Protein AF-0000000084396287 (afdb_homodimer)

Nearest PDB structures (foldseek):
  8ora-assembly1_A-2  TM=9.684E-01  e=7.672E-52  Homo sapiens
  6eem-assembly1_B  TM=9.404E-01  e=1.204E-51  Papaver somniferum
  6jrl-assembly1_A-2  TM=9.503E-01  e=6.657E-48  Drosophila melanogaster
  6khp-assembly1_A-2  TM=9.436E-01  e=9.271E-49  Oryza sativa Japonica Group
  6eew-assembly1_A  TM=9.341E-01  e=2.040E-48  Catharanthus roseus

Foldseek 3Di:
DDPVLCVVVVVVLVVVVVVCVVCVQVDFQAQPDDPCQLVVVDDPDDDPDDDDVVVVSVCCVVRVVSHDRHLQHLQEFAFFGQFADPLQVVLVVVLVVVPFQQQDCVRPVCLFVLQLVLLQVLCVLLPADPLQHVVVVFKGWGWDQALLQLLLLLVLLLLVLLQQVVCVVVPQAADPPPSDTDRDPVSCVVAVALEEEEEAPLAPCSRVVSCVVSVYYYHHQFAAVVLVRAAFLVSVLVVQVVSVVVVHAYGEYEFEQQGRAARDGHPLQSNQVNCVVRVSYAYEYEHARPSSLSSPVVCCVVSPVVSCNVRHQKYKYACSRQVNFHGGTIMITGSGQCSQQSRQDDDDPVRDDPCVVVVNGDRCCSRGVDSTDRSRSSRSVSSCVVCPSVNRNVLQVQLQVLQVVVQVVQVPDQFKDFSGPHHRNKTKIFGDNCSNPVPDPDDQVNRQVLRVQLVVVVCPDRNHDWDWDWDDHPVDIHIITMGGTRNPPHDSVSVVVSVVVSVVSSVVSVVVVVVVVVVD/DDPVLCVVVVVVLVVVVVVCVVCVQVDFQAQPDDPCQLVVVDDPDDDPDDDDVVVVSVCCVVRVVSHDRHLLHLQEFAFFGQFADPLQVVLVVVLVVVPFQQQFCVRPVCLFVLQLVLLQVLCVLLPADPLQHVVVVFKGWGWDQALLQLLLLLVLLLLVLLQQVVCVVVPQAADPPPSDTDRDPVSCVVAVALEEEEEAPLADCSRVVSCVVSVYYYHHQFAAVVLLRAAFLVSVLVVQVVSVVVVHAYGEYEFEQQGRAARDGHPLQSNQVNCVVRVSYAYEYEHARNSSLSSPVVCCVVSPVVSCNPRHQKYKYACSGQVNFHGGTIMITGSGQCSQQSRQDPDDPVRDDPCVVVVNGDRCCSRGVDSTDRSRSSRSVSSCVVCPSVNRNVLQVQLQVLQVVVVVVQVPDQFKDFSGPHHRNKTKIFGDNCSNPVDDPDDQVNSQVLRVQLVVVVCPDRNHDWDWDWDDHPVDIHIITMGGTRNPPHDSVSVVVSVVVSVVSSVVSVVVVVVVVVVD

Organism: NCBI:txid1296121

Structure (mmCIF, N/CA/C/O backbone):
data_AF-0000000084396287-model_v1
#
loop_
_entity.id
_entity.type
_entity.pdbx_description
1 polymer 'Aromatic-L-amino-acid decarboxylase'
#
loop_
_atom_site.group_PDB
_atom_site.id
_atom_site.type_symbol
_atom_site.label_atom_id
_atom_site.label_alt_id
_atom_site.label_comp_id
_atom_site.label_asym_id
_atom_site.label_entity_id
_atom_site.label_seq_id
_atom_site.pdbx_PDB_ins_code
_atom_site.Cartn_x
_atom_site.Cartn_y
_atom_site.Cartn_z
_atom_site.occupancy
_atom_site.B_iso_or_equiv
_atom_site.auth_seq_id
_atom_site.auth_comp_id
_atom_site.auth_asym_id
_atom_site.auth_atom_id
_atom_site.pdbx_PDB_model_num
ATOM 1 N N . MET A 1 1 ? 18.953 -3.551 -21.453 1 91.38 1 MET A N 1
ATOM 2 C CA . MET A 1 1 ? 20.203 -2.973 -20.969 1 91.38 1 MET A CA 1
ATOM 3 C C . MET A 1 1 ? 21.094 -4.047 -20.375 1 91.38 1 MET A C 1
ATOM 5 O O . MET A 1 1 ? 20.625 -4.926 -19.656 1 91.38 1 MET A O 1
ATOM 9 N N . ASP A 1 2 ? 22.359 -4.109 -20.781 1 94.75 2 ASP A N 1
ATOM 10 C CA . ASP A 1 2 ? 23.281 -5.043 -20.156 1 94.75 2 ASP A CA 1
ATOM 11 C C . ASP A 1 2 ? 24 -4.406 -18.969 1 94.75 2 ASP A C 1
ATOM 13 O O . ASP A 1 2 ? 23.688 -3.271 -18.594 1 94.75 2 ASP A O 1
ATOM 17 N N . ILE A 1 3 ? 24.891 -5.098 -18.344 1 97.69 3 ILE A N 1
ATOM 18 C CA . ILE A 1 3 ? 25.516 -4.688 -17.094 1 97.69 3 ILE A CA 1
ATOM 19 C C . ILE A 1 3 ? 26.328 -3.412 -17.312 1 97.69 3 ILE A C 1
ATOM 21 O O . ILE A 1 3 ? 26.266 -2.48 -16.5 1 97.69 3 ILE A O 1
ATOM 25 N N . GLU A 1 4 ? 27.094 -3.344 -18.391 1 97.5 4 GLU A N 1
ATOM 26 C CA . GLU A 1 4 ? 27.922 -2.172 -18.656 1 97.5 4 GLU A CA 1
ATOM 27 C C . GLU A 1 4 ? 27.062 -0.962 -19.031 1 97.5 4 GLU A C 1
ATOM 29 O O . GLU A 1 4 ? 27.391 0.169 -18.656 1 97.5 4 GLU A O 1
ATOM 34 N N . GLN A 1 5 ? 26.047 -1.188 -19.812 1 97.38 5 GLN A N 1
ATOM 35 C CA . GLN A 1 5 ? 25.094 -0.12 -20.094 1 97.38 5 GLN A CA 1
ATOM 36 C C . GLN A 1 5 ? 24.469 0.412 -18.812 1 97.38 5 GLN A C 1
ATOM 38 O O . GLN A 1 5 ? 24.281 1.621 -18.656 1 97.38 5 GLN A O 1
ATOM 43 N N . PHE A 1 6 ? 24.203 -0.481 -17.906 1 97.94 6 PHE A N 1
ATOM 44 C CA . PHE A 1 6 ? 23.656 -0.086 -16.625 1 97.94 6 PHE A CA 1
ATOM 45 C C . PHE A 1 6 ? 24.656 0.746 -15.836 1 97.94 6 PHE A C 1
ATOM 47 O O . PHE A 1 6 ? 24.297 1.761 -15.234 1 97.94 6 PHE A O 1
ATOM 54 N N . ARG A 1 7 ? 25.859 0.289 -15.797 1 98.19 7 ARG A N 1
ATOM 55 C CA . ARG A 1 7 ? 26.906 1.024 -15.086 1 98.19 7 ARG A CA 1
ATOM 56 C C . ARG A 1 7 ? 26.969 2.475 -15.555 1 98.19 7 ARG A C 1
ATOM 58 O O . ARG A 1 7 ? 26.953 3.398 -14.734 1 98.19 7 ARG A O 1
ATOM 65 N N . LYS A 1 8 ? 26.969 2.682 -16.812 1 97.94 8 LYS A N 1
ATOM 66 C CA . LYS A 1 8 ? 27.047 4.016 -17.406 1 97.94 8 LYS A CA 1
ATOM 67 C C . LYS A 1 8 ? 25.797 4.832 -17.062 1 97.94 8 LYS A C 1
ATOM 69 O O . LYS A 1 8 ? 25.906 5.988 -16.656 1 97.94 8 LYS A O 1
ATOM 74 N N . ALA A 1 9 ? 24.641 4.262 -17.281 1 98.19 9 ALA A N 1
ATOM 75 C CA . ALA A 1 9 ? 23.375 4.938 -17.016 1 98.19 9 ALA A CA 1
ATOM 76 C C . ALA A 1 9 ? 23.219 5.254 -15.531 1 98.19 9 ALA A C 1
ATOM 78 O O . ALA A 1 9 ? 22.656 6.293 -15.164 1 98.19 9 ALA A O 1
ATOM 79 N N . GLY A 1 10 ? 23.672 4.266 -14.672 1 98.44 10 GLY A N 1
ATOM 80 C CA . GLY A 1 10 ? 23.625 4.477 -13.234 1 98.44 10 GLY A CA 1
ATOM 81 C C . GLY A 1 10 ? 24.453 5.66 -12.773 1 98.44 10 GLY A C 1
ATOM 82 O O . GLY A 1 10 ? 23.984 6.48 -11.977 1 98.44 10 GLY A O 1
ATOM 83 N N . TYR A 1 11 ? 25.688 5.77 -13.305 1 98.5 11 TYR A N 1
ATOM 84 C CA . TYR A 1 11 ? 26.547 6.91 -12.992 1 98.5 11 TYR A CA 1
ATOM 85 C C . TYR A 1 11 ? 25.891 8.219 -13.445 1 98.5 11 TYR A C 1
ATOM 87 O O . TYR A 1 11 ? 25.906 9.203 -12.711 1 98.5 11 TYR A O 1
ATOM 95 N N . ALA A 1 12 ? 25.328 8.195 -14.617 1 98.25 12 ALA A N 1
ATOM 96 C CA . ALA A 1 12 ? 24.672 9.383 -15.156 1 98.25 12 ALA A CA 1
ATOM 97 C C . ALA A 1 12 ? 23.516 9.82 -14.281 1 98.25 12 ALA A C 1
ATOM 99 O O . ALA A 1 12 ? 23.281 11.016 -14.078 1 98.25 12 ALA A O 1
ATOM 100 N N . ALA A 1 13 ? 22.719 8.891 -13.828 1 98.19 13 ALA A N 1
ATOM 101 C CA . ALA A 1 13 ? 21.609 9.195 -12.938 1 98.19 13 ALA A CA 1
ATOM 102 C C . ALA A 1 13 ? 22.094 9.828 -11.641 1 98.19 13 ALA A C 1
ATOM 104 O O . ALA A 1 13 ? 21.5 10.805 -11.156 1 98.19 13 ALA A O 1
ATOM 105 N N . VAL A 1 14 ? 23.156 9.25 -11.039 1 98.56 14 VAL A N 1
ATOM 106 C CA . VAL A 1 14 ? 23.734 9.797 -9.82 1 98.56 14 VAL A CA 1
ATOM 107 C C . VAL A 1 14 ? 24.172 11.242 -10.055 1 98.56 14 VAL A C 1
ATOM 109 O O . VAL A 1 14 ? 23.875 12.125 -9.242 1 98.56 14 VAL A O 1
ATOM 112 N N . ASP A 1 15 ? 24.828 11.523 -11.141 1 98.25 15 ASP A N 1
ATOM 113 C CA . ASP A 1 15 ? 25.281 12.875 -11.477 1 98.25 15 ASP A CA 1
ATOM 114 C C . ASP A 1 15 ? 24.094 13.82 -11.633 1 98.25 15 ASP A C 1
ATOM 116 O O . ASP A 1 15 ? 24.156 14.969 -11.188 1 98.25 15 ASP A O 1
ATOM 120 N N . SER A 1 16 ? 23.078 13.383 -12.289 1 97.69 16 SER A N 1
ATOM 121 C CA . SER A 1 16 ? 21.891 14.203 -12.492 1 97.69 16 SER A CA 1
ATOM 122 C C . SER A 1 16 ? 21.25 14.586 -11.164 1 97.69 16 SER A C 1
ATOM 124 O O . SER A 1 16 ? 20.734 15.695 -11.008 1 97.69 16 SER A O 1
ATOM 126 N N . ILE A 1 17 ? 21.203 13.711 -10.227 1 98.06 17 ILE A N 1
ATOM 127 C CA . ILE A 1 17 ? 20.656 13.977 -8.906 1 98.06 17 ILE A CA 1
ATOM 128 C C . ILE A 1 17 ? 21.516 15.008 -8.188 1 98.06 17 ILE A C 1
ATOM 130 O O . ILE A 1 17 ? 20.984 15.922 -7.547 1 98.06 17 ILE A O 1
ATOM 134 N N . CYS A 1 18 ? 22.859 14.836 -8.266 1 98.44 18 CYS A N 1
ATOM 135 C CA . CYS A 1 18 ? 23.766 15.82 -7.684 1 98.44 18 CYS A CA 1
ATOM 136 C C . CYS A 1 18 ? 23.5 17.219 -8.234 1 98.44 18 CYS A C 1
ATOM 138 O O . CYS A 1 18 ? 23.406 18.172 -7.473 1 98.44 18 CYS A O 1
ATOM 140 N N . ASP A 1 19 ? 23.359 17.312 -9.484 1 97.5 19 ASP A N 1
ATOM 141 C CA . ASP A 1 19 ? 23.062 18.594 -10.133 1 97.5 19 ASP A CA 1
ATOM 142 C C . ASP A 1 19 ? 21.719 19.141 -9.664 1 97.5 19 ASP A C 1
ATOM 144 O O . ASP A 1 19 ? 21.594 20.344 -9.43 1 97.5 19 ASP A O 1
ATOM 148 N N . TYR A 1 20 ? 20.766 18.344 -9.586 1 96.94 20 TYR A N 1
ATOM 149 C CA . TYR A 1 20 ? 19.422 18.734 -9.141 1 96.94 20 TYR A CA 1
ATOM 150 C C . TYR A 1 20 ? 19.469 19.344 -7.746 1 96.94 20 TYR A C 1
ATOM 152 O O . TYR A 1 20 ? 18.938 20.438 -7.523 1 96.94 20 TYR A O 1
ATOM 160 N N . TYR A 1 21 ? 20.125 18.719 -6.789 1 97.25 21 TYR A N 1
ATOM 161 C CA . TYR A 1 21 ? 20.141 19.188 -5.406 1 97.25 21 TYR A CA 1
ATOM 162 C C . TYR A 1 21 ? 21.062 20.391 -5.234 1 97.25 21 TYR A C 1
ATOM 164 O O . TYR A 1 21 ? 20.859 21.203 -4.34 1 97.25 21 TYR A O 1
ATOM 172 N N . ALA A 1 22 ? 22.062 20.469 -6.098 1 97.31 22 ALA A N 1
ATOM 173 C CA . ALA A 1 22 ? 22.922 21.641 -6.078 1 97.31 22 ALA A CA 1
ATOM 174 C C . ALA A 1 22 ? 22.141 22.891 -6.488 1 97.31 22 ALA A C 1
ATOM 176 O O . ALA A 1 22 ? 22.484 24 -6.078 1 97.31 22 ALA A O 1
ATOM 177 N N . ASN A 1 23 ? 21.031 22.719 -7.191 1 96 23 ASN A N 1
ATOM 178 C CA . ASN A 1 23 ? 20.344 23.859 -7.773 1 96 23 ASN A CA 1
ATOM 179 C C . ASN A 1 23 ? 18.906 23.969 -7.234 1 96 23 ASN A C 1
ATOM 181 O O . ASN A 1 23 ? 18.188 24.891 -7.609 1 96 23 ASN A O 1
ATOM 185 N N . ILE A 1 24 ? 18.453 23.172 -6.375 1 95.38 24 ILE A N 1
ATOM 186 C CA . ILE A 1 24 ? 17.047 23.047 -6 1 95.38 24 ILE A CA 1
ATOM 187 C C . ILE A 1 24 ? 16.578 24.344 -5.34 1 95.38 24 ILE A C 1
ATOM 189 O O . ILE A 1 24 ? 15.391 24.688 -5.418 1 95.38 24 ILE A O 1
ATOM 193 N N . GLN A 1 25 ? 17.438 25.109 -4.703 1 93.81 25 GLN A N 1
ATOM 194 C CA . GLN A 1 25 ? 17.078 26.359 -4.043 1 93.81 25 GLN A CA 1
ATOM 195 C C . GLN A 1 25 ? 16.75 27.453 -5.062 1 93.81 25 GLN A C 1
ATOM 197 O O . GLN A 1 25 ? 16.125 28.453 -4.723 1 93.81 25 GLN A O 1
ATOM 202 N N . ASN A 1 26 ? 17.188 27.219 -6.281 1 93.62 26 ASN A N 1
ATOM 203 C CA . ASN A 1 26 ? 17.047 28.234 -7.312 1 93.62 26 ASN A CA 1
ATOM 204 C C . ASN A 1 26 ? 15.812 28 -8.18 1 93.62 26 ASN A C 1
ATOM 206 O O . ASN A 1 26 ? 15.523 28.781 -9.078 1 93.62 26 ASN A O 1
ATOM 210 N N . VAL A 1 27 ? 15.125 26.969 -7.984 1 92.75 27 VAL A N 1
ATOM 211 C CA . VAL A 1 27 ? 13.938 26.688 -8.789 1 92.75 27 VAL A CA 1
ATOM 212 C C . VAL A 1 27 ? 12.68 26.922 -7.957 1 92.75 27 VAL A C 1
ATOM 214 O O . VAL A 1 27 ? 12.695 26.766 -6.734 1 92.75 27 VAL A O 1
ATOM 217 N N . PRO A 1 28 ? 11.594 27.375 -8.672 1 94.69 28 PRO A N 1
ATOM 218 C CA . PRO A 1 28 ? 10.336 27.531 -7.941 1 94.69 28 PRO A CA 1
ATOM 219 C C . PRO A 1 28 ? 9.891 26.25 -7.242 1 94.69 28 PRO A C 1
ATOM 221 O O . PRO A 1 28 ? 10.047 25.156 -7.793 1 94.69 28 PRO A O 1
ATOM 224 N N . VAL A 1 29 ? 9.328 26.453 -6.07 1 96.5 29 VAL A N 1
ATOM 225 C CA . VAL A 1 29 ? 8.914 25.297 -5.281 1 96.5 29 VAL A CA 1
ATOM 226 C C . VAL A 1 29 ? 7.695 24.641 -5.926 1 96.5 29 VAL A C 1
ATOM 228 O O . VAL A 1 29 ? 7.586 23.422 -5.953 1 96.5 29 VAL A O 1
ATOM 231 N N . LYS A 1 30 ? 6.699 25.359 -6.457 1 95 30 LYS A N 1
ATOM 232 C CA . LYS A 1 30 ? 5.516 24.844 -7.133 1 95 30 LYS A CA 1
ATOM 233 C C . LYS A 1 30 ? 5.77 24.641 -8.625 1 95 30 LYS A C 1
ATOM 235 O O . LYS A 1 30 ? 6.434 25.469 -9.258 1 95 30 LYS A O 1
ATOM 240 N N . ALA A 1 31 ? 5.246 23.562 -9.109 1 93.25 31 ALA A N 1
ATOM 241 C CA . ALA A 1 31 ? 5.336 23.344 -10.547 1 93.25 31 ALA A CA 1
ATOM 242 C C . ALA A 1 31 ? 4.609 24.438 -11.328 1 93.25 31 ALA A C 1
ATOM 244 O O . ALA A 1 31 ? 3.531 24.875 -10.922 1 93.25 31 ALA A O 1
ATOM 245 N N . GLN A 1 32 ? 5.25 24.875 -12.344 1 93.06 32 GLN A N 1
ATOM 246 C CA . GLN A 1 32 ? 4.652 25.891 -13.203 1 93.06 32 GLN A CA 1
ATOM 247 C C . GLN A 1 32 ? 4.102 25.281 -14.484 1 93.06 32 GLN A C 1
ATOM 249 O O . GLN A 1 32 ? 4.551 25.609 -15.586 1 93.06 32 GLN A O 1
ATOM 254 N N . VAL A 1 33 ? 3.156 24.391 -14.312 1 94.19 33 VAL A N 1
ATOM 255 C CA . VAL A 1 33 ? 2.539 23.719 -15.445 1 94.19 33 VAL A CA 1
ATOM 256 C C . VAL A 1 33 ? 1.02 23.781 -15.32 1 94.19 33 VAL A C 1
ATOM 258 O O . VAL A 1 33 ? 0.492 24.125 -14.258 1 94.19 33 VAL A O 1
ATOM 261 N N . GLN A 1 34 ? 0.32 23.531 -16.391 1 93.88 34 GLN A N 1
ATOM 262 C CA . GLN A 1 34 ? -1.137 23.453 -16.422 1 93.88 34 GLN A CA 1
ATOM 263 C C . GLN A 1 34 ? -1.599 22 -16.5 1 93.88 34 GLN A C 1
ATOM 265 O O . GLN A 1 34 ? -0.864 21.125 -16.984 1 93.88 34 GLN A O 1
ATOM 270 N N . PRO A 1 35 ? -2.855 21.734 -15.977 1 94.25 35 PRO A N 1
ATOM 271 C CA . PRO A 1 35 ? -3.387 20.375 -16.125 1 94.25 35 PRO A CA 1
ATOM 272 C C . PRO A 1 35 ? -3.346 19.875 -17.562 1 94.25 35 PRO A C 1
ATOM 274 O O . PRO A 1 35 ? -3.746 20.609 -18.484 1 94.25 35 PRO A O 1
ATOM 277 N N . GLY A 1 36 ? -2.805 18.672 -17.703 1 95.19 36 GLY A N 1
ATOM 278 C CA . GLY A 1 36 ? -2.754 18.062 -19.016 1 95.19 36 GLY A CA 1
ATOM 279 C C . GLY A 1 36 ? -1.426 18.266 -19.719 1 95.19 36 GLY A C 1
ATOM 280 O O . GLY A 1 36 ? -1.196 17.719 -20.797 1 95.19 36 GLY A O 1
ATOM 281 N N . TYR A 1 37 ? -0.502 18.953 -19.141 1 95.81 37 TYR A N 1
ATOM 282 C CA . TYR A 1 37 ? 0.743 19.328 -19.797 1 95.81 37 TYR A CA 1
ATOM 283 C C . TYR A 1 37 ? 1.51 18.078 -20.25 1 95.81 37 TYR A C 1
ATOM 285 O O . TYR A 1 37 ? 2.004 18.031 -21.391 1 95.81 37 TYR A O 1
ATOM 293 N N . LEU A 1 38 ? 1.64 17.141 -19.359 1 96.94 38 LEU A N 1
ATOM 294 C CA . LEU A 1 38 ? 2.432 15.953 -19.672 1 96.94 38 LEU A CA 1
ATOM 295 C C . LEU A 1 38 ? 1.669 15.023 -20.609 1 96.94 38 LEU A C 1
ATOM 297 O O . LEU A 1 38 ? 2.266 14.383 -21.484 1 96.94 38 LEU A O 1
ATOM 301 N N . ILE A 1 39 ? 0.353 14.875 -20.422 1 96.31 39 ILE A N 1
ATOM 302 C CA . ILE A 1 39 ? -0.504 14.055 -21.281 1 96.31 39 ILE A CA 1
ATOM 303 C C . ILE A 1 39 ? -0.367 14.5 -22.734 1 96.31 39 ILE A C 1
ATOM 305 O O . ILE A 1 39 ? -0.271 13.672 -23.641 1 96.31 39 ILE A O 1
ATOM 309 N N . ASP A 1 40 ? -0.302 15.797 -22.938 1 95.5 40 ASP A N 1
ATOM 310 C CA . ASP A 1 40 ? -0.22 16.391 -24.266 1 95.5 40 ASP A CA 1
ATOM 311 C C . ASP A 1 40 ? 1.155 16.156 -24.891 1 95.5 40 ASP A C 1
ATOM 313 O O . ASP A 1 40 ? 1.289 16.109 -26.109 1 95.5 40 ASP A O 1
ATOM 317 N N . GLN A 1 41 ? 2.135 16 -24.109 1 96.12 41 GLN A N 1
ATOM 318 C CA . GLN A 1 41 ? 3.51 15.945 -24.594 1 96.12 41 GLN A CA 1
ATOM 319 C C . GLN A 1 41 ? 3.93 14.508 -24.875 1 96.12 41 GLN A C 1
ATOM 321 O O . GLN A 1 41 ? 4.879 14.266 -25.625 1 96.12 41 GLN A O 1
ATOM 326 N N . LEU A 1 42 ? 3.301 13.547 -24.281 1 97.06 42 LEU A N 1
ATOM 327 C CA . LEU A 1 42 ? 3.695 12.148 -24.422 1 97.06 42 LEU A CA 1
ATOM 328 C C . LEU A 1 42 ? 2.826 11.445 -25.469 1 97.06 42 LEU A C 1
ATOM 330 O O . LEU A 1 42 ? 1.674 11.828 -25.672 1 97.06 42 LEU A O 1
ATOM 334 N N . PRO A 1 43 ? 3.387 10.398 -26.094 1 96.88 43 PRO A N 1
ATOM 335 C CA . PRO A 1 43 ? 2.576 9.625 -27.047 1 96.88 43 PRO A CA 1
ATOM 336 C C . PRO A 1 43 ? 1.392 8.93 -26.375 1 96.88 43 PRO A C 1
ATOM 338 O O . PRO A 1 43 ? 1.401 8.719 -25.156 1 96.88 43 PRO A O 1
ATOM 341 N N . THR A 1 44 ? 0.432 8.547 -27.109 1 95.75 44 THR A N 1
ATOM 342 C CA . THR A 1 44 ? -0.797 7.945 -26.609 1 95.75 44 THR A CA 1
ATOM 343 C C . THR A 1 44 ? -0.612 6.445 -26.375 1 95.75 44 THR A C 1
ATOM 345 O O . THR A 1 44 ? -1.467 5.797 -25.766 1 95.75 44 THR A O 1
ATOM 348 N N . SER A 1 45 ? 0.485 5.922 -26.875 1 97.69 45 SER A N 1
ATOM 349 C CA . SER A 1 45 ? 0.784 4.508 -26.672 1 97.69 45 SER A CA 1
ATOM 350 C C . SER A 1 45 ? 2.277 4.281 -26.469 1 97.69 45 SER A C 1
ATOM 352 O O . SER A 1 45 ? 3.096 5.125 -26.828 1 97.69 45 SER A O 1
ATOM 354 N N . ALA A 1 46 ? 2.6 3.158 -25.828 1 98.06 46 ALA A N 1
ATOM 355 C CA . ALA A 1 46 ? 4.004 2.777 -25.672 1 98.06 46 ALA A CA 1
ATOM 356 C C . ALA A 1 46 ? 4.676 2.607 -27.031 1 98.06 46 ALA A C 1
ATOM 358 O O . ALA A 1 46 ? 4.031 2.201 -28 1 98.06 46 ALA A O 1
ATOM 359 N N . PRO A 1 47 ? 5.969 2.908 -27.125 1 98.38 47 PRO A N 1
ATOM 360 C CA . PRO A 1 47 ? 6.656 2.713 -28.406 1 98.38 47 PRO A CA 1
ATOM 361 C C . PRO A 1 47 ? 6.758 1.242 -28.812 1 98.38 47 PRO A C 1
ATOM 363 O O . PRO A 1 47 ? 6.941 0.378 -27.938 1 98.38 47 PRO A O 1
ATOM 366 N N . GLU A 1 48 ? 6.656 0.982 -30.094 1 98.31 48 GLU A N 1
ATOM 367 C CA . GLU A 1 48 ? 6.773 -0.382 -30.594 1 98.31 48 GLU A CA 1
ATOM 368 C C . GLU A 1 48 ? 8.188 -0.925 -30.406 1 98.31 48 GLU A C 1
ATOM 370 O O . GLU A 1 48 ? 8.359 -2.057 -29.938 1 98.31 48 GLU A O 1
ATOM 375 N N . ASP A 1 49 ? 9.148 -0.132 -30.828 1 98.19 49 ASP A N 1
ATOM 376 C CA . ASP A 1 49 ? 10.555 -0.507 -30.703 1 98.19 49 ASP A CA 1
ATOM 377 C C . ASP A 1 49 ? 11.188 0.146 -29.469 1 98.19 49 ASP A C 1
ATOM 379 O O . ASP A 1 49 ? 10.891 1.298 -29.156 1 98.19 49 ASP A O 1
ATOM 383 N N . GLY A 1 50 ? 12.062 -0.607 -28.812 1 97.88 50 GLY A N 1
ATOM 384 C CA . GLY A 1 50 ? 12.781 -0.052 -27.672 1 97.88 50 GLY A CA 1
ATOM 385 C C . GLY A 1 50 ? 13.578 1.188 -28.016 1 97.88 50 GLY A C 1
ATOM 386 O O . GLY A 1 50 ? 14.102 1.303 -29.125 1 97.88 50 GLY A O 1
ATOM 387 N N . GLN A 1 51 ? 13.656 2.086 -27.062 1 97.69 51 GLN A N 1
ATOM 388 C CA . GLN A 1 51 ? 14.414 3.32 -27.219 1 97.69 51 GLN A CA 1
ATOM 389 C C . GLN A 1 51 ? 15.711 3.279 -26.422 1 97.69 51 GLN A C 1
ATOM 391 O O . GLN A 1 51 ? 15.828 2.518 -25.453 1 97.69 51 GLN A O 1
ATOM 396 N N . GLU A 1 52 ? 16.688 4.09 -26.906 1 96.44 52 GLU A N 1
ATOM 397 C CA . GLU A 1 52 ? 17.922 4.207 -26.156 1 96.44 52 GLU A CA 1
ATOM 398 C C . GLU A 1 52 ? 17.672 4.746 -24.75 1 96.44 52 GLU A C 1
ATOM 400 O O . GLU A 1 52 ? 17.016 5.77 -24.578 1 96.44 52 GLU A O 1
ATOM 405 N N . PHE A 1 53 ? 18.312 4.102 -23.766 1 96 53 PHE A N 1
ATOM 406 C CA . PHE A 1 53 ? 17.984 4.43 -22.391 1 96 53 PHE A CA 1
ATOM 407 C C . PHE A 1 53 ? 18.469 5.828 -22.031 1 96 53 PHE A C 1
ATOM 409 O O . PHE A 1 53 ? 17.844 6.52 -21.219 1 96 53 PHE A O 1
ATOM 416 N N . SER A 1 54 ? 19.578 6.215 -22.609 1 94.94 54 SER A N 1
ATOM 417 C CA . SER A 1 54 ? 20.078 7.555 -22.328 1 94.94 54 SER A CA 1
ATOM 418 C C . SER A 1 54 ? 19.062 8.625 -22.703 1 94.94 54 SER A C 1
ATOM 420 O O . SER A 1 54 ? 18.922 9.625 -22 1 94.94 54 SER A O 1
ATOM 422 N N . THR A 1 55 ? 18.344 8.367 -23.734 1 95.94 55 THR A N 1
ATOM 423 C CA . THR A 1 55 ? 17.297 9.281 -24.156 1 95.94 55 THR A CA 1
ATOM 424 C C . THR A 1 55 ? 16.141 9.273 -23.172 1 95.94 55 THR A C 1
ATOM 426 O O . THR A 1 55 ? 15.578 10.328 -22.844 1 95.94 55 THR A O 1
ATOM 429 N N . ILE A 1 56 ? 15.773 8.156 -22.719 1 96.62 56 ILE A N 1
ATOM 430 C CA . ILE A 1 56 ? 14.688 8.008 -21.75 1 96.62 56 ILE A CA 1
ATOM 431 C C . ILE A 1 56 ? 15.039 8.734 -20.453 1 96.62 56 ILE A C 1
ATOM 433 O O . ILE A 1 56 ? 14.203 9.461 -19.906 1 96.62 56 ILE A O 1
ATOM 437 N N . GLN A 1 57 ? 16.219 8.492 -20.016 1 95.06 57 GLN A N 1
ATOM 438 C CA . GLN A 1 57 ? 16.672 9.133 -18.781 1 95.06 57 GLN A CA 1
ATOM 439 C C . GLN A 1 57 ? 16.688 10.648 -18.922 1 95.06 57 GLN A C 1
ATOM 441 O O . GLN A 1 57 ? 16.328 11.367 -17.984 1 95.06 57 GLN A O 1
ATOM 446 N N . GLN A 1 58 ? 17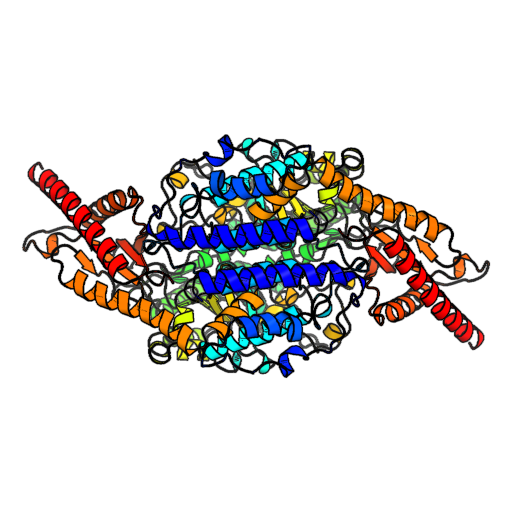.078 11.148 -20.078 1 95.25 58 GLN A N 1
ATOM 447 C CA . GLN A 1 58 ? 17.094 12.586 -20.328 1 95.25 58 GLN A CA 1
ATOM 448 C C . GLN A 1 58 ? 15.672 13.164 -20.297 1 95.25 58 GLN A C 1
ATOM 450 O O . GLN A 1 58 ? 15.469 14.305 -19.875 1 95.25 58 GLN A O 1
ATOM 455 N N . ASP A 1 59 ? 14.758 12.391 -20.719 1 97 59 ASP A N 1
ATOM 456 C CA . ASP A 1 59 ? 13.367 12.836 -20.734 1 97 59 ASP A CA 1
ATOM 457 C C . ASP A 1 59 ? 12.828 13.023 -19.328 1 97 59 ASP A C 1
ATOM 459 O O . ASP A 1 59 ? 11.867 13.773 -19.125 1 97 59 ASP A O 1
ATOM 463 N N . PHE A 1 60 ? 13.422 12.391 -18.328 1 96.81 60 PHE A N 1
ATOM 464 C CA . PHE A 1 60 ? 13.047 12.672 -16.953 1 96.81 60 PHE A CA 1
ATOM 465 C C . PHE A 1 60 ? 13.258 14.141 -16.625 1 96.81 60 PHE A C 1
ATOM 467 O O . PHE A 1 60 ? 12.391 14.773 -16.016 1 96.81 60 PHE A O 1
ATOM 474 N N . GLY A 1 61 ? 14.398 14.625 -16.953 1 95.5 61 GLY A N 1
ATOM 475 C CA . GLY A 1 61 ? 14.695 16.031 -16.688 1 95.5 61 GLY A CA 1
ATOM 476 C C . GLY A 1 61 ? 13.867 16.984 -17.531 1 95.5 61 GLY A C 1
ATOM 477 O O . GLY A 1 61 ? 13.352 17.984 -17.031 1 95.5 61 GLY A O 1
ATOM 478 N N . LYS A 1 62 ? 13.633 16.625 -18.766 1 96.06 62 LYS A N 1
ATOM 479 C CA . LYS A 1 62 ? 13.008 17.5 -19.734 1 96.06 62 LYS A CA 1
ATOM 480 C C . LYS A 1 62 ? 11.492 17.531 -19.547 1 96.06 62 LYS A C 1
ATOM 482 O O . LYS A 1 62 ? 10.867 18.594 -19.703 1 96.06 62 LYS A O 1
ATOM 487 N N . LEU A 1 63 ? 10.953 16.375 -19.266 1 97.12 63 LEU A N 1
ATOM 488 C CA . LEU A 1 63 ? 9.5 16.266 -19.328 1 97.12 63 LEU A CA 1
ATOM 489 C C . LEU A 1 63 ? 8.906 16.156 -17.938 1 97.12 63 LEU A C 1
ATOM 491 O O . LEU A 1 63 ? 7.801 16.641 -17.688 1 97.12 63 LEU A O 1
ATOM 495 N N . ILE A 1 64 ? 9.586 15.469 -16.969 1 97.06 64 ILE A N 1
ATOM 496 C CA . ILE A 1 64 ? 9.008 15.148 -15.672 1 97.06 64 ILE A CA 1
ATOM 497 C C . ILE A 1 64 ? 9.312 16.266 -14.68 1 97.06 64 ILE A C 1
ATOM 499 O O . ILE A 1 64 ? 8.414 16.781 -14.016 1 97.06 64 ILE A O 1
ATOM 503 N N . LEU A 1 65 ? 10.547 16.75 -14.578 1 96.06 65 LEU A N 1
ATOM 504 C CA . LEU A 1 65 ? 10.992 17.672 -13.547 1 96.06 65 LEU A CA 1
ATOM 505 C C . LEU A 1 65 ? 10.203 18.984 -13.602 1 96.06 65 LEU A C 1
ATOM 507 O O . LEU A 1 65 ? 9.875 19.547 -12.562 1 96.06 65 LEU A O 1
ATOM 511 N N . PRO A 1 66 ? 9.789 19.453 -14.82 1 95.06 66 PRO A N 1
ATOM 512 C CA . PRO A 1 66 ? 9.023 20.703 -14.867 1 95.06 66 PRO A CA 1
ATOM 513 C C . PRO A 1 66 ? 7.676 20.578 -14.148 1 95.06 66 PRO A C 1
ATOM 515 O O . PRO A 1 66 ? 7.109 21.594 -13.727 1 95.06 66 PRO A O 1
ATOM 518 N N . GLY A 1 67 ? 7.164 19.406 -14.062 1 95.94 67 GLY A N 1
ATOM 519 C CA . GLY A 1 67 ? 5.863 19.203 -13.438 1 95.94 67 GLY A CA 1
ATOM 520 C C . GLY A 1 67 ? 5.961 18.719 -12.008 1 95.94 67 GLY A C 1
ATOM 521 O O . GLY A 1 67 ? 4.965 18.281 -11.422 1 95.94 67 GLY A O 1
ATOM 522 N N . ILE A 1 68 ? 7.125 18.812 -11.406 1 96.44 68 ILE A N 1
ATOM 523 C CA . ILE A 1 68 ? 7.332 18.359 -10.039 1 96.44 68 ILE A CA 1
ATOM 524 C C . ILE A 1 68 ? 7.148 19.547 -9.078 1 96.44 68 ILE A C 1
ATOM 526 O O . ILE A 1 68 ? 7.715 20.625 -9.297 1 96.44 68 ILE A O 1
ATOM 530 N N . THR A 1 69 ? 6.23 19.406 -8.078 1 96.25 69 THR A N 1
ATOM 531 C CA . THR A 1 69 ? 6.316 20.219 -6.867 1 96.25 69 THR A CA 1
ATOM 532 C C . THR A 1 69 ? 7.48 19.766 -5.992 1 96.25 69 THR A C 1
ATOM 534 O O . THR A 1 69 ? 7.527 18.609 -5.57 1 96.25 69 THR A O 1
ATOM 537 N N . HIS A 1 70 ? 8.414 20.641 -5.781 1 96.56 70 HIS A N 1
ATOM 538 C CA . HIS A 1 70 ? 9.68 20.234 -5.164 1 96.56 70 HIS A CA 1
ATOM 539 C C . HIS A 1 70 ? 9.57 20.234 -3.645 1 96.56 70 HIS A C 1
ATOM 541 O O . HIS A 1 70 ? 9.961 21.203 -2.988 1 96.56 70 HIS A O 1
ATOM 547 N N . TRP A 1 71 ? 9.203 19.156 -3.092 1 96.56 71 TRP A N 1
ATOM 548 C CA . TRP A 1 71 ? 9 18.984 -1.656 1 96.56 71 TRP A CA 1
ATOM 549 C C . TRP A 1 71 ? 10.312 19.141 -0.898 1 96.56 71 TRP A C 1
ATOM 551 O O . TRP A 1 71 ? 10.312 19.438 0.299 1 96.56 71 TRP A O 1
ATOM 561 N N . GLN A 1 72 ? 11.445 18.906 -1.568 1 96.5 72 GLN A N 1
ATOM 562 C CA . GLN A 1 72 ? 12.742 19 -0.911 1 96.5 72 GLN A CA 1
ATOM 563 C C . GLN A 1 72 ? 13.312 20.406 -1.008 1 96.5 72 GLN A C 1
ATOM 565 O O . GLN A 1 72 ? 14.414 20.672 -0.524 1 96.5 72 GLN A O 1
ATOM 570 N N . SER A 1 73 ? 12.609 21.281 -1.667 1 96.69 73 SER A N 1
ATOM 571 C CA . SER A 1 73 ? 13.023 22.688 -1.705 1 96.69 73 SER A CA 1
ATOM 572 C C . SER A 1 73 ? 13.039 23.297 -0.307 1 96.69 73 SER A C 1
ATOM 574 O O . SER A 1 73 ? 12.156 23.016 0.507 1 96.69 73 SER A O 1
ATOM 576 N N . PRO A 1 74 ? 14.023 24.188 -0.035 1 96.75 74 PRO A N 1
ATOM 577 C CA . PRO A 1 74 ? 14.023 24.875 1.26 1 96.75 74 PRO A CA 1
ATOM 578 C C . PRO A 1 74 ? 12.828 25.797 1.439 1 96.75 74 PRO A C 1
ATOM 580 O O . PRO A 1 74 ? 12.562 26.266 2.551 1 96.75 74 PRO A O 1
ATOM 583 N N . SER A 1 75 ? 12.062 26.094 0.359 1 96.81 75 SER A N 1
ATOM 584 C CA . SER A 1 75 ? 10.938 27.016 0.409 1 96.81 75 SER A CA 1
ATOM 585 C C . SER A 1 75 ? 9.609 26.266 0.467 1 96.81 75 SER A C 1
ATOM 587 O O . SER A 1 75 ? 8.547 26.844 0.256 1 96.81 75 SER A O 1
ATOM 589 N N . PHE A 1 76 ? 9.695 24.984 0.614 1 97.38 76 PHE A N 1
ATOM 590 C CA . PHE A 1 76 ? 8.484 24.188 0.794 1 97.38 76 PHE A CA 1
ATOM 591 C C . PHE A 1 76 ? 8.023 24.234 2.244 1 97.38 76 PHE A C 1
ATOM 593 O O . PHE A 1 76 ? 8.688 23.703 3.133 1 97.38 76 PHE A O 1
ATOM 600 N N . PHE A 1 77 ? 6.785 24.844 2.494 1 97.94 77 PHE A N 1
ATOM 601 C CA . PHE A 1 77 ? 6.246 24.969 3.844 1 97.94 77 PHE A CA 1
ATOM 602 C C . PHE A 1 77 ? 4.789 24.531 3.889 1 97.94 77 PHE A C 1
ATOM 604 O O . PHE A 1 77 ? 4.051 24.906 4.801 1 97.94 77 PHE A O 1
ATOM 611 N N . ALA A 1 78 ? 4.406 23.766 2.752 1 94.94 78 ALA A N 1
ATOM 612 C CA . ALA A 1 78 ? 3.039 23.266 2.646 1 94.94 78 ALA A CA 1
ATOM 613 C C . ALA A 1 78 ? 2.928 21.859 3.209 1 94.94 78 ALA A C 1
ATOM 615 O O . ALA A 1 78 ? 3.871 21.062 3.109 1 94.94 78 ALA A O 1
ATOM 616 N N . TYR A 1 79 ? 1.896 21.469 3.773 1 93 79 TYR A N 1
ATOM 617 C CA . TYR A 1 79 ? 1.699 20.125 4.332 1 93 79 TYR A CA 1
ATOM 618 C C . TYR A 1 79 ? 2.844 19.75 5.266 1 93 79 TYR A C 1
ATOM 620 O O . TYR A 1 79 ? 3.734 20.562 5.523 1 93 79 TYR A O 1
ATOM 628 N N . PHE A 1 80 ? 2.832 18.578 5.852 1 95.44 80 PHE A N 1
ATOM 629 C CA . PHE A 1 80 ? 3.977 18.078 6.609 1 95.44 80 PHE A CA 1
ATOM 630 C C . PHE A 1 80 ? 5.055 17.547 5.672 1 95.44 80 PHE A C 1
ATOM 632 O O . PHE A 1 80 ? 4.746 17 4.617 1 95.44 80 PHE A O 1
ATOM 639 N N . PRO A 1 81 ? 6.312 17.719 6.105 1 93.06 81 PRO A N 1
ATOM 640 C CA . PRO A 1 81 ? 7.414 17.391 5.199 1 93.06 81 PRO A CA 1
ATOM 641 C C . PRO A 1 81 ? 7.336 15.953 4.68 1 93.06 81 PRO A C 1
ATOM 643 O O . PRO A 1 81 ? 6.797 15.078 5.359 1 93.06 81 PRO A O 1
ATOM 646 N N . SER A 1 82 ? 7.77 15.602 3.619 1 94.31 82 SER A N 1
ATOM 647 C CA . SER A 1 82 ? 8.086 14.312 3.012 1 94.31 82 SER A CA 1
ATOM 648 C C . SER A 1 82 ? 9.57 14.203 2.684 1 94.31 82 SER A C 1
ATOM 650 O O . SER A 1 82 ? 9.945 14.125 1.514 1 94.31 82 SER A O 1
ATOM 652 N N . ASN A 1 83 ? 10.336 14.156 3.729 1 96.38 83 ASN A N 1
ATOM 653 C CA . ASN A 1 83 ? 11.789 14.227 3.592 1 96.38 83 ASN A CA 1
ATOM 654 C C . ASN A 1 83 ? 12.328 13.031 2.816 1 96.38 83 ASN A C 1
ATOM 656 O O . ASN A 1 83 ? 11.844 11.906 2.973 1 96.38 83 ASN A O 1
ATOM 660 N N . SER A 1 84 ? 13.227 13.281 1.984 1 96.5 84 SER A N 1
ATOM 661 C CA . SER A 1 84 ? 14.039 12.273 1.316 1 96.5 84 SER A CA 1
ATOM 662 C C . SER A 1 84 ? 15.531 12.562 1.484 1 96.5 84 SER A C 1
ATOM 664 O O . SER A 1 84 ? 15.969 13.703 1.324 1 96.5 84 SER A O 1
ATOM 666 N N . THR A 1 85 ? 16.297 11.547 1.839 1 97.88 85 THR A N 1
ATOM 667 C CA . THR A 1 85 ? 17.734 11.719 2.051 1 97.88 85 THR A CA 1
ATOM 668 C C . THR A 1 85 ? 18.531 10.945 1.005 1 97.88 85 THR A C 1
ATOM 670 O O . THR A 1 85 ? 18 10.039 0.357 1 97.88 85 THR A O 1
ATOM 673 N N . PHE A 1 86 ? 19.812 11.383 0.82 1 98.19 86 PHE A N 1
ATOM 674 C CA . PHE A 1 86 ? 20.703 10.695 -0.101 1 98.19 86 PHE A CA 1
ATOM 675 C C . PHE A 1 86 ? 20.875 9.234 0.291 1 98.19 86 PHE A C 1
ATOM 677 O O . PHE A 1 86 ? 20.953 8.359 -0.574 1 98.19 86 PHE A O 1
ATOM 684 N N . GLU A 1 87 ? 20.875 8.953 1.631 1 98.19 87 GLU A N 1
ATOM 685 C CA . GLU A 1 87 ? 20.938 7.59 2.15 1 98.19 87 GLU A CA 1
ATOM 686 C C . GLU A 1 87 ? 19.781 6.746 1.608 1 98.19 87 GLU A C 1
ATOM 688 O O . GLU A 1 87 ? 19.984 5.605 1.184 1 98.19 87 GLU A O 1
ATOM 693 N N . CYS A 1 88 ? 18.625 7.305 1.574 1 98 88 CYS A N 1
ATOM 694 C CA . CYS A 1 88 ? 17.422 6.582 1.174 1 98 88 CYS A CA 1
ATOM 695 C C . CYS A 1 88 ? 17.406 6.324 -0.328 1 98 88 CYS A C 1
ATOM 697 O O . CYS A 1 88 ? 16.906 5.297 -0.784 1 98 88 CYS A O 1
ATOM 699 N N . MET A 1 89 ? 17.938 7.262 -1.131 1 98.25 89 MET A N 1
ATOM 700 C CA . MET A 1 89 ? 18 7.082 -2.578 1 98.25 89 MET A CA 1
ATOM 701 C C . MET A 1 89 ? 18.844 5.859 -2.934 1 98.25 89 MET A C 1
ATOM 703 O O . MET A 1 89 ? 18.453 5.051 -3.775 1 98.25 89 MET A O 1
ATOM 707 N N . ILE A 1 90 ? 19.969 5.715 -2.254 1 98.38 90 ILE A N 1
ATOM 708 C CA . ILE A 1 90 ? 20.844 4.559 -2.453 1 98.38 90 ILE A CA 1
ATOM 709 C C . ILE A 1 90 ? 20.125 3.297 -1.96 1 98.38 90 ILE A C 1
ATOM 711 O O . ILE A 1 90 ? 20.156 2.264 -2.631 1 98.38 90 ILE A O 1
ATOM 715 N N . ALA A 1 91 ? 19.469 3.377 -0.786 1 97.81 91 ALA A N 1
ATOM 716 C CA . ALA A 1 91 ? 18.75 2.242 -0.215 1 97.81 91 ALA A CA 1
ATOM 717 C C . ALA A 1 91 ? 17.688 1.73 -1.178 1 97.81 91 ALA A C 1
ATOM 719 O O . ALA A 1 91 ? 17.531 0.52 -1.351 1 97.81 91 ALA A O 1
ATOM 720 N N . ASP A 1 92 ? 16.953 2.633 -1.786 1 97.06 92 ASP A N 1
ATOM 721 C CA . ASP A 1 92 ? 15.883 2.238 -2.705 1 97.06 92 ASP A CA 1
ATOM 722 C C . ASP A 1 92 ? 16.453 1.536 -3.936 1 97.06 92 ASP A C 1
ATOM 724 O O . ASP A 1 92 ? 15.867 0.577 -4.438 1 97.06 92 ASP A O 1
ATOM 728 N N . MET A 1 93 ? 17.531 2.045 -4.465 1 97.88 93 MET A N 1
ATOM 729 C CA . MET A 1 93 ? 18.188 1.392 -5.602 1 97.88 93 MET A CA 1
ATOM 730 C C . MET A 1 93 ? 18.625 -0.02 -5.234 1 97.88 93 MET A C 1
ATOM 732 O O . MET A 1 93 ? 18.406 -0.963 -5.996 1 97.88 93 MET A O 1
ATOM 736 N N . LEU A 1 94 ? 19.234 -0.198 -4.059 1 97.62 94 LEU A N 1
ATOM 737 C CA . LEU A 1 94 ? 19.703 -1.5 -3.605 1 97.62 94 LEU A CA 1
ATOM 738 C C . LEU A 1 94 ? 18.547 -2.443 -3.338 1 97.62 94 LEU A C 1
ATOM 740 O O . LEU A 1 94 ? 18.609 -3.629 -3.672 1 97.62 94 LEU A O 1
ATOM 744 N N . ALA A 1 95 ? 17.5 -1.929 -2.719 1 96.56 95 ALA A N 1
ATOM 745 C CA . ALA A 1 95 ? 16.297 -2.732 -2.49 1 96.56 95 ALA A CA 1
ATOM 746 C C . ALA A 1 95 ? 15.75 -3.279 -3.803 1 96.56 95 ALA A C 1
ATOM 748 O O . ALA A 1 95 ? 15.328 -4.438 -3.873 1 96.56 95 ALA A O 1
ATOM 749 N N . SER A 1 96 ? 15.703 -2.465 -4.844 1 96.62 96 SER A N 1
ATOM 750 C CA . SER A 1 96 ? 15.195 -2.859 -6.152 1 96.62 96 SER A CA 1
ATOM 751 C C . SER A 1 96 ? 16.094 -3.9 -6.809 1 96.62 96 SER A C 1
ATOM 753 O O . SER A 1 96 ? 15.625 -4.734 -7.586 1 96.62 96 SER A O 1
ATOM 755 N N . SER A 1 97 ? 17.359 -3.852 -6.492 1 96.75 97 SER A N 1
ATOM 756 C CA . SER A 1 97 ? 18.328 -4.762 -7.117 1 96.75 97 SER A CA 1
ATOM 757 C C . SER A 1 97 ? 18.109 -6.195 -6.645 1 96.75 97 SER A C 1
ATOM 759 O O . SER A 1 97 ? 18.359 -7.145 -7.391 1 96.75 97 SER A O 1
ATOM 761 N N . VAL A 1 98 ? 17.578 -6.418 -5.395 1 94.25 98 VAL A N 1
ATOM 762 C CA . VAL A 1 98 ? 17.344 -7.762 -4.867 1 94.25 98 VAL A CA 1
ATOM 763 C C . VAL A 1 98 ? 15.852 -8.062 -4.844 1 94.25 98 VAL A C 1
ATOM 765 O O . VAL A 1 98 ? 15.43 -9.07 -4.273 1 94.25 98 VAL A O 1
ATOM 768 N N . SER A 1 99 ? 15.047 -7.328 -5.484 1 80.5 99 SER A N 1
ATOM 769 C CA . SER A 1 99 ? 13.586 -7.301 -5.453 1 80.5 99 SER A CA 1
ATOM 770 C C . SER A 1 99 ? 13.023 -8.625 -4.949 1 80.5 99 SER A C 1
ATOM 772 O O . SER A 1 99 ? 13.289 -9.68 -5.523 1 80.5 99 SER A O 1
ATOM 774 N N . ASN A 1 100 ? 12.281 -8.586 -3.861 1 85.5 100 ASN A N 1
ATOM 775 C CA . ASN A 1 100 ? 11.547 -9.695 -3.264 1 85.5 100 ASN A CA 1
ATOM 776 C C . ASN A 1 100 ? 10.227 -9.227 -2.656 1 85.5 100 ASN A C 1
ATOM 778 O O . ASN A 1 100 ? 10.172 -8.172 -2.025 1 85.5 100 ASN A O 1
ATOM 782 N N . PRO A 1 101 ? 9.117 -9.922 -2.92 1 86.25 101 PRO A N 1
ATOM 783 C CA . PRO A 1 101 ? 7.828 -9.492 -2.385 1 86.25 101 PRO A CA 1
ATOM 784 C C . PRO A 1 101 ? 7.703 -9.727 -0.88 1 86.25 101 PRO A C 1
ATOM 786 O O . PRO A 1 101 ? 6.82 -9.148 -0.235 1 86.25 101 PRO A O 1
ATOM 789 N N . GLY A 1 102 ? 8.5 -10.461 -0.262 1 84.75 102 GLY A N 1
ATOM 790 C CA . GLY A 1 102 ? 8.648 -10.562 1.18 1 84.75 102 GLY A CA 1
ATOM 791 C C . GLY A 1 102 ? 7.375 -10.977 1.888 1 84.75 102 GLY A C 1
ATOM 792 O O . GLY A 1 102 ? 7.062 -10.469 2.967 1 84.75 102 GLY A O 1
ATOM 793 N N . PHE A 1 103 ? 6.535 -11.797 1.279 1 83.5 103 PHE A N 1
ATOM 794 C CA . PHE A 1 103 ? 5.246 -12.125 1.881 1 83.5 103 PHE A CA 1
ATOM 795 C C . PHE A 1 103 ? 5.414 -13.188 2.965 1 83.5 103 PHE A C 1
ATOM 797 O O . PHE A 1 103 ? 4.535 -13.359 3.812 1 83.5 103 PHE A O 1
ATOM 804 N N . ASN A 1 104 ? 6.488 -13.922 3.012 1 86.81 104 ASN A N 1
ATOM 805 C CA . ASN A 1 104 ? 6.848 -14.812 4.109 1 86.81 104 ASN A CA 1
ATOM 806 C C . ASN A 1 104 ? 8.359 -14.891 4.297 1 86.81 104 ASN A C 1
ATOM 808 O O . ASN A 1 104 ? 9.117 -14.297 3.523 1 86.81 104 ASN A O 1
ATOM 812 N N . TRP A 1 105 ? 8.75 -15.531 5.395 1 89.75 105 TRP A N 1
ATOM 813 C CA . TRP A 1 105 ? 10.156 -15.508 5.789 1 89.75 105 TRP A CA 1
ATOM 814 C C . TRP A 1 105 ? 11.031 -16.156 4.719 1 89.75 105 TRP A C 1
ATOM 816 O O . TRP A 1 105 ? 12.062 -15.602 4.336 1 89.75 105 TRP A O 1
ATOM 826 N N . ILE A 1 106 ? 10.609 -17.25 4.109 1 88.56 106 ILE A N 1
ATOM 827 C CA . ILE A 1 106 ? 11.445 -18.016 3.191 1 88.56 106 ILE A CA 1
ATOM 828 C C . ILE A 1 106 ? 11.633 -17.234 1.89 1 88.56 106 ILE A C 1
ATOM 830 O O . ILE A 1 106 ? 12.625 -17.438 1.182 1 88.56 106 ILE A O 1
ATOM 834 N N . CYS A 1 107 ? 10.742 -16.375 1.553 1 90 107 CYS A N 1
ATOM 835 C CA . CYS A 1 107 ? 10.828 -15.586 0.329 1 90 107 CYS A CA 1
ATOM 836 C C . CYS A 1 107 ? 11.969 -14.57 0.412 1 90 107 CYS A C 1
ATOM 838 O O . CYS A 1 107 ? 12.469 -14.109 -0.615 1 90 107 CYS A O 1
ATOM 840 N N . SER A 1 108 ? 12.336 -14.18 1.604 1 91.5 108 SER A N 1
ATOM 841 C CA . SER A 1 108 ? 13.5 -13.328 1.841 1 91.5 108 SER A CA 1
ATOM 842 C C . SER A 1 108 ? 13.758 -13.156 3.332 1 91.5 108 SER A C 1
ATOM 844 O O . SER A 1 108 ? 13.422 -12.125 3.912 1 91.5 108 SER A O 1
ATOM 846 N N . PRO A 1 109 ? 14.469 -14.016 3.9 1 94.56 109 PRO A N 1
ATOM 847 C CA . PRO A 1 109 ? 14.742 -13.977 5.34 1 94.56 109 PRO A CA 1
ATOM 848 C C . PRO A 1 109 ? 15.289 -12.625 5.797 1 94.56 109 PRO A C 1
ATOM 850 O O . PRO A 1 109 ? 14.844 -12.086 6.809 1 94.56 109 PRO A O 1
ATOM 853 N N . ALA A 1 110 ? 16.219 -12.086 5.027 1 96.25 110 ALA A N 1
ATOM 854 C CA . ALA A 1 110 ? 16.859 -10.82 5.398 1 96.25 110 ALA A CA 1
ATOM 855 C C . ALA A 1 110 ? 15.836 -9.688 5.441 1 96.25 110 ALA A C 1
ATOM 857 O O . ALA A 1 110 ? 15.898 -8.82 6.312 1 96.25 110 ALA A O 1
ATOM 858 N N . CYS A 1 111 ? 14.906 -9.664 4.488 1 95.38 111 CYS A N 1
ATOM 859 C CA . CYS A 1 111 ? 13.883 -8.617 4.453 1 95.38 111 CYS A CA 1
ATOM 860 C C . CYS A 1 111 ? 13.008 -8.68 5.695 1 95.38 111 CYS A C 1
ATOM 862 O O . CYS A 1 111 ? 12.695 -7.641 6.289 1 95.38 111 CYS A O 1
ATOM 864 N N . THR A 1 112 ? 12.586 -9.836 6.102 1 95.19 112 THR A N 1
ATOM 865 C CA . THR A 1 112 ? 11.734 -10.031 7.27 1 95.19 112 THR A CA 1
ATOM 866 C C . THR A 1 112 ? 12.469 -9.648 8.547 1 95.19 112 THR A C 1
ATOM 868 O O . THR A 1 112 ? 11.961 -8.875 9.359 1 95.19 112 THR A O 1
ATOM 871 N N . GLU A 1 113 ? 13.641 -10.148 8.695 1 96.75 113 GLU A N 1
ATOM 872 C CA . GLU A 1 113 ? 14.328 -9.984 9.969 1 96.75 113 GLU A CA 1
ATOM 873 C C . GLU A 1 113 ? 14.883 -8.57 10.125 1 96.75 113 GLU A C 1
ATOM 875 O O . GLU A 1 113 ? 14.938 -8.031 11.234 1 96.75 113 GLU A O 1
ATOM 880 N N . LEU A 1 114 ? 15.344 -7.969 9.023 1 97.62 114 LEU A N 1
ATOM 881 C CA . LEU A 1 114 ? 15.75 -6.574 9.133 1 97.62 114 LEU A CA 1
ATOM 882 C C . LEU A 1 114 ? 14.586 -5.703 9.594 1 97.62 114 LEU A C 1
ATOM 884 O O . LEU A 1 114 ? 14.773 -4.77 10.383 1 97.62 114 LEU A O 1
ATOM 888 N N . GLU A 1 115 ? 13.445 -5.957 9.031 1 96.88 115 GLU A N 1
ATOM 889 C CA . GLU A 1 115 ? 12.273 -5.188 9.438 1 96.88 115 GLU A CA 1
ATOM 890 C C . GLU A 1 115 ? 11.977 -5.367 10.922 1 96.88 115 GLU A C 1
ATOM 892 O O . GLU A 1 115 ? 11.641 -4.402 11.609 1 96.88 115 GLU A O 1
ATOM 897 N N . GLN A 1 116 ? 12.078 -6.555 11.406 1 96.62 116 GLN A N 1
ATOM 898 C CA . GLN A 1 116 ? 11.891 -6.797 12.836 1 96.62 116 GLN A CA 1
ATOM 899 C C . GLN A 1 116 ? 12.844 -5.945 13.664 1 96.62 116 GLN A C 1
ATOM 901 O O . GLN A 1 116 ? 12.43 -5.301 14.633 1 96.62 116 GLN A O 1
ATOM 906 N N . VAL A 1 117 ? 14.07 -5.918 13.234 1 97.88 117 VAL A N 1
ATOM 907 C CA . VAL A 1 117 ? 15.117 -5.219 13.984 1 97.88 117 VAL A CA 1
ATOM 908 C C . VAL A 1 117 ? 14.875 -3.711 13.906 1 97.88 117 VAL A C 1
ATOM 910 O O . VAL A 1 117 ? 14.867 -3.027 14.938 1 97.88 117 VAL A O 1
ATOM 913 N N . VAL A 1 118 ? 14.656 -3.264 12.773 1 98.31 118 VAL A N 1
ATOM 914 C CA . VAL A 1 118 ? 14.609 -1.825 12.531 1 98.31 118 VAL A CA 1
ATOM 915 C C . VAL A 1 118 ? 13.336 -1.24 13.148 1 98.31 118 VAL A C 1
ATOM 917 O O . VAL A 1 118 ? 13.344 -0.115 13.648 1 98.31 118 VAL A O 1
ATOM 920 N N . VAL A 1 119 ? 12.25 -1.914 13.07 1 98.19 119 VAL A N 1
ATOM 921 C CA . VAL A 1 119 ? 11.016 -1.449 13.688 1 98.19 119 VAL A CA 1
ATOM 922 C C . VAL A 1 119 ? 11.195 -1.367 15.203 1 98.19 119 VAL A C 1
ATOM 924 O O . VAL A 1 119 ? 10.703 -0.435 15.844 1 98.19 119 VAL A O 1
ATOM 927 N N . GLU A 1 120 ? 11.836 -2.326 15.75 1 98.06 120 GLU A N 1
ATOM 928 C CA . GLU A 1 120 ? 12.094 -2.264 17.188 1 98.06 120 GLU A CA 1
ATOM 929 C C . GLU A 1 120 ? 13.062 -1.131 17.516 1 98.06 120 GLU A C 1
ATOM 931 O O . GLU A 1 120 ? 12.922 -0.473 18.547 1 98.06 120 GLU A O 1
ATOM 936 N N . TRP A 1 121 ? 14.18 -0.913 16.656 1 98.75 121 TRP A N 1
ATOM 937 C CA . TRP A 1 121 ? 15.016 0.27 16.812 1 98.75 121 TRP A CA 1
ATOM 938 C C . TRP A 1 121 ? 14.172 1.534 16.891 1 98.75 121 TRP A C 1
ATOM 940 O O . TRP A 1 121 ? 14.398 2.383 17.766 1 98.75 121 TRP A O 1
ATOM 950 N N . ALA A 1 122 ? 13.234 1.612 16.016 1 98.75 122 ALA A N 1
ATOM 951 C CA . ALA A 1 122 ? 12.367 2.789 15.953 1 98.75 122 ALA A CA 1
ATO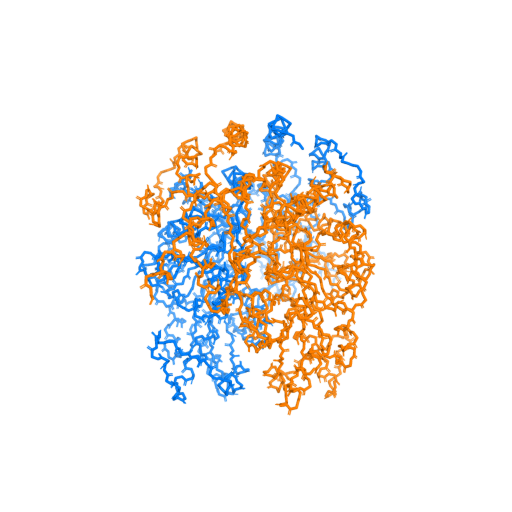M 952 C C . ALA A 1 122 ? 11.516 2.91 17.219 1 98.75 122 ALA A C 1
ATOM 954 O O . ALA A 1 122 ? 11.375 4 17.781 1 98.75 122 ALA A O 1
ATOM 955 N N . ALA A 1 123 ? 10.914 1.793 17.625 1 98.69 123 ALA A N 1
ATOM 956 C CA . ALA A 1 123 ? 10.094 1.8 18.828 1 98.69 123 ALA A CA 1
ATOM 957 C C . ALA A 1 123 ? 10.898 2.281 20.031 1 98.69 123 ALA A C 1
ATOM 959 O O . ALA A 1 123 ? 10.43 3.117 20.812 1 98.69 123 ALA A O 1
ATOM 960 N N . LYS A 1 124 ? 12.07 1.792 20.156 1 98.56 124 LYS A N 1
ATOM 961 C CA . LYS A 1 124 ? 12.945 2.182 21.266 1 98.56 124 LYS A CA 1
ATOM 962 C C . LYS A 1 124 ? 13.344 3.65 21.156 1 98.56 124 LYS A C 1
ATOM 964 O O . LYS A 1 124 ? 13.344 4.375 22.156 1 98.56 124 LYS A O 1
ATOM 969 N N . LEU A 1 125 ? 13.703 4.035 19.969 1 98.81 125 LEU A N 1
ATOM 970 C CA . LEU A 1 125 ? 14.047 5.43 19.719 1 98.81 125 LEU A CA 1
ATOM 971 C C . LEU A 1 125 ? 12.93 6.359 20.172 1 98.81 125 LEU A C 1
ATOM 973 O O . LEU A 1 125 ? 13.188 7.43 20.719 1 98.81 125 LEU A O 1
ATOM 977 N N . LEU A 1 126 ? 11.672 5.953 20 1 98.88 126 LEU A N 1
ATOM 978 C CA . LEU A 1 126 ? 10.508 6.785 20.281 1 98.88 126 LEU A CA 1
ATOM 979 C C . LEU A 1 126 ? 10.078 6.648 21.734 1 98.88 126 LEU A C 1
ATOM 981 O O . LEU A 1 126 ? 9.195 7.375 22.203 1 98.88 126 LEU A O 1
ATOM 985 N N . GLY A 1 127 ? 10.625 5.773 22.438 1 98.69 127 GLY A N 1
ATOM 986 C CA . GLY A 1 127 ? 10.305 5.617 23.844 1 98.69 127 GLY A CA 1
ATOM 987 C C . GLY A 1 127 ? 9.078 4.758 24.094 1 98.69 127 GLY A C 1
ATOM 988 O O . GLY A 1 127 ? 8.492 4.789 25.172 1 98.69 127 GLY A O 1
ATOM 989 N N . LEU A 1 128 ? 8.656 3.992 23.078 1 98.69 128 LEU A N 1
ATOM 990 C CA . LEU A 1 128 ? 7.582 3.031 23.297 1 98.69 128 LEU A CA 1
ATOM 991 C C . LEU A 1 128 ? 8.031 1.915 24.234 1 98.69 128 LEU A C 1
ATOM 993 O O . LEU A 1 128 ? 9.172 1.452 24.156 1 98.69 128 LEU A O 1
ATOM 997 N N . GLU A 1 129 ? 7.195 1.522 25.031 1 97.88 129 GLU A N 1
ATOM 998 C CA . GLU A 1 129 ? 7.551 0.545 26.062 1 97.88 129 GLU A CA 1
ATOM 999 C C . GLU A 1 129 ? 7.641 -0.861 25.469 1 97.88 129 GLU A C 1
ATOM 1001 O O . GLU A 1 129 ? 7.254 -1.087 24.328 1 97.88 129 GLU A O 1
ATOM 1006 N N . LYS A 1 130 ? 8.117 -1.776 26.297 1 97.5 130 LYS A N 1
ATOM 1007 C CA . LYS A 1 130 ? 8.453 -3.139 25.891 1 97.5 130 LYS A CA 1
ATOM 1008 C C . LYS A 1 130 ? 7.238 -3.867 25.328 1 97.5 130 LYS A C 1
ATOM 1010 O O . LYS A 1 130 ? 7.371 -4.734 24.469 1 97.5 130 LYS A O 1
ATOM 1015 N N . THR A 1 131 ? 6.121 -3.514 25.734 1 97 131 THR A N 1
ATOM 1016 C CA . THR A 1 131 ? 4.895 -4.172 25.312 1 97 131 THR A CA 1
ATOM 1017 C C . THR A 1 131 ? 4.68 -3.979 23.812 1 97 131 THR A C 1
ATOM 1019 O O . THR A 1 131 ? 3.949 -4.746 23.172 1 97 131 THR A O 1
ATOM 1022 N N . PHE A 1 132 ? 5.32 -2.979 23.234 1 98 132 PHE A N 1
ATOM 1023 C CA . PHE A 1 132 ? 5.195 -2.727 21.812 1 98 132 PHE A CA 1
ATOM 1024 C C . PHE A 1 132 ? 6.336 -3.387 21.047 1 98 132 PHE A C 1
ATOM 1026 O O . PHE A 1 132 ? 6.375 -3.334 19.812 1 98 132 PHE A O 1
ATOM 1033 N N . TRP A 1 133 ? 7.316 -3.992 21.734 1 97.5 133 TRP A N 1
ATOM 1034 C CA . TRP A 1 133 ? 8.508 -4.535 21.094 1 97.5 133 TRP A CA 1
ATOM 1035 C C . TRP A 1 133 ? 8.242 -5.93 20.531 1 97.5 133 TRP A C 1
ATOM 1037 O O . TRP A 1 133 ? 7.527 -6.723 21.156 1 97.5 133 TRP A O 1
ATOM 1047 N N . GLY A 1 134 ? 8.867 -6.215 19.391 1 94 134 GLY A N 1
ATOM 1048 C CA . GLY A 1 134 ? 8.797 -7.562 18.859 1 94 134 GLY A CA 1
ATOM 1049 C C . GLY A 1 134 ? 9.43 -8.602 19.766 1 94 134 GLY A C 1
ATOM 1050 O O . GLY A 1 134 ? 8.93 -9.727 19.875 1 94 134 GLY A O 1
ATOM 1051 N N . SER A 1 135 ? 10.438 -8.258 20.406 1 93.44 135 SER A N 1
ATOM 1052 C CA . SER A 1 135 ? 11.203 -9.164 21.266 1 93.44 135 SER A CA 1
ATOM 1053 C C . SER A 1 135 ? 10.414 -9.57 22.5 1 93.44 135 SER A C 1
ATOM 1055 O O . SER A 1 135 ? 10.797 -10.508 23.203 1 93.44 135 SER A O 1
ATOM 1057 N N . SER A 1 136 ? 9.297 -8.867 22.75 1 92.94 136 SER A N 1
ATOM 1058 C CA . SER A 1 136 ? 8.453 -9.25 23.875 1 92.94 136 SER A CA 1
ATOM 1059 C C . SER A 1 136 ? 7.746 -10.578 23.609 1 92.94 136 SER A C 1
ATOM 1061 O O . SER A 1 136 ? 7.266 -11.234 24.531 1 92.94 136 SER A O 1
ATOM 1063 N N . GLY A 1 137 ? 7.586 -10.859 22.344 1 91.69 137 GLY A N 1
ATOM 1064 C CA . GLY A 1 137 ? 6.855 -12.055 21.953 1 91.69 137 GLY A CA 1
ATOM 1065 C C . GLY A 1 137 ? 5.355 -11.836 21.875 1 91.69 137 GLY A C 1
ATOM 1066 O O . GLY A 1 137 ? 4.629 -12.688 21.359 1 91.69 137 GLY A O 1
ATOM 1067 N N . VAL A 1 138 ? 4.902 -10.727 22.375 1 94.38 138 VAL A N 1
ATOM 1068 C CA . VAL A 1 138 ? 3.471 -10.453 22.406 1 94.38 138 VAL A CA 1
ATOM 1069 C C . VAL A 1 138 ? 3.139 -9.336 21.422 1 94.38 138 VAL A C 1
ATOM 1071 O O . VAL A 1 138 ? 2.246 -9.477 20.578 1 94.38 138 VAL A O 1
ATOM 1074 N N . GLY A 1 139 ? 3.805 -8.242 21.578 1 96.31 139 GLY A N 1
ATOM 1075 C CA . GLY A 1 139 ? 3.59 -7.117 20.688 1 96.31 139 GLY A CA 1
ATOM 1076 C C . GLY A 1 139 ? 4.438 -7.18 19.438 1 96.31 139 GLY A C 1
ATOM 1077 O O . GLY A 1 139 ? 4.684 -8.266 18.891 1 96.31 139 GLY A O 1
ATOM 1078 N N . GLY A 1 140 ? 4.742 -6.078 18.859 1 96.38 140 GLY A N 1
ATOM 1079 C CA . GLY A 1 140 ? 5.578 -5.98 17.688 1 96.38 140 GLY A CA 1
ATOM 1080 C C . GLY A 1 140 ? 5.086 -4.941 16.688 1 96.38 140 GLY A C 1
ATOM 1081 O O . GLY A 1 140 ? 4.234 -4.113 17.016 1 96.38 140 GLY A O 1
ATOM 1082 N N . GLY A 1 141 ? 5.734 -4.945 15.562 1 96.69 141 GLY A N 1
ATOM 1083 C CA . GLY A 1 141 ? 5.344 -3.955 14.57 1 96.69 141 GLY A CA 1
ATOM 1084 C C . GLY A 1 141 ? 5.723 -4.348 13.148 1 96.69 141 GLY A C 1
ATOM 1085 O O . GLY A 1 141 ? 6.379 -5.371 12.938 1 96.69 141 GLY A O 1
ATOM 1086 N N . VAL A 1 142 ? 5.246 -3.592 12.219 1 96.88 142 VAL A N 1
ATOM 1087 C CA . VAL A 1 142 ? 5.48 -3.771 10.789 1 96.88 142 VAL A CA 1
ATOM 1088 C C . VAL A 1 142 ? 5.539 -2.408 10.102 1 96.88 142 VAL A C 1
ATOM 1090 O O . VAL A 1 142 ? 4.984 -1.429 10.602 1 96.88 142 VAL A O 1
ATOM 1093 N N . ILE A 1 143 ? 6.285 -2.281 9 1 97.06 143 ILE A N 1
ATOM 1094 C CA . ILE A 1 143 ? 6.324 -1.054 8.219 1 97.06 143 ILE A CA 1
ATOM 1095 C C . ILE A 1 143 ? 5.25 -1.097 7.133 1 97.06 143 ILE A C 1
ATOM 1097 O O . ILE A 1 143 ? 5.219 -2.021 6.316 1 97.06 143 ILE A O 1
ATOM 1101 N N . MET A 1 144 ? 4.391 -0.115 7.156 1 95.38 144 MET A N 1
ATOM 1102 C CA . MET A 1 144 ? 3.322 -0.008 6.168 1 95.38 144 MET A CA 1
ATOM 1103 C C . MET A 1 144 ? 3.566 1.169 5.23 1 95.38 144 MET A C 1
ATOM 1105 O O . MET A 1 144 ? 4.527 1.921 5.406 1 95.38 144 MET A O 1
ATOM 1109 N N . GLY A 1 145 ? 2.705 1.268 4.238 1 93 145 GLY A N 1
ATOM 1110 C CA . GLY A 1 145 ? 2.863 2.295 3.219 1 93 145 GLY A CA 1
ATOM 1111 C C . GLY A 1 145 ? 2.436 3.672 3.689 1 93 145 GLY A C 1
ATOM 1112 O O . GLY A 1 145 ? 3.043 4.68 3.316 1 93 145 GLY A O 1
ATOM 1113 N N . SER A 1 146 ? 1.391 3.771 4.488 1 94 146 SER A N 1
ATOM 1114 C CA . SER A 1 146 ? 0.852 5.059 4.91 1 94 146 SER A CA 1
ATOM 1115 C C . SER A 1 146 ? 0.14 4.949 6.254 1 94 146 SER A C 1
ATOM 1117 O O . SER A 1 146 ? -0.161 3.846 6.715 1 94 146 SER A O 1
ATOM 1119 N N . ALA A 1 147 ? -0.09 6.133 6.809 1 96.31 147 ALA A N 1
ATOM 1120 C CA . ALA A 1 147 ? -0.87 6.168 8.039 1 96.31 147 ALA A CA 1
ATOM 1121 C C . ALA A 1 147 ? -2.289 5.66 7.809 1 96.31 147 ALA A C 1
ATOM 1123 O O . ALA A 1 147 ? -2.891 5.047 8.695 1 96.31 147 ALA A O 1
ATOM 1124 N N . SER A 1 148 ? -2.828 5.895 6.621 1 94.81 148 SER A N 1
ATOM 1125 C CA . SER A 1 148 ? -4.156 5.387 6.281 1 94.81 148 SER A CA 1
ATOM 1126 C C . SER A 1 148 ? -4.195 3.865 6.324 1 94.81 148 SER A C 1
ATOM 1128 O O . SER A 1 148 ? -5.164 3.275 6.809 1 94.81 148 SER A O 1
ATOM 1130 N N . ASP A 1 149 ? -3.145 3.219 5.801 1 94.88 149 ASP A N 1
ATOM 1131 C CA . ASP A 1 149 ? -3.055 1.765 5.871 1 94.88 149 ASP A CA 1
ATOM 1132 C C . ASP A 1 149 ? -3.043 1.282 7.32 1 94.88 149 ASP A C 1
ATOM 1134 O O . ASP A 1 149 ? -3.674 0.276 7.648 1 94.88 149 ASP A O 1
ATOM 1138 N N . CYS A 1 150 ? -2.307 1.961 8.125 1 97.31 150 CYS A N 1
ATOM 1139 C CA . CYS A 1 150 ? -2.219 1.603 9.539 1 97.31 150 CYS A CA 1
ATOM 1140 C C . CYS A 1 150 ? -3.576 1.732 10.219 1 97.31 150 CYS A C 1
ATOM 1142 O O . CYS A 1 150 ? -4 0.832 10.945 1 97.31 150 CYS A O 1
ATOM 1144 N N . ALA A 1 151 ? -4.215 2.867 9.961 1 97.5 151 ALA A N 1
ATOM 1145 C CA . ALA A 1 151 ? -5.512 3.131 10.57 1 97.5 151 ALA A CA 1
ATOM 1146 C C . ALA A 1 151 ? -6.539 2.084 10.148 1 97.5 151 ALA A C 1
ATOM 1148 O O . ALA A 1 151 ? -7.309 1.593 10.977 1 97.5 151 ALA A O 1
ATOM 1149 N N . PHE A 1 152 ? -6.543 1.775 8.922 1 96.75 152 PHE A N 1
ATOM 1150 C CA . PHE A 1 152 ? -7.48 0.785 8.406 1 96.75 152 PHE A CA 1
ATOM 1151 C C . PHE A 1 152 ? -7.199 -0.59 9 1 96.75 152 PHE A C 1
ATOM 1153 O O . PHE A 1 152 ? -8.125 -1.307 9.383 1 96.75 152 PHE A O 1
ATOM 1160 N N . THR A 1 153 ? -5.938 -0.978 9.023 1 97.38 153 THR A N 1
ATOM 1161 C CA . THR A 1 153 ? -5.551 -2.256 9.609 1 97.38 153 THR A CA 1
ATOM 1162 C C . THR A 1 153 ? -5.973 -2.33 11.07 1 97.38 153 THR A C 1
ATOM 1164 O O . THR A 1 153 ? -6.484 -3.355 11.531 1 97.38 153 THR A O 1
ATOM 1167 N N . ALA A 1 154 ? -5.746 -1.249 11.797 1 98.31 154 ALA A N 1
ATOM 1168 C CA . ALA A 1 154 ? -6.227 -1.166 13.172 1 98.31 154 ALA A CA 1
ATOM 1169 C C . ALA A 1 154 ? -7.742 -1.338 13.242 1 98.31 154 ALA A C 1
ATOM 1171 O O . ALA A 1 154 ? -8.258 -1.973 14.164 1 98.31 154 ALA A O 1
ATOM 1172 N N . GLY A 1 155 ? -8.43 -0.741 12.289 1 98.19 155 GLY A N 1
ATOM 1173 C CA . GLY A 1 155 ? -9.875 -0.861 12.234 1 98.19 155 GLY A CA 1
ATOM 1174 C C . GLY A 1 155 ? -10.352 -2.293 12.078 1 98.19 155 GLY A C 1
ATOM 1175 O O . GLY A 1 155 ? -11.289 -2.721 12.75 1 98.19 155 GLY A O 1
ATOM 1176 N N . ILE A 1 156 ? -9.742 -3.053 11.195 1 97.62 156 ILE A N 1
ATOM 1177 C CA . ILE A 1 156 ? -10.094 -4.453 11 1 97.62 156 ILE A CA 1
ATOM 1178 C C . ILE A 1 156 ? -9.852 -5.238 12.281 1 97.62 156 ILE A C 1
ATOM 1180 O O . ILE A 1 156 ? -10.703 -6.02 12.719 1 97.62 156 ILE A O 1
ATOM 1184 N N . ALA A 1 157 ? -8.656 -5.031 12.836 1 97.31 157 ALA A N 1
ATOM 1185 C CA . ALA A 1 157 ? -8.289 -5.719 14.078 1 97.31 157 ALA A CA 1
ATOM 1186 C C . ALA A 1 157 ? -9.297 -5.414 15.188 1 97.31 157 ALA A C 1
ATOM 1188 O O . ALA A 1 157 ? -9.727 -6.316 15.906 1 97.31 157 ALA A O 1
ATOM 1189 N N . ALA A 1 158 ? -9.617 -4.148 15.305 1 98.5 158 ALA A N 1
ATOM 1190 C CA . ALA A 1 158 ? -10.547 -3.697 16.328 1 98.5 158 ALA A CA 1
ATOM 1191 C C . ALA A 1 158 ? -11.922 -4.34 16.156 1 98.5 158 ALA A C 1
ATOM 1193 O O . ALA A 1 158 ? -12.539 -4.793 17.109 1 98.5 158 ALA A O 1
ATOM 1194 N N . ARG A 1 159 ? -12.43 -4.324 14.922 1 97.88 159 ARG A N 1
ATOM 1195 C CA . ARG A 1 159 ? -13.734 -4.91 14.633 1 97.88 159 ARG A CA 1
ATOM 1196 C C . ARG A 1 159 ? -13.773 -6.379 15.031 1 97.88 159 ARG A C 1
ATOM 1198 O O . ARG A 1 159 ? -14.695 -6.82 15.719 1 97.88 159 ARG A O 1
ATOM 1205 N N . GLU A 1 160 ? -12.781 -7.172 14.562 1 96.5 160 GLU A N 1
ATOM 1206 C CA . GLU A 1 160 ? -12.75 -8.602 14.844 1 96.5 160 GLU A CA 1
ATOM 1207 C C . GLU A 1 160 ? -12.609 -8.867 16.344 1 96.5 160 GLU A C 1
ATOM 1209 O O . GLU A 1 160 ? -13.234 -9.789 16.875 1 96.5 160 GLU A O 1
ATOM 1214 N N . ARG A 1 161 ? -11.789 -8.094 17.016 1 96.5 161 ARG A N 1
ATOM 1215 C CA . ARG A 1 161 ? -11.648 -8.234 18.453 1 96.5 161 ARG A CA 1
ATOM 1216 C C . ARG A 1 161 ? -12.969 -7.961 19.172 1 96.5 161 ARG A C 1
ATOM 1218 O O . ARG A 1 161 ? -13.367 -8.711 20.062 1 96.5 161 ARG A O 1
ATOM 1225 N N . ALA A 1 162 ? -13.625 -6.844 18.828 1 97.81 162 ALA A N 1
ATOM 1226 C CA . ALA A 1 162 ? -14.906 -6.484 19.438 1 97.81 162 ALA A CA 1
ATOM 1227 C C . ALA A 1 162 ? -15.93 -7.598 19.234 1 97.81 162 ALA A C 1
ATOM 1229 O O . ALA A 1 162 ? -16.656 -7.945 20.172 1 97.81 162 ALA A O 1
ATOM 1230 N N . LEU A 1 163 ? -16.016 -8.148 18.062 1 96.75 163 LEU A N 1
ATOM 1231 C CA . LEU A 1 163 ? -16.984 -9.203 17.766 1 96.75 163 LEU A CA 1
ATOM 1232 C C . LEU A 1 163 ? -16.656 -10.469 18.547 1 96.75 163 LEU A C 1
ATOM 1234 O O . LEU A 1 163 ? -17.562 -11.195 18.969 1 96.75 163 LEU A O 1
ATOM 1238 N N . ARG A 1 164 ? -15.383 -10.82 18.656 1 94.81 164 ARG A N 1
ATOM 1239 C CA . ARG A 1 164 ? -15 -11.953 19.5 1 94.81 164 ARG A CA 1
ATOM 1240 C C . ARG A 1 164 ? -15.438 -11.734 20.953 1 94.81 164 ARG A C 1
ATOM 1242 O O . ARG A 1 164 ? -15.938 -12.656 21.594 1 94.81 164 ARG A O 1
ATOM 1249 N N . ASP A 1 165 ? -15.227 -10.516 21.453 1 95 165 ASP A N 1
ATOM 1250 C CA . ASP A 1 165 ? -15.648 -10.18 22.812 1 95 165 ASP A CA 1
ATOM 1251 C C . ASP A 1 165 ? -17.156 -10.336 22.953 1 95 165 ASP A C 1
ATOM 1253 O O . ASP A 1 165 ? -17.641 -10.875 23.969 1 95 165 ASP A O 1
ATOM 1257 N N . LEU A 1 166 ? -17.859 -9.836 22.016 1 96.31 166 LEU A N 1
ATOM 1258 C CA . LEU A 1 166 ? -19.312 -9.938 22.047 1 96.31 166 LEU A CA 1
ATOM 1259 C C . LEU A 1 166 ? -19.766 -11.398 21.969 1 96.31 166 LEU A C 1
ATOM 1261 O O . LEU A 1 166 ? -20.734 -11.797 22.609 1 96.31 166 LEU A O 1
ATOM 1265 N N . ALA A 1 167 ? -19.047 -12.156 21.109 1 95.25 167 ALA A N 1
ATOM 1266 C CA . ALA A 1 167 ? -19.328 -13.586 21.031 1 95.25 167 ALA A CA 1
ATOM 1267 C C . ALA A 1 167 ? -19.156 -14.258 22.391 1 95.25 167 ALA A C 1
ATOM 1269 O O . ALA A 1 167 ? -20 -15.055 22.812 1 95.25 167 ALA A O 1
ATOM 1270 N N . LEU A 1 168 ? -18.094 -13.922 23.062 1 93.94 168 LEU A N 1
ATOM 1271 C CA . LEU A 1 168 ? -17.828 -14.461 24.391 1 93.94 168 LEU A CA 1
ATOM 1272 C C . LEU A 1 168 ? -18.938 -14.062 25.375 1 93.94 168 LEU A C 1
ATOM 1274 O O . LEU A 1 168 ? -19.391 -14.891 26.172 1 93.94 168 LEU A O 1
ATOM 1278 N N . GLN A 1 169 ? -19.344 -12.883 25.344 1 93.69 169 GLN A N 1
ATOM 1279 C CA . GLN A 1 169 ? -20.391 -12.375 26.219 1 93.69 169 GLN A CA 1
ATOM 1280 C C . GLN A 1 169 ? -21.719 -13.07 25.969 1 93.69 169 GLN A C 1
ATOM 1282 O O . GLN A 1 169 ? -22.562 -13.156 26.859 1 93.69 169 GLN A O 1
ATOM 1287 N N . ASN A 1 170 ? -21.844 -13.555 24.766 1 94.25 170 ASN A N 1
ATOM 1288 C CA . ASN A 1 170 ? -23.078 -14.242 24.391 1 94.25 170 ASN A CA 1
ATOM 1289 C C . ASN A 1 170 ? -22.938 -15.758 24.516 1 94.25 170 ASN A C 1
ATOM 1291 O O . ASN A 1 170 ? -23.672 -16.5 23.875 1 94.25 170 ASN A O 1
ATOM 1295 N N . GLY A 1 171 ? -21.875 -16.25 25.125 1 92.19 171 GLY A N 1
ATOM 1296 C CA . GLY A 1 171 ? -21.781 -17.641 25.516 1 92.19 171 GLY A CA 1
ATOM 1297 C C . GLY A 1 171 ? -21 -18.484 24.531 1 92.19 171 GLY A C 1
ATOM 1298 O O . GLY A 1 171 ? -20.938 -19.719 24.688 1 92.19 171 GLY A O 1
ATOM 1299 N N . VAL A 1 172 ? -20.438 -17.828 23.5 1 91.5 172 VAL A N 1
ATOM 1300 C CA . VAL A 1 172 ? -19.609 -18.594 22.578 1 91.5 172 VAL A CA 1
ATOM 1301 C C . VAL A 1 172 ? -18.312 -19.016 23.281 1 91.5 172 VAL A C 1
ATOM 1303 O O . VAL A 1 172 ? -17.656 -18.203 23.922 1 91.5 172 VAL A O 1
ATOM 1306 N N . LYS A 1 173 ? -17.906 -20.344 23.172 1 88.31 173 LYS A N 1
ATOM 1307 C CA . LYS A 1 173 ? -16.719 -20.875 23.828 1 88.31 173 LYS A CA 1
ATOM 1308 C C . LYS A 1 173 ? -15.555 -20.984 22.844 1 88.31 173 LYS A C 1
ATOM 1310 O O . LYS A 1 173 ? -15.758 -21.281 21.656 1 88.31 173 LYS A O 1
ATOM 1315 N N . PRO A 1 174 ? -14.32 -20.594 23.375 1 83.12 174 PRO A N 1
ATOM 1316 C CA . PRO A 1 174 ? -13.156 -20.766 22.5 1 83.12 174 PRO A CA 1
ATOM 1317 C C . PRO A 1 174 ? -12.953 -22.203 22.062 1 83.12 174 PRO A C 1
ATOM 1319 O O . PRO A 1 174 ? -13.328 -23.141 22.781 1 83.12 174 PRO A O 1
ATOM 1322 N N . SER A 1 175 ? -12.469 -22.219 20.781 1 73.56 175 SER A N 1
ATOM 1323 C CA . SER A 1 175 ? -12.117 -23.562 20.328 1 73.56 175 SER A CA 1
ATOM 1324 C C . SER A 1 175 ? -10.938 -24.125 21.109 1 73.56 175 SER A C 1
ATOM 1326 O O . SER A 1 175 ? -10.102 -23.359 21.594 1 73.56 175 SER A O 1
ATOM 1328 N N . ASP A 1 176 ? -10.805 -25.438 21.375 1 58.88 176 ASP A N 1
ATOM 1329 C CA . ASP A 1 176 ? -9.797 -26.141 22.172 1 58.88 176 ASP A CA 1
ATOM 1330 C C . ASP A 1 176 ? -8.414 -26.031 21.531 1 58.88 176 ASP A C 1
ATOM 1332 O O . ASP A 1 176 ? -7.402 -26.031 22.234 1 58.88 176 ASP A O 1
ATOM 1336 N N . LYS A 1 177 ? -8.234 -26.109 20.297 1 55.88 177 LYS A N 1
ATOM 1337 C CA . LYS A 1 177 ? -6.93 -26.312 19.672 1 55.88 177 LYS A CA 1
ATOM 1338 C C . LYS A 1 177 ? -6.043 -25.078 19.828 1 55.88 177 LYS A C 1
ATOM 1340 O O . LYS A 1 177 ? -4.883 -25.188 20.234 1 55.88 177 LYS A O 1
ATOM 1345 N N . ASN A 1 178 ? -6.57 -23.922 19.609 1 60.78 178 ASN A N 1
ATOM 1346 C CA . ASN A 1 178 ? -5.652 -22.797 19.656 1 60.78 178 ASN A CA 1
ATOM 1347 C C . ASN A 1 178 ? -6.246 -21.625 20.438 1 60.78 178 ASN A C 1
ATOM 1349 O O . ASN A 1 178 ? -5.73 -20.5 20.375 1 60.78 178 ASN A O 1
ATOM 1353 N N . GLY A 1 179 ? -7.379 -21.922 21.234 1 65.75 179 GLY A N 1
ATOM 1354 C CA . GLY A 1 179 ? -7.992 -20.859 22.016 1 65.75 179 GLY A CA 1
ATOM 1355 C C . GLY A 1 179 ? -8.625 -19.766 21.172 1 65.75 179 GLY A C 1
ATOM 1356 O O . GLY A 1 179 ? -8.977 -18.703 21.672 1 65.75 179 GLY A O 1
ATOM 1357 N N . GLN A 1 180 ? -8.688 -20.078 19.906 1 74.25 180 GLN A N 1
ATOM 1358 C CA . GLN A 1 180 ? -9.25 -19.078 19.016 1 74.25 180 GLN A CA 1
ATOM 1359 C C . GLN A 1 180 ? -10.781 -19.125 19.031 1 74.25 180 GLN A C 1
ATOM 1361 O O . GLN A 1 180 ? -11.367 -20.203 19.156 1 74.25 180 GLN A O 1
ATOM 1366 N N . ILE A 1 181 ? -11.383 -18 19.156 1 80.56 181 ILE A N 1
ATOM 1367 C CA . ILE A 1 181 ? -12.836 -17.875 19.094 1 80.56 181 ILE A CA 1
ATOM 1368 C C . ILE A 1 181 ? -13.258 -17.578 17.641 1 80.56 181 ILE A C 1
ATOM 1370 O O . ILE A 1 181 ? -12.828 -16.594 17.062 1 80.56 181 ILE A O 1
ATOM 1374 N N . GLU A 1 182 ? -13.93 -18.516 17.109 1 84.38 182 GLU A N 1
ATOM 1375 C CA . GLU A 1 182 ? -14.57 -18.25 15.82 1 84.38 182 GLU A CA 1
ATOM 1376 C C . GLU A 1 182 ? -15.836 -17.422 16 1 84.38 182 GLU A C 1
ATOM 1378 O O . GLU A 1 182 ? -16.703 -17.766 16.812 1 84.38 182 GLU A O 1
ATOM 1383 N N . ILE A 1 183 ? -15.969 -16.328 15.344 1 91.5 183 ILE A N 1
ATOM 1384 C CA . ILE A 1 183 ? -17.125 -15.461 15.445 1 91.5 183 ILE A CA 1
ATOM 1385 C C . ILE A 1 183 ? -18.297 -16.062 14.664 1 91.5 183 ILE A C 1
ATOM 1387 O O . ILE A 1 183 ? -18.25 -16.141 13.438 1 91.5 183 ILE A O 1
ATOM 1391 N N . PRO A 1 184 ? -19.344 -16.5 15.352 1 91.94 184 PRO A N 1
ATOM 1392 C CA . PRO A 1 184 ? -20.484 -17.047 14.633 1 91.94 184 PRO A CA 1
ATOM 1393 C C . PRO A 1 184 ? -21.188 -16.031 13.734 1 91.94 184 PRO A C 1
ATOM 1395 O O . PRO A 1 184 ? -21.203 -14.836 14.055 1 91.94 184 PRO A O 1
ATOM 1398 N N . ASP A 1 185 ? -21.875 -16.484 12.688 1 89.88 185 ASP A N 1
ATOM 1399 C CA . ASP A 1 185 ? -22.625 -15.617 11.773 1 89.88 185 ASP A CA 1
ATOM 1400 C C . ASP A 1 185 ? -23.719 -14.859 12.508 1 89.88 185 ASP A C 1
ATOM 1402 O O . ASP A 1 185 ? -24.047 -13.719 12.164 1 89.88 185 ASP A O 1
ATOM 1406 N N . THR A 1 186 ? -24.328 -15.523 13.508 1 92.5 186 THR A N 1
ATOM 1407 C CA . THR A 1 186 ? -25.406 -14.898 14.266 1 92.5 186 THR A CA 1
ATOM 1408 C C . THR A 1 186 ? -24.906 -13.648 14.984 1 92.5 186 THR A C 1
ATOM 1410 O O . THR A 1 186 ? -25.625 -12.648 15.07 1 92.5 186 THR A O 1
ATOM 1413 N N . ILE A 1 187 ? -23.656 -13.758 15.461 1 94.5 187 ILE A N 1
ATOM 1414 C CA . ILE A 1 187 ? -23.047 -12.633 16.156 1 94.5 187 ILE A CA 1
ATOM 1415 C C . ILE A 1 187 ? -22.734 -11.523 15.156 1 94.5 187 ILE A C 1
ATOM 1417 O O . ILE A 1 187 ? -23.016 -10.352 15.398 1 94.5 187 ILE A O 1
ATOM 1421 N N . ARG A 1 188 ? -22.141 -11.844 14.031 1 94.06 188 ARG A N 1
ATOM 1422 C CA . ARG A 1 188 ? -21.828 -10.859 12.992 1 94.06 188 ARG A CA 1
ATOM 1423 C C . ARG A 1 188 ? -23.094 -10.156 12.516 1 94.06 188 ARG A C 1
ATOM 1425 O O . ARG A 1 188 ? -23.109 -8.93 12.383 1 94.06 188 ARG A O 1
ATOM 1432 N N . ASN A 1 189 ? -24.094 -10.914 12.32 1 92.5 189 ASN A N 1
ATOM 1433 C CA . ASN A 1 189 ? -25.359 -10.375 11.812 1 92.5 189 ASN A CA 1
ATOM 1434 C C . ASN A 1 189 ? -26 -9.422 12.812 1 92.5 189 ASN A C 1
ATOM 1436 O O . ASN A 1 189 ? -26.609 -8.422 12.422 1 92.5 189 ASN A O 1
ATOM 1440 N N . GLU A 1 190 ? -25.844 -9.742 14.008 1 94.38 190 GLU A N 1
ATOM 1441 C CA . GLU A 1 190 ? -26.516 -8.969 15.039 1 94.38 190 GLU A CA 1
ATOM 1442 C C . GLU A 1 190 ? -25.766 -7.68 15.352 1 94.38 190 GLU A C 1
ATOM 1444 O O . GLU A 1 190 ? -26.375 -6.633 15.562 1 94.38 190 GLU A O 1
ATOM 1449 N N . TYR A 1 191 ? -24.438 -7.766 15.344 1 96.25 191 TYR A N 1
ATOM 1450 C CA . TYR A 1 191 ? -23.719 -6.695 16.031 1 96.25 191 TYR A CA 1
ATOM 1451 C C . TYR A 1 191 ? -22.875 -5.887 15.047 1 96.25 191 TYR A C 1
ATOM 1453 O O . TYR A 1 191 ? -22.5 -4.75 15.344 1 96.25 191 TYR A O 1
ATOM 1461 N N . SER A 1 192 ? -22.547 -6.375 13.883 1 95.62 192 SER A N 1
ATOM 1462 C CA . SER A 1 192 ? -21.562 -5.754 13 1 95.62 192 SER A CA 1
ATOM 1463 C C . SER A 1 192 ? -21.969 -4.336 12.625 1 95.62 192 SER A C 1
ATOM 1465 O O . SER A 1 192 ? -21.141 -3.426 12.609 1 95.62 192 SER A O 1
ATOM 1467 N N . GLN A 1 193 ? -23.234 -4.078 12.375 1 95.06 193 GLN A N 1
ATOM 1468 C CA . GLN A 1 193 ? -23.688 -2.779 11.883 1 95.06 193 GLN A CA 1
ATOM 1469 C C . GLN A 1 193 ? -24.016 -1.836 13.039 1 95.06 193 GLN A C 1
ATOM 1471 O O . GLN A 1 193 ? -24.453 -0.708 12.82 1 95.06 193 GLN A O 1
ATOM 1476 N N . LYS A 1 194 ? -23.812 -2.301 14.289 1 96.75 194 LYS A N 1
ATOM 1477 C CA . LYS A 1 194 ? -24.031 -1.46 15.461 1 96.75 194 LYS A CA 1
ATOM 1478 C C . LYS A 1 194 ? -22.719 -0.838 15.938 1 96.75 194 LYS A C 1
ATOM 1480 O O . LYS A 1 194 ? -22.719 0.005 16.828 1 96.75 194 LYS A O 1
ATOM 1485 N N . LEU A 1 195 ? -21.609 -1.277 15.344 1 98.06 195 LEU A N 1
ATOM 1486 C CA . LEU A 1 195 ? -20.281 -0.82 15.742 1 98.06 195 LEU A CA 1
ATOM 1487 C C . LEU A 1 195 ? -20.047 0.614 15.281 1 98.06 195 LEU A C 1
ATOM 1489 O O . LEU A 1 195 ? -20.453 0.994 14.18 1 98.06 195 LEU A O 1
ATOM 1493 N N . VAL A 1 196 ? -19.359 1.447 16.141 1 98.19 196 VAL A N 1
ATOM 1494 C CA . VAL A 1 196 ? -19.125 2.85 15.82 1 98.19 196 VAL A CA 1
ATOM 1495 C C . VAL A 1 196 ? -17.656 3.188 16.062 1 98.19 196 VAL A C 1
ATOM 1497 O O . VAL A 1 196 ? -17.062 2.76 17.062 1 98.19 196 VAL A O 1
ATOM 1500 N N . ILE A 1 197 ? -17.047 3.898 15.125 1 98.69 197 ILE A N 1
ATOM 1501 C CA . ILE A 1 197 ? -15.695 4.434 15.234 1 98.69 197 ILE A CA 1
ATOM 1502 C C . ILE A 1 197 ? -15.758 5.883 15.727 1 98.69 197 ILE A C 1
ATOM 1504 O O . ILE A 1 197 ? -16.609 6.656 15.289 1 98.69 197 ILE A O 1
ATOM 1508 N N . TYR A 1 198 ? -14.828 6.246 16.641 1 98.75 198 TYR A N 1
ATOM 1509 C CA . TYR A 1 198 ? -14.797 7.605 17.172 1 98.75 198 TYR A CA 1
ATOM 1510 C C . TYR A 1 198 ? -13.477 8.289 16.828 1 98.75 198 TYR A C 1
ATOM 1512 O O . TYR A 1 198 ? -12.43 7.645 16.781 1 98.75 198 TYR A O 1
ATOM 1520 N N . GLY A 1 199 ? -13.43 9.523 16.609 1 98.12 199 GLY A N 1
ATOM 1521 C CA . GLY A 1 199 ? -12.352 10.508 16.531 1 98.12 199 GLY A CA 1
ATOM 1522 C C . GLY A 1 199 ? -12.82 11.922 16.828 1 98.12 199 GLY A C 1
ATOM 1523 O O . GLY A 1 199 ? -13.891 12.125 17.406 1 98.12 199 GLY A O 1
ATOM 1524 N N . SER A 1 200 ? -12.062 12.898 16.594 1 97.31 200 SER A N 1
ATOM 1525 C CA . SER A 1 200 ? -12.477 14.289 16.766 1 97.31 200 SER A CA 1
ATOM 1526 C C . SER A 1 200 ? -12.742 14.969 15.43 1 97.31 200 SER A C 1
ATOM 1528 O O . SER A 1 200 ? -12.477 14.383 14.375 1 97.31 200 SER A O 1
ATOM 1530 N N . THR A 1 201 ? -13.281 16.172 15.469 1 94.75 201 THR A N 1
ATOM 1531 C CA . THR A 1 201 ? -13.461 16.984 14.266 1 94.75 201 THR A CA 1
ATOM 1532 C C . THR A 1 201 ? -12.109 17.375 13.672 1 94.75 201 THR A C 1
ATOM 1534 O O . THR A 1 201 ? -12.039 17.844 12.539 1 94.75 201 THR A O 1
ATOM 1537 N N . GLN A 1 202 ? -11.016 17.078 14.406 1 95 202 GLN A N 1
ATOM 1538 C CA . GLN A 1 202 ? -9.672 17.406 13.93 1 95 202 GLN A CA 1
ATOM 1539 C C . GLN A 1 202 ? -8.922 16.141 13.523 1 95 202 GLN A C 1
ATOM 1541 O O . GLN A 1 202 ? -7.789 16.219 13.047 1 95 202 GLN A O 1
ATOM 1546 N N . THR A 1 203 ? -9.578 14.977 13.75 1 95.75 203 THR A N 1
ATOM 1547 C CA . THR A 1 203 ? -8.969 13.734 13.297 1 95.75 203 THR A CA 1
ATOM 1548 C C . THR A 1 203 ? -8.766 13.75 11.781 1 95.75 203 THR A C 1
ATOM 1550 O O . THR A 1 203 ? -9.656 14.18 11.039 1 95.75 203 THR A O 1
ATOM 1553 N N . HIS A 1 204 ? -7.562 13.414 11.398 1 94.69 204 HIS A N 1
ATOM 1554 C CA . HIS A 1 204 ? -7.273 13.336 9.969 1 94.69 204 HIS A CA 1
ATOM 1555 C C . HIS A 1 204 ? -8.336 12.539 9.234 1 94.69 204 HIS A C 1
ATOM 1557 O O . HIS A 1 204 ? -8.984 11.664 9.82 1 94.69 204 HIS A O 1
ATOM 1563 N N . SER A 1 205 ? -8.492 12.766 7.941 1 92.56 205 SER A N 1
ATOM 1564 C CA . SER A 1 205 ? -9.531 12.148 7.125 1 92.56 205 SER A CA 1
ATOM 1565 C C . SER A 1 205 ? -9.383 10.633 7.086 1 92.56 205 SER A C 1
ATOM 1567 O O . SER A 1 205 ? -10.32 9.922 6.707 1 92.56 205 SER A O 1
ATOM 1569 N N . LEU A 1 206 ? -8.258 10.094 7.449 1 94.19 206 LEU A N 1
ATOM 1570 C CA . LEU A 1 206 ? -8.047 8.648 7.477 1 94.19 206 LEU A CA 1
ATOM 1571 C C . LEU A 1 206 ? -9.055 7.969 8.391 1 94.19 206 LEU A C 1
ATOM 1573 O O . LEU A 1 206 ? -9.422 6.812 8.164 1 94.19 206 LEU A O 1
ATOM 1577 N N . GLY A 1 207 ? -9.484 8.656 9.484 1 95.06 207 GLY A N 1
ATOM 1578 C CA . GLY A 1 207 ? -10.508 8.094 10.352 1 95.06 207 GLY A CA 1
ATOM 1579 C C . GLY A 1 207 ? -11.828 7.855 9.641 1 95.06 207 GLY A C 1
ATOM 1580 O O . GLY A 1 207 ? -12.32 6.727 9.594 1 95.06 207 GLY A O 1
ATOM 1581 N N . ALA A 1 208 ? -12.32 8.945 9.039 1 94.06 208 ALA A N 1
ATOM 1582 C CA . ALA A 1 208 ? -13.562 8.836 8.281 1 94.06 208 ALA A CA 1
ATOM 1583 C C . ALA A 1 208 ? -13.43 7.852 7.129 1 94.06 208 ALA A C 1
ATOM 1585 O O . ALA A 1 208 ? -14.359 7.113 6.82 1 94.06 208 ALA A O 1
ATOM 1586 N N . LYS A 1 209 ? -12.336 7.863 6.527 1 94.31 209 LYS A N 1
ATOM 1587 C CA . LYS A 1 209 ? -12.117 6.957 5.406 1 94.31 209 LYS A CA 1
ATOM 1588 C C . LYS A 1 209 ? -12.141 5.5 5.859 1 94.31 209 LYS A C 1
ATOM 1590 O O . LYS A 1 209 ? -12.664 4.633 5.164 1 94.31 209 LYS A O 1
ATOM 1595 N N . THR A 1 210 ? -11.484 5.207 6.957 1 96.38 210 THR A N 1
ATOM 1596 C CA . THR A 1 210 ? -11.531 3.859 7.52 1 96.38 210 THR A CA 1
ATOM 1597 C C . THR A 1 210 ? -12.977 3.418 7.742 1 96.38 210 THR A C 1
ATOM 1599 O O . THR A 1 210 ? -13.336 2.277 7.445 1 96.38 210 THR A O 1
ATOM 1602 N N . ALA A 1 211 ? -13.797 4.332 8.25 1 95.69 211 ALA A N 1
ATOM 1603 C CA . ALA A 1 211 ? -15.203 4.031 8.492 1 95.69 211 ALA A CA 1
ATOM 1604 C C . ALA A 1 211 ? -15.922 3.682 7.195 1 95.69 211 ALA A C 1
ATOM 1606 O O . ALA A 1 211 ? -16.672 2.703 7.137 1 95.69 211 ALA A O 1
ATOM 1607 N N . VAL A 1 212 ? -15.641 4.438 6.191 1 92.56 212 VAL A N 1
ATOM 1608 C CA . VAL A 1 212 ? -16.234 4.195 4.879 1 92.56 212 VAL A CA 1
ATOM 1609 C C . VAL A 1 212 ? -15.797 2.83 4.355 1 92.56 212 VAL A C 1
ATOM 1611 O O . VAL A 1 212 ? -16.609 2.061 3.85 1 92.56 212 VAL A O 1
ATOM 1614 N N . MET A 1 213 ? -14.57 2.516 4.457 1 95.56 213 MET A N 1
ATOM 1615 C CA . MET A 1 213 ? -14.023 1.263 3.947 1 95.56 213 MET A CA 1
ATOM 1616 C C . MET A 1 213 ? -14.625 0.067 4.68 1 95.56 213 MET A C 1
ATOM 1618 O O . MET A 1 213 ? -14.828 -0.991 4.082 1 95.56 213 MET A O 1
ATOM 1622 N N . LEU A 1 214 ? -14.906 0.253 5.938 1 96.12 214 LEU A N 1
ATOM 1623 C CA . LEU A 1 214 ? -15.477 -0.83 6.734 1 96.12 214 LEU A CA 1
ATOM 1624 C C . LEU A 1 214 ? -17 -0.843 6.633 1 96.12 214 LEU A C 1
ATOM 1626 O O . LEU A 1 214 ? -17.641 -1.782 7.098 1 96.12 214 LEU A O 1
ATOM 1630 N N . GLY A 1 215 ? -17.594 0.205 6.055 1 94 215 GLY A N 1
ATOM 1631 C CA . GLY A 1 215 ? -19.047 0.322 5.98 1 94 215 GLY A CA 1
ATOM 1632 C C . GLY A 1 215 ? -19.688 0.658 7.312 1 94 215 GLY A C 1
ATOM 1633 O O . GLY A 1 215 ? -20.766 0.142 7.637 1 94 215 GLY A O 1
ATOM 1634 N N . LEU A 1 216 ? -19 1.419 8.125 1 96.12 216 LEU A N 1
ATOM 1635 C CA . LEU A 1 216 ? -19.453 1.73 9.477 1 96.12 216 LEU A CA 1
ATOM 1636 C C . LEU A 1 216 ? -19.5 3.238 9.703 1 96.12 216 LEU A C 1
ATOM 1638 O O . LEU A 1 216 ? -18.922 4.004 8.914 1 96.12 216 LEU A O 1
ATOM 1642 N N . PRO A 1 217 ? -20.219 3.693 10.672 1 95.06 217 PRO A N 1
ATOM 1643 C CA . PRO A 1 217 ? -20.266 5.133 10.938 1 95.06 217 PRO A CA 1
ATOM 1644 C C . PRO A 1 217 ? -19.031 5.648 11.664 1 95.06 217 PRO A C 1
ATOM 1646 O O . PRO A 1 217 ? -18.391 4.906 12.422 1 95.06 217 PRO A O 1
ATOM 1649 N N . PHE A 1 218 ? -18.719 6.867 11.422 1 96.62 218 PHE A N 1
ATOM 1650 C CA . PHE A 1 218 ? -17.672 7.613 12.102 1 96.62 218 PHE A CA 1
ATOM 1651 C C . PHE A 1 218 ? -18.25 8.781 12.891 1 96.62 218 PHE A C 1
ATOM 1653 O O . PHE A 1 218 ? -18.953 9.625 12.328 1 96.62 218 PHE A O 1
ATOM 1660 N N . ARG A 1 219 ? -18.047 8.758 14.18 1 97.62 219 ARG A N 1
ATOM 1661 C CA . ARG A 1 219 ? -18.484 9.859 15.031 1 97.62 219 ARG A CA 1
ATOM 1662 C C . ARG A 1 219 ? -17.344 10.852 15.266 1 97.62 219 ARG A C 1
ATOM 1664 O O . ARG A 1 219 ? -16.406 10.562 16.016 1 97.62 219 ARG A O 1
ATOM 1671 N N . ALA A 1 220 ? -17.453 12.008 14.648 1 96.69 220 ALA A N 1
ATOM 1672 C CA . ALA A 1 220 ? -16.5 13.094 14.891 1 96.69 220 ALA A CA 1
ATOM 1673 C C . ALA A 1 220 ? -16.906 13.906 16.109 1 96.69 220 ALA A C 1
ATOM 1675 O O . ALA A 1 220 ? -17.781 14.766 16.047 1 96.69 220 ALA A O 1
ATOM 1676 N N . VAL A 1 221 ? -16.203 13.711 17.188 1 98.12 221 VAL A N 1
ATOM 1677 C CA . VAL A 1 221 ? -16.5 14.406 18.438 1 98.12 221 VAL A CA 1
ATOM 1678 C C . VAL A 1 221 ? -15.992 15.844 18.359 1 98.12 221 VAL A C 1
ATOM 1680 O O . VAL A 1 221 ? -14.828 16.078 18.047 1 98.12 221 VAL A O 1
ATOM 1683 N N . PRO A 1 222 ? -16.828 16.812 18.609 1 96.44 222 PRO A N 1
ATOM 1684 C CA . PRO A 1 222 ? -16.391 18.203 18.547 1 96.44 222 PRO A CA 1
ATOM 1685 C C . PRO A 1 222 ? -15.32 18.531 19.578 1 96.44 222 PRO A C 1
ATOM 1687 O O . PRO A 1 222 ? -15.383 18.047 20.719 1 96.44 222 PRO A O 1
ATOM 1690 N N . VAL A 1 223 ? -14.406 19.359 19.219 1 97.31 223 VAL A N 1
ATOM 1691 C CA . VAL A 1 223 ? -13.375 19.859 20.109 1 97.31 223 VAL A CA 1
ATOM 1692 C C . VAL A 1 223 ? -13.602 21.344 20.391 1 97.31 223 VAL A C 1
ATOM 1694 O O . VAL A 1 223 ? -14.461 21.969 19.781 1 97.31 223 VAL A O 1
ATOM 1697 N N . SER A 1 224 ? -12.859 21.938 21.406 1 96.44 224 SER A N 1
ATOM 1698 C CA . SER A 1 224 ? -13.047 23.344 21.797 1 96.44 224 SER A CA 1
ATOM 1699 C C . SER A 1 224 ? -11.742 24.109 21.719 1 96.44 224 SER A C 1
ATOM 1701 O O . SER A 1 224 ? -10.656 23.531 21.75 1 96.44 224 SER A O 1
ATOM 1703 N N . ILE A 1 225 ? -11.836 25.422 21.594 1 95.5 225 ILE A N 1
ATOM 1704 C CA . ILE A 1 225 ? -10.688 26.312 21.594 1 95.5 225 ILE A CA 1
ATOM 1705 C C . ILE A 1 225 ? -9.969 26.234 22.938 1 95.5 225 ILE A C 1
ATOM 1707 O O . ILE A 1 225 ? -8.734 26.234 23 1 95.5 225 ILE A O 1
ATOM 1711 N N . GLU A 1 226 ? -10.781 26.109 24.016 1 95.25 226 GLU A N 1
ATOM 1712 C CA . GLU A 1 226 ? -10.234 26.062 25.375 1 95.25 226 GLU A CA 1
ATOM 1713 C C . GLU A 1 226 ? -9.312 24.859 25.562 1 95.25 226 GLU A C 1
ATOM 1715 O O . GLU A 1 226 ? -8.359 24.922 26.344 1 95.25 226 GLU A O 1
ATOM 1720 N N . ASP A 1 227 ? -9.594 23.797 24.828 1 95.81 227 ASP A N 1
ATOM 1721 C CA . ASP A 1 227 ? -8.781 22.578 24.938 1 95.81 227 ASP A CA 1
ATOM 1722 C C . ASP A 1 227 ? -7.746 22.531 23.812 1 95.81 227 ASP A C 1
ATOM 1724 O O . ASP A 1 227 ? -7.195 21.453 23.531 1 95.81 227 ASP A O 1
ATOM 1728 N N . ASN A 1 228 ? -7.547 23.688 23.156 1 95.69 228 ASN A N 1
ATOM 1729 C CA . ASN A 1 228 ? -6.605 23.812 22.047 1 95.69 228 ASN A CA 1
ATOM 1730 C C . ASN A 1 228 ? -6.914 22.812 20.938 1 95.69 228 ASN A C 1
ATOM 1732 O O . ASN A 1 228 ? -6 22.219 20.359 1 95.69 228 ASN A O 1
ATOM 1736 N N . TYR A 1 229 ? -8.211 22.531 20.766 1 97.25 229 TYR A N 1
ATOM 1737 C CA . TYR A 1 229 ? -8.719 21.688 19.672 1 97.25 229 TYR A CA 1
ATOM 1738 C C . TYR A 1 229 ? -8.359 20.234 19.891 1 97.25 229 TYR A C 1
ATOM 1740 O O . TYR A 1 229 ? -8.312 19.453 18.938 1 97.25 229 TYR A O 1
ATOM 1748 N N . ALA A 1 230 ? -8.023 19.828 21.094 1 98.12 230 ALA A N 1
ATOM 1749 C CA . ALA A 1 230 ? -7.723 18.438 21.438 1 98.12 230 ALA A CA 1
ATOM 1750 C C . ALA A 1 230 ? -8.984 17.688 21.859 1 98.12 230 ALA A C 1
ATOM 1752 O O . ALA A 1 230 ? -9.883 18.266 22.484 1 98.12 230 ALA A O 1
ATOM 1753 N N . LEU A 1 231 ? -9.039 16.406 21.484 1 98.5 231 LEU A N 1
ATOM 1754 C CA . LEU A 1 231 ? -10.078 15.539 22.016 1 98.5 231 LEU A CA 1
ATOM 1755 C C . LEU A 1 231 ? -9.844 15.25 23.5 1 98.5 231 LEU A C 1
ATOM 1757 O O . LEU A 1 231 ? -8.727 14.945 23.906 1 98.5 231 LEU A O 1
ATOM 1761 N N . THR A 1 232 ? -10.93 15.398 24.344 1 98.62 232 THR A N 1
ATOM 1762 C CA . THR A 1 232 ? -10.82 15.156 25.781 1 98.62 232 THR A CA 1
ATOM 1763 C C . THR A 1 232 ? -11.578 13.891 26.172 1 98.62 232 THR A C 1
ATOM 1765 O O . THR A 1 232 ? -12.461 13.438 25.438 1 98.62 232 THR A O 1
ATOM 1768 N N . GLY A 1 233 ? -11.148 13.328 27.328 1 98.62 233 GLY A N 1
ATOM 1769 C CA . GLY A 1 233 ? -11.891 12.188 27.844 1 98.62 233 GLY A CA 1
ATOM 1770 C C . GLY A 1 233 ? -13.359 12.492 28.078 1 98.62 233 GLY A C 1
ATOM 1771 O O . GLY A 1 233 ? -14.227 11.672 27.781 1 98.62 233 GLY A O 1
ATOM 1772 N N . ALA A 1 234 ? -13.633 13.664 28.625 1 98.25 234 ALA A N 1
ATOM 1773 C CA . ALA A 1 234 ? -15 14.047 28.953 1 98.25 234 ALA A CA 1
ATOM 1774 C C . ALA A 1 234 ? -15.875 14.117 27.703 1 98.25 234 ALA A C 1
ATOM 1776 O O . ALA A 1 234 ? -16.984 13.586 27.703 1 98.25 234 ALA A O 1
ATOM 1777 N N . SER A 1 235 ? -15.383 14.789 26.688 1 98.06 235 SER A N 1
ATOM 1778 C CA . SER A 1 235 ? -16.156 14.914 25.453 1 98.06 235 SER A CA 1
ATOM 1779 C C . SER A 1 235 ? -16.375 13.547 24.797 1 98.06 235 SER A C 1
ATOM 1781 O O . SER A 1 235 ? -17.438 13.281 24.25 1 98.06 235 SER A O 1
ATOM 1783 N N . LEU A 1 236 ? -15.352 12.703 24.812 1 98.69 236 LEU A N 1
ATOM 1784 C CA . LEU A 1 236 ? -15.461 11.359 24.25 1 98.69 236 LEU A CA 1
ATOM 1785 C C . LEU A 1 236 ? -16.484 10.539 25.031 1 98.69 236 LEU A C 1
ATOM 1787 O O . LEU A 1 236 ? -17.312 9.836 24.422 1 98.69 236 LEU A O 1
ATOM 1791 N N . LYS A 1 237 ? -16.406 10.609 26.344 1 98.75 237 LYS A N 1
ATOM 1792 C CA . LYS A 1 237 ? -17.344 9.875 27.188 1 98.75 237 LYS A CA 1
ATOM 1793 C C . LYS A 1 237 ? -18.797 10.258 26.859 1 98.75 237 LYS A C 1
ATOM 1795 O O . LYS A 1 237 ? -19.656 9.391 26.75 1 98.75 237 LYS A O 1
ATOM 1800 N N . GLU A 1 238 ? -19.047 11.531 26.75 1 98.5 238 GLU A N 1
ATOM 1801 C CA . GLU A 1 238 ? -20.375 12.016 26.406 1 98.5 238 GLU A CA 1
ATOM 1802 C C . GLU A 1 238 ? -20.859 11.43 25.094 1 98.5 238 GLU A C 1
ATOM 1804 O O . GLU A 1 238 ? 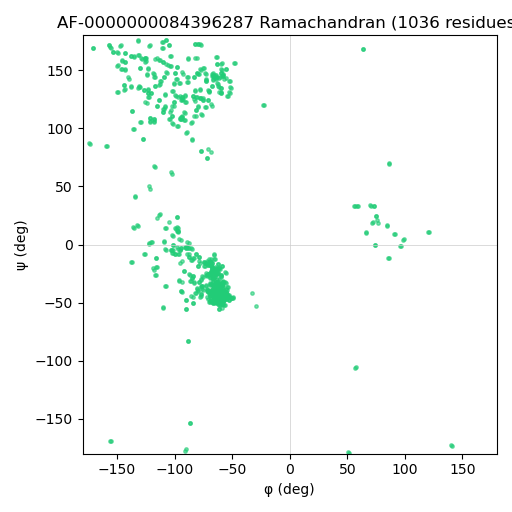-22.016 10.984 24.984 1 98.5 238 GLU A O 1
ATOM 1809 N N . ALA A 1 239 ? -20.031 11.453 24.078 1 98.44 239 ALA A N 1
ATOM 1810 C CA . ALA A 1 239 ? -20.375 10.914 22.766 1 98.44 239 ALA A CA 1
ATOM 1811 C C . ALA A 1 239 ? -20.656 9.422 22.844 1 98.44 239 ALA A C 1
ATOM 1813 O O . ALA A 1 239 ? -21.625 8.938 22.25 1 98.44 239 ALA A O 1
ATOM 1814 N N . ILE A 1 240 ? -19.812 8.664 23.531 1 98.62 240 ILE A N 1
ATOM 1815 C CA . ILE A 1 240 ? -19.938 7.215 23.656 1 98.62 240 ILE A CA 1
ATOM 1816 C C . ILE A 1 240 ? -21.25 6.871 24.344 1 98.62 240 ILE A C 1
ATOM 1818 O O . ILE A 1 240 ? -22.016 6.023 23.859 1 98.62 240 ILE A O 1
ATOM 1822 N N . GLU A 1 241 ? -21.547 7.527 25.453 1 98.56 241 GLU A N 1
ATOM 1823 C CA . GLU A 1 241 ? -22.766 7.25 26.219 1 98.56 241 GLU A CA 1
ATOM 1824 C C . GLU A 1 241 ? -24.016 7.566 25.391 1 98.56 241 GLU A C 1
ATOM 1826 O O . GLU A 1 241 ? -25 6.84 25.469 1 98.56 241 GLU A O 1
ATOM 1831 N N . ALA A 1 242 ? -24 8.648 24.656 1 98.38 242 ALA A N 1
ATOM 1832 C CA . ALA A 1 242 ? -25.109 8.992 23.781 1 98.38 242 ALA A CA 1
ATOM 1833 C C . ALA A 1 242 ? -25.359 7.895 22.766 1 98.38 242 ALA A C 1
ATOM 1835 O O . ALA A 1 242 ? -26.516 7.559 22.469 1 98.38 242 ALA A O 1
ATOM 1836 N N . ASP A 1 243 ? -24.328 7.367 22.172 1 98.06 243 ASP A N 1
ATOM 1837 C CA . ASP A 1 243 ? -24.469 6.336 21.141 1 98.06 243 ASP A CA 1
ATOM 1838 C C . ASP A 1 243 ? -24.922 5.012 21.766 1 98.06 243 ASP A C 1
ATOM 1840 O O . ASP A 1 243 ? -25.703 4.281 21.172 1 98.06 243 ASP A O 1
ATOM 1844 N N . ILE A 1 244 ? -24.359 4.68 22.922 1 98.12 244 ILE A N 1
ATOM 1845 C CA . ILE A 1 244 ? -24.781 3.473 23.609 1 98.12 244 ILE A CA 1
ATOM 1846 C C . ILE A 1 244 ? -26.281 3.545 23.891 1 98.12 244 ILE A C 1
ATOM 1848 O O . ILE A 1 244 ? -27 2.555 23.734 1 98.12 244 ILE A O 1
ATOM 1852 N N . ALA A 1 245 ? -26.781 4.684 24.266 1 98.12 245 ALA A N 1
ATOM 1853 C CA . ALA A 1 245 ? -28.203 4.887 24.547 1 98.12 245 ALA A CA 1
ATOM 1854 C C . ALA A 1 245 ? -29.047 4.629 23.297 1 98.12 245 ALA A C 1
ATOM 1856 O O . ALA A 1 245 ? -30.234 4.305 23.391 1 98.12 245 ALA A O 1
ATOM 1857 N N . GLN A 1 246 ? -28.484 4.754 22.172 1 96.81 246 GLN A N 1
ATOM 1858 C CA . GLN A 1 246 ? -29.172 4.531 20.906 1 96.81 246 GLN A CA 1
ATOM 1859 C C . GLN A 1 246 ? -28.953 3.107 20.406 1 96.81 246 GLN A C 1
ATOM 1861 O O . GLN A 1 246 ? -29.328 2.777 19.266 1 96.81 246 GLN A O 1
ATOM 1866 N N . GLY A 1 247 ? -28.281 2.289 21.188 1 96.12 247 GLY A N 1
ATOM 1867 C CA . GLY A 1 247 ? -28.109 0.883 20.859 1 96.12 247 GLY A CA 1
ATOM 1868 C C . GLY A 1 247 ? -26.844 0.608 20.047 1 96.12 247 GLY A C 1
ATOM 1869 O O . GLY A 1 247 ? -26.656 -0.5 19.547 1 96.12 247 GLY A O 1
ATOM 1870 N N . LEU A 1 248 ? -26.016 1.612 19.922 1 97.62 248 LEU A N 1
ATOM 1871 C CA . LEU A 1 248 ? -24.781 1.436 19.188 1 97.62 248 LEU A CA 1
ATOM 1872 C C . LEU A 1 248 ? -23.672 0.933 20.094 1 97.62 248 LEU A C 1
ATOM 1874 O O . LEU A 1 248 ? -23.797 0.983 21.328 1 97.62 248 LEU A O 1
ATOM 1878 N N . ILE A 1 249 ? -22.609 0.343 19.516 1 98.31 249 ILE A N 1
ATOM 1879 C CA . ILE A 1 249 ? -21.516 -0.279 20.281 1 98.31 249 ILE A CA 1
ATOM 1880 C C . ILE A 1 249 ? -20.188 0.385 19.922 1 98.31 249 ILE A C 1
ATOM 1882 O O . ILE A 1 249 ? -19.672 0.197 18.828 1 98.31 249 ILE A O 1
ATOM 1886 N N . PRO A 1 250 ? -19.609 1.178 20.828 1 98.56 250 PRO A N 1
ATOM 1887 C CA . PRO A 1 250 ? -18.25 1.701 20.594 1 98.56 250 PRO A CA 1
ATOM 1888 C C . PRO A 1 250 ? -17.203 0.598 20.438 1 98.56 250 PRO A C 1
ATOM 1890 O O . PRO A 1 250 ? -17.156 -0.324 21.266 1 98.56 250 PRO A O 1
ATOM 1893 N N . PHE A 1 251 ? -16.328 0.671 19.344 1 98.69 251 PHE A N 1
ATOM 1894 C CA . PHE A 1 251 ? -15.367 -0.422 19.219 1 98.69 251 PHE A CA 1
ATOM 1895 C C . PHE A 1 251 ? -13.984 0.108 18.844 1 98.69 251 PHE A C 1
ATOM 1897 O O . PHE A 1 251 ? -12.984 -0.606 18.953 1 98.69 251 PHE A O 1
ATOM 1904 N N . LEU A 1 252 ? -13.828 1.313 18.391 1 98.88 252 LEU A N 1
ATOM 1905 C CA . LEU A 1 252 ? -12.555 1.876 17.953 1 98.88 252 LEU A CA 1
ATOM 1906 C C . LEU A 1 252 ? -12.508 3.381 18.203 1 98.88 252 LEU A C 1
ATOM 1908 O O . LEU A 1 252 ? -13.469 4.094 17.875 1 98.88 252 LEU A O 1
ATOM 1912 N N . VAL A 1 253 ? -11.477 3.877 18.781 1 98.94 253 VAL A N 1
ATOM 1913 C CA . VAL A 1 253 ? -11.211 5.301 18.969 1 98.94 253 VAL A CA 1
ATOM 1914 C C . VAL A 1 253 ? -9.875 5.672 18.328 1 98.94 253 VAL A C 1
ATOM 1916 O O . VAL A 1 253 ? -8.859 5.023 18.594 1 98.94 253 VAL A O 1
ATOM 1919 N N . TYR A 1 254 ? -9.867 6.641 17.5 1 98.81 254 TYR A N 1
ATOM 1920 C CA . TYR A 1 254 ? -8.648 7.258 16.984 1 98.81 254 TYR A CA 1
ATOM 1921 C C . TYR A 1 254 ? -8.266 8.469 17.828 1 98.81 254 TYR A C 1
ATOM 1923 O O . TYR A 1 254 ? -8.969 9.484 17.828 1 98.81 254 TYR A O 1
ATOM 1931 N N . ALA A 1 255 ? -7.242 8.352 18.547 1 98.88 255 ALA A N 1
ATOM 1932 C CA . ALA A 1 255 ? -6.621 9.508 19.203 1 98.88 255 ALA A CA 1
ATOM 1933 C C . ALA A 1 255 ? -5.414 9.992 18.406 1 98.88 255 ALA A C 1
ATOM 1935 O O . ALA A 1 255 ? -4.68 9.195 17.812 1 98.88 255 ALA A O 1
ATOM 1936 N N . THR A 1 256 ? -5.195 11.312 18.453 1 98.75 256 THR A N 1
ATOM 1937 C CA . THR A 1 256 ? -4.18 11.875 17.562 1 98.75 256 THR A CA 1
ATOM 1938 C C . THR A 1 256 ? -3.092 12.578 18.375 1 98.75 256 THR A C 1
ATOM 1940 O O . THR A 1 256 ? -3.391 13.297 19.328 1 98.75 256 THR A O 1
ATOM 1943 N N . VAL A 1 257 ? -1.881 12.266 18.078 1 98.81 257 VAL A N 1
ATOM 1944 C CA . VAL A 1 257 ? -0.735 13.062 18.516 1 98.81 257 VAL A CA 1
ATOM 1945 C C . VAL A 1 257 ? -0.241 13.914 17.344 1 98.81 257 VAL A C 1
ATOM 1947 O O . VAL A 1 257 ? 0.478 13.43 16.469 1 98.81 257 VAL A O 1
ATOM 1950 N N . GLY A 1 258 ? -0.573 15.195 17.422 1 98.31 258 GLY A N 1
ATOM 1951 C CA . GLY A 1 258 ? -0.218 16.078 16.328 1 98.31 258 GLY A CA 1
ATOM 1952 C C . GLY A 1 258 ? -1.241 16.094 15.211 1 98.31 258 GLY A C 1
ATOM 1953 O O . GLY A 1 258 ? -0.958 15.641 14.102 1 98.31 258 GLY A O 1
ATOM 1954 N N . THR A 1 259 ? -2.451 16.672 15.484 1 97.56 259 THR A N 1
ATOM 1955 C CA . THR A 1 259 ? -3.469 16.781 14.445 1 97.56 259 THR A CA 1
ATOM 1956 C C . THR A 1 259 ? -2.947 17.594 13.258 1 97.56 259 THR A C 1
ATOM 1958 O O . THR A 1 259 ? -2.039 18.406 13.406 1 97.56 259 THR A O 1
ATOM 1961 N N . THR A 1 260 ? -3.516 17.344 12.125 1 95.56 260 THR A N 1
ATOM 1962 C CA . THR A 1 260 ? -3.039 17.938 10.875 1 95.56 260 THR A CA 1
ATOM 1963 C C . THR A 1 260 ? -3.16 19.453 10.914 1 95.56 260 THR A C 1
ATOM 1965 O O . THR A 1 260 ? -2.232 20.156 10.516 1 95.56 260 THR A O 1
ATOM 1968 N N . SER A 1 261 ? -4.215 19.953 11.414 1 96.19 261 SER A N 1
ATOM 1969 C CA . SER A 1 261 ? -4.543 21.375 11.273 1 96.19 261 SER A CA 1
ATOM 1970 C C . SER A 1 261 ? -3.721 22.234 12.227 1 96.19 261 SER A C 1
ATOM 1972 O O . SER A 1 261 ? -3.191 23.281 11.836 1 96.19 261 SER A O 1
ATOM 1974 N N . THR A 1 262 ? -3.611 21.781 13.508 1 97.19 262 THR A N 1
ATOM 1975 C CA . THR A 1 262 ? -3.047 22.672 14.508 1 97.19 262 THR A CA 1
ATOM 1976 C C . THR A 1 262 ? -1.888 22 15.242 1 97.19 262 THR A C 1
ATOM 1978 O O . THR A 1 262 ? -1.189 22.656 16.031 1 97.19 262 THR A O 1
ATOM 1981 N N . GLY A 1 263 ? -1.686 20.719 15.008 1 97.88 263 GLY A N 1
ATOM 1982 C CA . GLY A 1 263 ? -0.701 20 15.797 1 97.88 263 GLY A CA 1
ATOM 1983 C C . GLY A 1 263 ? -1.184 19.656 17.188 1 97.88 263 GLY A C 1
ATOM 1984 O O . GLY A 1 263 ? -0.38 19.359 18.078 1 97.88 263 GLY A O 1
ATOM 1985 N N . ALA A 1 264 ? -2.438 19.672 17.406 1 98.06 264 ALA A N 1
ATOM 1986 C CA . ALA A 1 264 ? -3.021 19.391 18.703 1 98.06 264 ALA A CA 1
ATOM 1987 C C . ALA A 1 264 ? -2.727 17.953 19.125 1 98.06 264 ALA A C 1
ATOM 1989 O O . ALA A 1 264 ? -2.643 17.047 18.297 1 98.06 264 ALA A O 1
ATOM 1990 N N . VAL A 1 265 ? -2.549 17.734 20.391 1 98.62 265 VAL A N 1
ATOM 1991 C CA . VAL A 1 265 ? -2.371 16.422 21 1 98.62 265 VAL A CA 1
ATOM 1992 C C . VAL A 1 265 ? -3.6 16.062 21.844 1 98.62 265 VAL A C 1
ATOM 1994 O O . VAL A 1 265 ? -3.896 16.734 22.828 1 98.62 265 VAL A O 1
ATOM 1997 N N . ASP A 1 266 ? -4.328 15.047 21.422 1 98.81 266 ASP A N 1
ATOM 1998 C CA . ASP A 1 266 ? -5.477 14.602 22.203 1 98.81 266 ASP A CA 1
ATOM 1999 C C . ASP A 1 266 ? -5.059 14.18 23.609 1 98.81 266 ASP A C 1
ATOM 2001 O O . ASP A 1 266 ? -3.916 13.773 23.828 1 98.81 266 ASP A O 1
ATOM 2005 N N . LYS A 1 267 ? -5.992 14.344 24.594 1 98.69 267 LYS A N 1
ATOM 2006 C CA . LYS A 1 267 ? -5.688 14.008 25.984 1 98.69 267 LYS A CA 1
ATOM 2007 C C . LYS A 1 267 ? -5.73 12.5 26.203 1 98.69 267 LYS A C 1
ATOM 2009 O O . LYS A 1 267 ? -6.676 11.984 26.797 1 98.69 267 LYS A O 1
ATOM 2014 N N . ILE A 1 268 ? -4.605 11.812 25.812 1 98.81 268 ILE A N 1
ATOM 2015 C CA . ILE A 1 268 ? -4.559 10.359 25.703 1 98.81 268 ILE A CA 1
ATOM 2016 C C . ILE A 1 268 ? -4.785 9.727 27.062 1 98.81 268 ILE A C 1
ATOM 2018 O O . ILE A 1 268 ? -5.48 8.711 27.172 1 98.81 268 ILE A O 1
ATOM 2022 N N . ASP A 1 269 ? -4.199 10.305 28.078 1 98.38 269 ASP A N 1
ATOM 2023 C CA . ASP A 1 269 ? -4.383 9.758 29.422 1 98.38 269 ASP A CA 1
ATOM 2024 C C . ASP A 1 269 ? -5.852 9.805 29.844 1 98.38 269 ASP A C 1
ATOM 2026 O O . ASP A 1 269 ? -6.379 8.828 30.375 1 98.38 269 ASP A O 1
ATOM 2030 N N . GLU A 1 270 ? -6.543 10.969 29.625 1 98.69 270 GLU A N 1
ATOM 2031 C CA . GLU A 1 270 ? -7.969 11.094 29.922 1 98.69 270 GLU A CA 1
ATOM 2032 C C . GLU A 1 270 ? -8.797 10.109 29.094 1 98.69 270 GLU A C 1
ATOM 2034 O O . GLU A 1 270 ? -9.695 9.453 29.625 1 98.69 270 GLU A O 1
ATOM 2039 N N . ILE A 1 271 ? -8.469 10.039 27.812 1 98.81 271 ILE A N 1
ATOM 2040 C CA . ILE A 1 271 ? -9.188 9.18 26.891 1 98.81 271 ILE A CA 1
ATOM 2041 C C . ILE A 1 271 ? -9.047 7.719 27.312 1 98.81 271 ILE A C 1
ATOM 2043 O O . ILE A 1 271 ? -10.047 6.996 27.422 1 98.81 271 ILE A O 1
ATOM 2047 N N . GLY A 1 272 ? -7.773 7.348 27.562 1 98.62 272 GLY A N 1
ATOM 2048 C CA . GLY A 1 272 ? -7.531 5.992 28.016 1 98.62 272 GLY A CA 1
ATOM 2049 C C . GLY A 1 272 ? -8.281 5.66 29.297 1 98.62 272 GLY A C 1
ATOM 2050 O O . GLY A 1 272 ? -8.836 4.57 29.438 1 98.62 272 GLY A O 1
ATOM 2051 N N . GLY A 1 273 ? -8.242 6.586 30.25 1 98.38 273 GLY A N 1
ATOM 2052 C CA . GLY A 1 273 ? -8.984 6.395 31.484 1 98.38 273 GLY A CA 1
ATOM 2053 C C . GLY A 1 273 ? -10.461 6.141 31.266 1 98.38 273 GLY A C 1
ATOM 2054 O O . GLY A 1 273 ? -11.047 5.258 31.906 1 98.38 273 GLY A O 1
ATOM 2055 N N . VAL A 1 274 ? -11.055 6.871 30.391 1 98.44 274 VAL A N 1
ATOM 2056 C CA . VAL A 1 274 ? -12.469 6.715 30.062 1 98.44 274 VAL A CA 1
ATOM 2057 C C . VAL A 1 274 ? -12.703 5.344 29.438 1 98.44 274 VAL A C 1
ATOM 2059 O O . VAL A 1 274 ? -13.672 4.656 29.766 1 98.44 274 VAL A O 1
ATOM 2062 N N . LEU A 1 275 ? -11.82 4.906 28.578 1 98.5 275 LEU A N 1
ATOM 2063 C CA . LEU A 1 275 ? -12.031 3.727 27.734 1 98.5 275 LEU A CA 1
ATOM 2064 C C . LEU A 1 275 ? -11.898 2.449 28.562 1 98.5 275 LEU A C 1
ATOM 2066 O O . LEU A 1 275 ? -12.352 1.384 28.141 1 98.5 275 LEU A O 1
ATOM 2070 N N . THR A 1 276 ? -11.336 2.549 29.75 1 97.5 276 THR A N 1
ATOM 2071 C CA . THR A 1 276 ? -11.227 1.384 30.609 1 97.5 276 THR A CA 1
ATOM 2072 C C . THR A 1 276 ? -12.602 0.84 30.969 1 97.5 276 THR A C 1
ATOM 2074 O O . THR A 1 276 ? -12.742 -0.329 31.328 1 97.5 276 THR A O 1
ATOM 2077 N N . ASN A 1 277 ? -13.617 1.646 30.844 1 96.94 277 ASN A N 1
ATOM 2078 C CA . ASN A 1 277 ? -14.977 1.256 31.172 1 96.94 277 ASN A CA 1
ATOM 2079 C C . ASN A 1 277 ? -15.688 0.597 30 1 96.94 277 ASN A C 1
ATOM 2081 O O . ASN A 1 277 ? -16.812 0.131 30.125 1 96.94 277 ASN A O 1
ATOM 2085 N N . TYR A 1 278 ? -15.078 0.518 28.906 1 96.94 278 TYR A N 1
ATOM 2086 C CA . TYR A 1 278 ? -15.664 -0.03 27.688 1 96.94 278 TYR A CA 1
ATOM 2087 C C . TYR A 1 278 ? -14.773 -1.106 27.078 1 96.94 278 TYR A C 1
ATOM 2089 O O . TYR A 1 278 ? -14.031 -0.846 26.125 1 96.94 278 TYR A O 1
ATOM 2097 N N . PRO A 1 279 ? -14.93 -2.283 27.406 1 92.38 279 PRO A N 1
ATOM 2098 C CA . PRO A 1 279 ? -13.984 -3.352 27.078 1 92.38 279 PRO A CA 1
ATOM 2099 C C . PRO A 1 279 ? -13.93 -3.654 25.594 1 92.38 279 PRO A C 1
ATOM 2101 O O . PRO A 1 279 ? -12.945 -4.219 25.109 1 92.38 279 PRO A O 1
ATOM 2104 N N . THR A 1 280 ? -14.898 -3.307 24.812 1 95.88 280 THR A N 1
ATOM 2105 C CA . THR A 1 280 ? -14.922 -3.611 23.391 1 95.88 280 THR A CA 1
ATOM 2106 C C . THR A 1 280 ? -14.086 -2.602 22.609 1 95.88 280 THR A C 1
ATOM 2108 O O . THR A 1 280 ? -13.812 -2.795 21.422 1 95.88 280 THR A O 1
ATOM 2111 N N . VAL A 1 281 ? -13.633 -1.581 23.266 1 98.31 281 VAL A N 1
ATOM 2112 C CA . VAL A 1 281 ? -13.07 -0.463 22.516 1 98.31 281 VAL A CA 1
ATOM 2113 C C . VAL A 1 281 ? -11.562 -0.663 22.328 1 98.31 281 VAL A C 1
ATOM 2115 O O . VAL A 1 281 ? -10.859 -0.984 23.297 1 98.31 281 VAL A O 1
ATOM 2118 N N . PHE A 1 282 ? -11.117 -0.582 21.141 1 98.62 282 PHE A N 1
ATOM 2119 C CA . PHE A 1 282 ? -9.727 -0.555 20.703 1 98.62 282 PHE A CA 1
ATOM 2120 C C . PHE A 1 282 ? -9.234 0.879 20.547 1 98.62 282 PHE A C 1
ATOM 2122 O O . PHE A 1 282 ? -9.898 1.711 19.938 1 98.62 282 PHE A O 1
ATOM 2129 N N . LEU A 1 283 ? -8.094 1.281 21.172 1 98.88 283 LEU A N 1
ATOM 2130 C CA . LEU A 1 283 ? -7.539 2.625 21.047 1 98.88 283 LEU A CA 1
ATOM 2131 C C . LEU A 1 283 ? -6.355 2.637 20.094 1 98.88 283 LEU A C 1
ATOM 2133 O O . LEU A 1 283 ? -5.301 2.068 20.391 1 98.88 283 LEU A O 1
ATOM 2137 N N . HIS A 1 284 ? -6.48 3.211 18.969 1 98.94 284 HIS A N 1
ATOM 2138 C CA . HIS A 1 284 ? -5.391 3.463 18.031 1 98.94 284 HIS A CA 1
ATOM 2139 C C . HIS A 1 284 ? -4.883 4.898 18.141 1 98.94 284 HIS A C 1
ATOM 2141 O O . HIS A 1 284 ? -5.664 5.848 18.047 1 98.94 284 HIS A O 1
ATOM 2147 N N . VAL A 1 285 ? -3.635 5.086 18.297 1 98.94 285 VAL A N 1
ATOM 2148 C CA . VAL A 1 285 ? -3.045 6.418 18.359 1 98.94 285 VAL A CA 1
ATOM 2149 C C . VAL A 1 285 ? -2.357 6.73 17.031 1 98.94 285 VAL A C 1
ATOM 2151 O O . VAL A 1 285 ? -1.373 6.082 16.656 1 98.94 285 VAL A O 1
ATOM 2154 N N . ASP A 1 286 ? -2.881 7.684 16.359 1 98.75 286 ASP A N 1
ATOM 2155 C CA . ASP A 1 286 ? -2.309 8.203 15.125 1 98.75 286 ASP A CA 1
ATOM 2156 C C . ASP A 1 286 ? -1.347 9.352 15.406 1 98.75 286 ASP A C 1
ATOM 2158 O O . ASP A 1 286 ? -1.777 10.477 15.672 1 98.75 286 ASP A O 1
ATOM 2162 N N . ALA A 1 287 ? -0.095 9.109 15.258 1 98.81 287 ALA A N 1
ATOM 2163 C CA . ALA A 1 287 ? 0.961 10.102 15.422 1 98.81 287 ALA A CA 1
ATOM 2164 C C . ALA A 1 287 ? 1.789 10.242 14.148 1 98.81 287 ALA A C 1
ATOM 2166 O O . ALA A 1 287 ? 3.021 10.242 14.203 1 98.81 287 ALA A O 1
ATOM 2167 N N . ALA A 1 288 ? 1.132 10.359 13.047 1 97.81 288 ALA A N 1
ATOM 2168 C CA . ALA A 1 288 ? 1.753 10.25 11.727 1 97.81 288 ALA A CA 1
ATOM 2169 C C . ALA A 1 288 ? 2.895 11.25 11.57 1 97.81 288 ALA A C 1
ATOM 2171 O O . ALA A 1 288 ? 4.02 10.867 11.242 1 97.81 288 ALA A O 1
ATOM 2172 N N . TRP A 1 289 ? 2.613 12.492 11.852 1 97.25 289 TRP A N 1
ATOM 2173 C CA . TRP A 1 289 ? 3.648 13.492 11.625 1 97.25 289 TRP A CA 1
ATOM 2174 C C . TRP A 1 289 ? 4.453 13.742 12.898 1 97.25 289 TRP A C 1
ATOM 2176 O O . TRP A 1 289 ? 5.684 13.758 12.867 1 97.25 289 TRP A O 1
ATOM 2186 N N . ALA A 1 290 ? 3.824 13.805 14.039 1 98.62 290 ALA A N 1
ATOM 2187 C CA . ALA A 1 290 ? 4.449 14.32 15.25 1 98.62 290 ALA A CA 1
ATOM 2188 C C . ALA A 1 290 ? 5.066 13.188 16.078 1 98.62 290 ALA A C 1
ATOM 2190 O O . ALA A 1 290 ? 5.867 13.43 16.969 1 98.62 290 ALA A O 1
ATOM 2191 N N . GLY A 1 291 ? 4.719 11.93 15.773 1 98.75 291 GLY A N 1
ATOM 2192 C CA . GLY A 1 291 ? 5.188 10.805 16.562 1 98.75 291 GLY A CA 1
ATOM 2193 C C . GLY A 1 291 ? 6.703 10.703 16.625 1 98.75 291 GLY A C 1
ATOM 2194 O O . GLY A 1 291 ? 7.262 10.25 17.625 1 98.75 291 GLY A O 1
ATOM 2195 N N . VAL A 1 292 ? 7.371 11.109 15.594 1 98.81 292 VAL A N 1
ATOM 2196 C CA . VAL A 1 292 ? 8.82 10.992 15.539 1 98.81 292 VAL A CA 1
ATOM 2197 C C . VAL A 1 292 ? 9.453 11.945 16.562 1 98.81 292 VAL A C 1
ATOM 2199 O O . VAL A 1 292 ? 10.609 11.773 16.938 1 98.81 292 VAL A O 1
ATOM 2202 N N . ALA A 1 293 ? 8.742 12.93 17.031 1 98.88 293 ALA A N 1
ATOM 2203 C CA . ALA A 1 293 ? 9.25 13.867 18.031 1 98.88 293 ALA A CA 1
ATOM 2204 C C . ALA A 1 293 ? 9.453 13.18 19.375 1 98.88 293 ALA A C 1
ATOM 2206 O O . ALA A 1 293 ? 10.141 13.711 20.25 1 98.88 293 ALA A O 1
ATOM 2207 N N . TYR A 1 294 ? 8.82 12 19.562 1 98.88 294 TYR A N 1
ATOM 2208 C CA . TYR A 1 294 ? 9.078 11.219 20.766 1 98.88 294 TYR A CA 1
ATOM 2209 C C . TYR A 1 294 ? 10.555 10.867 20.875 1 98.88 294 TYR A C 1
ATOM 2211 O O . TYR A 1 294 ? 11.023 10.484 21.953 1 98.88 294 TYR A O 1
ATOM 2219 N N . ALA A 1 295 ? 11.305 10.945 19.766 1 98.88 295 ALA A N 1
ATOM 2220 C CA . ALA A 1 295 ? 12.742 10.719 19.812 1 98.88 295 ALA A CA 1
ATOM 2221 C C . ALA A 1 295 ? 13.43 11.734 20.719 1 98.88 295 ALA A C 1
ATOM 2223 O O . ALA A 1 295 ? 14.578 11.539 21.125 1 98.88 295 ALA A O 1
ATOM 2224 N N . LEU A 1 296 ? 12.805 12.852 20.969 1 98.81 296 LEU A N 1
ATOM 2225 C CA . LEU A 1 296 ? 13.281 13.883 21.891 1 98.81 296 LEU A CA 1
ATOM 2226 C C . LEU A 1 296 ? 12.688 13.688 23.281 1 98.81 296 LEU A C 1
ATOM 2228 O O . LEU A 1 296 ? 11.531 14.031 23.516 1 98.81 296 LEU A O 1
ATOM 2232 N N . PRO A 1 297 ? 13.461 13.289 24.219 1 98.12 297 PRO A N 1
ATOM 2233 C CA . PRO A 1 297 ? 12.938 12.945 25.547 1 98.12 297 PRO A CA 1
ATOM 2234 C C . PRO A 1 297 ? 12.133 14.086 26.172 1 98.12 297 PRO A C 1
ATOM 2236 O O . PRO A 1 297 ? 11.125 13.828 26.828 1 98.12 297 PRO A O 1
ATOM 2239 N N . GLU A 1 298 ? 12.531 15.305 26 1 98 298 GLU A N 1
ATOM 2240 C CA . GLU A 1 298 ? 11.883 16.438 26.625 1 98 298 GLU A CA 1
ATOM 2241 C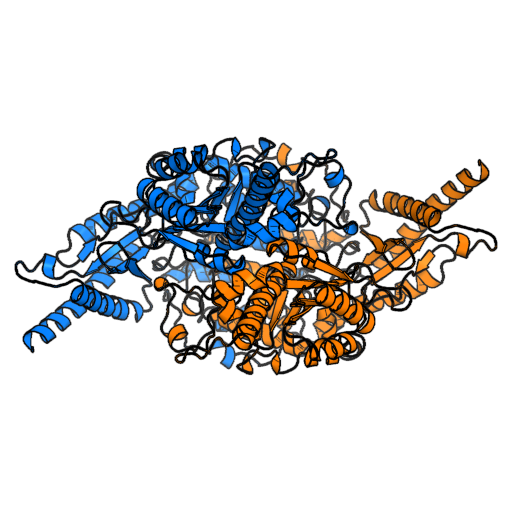 C . GLU A 1 298 ? 10.477 16.656 26.078 1 98 298 GLU A C 1
ATOM 2243 O O . GLU A 1 298 ? 9.672 17.375 26.672 1 98 298 GLU A O 1
ATOM 2248 N N . TYR A 1 299 ? 10.125 16.094 24.984 1 98.44 299 TYR A N 1
ATOM 2249 C CA . TYR A 1 299 ? 8.82 16.297 24.375 1 98.44 299 TYR A CA 1
ATOM 2250 C C . TYR A 1 299 ? 7.895 15.117 24.641 1 98.44 299 TYR A C 1
ATOM 2252 O O . TYR A 1 299 ? 6.699 15.172 24.328 1 98.44 299 TYR A O 1
ATOM 2260 N N . ARG A 1 300 ? 8.383 14.016 25.234 1 98.69 300 ARG A N 1
ATOM 2261 C CA . ARG A 1 300 ? 7.605 12.797 25.438 1 98.69 300 ARG A CA 1
ATOM 2262 C C . ARG A 1 300 ? 6.418 13.055 26.359 1 98.69 300 ARG A C 1
ATOM 2264 O O . ARG A 1 300 ? 5.293 12.648 26.062 1 98.69 300 ARG A O 1
ATOM 2271 N N . ALA A 1 301 ? 6.625 13.773 27.422 1 98.19 301 ALA A N 1
ATOM 2272 C CA . ALA A 1 301 ? 5.547 14.047 28.359 1 98.19 301 ALA A CA 1
ATOM 2273 C C . ALA A 1 301 ? 4.504 14.977 27.766 1 98.19 301 ALA A C 1
ATOM 2275 O O . ALA A 1 301 ? 3.309 14.672 27.766 1 98.19 301 ALA A O 1
ATOM 2276 N N . PRO A 1 302 ? 4.961 16.125 27.172 1 97.62 302 PRO A N 1
ATOM 2277 C CA . PRO A 1 302 ? 3.977 17.031 26.562 1 97.62 302 PRO A CA 1
ATOM 2278 C C . PRO A 1 302 ? 3.164 16.375 25.453 1 97.62 302 PRO A C 1
ATOM 2280 O O . PRO A 1 302 ? 2.01 16.734 25.219 1 97.62 302 PRO A O 1
ATOM 2283 N N . LEU A 1 303 ? 3.729 15.391 24.844 1 98.62 303 LEU A N 1
ATOM 2284 C CA . LEU A 1 303 ? 3.045 14.719 23.75 1 98.62 303 LEU A CA 1
ATOM 2285 C C . LEU A 1 303 ? 2.352 13.453 24.234 1 98.62 303 LEU A C 1
ATOM 2287 O O . LEU A 1 303 ? 1.934 12.617 23.422 1 98.62 303 LEU A O 1
ATOM 2291 N N . GLU A 1 304 ? 2.27 13.289 25.5 1 98.56 304 GLU A N 1
ATOM 2292 C CA . GLU A 1 304 ? 1.409 12.297 26.141 1 98.56 304 GLU A CA 1
ATOM 2293 C C . GLU A 1 304 ? 1.925 10.875 25.906 1 98.56 304 GLU A C 1
ATOM 2295 O O . GLU A 1 304 ? 1.137 9.945 25.734 1 98.56 304 GLU A O 1
ATOM 2300 N N . LEU A 1 305 ? 3.254 10.656 25.812 1 98.81 305 LEU A N 1
ATOM 2301 C CA . LEU A 1 305 ? 3.803 9.328 25.562 1 98.81 305 LEU A CA 1
ATOM 2302 C C . LEU A 1 305 ? 3.379 8.359 26.656 1 98.81 305 LEU A C 1
ATOM 2304 O O . LEU A 1 305 ? 3.141 7.176 26.391 1 98.81 305 LEU A O 1
ATOM 2308 N N . ASN A 1 306 ? 3.365 8.797 27.922 1 98.56 306 ASN A N 1
ATOM 2309 C CA . ASN A 1 306 ? 2.957 7.914 29 1 98.56 306 ASN A CA 1
ATOM 2310 C C . ASN A 1 306 ? 1.565 7.336 28.766 1 98.56 306 ASN A C 1
ATOM 2312 O O . ASN A 1 306 ? 1.329 6.152 29.016 1 98.56 306 ASN A O 1
ATOM 2316 N N . GLY A 1 307 ? 0.629 8.203 28.375 1 98.75 307 GLY A N 1
ATOM 2317 C CA . GLY A 1 307 ? -0.703 7.727 28.031 1 98.75 307 GLY A CA 1
ATOM 2318 C C . GLY A 1 307 ? -0.708 6.742 26.875 1 98.75 307 GLY A C 1
ATOM 2319 O O . GLY A 1 307 ? -1.435 5.746 26.906 1 98.75 307 GLY A O 1
ATOM 2320 N N . VAL A 1 308 ? 0.128 7.012 25.891 1 98.88 308 VAL A N 1
ATOM 2321 C CA . VAL A 1 308 ? 0.254 6.113 24.734 1 98.88 308 VAL A CA 1
ATOM 2322 C C . VAL A 1 308 ? 0.725 4.738 25.219 1 98.88 308 VAL A C 1
ATOM 2324 O O . VAL A 1 308 ? 0.101 3.721 24.906 1 98.88 308 VAL A O 1
ATOM 2327 N N . ASN A 1 309 ? 1.806 4.75 25.969 1 98.81 309 ASN A N 1
ATOM 2328 C CA . ASN A 1 309 ? 2.389 3.502 26.453 1 98.81 309 ASN A CA 1
ATOM 2329 C C . ASN A 1 309 ? 1.408 2.73 27.328 1 98.81 309 ASN A C 1
ATOM 2331 O O . ASN A 1 309 ? 1.372 1.5 27.297 1 98.81 309 ASN A O 1
ATOM 2335 N N . LYS A 1 310 ? 0.637 3.424 28.047 1 98.56 310 LYS A N 1
ATOM 2336 C CA . LYS A 1 310 ? -0.254 2.785 29 1 98.56 310 LYS A CA 1
ATOM 2337 C C . LYS A 1 310 ? -1.514 2.256 28.328 1 98.56 310 LYS A C 1
ATOM 2339 O O . LYS A 1 310 ? -1.951 1.137 28.594 1 98.56 310 LYS A O 1
ATOM 2344 N N . TYR A 1 311 ? -2.094 3.031 27.391 1 98.62 311 TYR A N 1
ATOM 2345 C CA . TYR A 1 311 ? -3.484 2.75 27.047 1 98.62 311 TYR A CA 1
ATOM 2346 C C . TYR A 1 311 ? -3.609 2.324 25.594 1 98.62 311 TYR A C 1
ATOM 2348 O O . TYR A 1 311 ? -4.582 1.671 25.219 1 98.62 311 TYR A O 1
ATOM 2356 N N . ALA A 1 312 ? -2.727 2.711 24.688 1 98.81 312 ALA A N 1
ATOM 2357 C CA . ALA A 1 312 ? -2.9 2.475 23.266 1 98.81 312 ALA A CA 1
ATOM 2358 C C . ALA A 1 312 ? -2.812 0.987 22.938 1 98.81 312 ALA A C 1
ATOM 2360 O O . ALA A 1 312 ? -1.964 0.275 23.469 1 98.81 312 ALA A O 1
ATOM 2361 N N . ASP A 1 313 ? -3.711 0.484 22.078 1 98.75 313 ASP A N 1
ATOM 2362 C CA . ASP A 1 313 ? -3.605 -0.863 21.531 1 98.75 313 ASP A CA 1
ATOM 2363 C C . ASP A 1 313 ? -2.668 -0.891 20.328 1 98.75 313 ASP A C 1
ATOM 2365 O O . ASP A 1 313 ? -2.01 -1.901 20.062 1 98.75 313 ASP A O 1
ATOM 2369 N N . SER A 1 314 ? -2.646 0.122 19.609 1 98.81 314 SER A N 1
ATOM 2370 C CA . SER A 1 314 ? -1.752 0.26 18.453 1 98.81 314 SER A CA 1
ATOM 2371 C C . SER A 1 314 ? -1.293 1.705 18.281 1 98.81 314 SER A C 1
ATOM 2373 O O . SER A 1 314 ? -1.91 2.625 18.828 1 98.81 314 SER A O 1
ATOM 2375 N N . PHE A 1 315 ? -0.183 1.896 17.594 1 98.81 315 PHE A N 1
ATOM 2376 C CA . PHE A 1 315 ? 0.502 3.172 17.406 1 98.81 315 PHE A CA 1
ATOM 2377 C C . PHE A 1 315 ? 1.105 3.27 16.016 1 98.81 315 PHE A C 1
ATOM 2379 O O . PHE A 1 315 ? 1.649 2.293 15.5 1 98.81 315 PHE A O 1
ATOM 2386 N N . CYS A 1 316 ? 0.956 4.473 15.383 1 98.69 316 CYS A N 1
ATOM 2387 C CA . CYS A 1 316 ? 1.524 4.688 14.062 1 98.69 316 CYS A CA 1
ATOM 2388 C C . CYS A 1 316 ? 2.326 5.98 14.016 1 98.69 316 CYS A C 1
ATOM 2390 O O . CYS A 1 316 ? 1.876 7.016 14.508 1 98.69 316 CYS A O 1
ATOM 2392 N N . ALA A 1 317 ? 3.492 5.98 13.43 1 98.75 317 ALA A N 1
ATOM 2393 C CA . ALA A 1 317 ? 4.297 7.16 13.117 1 98.75 317 ALA A CA 1
ATOM 2394 C C . ALA A 1 317 ? 4.91 7.055 11.727 1 98.75 317 ALA A C 1
ATOM 2396 O O . ALA A 1 317 ? 5.406 5.996 11.336 1 98.75 317 ALA A O 1
ATOM 2397 N N . ASN A 1 318 ? 4.852 8.133 10.992 1 98 318 ASN A N 1
ATOM 2398 C CA . ASN A 1 318 ? 5.422 8.172 9.648 1 98 318 ASN A CA 1
ATOM 2399 C C . ASN A 1 318 ? 6.844 8.719 9.656 1 98 318 ASN A C 1
ATOM 2401 O O . ASN A 1 318 ? 7.043 9.938 9.68 1 98 318 ASN A O 1
ATOM 2405 N N . PHE A 1 319 ? 7.77 7.84 9.43 1 98.5 319 PHE A N 1
ATOM 2406 C CA . PHE A 1 319 ? 9.148 8.312 9.305 1 98.5 319 PHE A CA 1
ATOM 2407 C C . PHE A 1 319 ? 9.352 9.016 7.973 1 98.5 319 PHE A C 1
ATOM 2409 O O . PHE A 1 319 ? 10.328 9.75 7.797 1 98.5 319 PHE A O 1
ATOM 2416 N N . HIS A 1 320 ? 8.414 8.82 7.012 1 97.44 320 HIS A N 1
ATOM 2417 C CA . HIS A 1 320 ? 8.57 9.438 5.699 1 97.44 320 HIS A CA 1
ATOM 2418 C C . HIS A 1 320 ? 8.016 10.859 5.688 1 97.44 320 HIS A C 1
ATOM 2420 O O . HIS A 1 320 ? 8.047 11.531 4.652 1 97.44 320 HIS A O 1
ATOM 2426 N N . LYS A 1 321 ? 7.441 11.344 6.75 1 97.06 321 LYS A N 1
ATOM 2427 C CA . LYS A 1 321 ? 7.105 12.766 6.879 1 97.06 321 LYS A CA 1
ATOM 2428 C C . LYS A 1 321 ? 8.273 13.555 7.465 1 97.06 321 LYS A C 1
ATOM 2430 O O . LYS A 1 321 ? 9.172 13.969 6.734 1 97.06 321 LYS A O 1
ATOM 2435 N N . TRP A 1 322 ? 8.422 13.562 8.734 1 98.25 322 TRP A N 1
ATOM 2436 C CA . TRP A 1 322 ? 9.398 14.398 9.43 1 98.25 322 TRP A CA 1
ATOM 2437 C C . TRP A 1 322 ? 10.617 13.586 9.844 1 98.25 322 TRP A C 1
ATOM 2439 O O . TRP A 1 322 ? 11.609 14.148 10.32 1 98.25 322 TRP A O 1
ATOM 2449 N N . GLY A 1 323 ? 10.633 12.195 9.617 1 98.12 323 GLY A N 1
ATOM 2450 C CA . GLY A 1 323 ? 11.625 11.297 10.18 1 98.12 323 GLY A CA 1
ATOM 2451 C C . GLY A 1 323 ? 12.742 10.969 9.211 1 98.12 323 GLY A C 1
ATOM 2452 O O . GLY A 1 323 ? 13.32 9.875 9.273 1 98.12 323 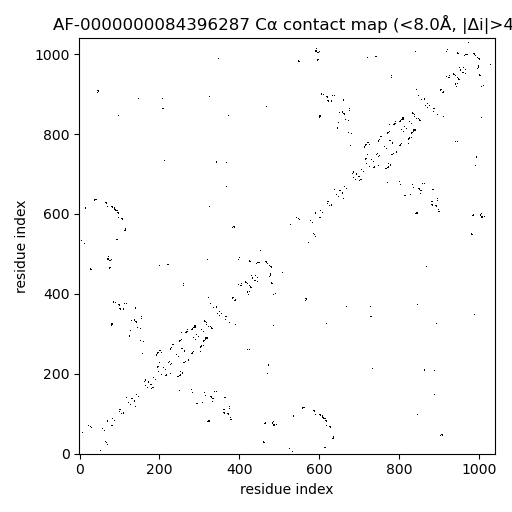GLY A O 1
ATOM 2453 N N . LEU A 1 324 ? 13.023 11.773 8.234 1 98.19 324 LEU A N 1
ATOM 2454 C CA . LEU A 1 324 ? 14.211 11.75 7.379 1 98.19 324 LEU A CA 1
ATOM 2455 C C . LEU A 1 324 ? 14.148 10.594 6.387 1 98.19 324 LEU A C 1
ATOM 2457 O O . LEU A 1 324 ? 15.062 10.414 5.578 1 98.19 324 LEU A O 1
ATOM 2461 N N . THR A 1 325 ? 13.117 9.781 6.398 1 98.12 325 THR A N 1
ATOM 2462 C CA . THR A 1 325 ? 13.023 8.594 5.559 1 98.12 325 THR A CA 1
ATOM 2463 C C . THR A 1 325 ? 12.117 8.844 4.359 1 98.12 325 THR A C 1
ATOM 2465 O O . THR A 1 325 ? 11.016 9.391 4.508 1 98.12 325 THR A O 1
ATOM 2468 N N . THR A 1 326 ? 12.609 8.469 3.197 1 97.12 326 THR A N 1
ATOM 2469 C CA . THR A 1 326 ? 11.859 8.695 1.966 1 97.12 326 THR A CA 1
ATOM 2470 C C . THR A 1 326 ? 10.562 7.891 1.965 1 97.12 326 THR A C 1
ATOM 2472 O O . THR A 1 326 ? 10.539 6.742 2.41 1 97.12 326 THR A O 1
ATOM 2475 N N . PHE A 1 327 ? 9.484 8.445 1.436 1 95.06 327 PHE A N 1
ATOM 2476 C CA . PHE A 1 327 ? 8.211 7.773 1.221 1 95.06 327 PHE A CA 1
ATOM 2477 C C . PHE A 1 327 ? 8.406 6.496 0.413 1 95.06 327 PHE A C 1
ATOM 2479 O O . PHE A 1 327 ? 9.094 6.5 -0.612 1 95.06 327 PHE A O 1
ATOM 2486 N N . ASP A 1 328 ? 7.844 5.383 0.992 1 94.75 328 ASP A N 1
ATOM 2487 C CA . ASP A 1 328 ? 6.875 5.211 2.07 1 94.75 328 ASP A CA 1
ATOM 2488 C C . ASP A 1 328 ? 7.492 4.465 3.25 1 94.75 328 ASP A C 1
ATOM 2490 O O . ASP A 1 328 ? 8.258 3.516 3.061 1 94.75 328 ASP A O 1
ATOM 2494 N N . CYS A 1 329 ? 7.242 4.898 4.402 1 97.19 329 CYS A N 1
ATOM 2495 C CA . CYS A 1 329 ? 7.758 4.305 5.629 1 97.19 329 CYS A CA 1
ATOM 2496 C C . CYS A 1 329 ? 6.906 4.703 6.828 1 97.19 329 CYS A C 1
ATOM 2498 O O . CYS A 1 329 ? 7.246 5.641 7.555 1 97.19 329 CYS A O 1
ATOM 2500 N N . SER A 1 330 ? 5.832 3.992 7.094 1 97.25 330 SER A N 1
ATOM 2501 C CA . SER A 1 330 ? 4.988 4.168 8.273 1 97.25 330 SER A CA 1
ATOM 2502 C C . SER A 1 330 ? 5.152 3.01 9.25 1 97.25 330 SER A C 1
ATOM 2504 O O . SER A 1 330 ? 4.867 1.858 8.914 1 97.25 330 SER A O 1
ATOM 2506 N N . ILE A 1 331 ? 5.605 3.281 10.453 1 98.38 331 ILE A N 1
ATOM 2507 C CA . ILE A 1 331 ? 5.723 2.217 11.438 1 98.38 331 ILE A CA 1
ATOM 2508 C C . ILE A 1 331 ? 4.379 2.008 12.133 1 98.38 331 ILE A C 1
ATOM 2510 O O . ILE A 1 331 ? 3.719 2.973 12.523 1 98.38 331 ILE A O 1
ATOM 2514 N N . PHE A 1 332 ? 3.941 0.826 12.156 1 98.56 332 PHE A N 1
ATOM 2515 C CA . PHE A 1 332 ? 2.715 0.399 12.812 1 98.56 332 PHE A CA 1
ATOM 2516 C C . PHE A 1 332 ? 3.016 -0.609 13.914 1 98.56 332 PHE A C 1
ATOM 2518 O O . PHE A 1 332 ? 3.359 -1.759 13.641 1 98.56 332 PHE A O 1
ATOM 2525 N N . CYS A 1 333 ? 2.885 -0.201 15.156 1 98.69 333 CYS A N 1
ATOM 2526 C CA . CYS A 1 333 ? 3.162 -1.052 16.312 1 98.69 333 CYS A CA 1
ATOM 2527 C C . CYS A 1 333 ? 1.874 -1.436 17.031 1 98.69 333 CYS A C 1
ATOM 2529 O O . CYS A 1 333 ? 0.941 -0.635 17.109 1 98.69 333 CYS A O 1
ATOM 2531 N N . VAL A 1 334 ? 1.833 -2.645 17.547 1 98.44 334 VAL A N 1
ATOM 2532 C CA . VAL A 1 334 ? 0.695 -3.135 18.312 1 98.44 334 VAL A CA 1
ATOM 2533 C C . VAL A 1 334 ? 1.184 -3.734 19.625 1 98.44 334 VAL A C 1
ATOM 2535 O O . VAL A 1 334 ? 2.305 -4.238 19.719 1 98.44 334 VAL A O 1
ATOM 2538 N N . LYS A 1 335 ? 0.388 -3.707 20.641 1 97.94 335 LYS A N 1
ATOM 2539 C CA . LYS A 1 335 ? 0.705 -4.32 21.922 1 97.94 335 LYS A CA 1
ATOM 2540 C C . LYS A 1 335 ? 0.483 -5.832 21.875 1 97.94 335 LYS A C 1
ATOM 2542 O O . LYS A 1 335 ? 1.111 -6.578 22.641 1 97.94 335 LYS A O 1
ATOM 2547 N N . ASN A 1 336 ? -0.477 -6.254 21.094 1 96.94 336 ASN A N 1
ATOM 2548 C CA . ASN A 1 336 ? -0.799 -7.664 20.922 1 96.94 336 ASN A CA 1
ATOM 2549 C C . ASN A 1 336 ? -0.869 -8.047 19.438 1 96.94 336 ASN A C 1
ATOM 2551 O O . ASN A 1 336 ? -1.876 -7.801 18.781 1 96.94 336 ASN A O 1
ATOM 2555 N N . ARG A 1 337 ? 0.15 -8.75 18.984 1 95.25 337 ARG A N 1
ATOM 2556 C CA . ARG A 1 337 ? 0.234 -9.07 17.562 1 95.25 337 ARG A CA 1
ATOM 2557 C C . ARG A 1 337 ? -0.88 -10.023 17.141 1 95.25 337 ARG A C 1
ATOM 2559 O O . ARG A 1 337 ? -1.267 -10.07 15.977 1 95.25 337 ARG A O 1
ATOM 2566 N N . LYS A 1 338 ? -1.52 -10.758 18.047 1 92.81 338 LYS A N 1
ATOM 2567 C CA . LYS A 1 338 ? -2.615 -11.672 17.734 1 92.81 338 LYS A CA 1
ATOM 2568 C C . LYS A 1 338 ? -3.844 -10.914 17.25 1 92.81 338 LYS A C 1
ATOM 2570 O O . LYS A 1 338 ? -4.684 -11.469 16.531 1 92.81 338 LYS A O 1
ATOM 2575 N N . ASP A 1 339 ? -4 -9.648 17.688 1 94.38 339 ASP A N 1
ATOM 2576 C CA . ASP A 1 339 ? -5.09 -8.836 17.172 1 94.38 339 ASP A CA 1
ATOM 2577 C C . ASP A 1 339 ? -5.027 -8.742 15.641 1 94.38 339 ASP A C 1
ATOM 2579 O O . ASP A 1 339 ? -6.059 -8.656 14.977 1 94.38 339 ASP A O 1
ATOM 2583 N N . LEU A 1 340 ? -3.758 -8.766 15.109 1 94.75 340 LEU A N 1
ATOM 2584 C CA . LEU A 1 340 ? -3.58 -8.695 13.664 1 94.75 340 LEU A CA 1
ATOM 2585 C C . LEU A 1 340 ? -3.709 -10.078 13.031 1 94.75 340 LEU A C 1
ATOM 2587 O O . LEU A 1 340 ? -4.48 -10.266 12.094 1 94.75 340 LEU A O 1
ATOM 2591 N N . THR A 1 341 ? -3.012 -11.094 13.523 1 91.81 341 THR A N 1
ATOM 2592 C CA . THR A 1 341 ? -2.908 -12.398 12.883 1 91.81 341 THR A CA 1
ATOM 2593 C C . THR A 1 341 ? -4.242 -13.141 12.945 1 91.81 341 THR A C 1
ATOM 2595 O O . THR A 1 341 ? -4.605 -13.859 12.008 1 91.81 341 THR A O 1
ATOM 2598 N N . GLN A 1 342 ? -4.984 -12.961 14.016 1 89.06 342 GLN A N 1
ATOM 2599 C CA . GLN A 1 342 ? -6.285 -13.617 14.125 1 89.06 342 GLN A CA 1
ATOM 2600 C C . GLN A 1 342 ? -7.305 -12.969 13.188 1 89.06 342 GLN A C 1
ATOM 2602 O O . GLN A 1 342 ? -8.266 -13.609 12.766 1 89.06 342 GLN A O 1
ATOM 2607 N N . ALA A 1 343 ? -7.055 -11.758 12.922 1 90.31 343 ALA A N 1
ATOM 2608 C CA . ALA A 1 343 ? -8 -11.023 12.094 1 90.31 343 ALA A CA 1
ATOM 2609 C C . ALA A 1 343 ? -7.707 -11.227 10.609 1 90.31 343 ALA A C 1
ATOM 2611 O O . ALA A 1 343 ? -8.625 -11.25 9.789 1 90.31 343 ALA A O 1
ATOM 2612 N N . LEU A 1 344 ? -6.391 -11.43 10.266 1 89.44 344 LEU A N 1
ATOM 2613 C CA . LEU A 1 344 ? -6.039 -11.227 8.859 1 89.44 344 LEU A CA 1
ATOM 2614 C C . LEU A 1 344 ? -5.414 -12.492 8.273 1 89.44 344 LEU A C 1
ATOM 2616 O O . LEU A 1 344 ? -5.086 -12.531 7.086 1 89.44 344 LEU A O 1
ATOM 2620 N N . ASP A 1 345 ? -5.266 -13.531 8.914 1 85.5 345 ASP A N 1
ATOM 2621 C CA . ASP A 1 345 ? -4.602 -14.734 8.43 1 85.5 345 ASP A CA 1
ATOM 2622 C C . ASP A 1 345 ? -5.531 -15.555 7.531 1 85.5 345 ASP A C 1
ATOM 2624 O O . ASP A 1 345 ? -6.605 -15.969 7.961 1 85.5 345 ASP A O 1
ATOM 2628 N N . VAL A 1 346 ? -5.156 -15.742 6.293 1 81.38 346 VAL A N 1
ATOM 2629 C CA . VAL A 1 346 ? -5.832 -16.594 5.324 1 81.38 346 VAL A CA 1
ATOM 2630 C C . VAL A 1 346 ? -4.809 -17.453 4.586 1 81.38 346 VAL A C 1
ATOM 2632 O O . VAL A 1 346 ? -4.977 -17.75 3.4 1 81.38 346 VAL A O 1
ATOM 2635 N N . THR A 1 347 ? -3.869 -17.984 5.195 1 77.44 347 THR A N 1
ATOM 2636 C CA . THR A 1 347 ? -2.703 -18.609 4.582 1 77.44 347 THR A CA 1
ATOM 2637 C C . THR A 1 347 ? -3.098 -19.891 3.861 1 77.44 347 THR A C 1
ATOM 2639 O O . THR A 1 347 ? -3.525 -20.859 4.496 1 77.44 347 THR A O 1
ATOM 2642 N N . PRO A 1 348 ? -2.844 -19.938 2.58 1 72.44 348 PRO A N 1
ATOM 2643 C CA . PRO A 1 348 ? -3.09 -21.156 1.822 1 72.44 348 PRO A CA 1
ATOM 2644 C C . PRO A 1 348 ? -1.945 -22.172 1.941 1 72.44 348 PRO A C 1
ATOM 2646 O O . PRO A 1 348 ? -0.88 -21.828 2.467 1 72.44 348 PRO A O 1
ATOM 2649 N N . THR A 1 349 ? -2.152 -23.281 1.441 1 64.12 349 THR A N 1
ATOM 2650 C CA . THR A 1 349 ? -1.198 -24.375 1.559 1 64.12 349 THR A CA 1
ATOM 2651 C C . THR A 1 349 ? 0.111 -24.031 0.854 1 64.12 349 THR A C 1
ATOM 2653 O O . THR A 1 349 ? 1.193 -24.328 1.368 1 64.12 349 THR A O 1
ATOM 2656 N N . TYR A 1 350 ? 0.11 -23.422 -0.297 1 70.06 350 TYR A N 1
ATOM 2657 C CA . TYR A 1 350 ? 1.309 -23.156 -1.086 1 70.06 350 TYR A CA 1
ATOM 2658 C C . TYR A 1 350 ? 2.197 -22.125 -0.404 1 70.06 350 TYR A C 1
ATOM 2660 O O . TYR A 1 350 ? 3.357 -21.953 -0.779 1 70.06 350 TYR A O 1
ATOM 2668 N N . LEU A 1 351 ? 1.671 -21.438 0.539 1 75.38 351 LEU A N 1
ATOM 2669 C CA . LEU A 1 351 ? 2.432 -20.422 1.267 1 75.38 351 LEU A CA 1
ATOM 2670 C C . LEU A 1 351 ? 2.893 -20.953 2.617 1 75.38 351 LEU A C 1
ATOM 2672 O O . LEU A 1 351 ? 3.533 -20.234 3.389 1 75.38 351 LEU A O 1
ATOM 2676 N N . ARG A 1 352 ? 2.541 -22.172 2.881 1 69.62 352 ARG A N 1
ATOM 2677 C CA . ARG A 1 352 ? 2.951 -22.75 4.152 1 69.62 352 ARG A CA 1
ATOM 2678 C C . ARG A 1 352 ? 4.41 -23.188 4.109 1 69.62 352 ARG A C 1
ATOM 2680 O O . ARG A 1 352 ? 4.871 -23.719 3.098 1 69.62 352 ARG A O 1
ATOM 2687 N N . SER A 1 353 ? 5.195 -22.906 5.035 1 71.81 353 SER A N 1
ATOM 2688 C CA . SER A 1 353 ? 6.59 -23.297 5.18 1 71.81 353 SER A CA 1
ATOM 2689 C C . SER A 1 353 ? 6.832 -24 6.516 1 71.81 353 SER A C 1
ATOM 2691 O O . SER A 1 353 ? 6.043 -23.844 7.453 1 71.81 353 SER A O 1
ATOM 2693 N N . LYS A 1 354 ? 7.867 -24.688 6.566 1 74.06 354 LYS A N 1
ATOM 2694 C CA . LYS A 1 354 ? 8.234 -25.391 7.793 1 74.06 354 LYS A CA 1
ATOM 2695 C C . LYS A 1 354 ? 8.477 -24.406 8.938 1 74.06 354 LYS A C 1
ATOM 2697 O O . LYS A 1 354 ? 8.109 -24.672 10.078 1 74.06 354 LYS A O 1
ATOM 2702 N N . GLU A 1 355 ? 9.133 -23.312 8.578 1 79.31 355 GLU A N 1
ATOM 2703 C CA . GLU A 1 355 ? 9.469 -22.312 9.586 1 79.31 355 GLU A CA 1
ATOM 2704 C C . GLU A 1 355 ? 8.211 -21.672 10.164 1 79.31 355 GLU A C 1
ATOM 2706 O O . GLU A 1 355 ? 8.117 -21.453 11.367 1 79.31 355 GLU A O 1
ATOM 2711 N N . ALA A 1 356 ? 7.316 -21.359 9.367 1 79 356 ALA A N 1
ATOM 2712 C CA . ALA A 1 356 ? 6.047 -20.766 9.781 1 79 356 ALA A CA 1
ATOM 2713 C C . ALA A 1 356 ? 5.223 -21.766 10.602 1 79 356 ALA A C 1
ATOM 2715 O O . ALA A 1 356 ? 4.652 -21.406 11.633 1 79 356 ALA A O 1
ATOM 2716 N N . ASP A 1 357 ? 5.141 -22.953 10.18 1 71.81 357 ASP A N 1
ATOM 2717 C CA . ASP A 1 357 ? 4.371 -23.984 10.859 1 71.81 357 ASP A CA 1
ATOM 2718 C C . ASP A 1 357 ? 4.938 -24.281 12.242 1 71.81 357 ASP A C 1
ATOM 2720 O O . ASP A 1 357 ? 4.191 -24.594 13.172 1 71.81 357 ASP A O 1
ATOM 2724 N N . ALA A 1 358 ? 6.258 -24.125 12.312 1 74.25 358 ALA A N 1
ATOM 2725 C CA . ALA A 1 358 ? 6.93 -24.375 13.586 1 74.25 358 ALA A CA 1
ATOM 2726 C C . ALA A 1 358 ? 6.762 -23.188 14.531 1 74.25 358 ALA A C 1
ATOM 2728 O O . ALA A 1 358 ? 7.105 -23.266 15.711 1 74.25 358 ALA A O 1
ATOM 2729 N N . GLY A 1 359 ? 6.238 -22.016 14.016 1 76 359 GLY A N 1
ATOM 2730 C CA . GLY A 1 359 ? 6.051 -20.828 14.828 1 76 359 GLY A CA 1
ATOM 2731 C C . GLY A 1 359 ? 7.348 -20.109 15.133 1 76 359 GLY A C 1
ATOM 2732 O O . GLY A 1 359 ? 7.422 -19.312 16.078 1 76 359 GLY A O 1
ATOM 2733 N N . THR A 1 360 ? 8.375 -20.266 14.297 1 79.12 360 THR A N 1
ATOM 2734 C CA . THR A 1 360 ? 9.688 -19.703 14.594 1 79.12 360 THR A CA 1
ATOM 2735 C C . THR A 1 360 ? 9.906 -18.391 13.844 1 79.12 360 THR A C 1
ATOM 2737 O O . THR A 1 360 ? 10.867 -17.672 14.109 1 79.12 360 THR A O 1
ATOM 2740 N N . VAL A 1 361 ? 8.938 -18.125 12.945 1 84.5 361 VAL A N 1
ATOM 2741 C CA . VAL A 1 361 ? 9.18 -16.938 12.141 1 84.5 361 VAL A CA 1
ATOM 2742 C C . VAL A 1 361 ? 7.902 -16.109 12.039 1 84.5 361 VAL A C 1
ATOM 2744 O O . VAL A 1 361 ? 6.812 -16.594 12.344 1 84.5 361 VAL A O 1
ATOM 2747 N N . ILE A 1 362 ? 8.102 -14.859 11.672 1 83.75 362 ILE A N 1
ATOM 2748 C CA . ILE A 1 362 ? 7.004 -13.938 11.406 1 83.75 362 ILE A CA 1
ATOM 2749 C C . ILE A 1 362 ? 6.699 -13.914 9.914 1 83.75 362 ILE A C 1
ATOM 2751 O O . ILE A 1 362 ? 7.609 -13.766 9.086 1 83.75 362 ILE A O 1
ATOM 2755 N N . ASP A 1 363 ? 5.441 -14.125 9.531 1 85.44 363 ASP A N 1
ATOM 2756 C CA . ASP A 1 363 ? 4.945 -13.867 8.18 1 85.44 363 ASP A CA 1
ATOM 2757 C C . ASP A 1 363 ? 4.113 -12.594 8.141 1 85.44 363 ASP A C 1
ATOM 2759 O O . ASP A 1 363 ? 2.93 -12.602 8.477 1 85.44 363 ASP A O 1
ATOM 2763 N N . TYR A 1 364 ? 4.652 -11.594 7.559 1 84.81 364 TYR A N 1
ATOM 2764 C CA . TYR A 1 364 ? 4.062 -10.266 7.629 1 84.81 364 TYR A CA 1
ATOM 2765 C C . TYR A 1 364 ? 2.818 -10.172 6.754 1 84.81 364 TYR A C 1
ATOM 2767 O O . TYR A 1 364 ? 2.023 -9.234 6.887 1 84.81 364 TYR A O 1
ATOM 2775 N N . ARG A 1 365 ? 2.639 -11.062 5.812 1 82.12 365 ARG A N 1
ATOM 2776 C CA . ARG A 1 365 ? 1.408 -11.102 5.031 1 82.12 365 ARG A CA 1
ATOM 2777 C C . ARG A 1 365 ? 0.187 -11.227 5.938 1 82.12 365 ARG A C 1
ATOM 2779 O O . ARG A 1 365 ? -0.922 -10.859 5.547 1 82.12 365 ARG A O 1
ATOM 2786 N N . ASN A 1 366 ? 0.338 -11.766 7.16 1 85.81 366 ASN A N 1
ATOM 2787 C CA . ASN A 1 366 ? -0.752 -11.984 8.109 1 85.81 366 ASN A CA 1
ATOM 2788 C C . ASN A 1 366 ? -0.956 -10.773 9.016 1 85.81 366 ASN A C 1
ATOM 2790 O O . ASN A 1 366 ? -1.861 -10.766 9.852 1 85.81 366 ASN A O 1
ATOM 2794 N N . TRP A 1 367 ? -0.084 -9.75 8.859 1 88.12 367 TRP A N 1
ATOM 2795 C CA . TRP A 1 367 ? -0.142 -8.594 9.742 1 88.12 367 TRP A CA 1
ATOM 2796 C C . TRP A 1 367 ? -0.802 -7.406 9.047 1 88.12 367 TRP A C 1
ATOM 2798 O O . TRP A 1 367 ? -0.99 -6.348 9.656 1 88.12 367 TRP A O 1
ATOM 2808 N N . GLN A 1 368 ? -1.125 -7.543 7.781 1 88.25 368 GLN A N 1
ATOM 2809 C CA . GLN A 1 368 ? -1.585 -6.414 6.98 1 88.25 368 GLN A CA 1
ATOM 2810 C C . GLN A 1 368 ? -2.432 -6.887 5.801 1 88.25 368 GLN A C 1
ATOM 2812 O O . GLN A 1 368 ? -2.453 -8.078 5.484 1 88.25 368 GLN A O 1
ATOM 2817 N N . PRO A 1 369 ? -3.092 -5.945 5.109 1 85.19 369 PRO A N 1
ATOM 2818 C CA . PRO A 1 369 ? -3.941 -6.305 3.973 1 85.19 369 PRO A CA 1
ATOM 2819 C C . PRO A 1 369 ? -3.145 -6.836 2.783 1 85.19 369 PRO A C 1
ATOM 2821 O O . PRO A 1 369 ? -3.541 -7.824 2.16 1 85.19 369 PRO A O 1
ATOM 2824 N N . ALA A 1 370 ? -2.053 -6.234 2.494 1 81.69 370 ALA A N 1
ATOM 2825 C CA . ALA A 1 370 ? -1.24 -6.66 1.356 1 81.69 370 ALA A CA 1
ATOM 2826 C C . ALA A 1 370 ? -0.533 -7.98 1.649 1 81.69 370 ALA A C 1
ATOM 2828 O O . ALA A 1 370 ? -0.138 -8.242 2.789 1 81.69 370 ALA A O 1
ATOM 2829 N N . LEU A 1 371 ? -0.337 -8.82 0.625 1 83.75 371 LEU A N 1
ATOM 2830 C CA . LEU A 1 371 ? 0.451 -10.039 0.789 1 83.75 371 LEU A CA 1
ATOM 2831 C C . LEU A 1 371 ? 1.923 -9.781 0.489 1 83.75 371 LEU A C 1
ATOM 2833 O O . LEU A 1 371 ? 2.779 -9.969 1.354 1 83.75 371 LEU A O 1
ATOM 2837 N N . GLY A 1 372 ? 2.162 -9.266 -0.679 1 87.38 372 GLY A N 1
ATOM 2838 C CA . GLY A 1 372 ? 3.518 -8.852 -1.005 1 87.38 372 GLY A CA 1
ATOM 2839 C C . GLY A 1 372 ? 3.883 -7.492 -0.435 1 87.38 372 GLY A C 1
ATOM 2840 O O . GLY A 1 372 ? 3.033 -6.605 -0.339 1 87.38 372 GLY A O 1
ATOM 2841 N N . ARG A 1 373 ? 5.168 -7.344 -0.086 1 88.81 373 ARG A N 1
ATOM 2842 C CA . ARG A 1 373 ? 5.652 -6.094 0.496 1 88.81 373 ARG A CA 1
ATOM 2843 C C . ARG A 1 373 ? 7.02 -5.723 -0.064 1 88.81 373 ARG A C 1
ATOM 2845 O O . ARG A 1 373 ? 7.871 -6.594 -0.263 1 88.81 373 ARG A O 1
ATOM 2852 N N . ARG A 1 374 ? 7.137 -4.484 -0.237 1 91.94 374 ARG A N 1
ATOM 2853 C CA . ARG A 1 374 ? 8.438 -3.975 -0.66 1 91.94 374 ARG A CA 1
ATOM 2854 C C . ARG A 1 374 ? 9.43 -3.982 0.496 1 91.94 374 ARG A C 1
ATOM 2856 O O . ARG A 1 374 ? 9.031 -3.941 1.663 1 91.94 374 ARG A O 1
ATOM 2863 N N . PHE A 1 375 ? 10.734 -4.102 0.206 1 95 375 PHE A N 1
ATOM 2864 C CA . PHE A 1 375 ? 11.82 -4.07 1.182 1 95 375 PHE A CA 1
ATOM 2865 C C . PHE A 1 375 ? 12.016 -2.662 1.728 1 95 375 PHE A C 1
ATOM 2867 O O . PHE A 1 375 ? 13.055 -2.041 1.499 1 95 375 PHE A O 1
ATOM 2874 N N . ARG A 1 376 ? 11.148 -2.221 2.562 1 95.38 376 ARG A N 1
ATOM 2875 C CA . ARG A 1 376 ? 11.102 -0.833 3.012 1 95.38 376 ARG A CA 1
ATOM 2876 C C . ARG A 1 376 ? 12.07 -0.593 4.164 1 95.38 376 ARG A C 1
ATOM 2878 O O . ARG A 1 376 ? 12.586 0.515 4.324 1 95.38 376 ARG A O 1
ATOM 2885 N N . SER A 1 377 ? 12.398 -1.579 4.945 1 97.31 377 SER A N 1
ATOM 2886 C CA . SER A 1 377 ? 13.133 -1.416 6.191 1 97.31 377 SER A CA 1
ATOM 2887 C C . SER A 1 377 ? 14.562 -0.957 5.938 1 97.31 377 SER A C 1
ATOM 2889 O O . SER A 1 377 ? 15.18 -0.331 6.797 1 97.31 377 SER A O 1
ATOM 2891 N N . ILE A 1 378 ? 15.062 -1.199 4.754 1 97.56 378 ILE A N 1
ATOM 2892 C CA . ILE A 1 378 ? 16.453 -0.884 4.445 1 97.56 378 ILE A CA 1
ATOM 2893 C C . ILE A 1 378 ? 16.656 0.629 4.469 1 97.56 378 ILE A C 1
ATOM 2895 O O . ILE A 1 378 ? 17.719 1.113 4.852 1 97.56 378 ILE A O 1
ATOM 2899 N N . LYS A 1 379 ? 15.695 1.419 4.043 1 97.5 379 LYS A N 1
ATOM 2900 C CA . LYS A 1 379 ? 15.805 2.875 4.066 1 97.5 379 LYS A CA 1
ATOM 2901 C C . LYS A 1 379 ? 15.961 3.393 5.492 1 97.5 379 LYS A C 1
ATOM 2903 O O . LYS A 1 379 ? 16.844 4.211 5.773 1 97.5 379 LYS A O 1
ATOM 2908 N N . LEU A 1 380 ? 15.07 2.904 6.293 1 98.56 380 LEU A N 1
ATOM 2909 C CA . LEU A 1 380 ? 15.102 3.344 7.684 1 98.56 380 LEU A CA 1
ATOM 2910 C C . LEU A 1 380 ? 16.391 2.891 8.367 1 98.56 380 LEU A C 1
ATOM 2912 O O . LEU A 1 380 ? 16.953 3.619 9.188 1 98.56 380 LEU A O 1
ATOM 2916 N N . TRP A 1 381 ? 16.859 1.653 8.039 1 98.75 381 TRP A N 1
ATOM 2917 C CA . TRP A 1 381 ? 18.125 1.132 8.555 1 98.75 381 TRP A CA 1
ATOM 2918 C C . TRP A 1 381 ? 19.281 2.055 8.195 1 98.75 381 TRP A C 1
ATOM 2920 O O . TRP A 1 381 ? 20.094 2.41 9.062 1 98.75 381 TRP A O 1
ATOM 2930 N N . PHE A 1 382 ? 19.375 2.5 6.961 1 98.62 382 PHE A N 1
ATOM 2931 C CA . PHE A 1 382 ? 20.422 3.385 6.492 1 98.62 382 PHE A CA 1
ATOM 2932 C C . PHE A 1 382 ? 20.344 4.738 7.191 1 98.62 382 PHE A C 1
ATOM 2934 O O . PHE A 1 382 ? 21.375 5.27 7.641 1 98.62 382 PHE A O 1
ATOM 2941 N N . VAL A 1 383 ? 19.188 5.27 7.371 1 98.5 383 VAL A N 1
ATOM 2942 C CA . VAL A 1 383 ? 18.984 6.59 7.961 1 98.5 383 VAL A CA 1
ATOM 2943 C C . VAL A 1 383 ? 19.406 6.57 9.43 1 98.5 383 VAL A C 1
ATOM 2945 O O . VAL A 1 383 ? 20.203 7.41 9.867 1 98.5 383 VAL A O 1
ATOM 2948 N N . LEU A 1 384 ? 18.891 5.59 10.148 1 98.75 384 LEU A N 1
ATOM 2949 C CA . LEU A 1 384 ? 19.141 5.551 11.586 1 98.75 384 LEU A CA 1
ATOM 2950 C C . LEU A 1 384 ? 20.625 5.289 11.867 1 98.75 384 LEU A C 1
ATOM 2952 O O . LEU A 1 384 ? 21.156 5.77 12.859 1 98.75 384 LEU A O 1
ATOM 2956 N N . ARG A 1 385 ? 21.281 4.531 10.992 1 98.69 385 ARG A N 1
ATOM 2957 C CA . ARG A 1 385 ? 22.719 4.285 11.172 1 98.69 385 ARG A CA 1
ATOM 2958 C C . ARG A 1 385 ? 23.531 5.5 10.75 1 98.69 385 ARG A C 1
ATOM 2960 O O . ARG A 1 385 ? 24.5 5.871 11.43 1 98.69 385 ARG A O 1
ATOM 2967 N N . SER A 1 386 ? 23.219 6.137 9.656 1 98.56 386 SER A N 1
ATOM 2968 C CA . SER A 1 386 ? 23.984 7.25 9.109 1 98.56 386 SER A CA 1
ATOM 2969 C C . SER A 1 386 ? 23.859 8.484 10 1 98.56 386 SER A C 1
ATOM 2971 O O . SER A 1 386 ? 24.859 9.18 10.25 1 98.56 386 SER A O 1
ATOM 2973 N N . TYR A 1 387 ? 22.672 8.805 10.477 1 98.31 387 TYR A N 1
ATOM 2974 C CA . TYR A 1 387 ? 22.438 9.984 11.305 1 98.31 387 TYR A CA 1
ATOM 2975 C C . TYR A 1 387 ? 22.734 9.695 12.766 1 98.31 387 TYR A C 1
ATOM 2977 O O . TYR A 1 387 ? 23.188 10.578 13.5 1 98.31 387 TYR A O 1
ATOM 2985 N N . GLY A 1 388 ? 22.547 8.414 13.141 1 98.44 388 GLY A N 1
ATOM 2986 C CA . GLY A 1 388 ? 22.516 8.117 14.57 1 98.44 388 GLY A CA 1
ATOM 2987 C C . GLY A 1 388 ? 21.359 8.789 15.297 1 98.44 388 GLY A C 1
ATOM 2988 O O . GLY A 1 388 ? 20.672 9.641 14.727 1 98.44 388 GLY A O 1
ATOM 2989 N N . VAL A 1 389 ? 21.156 8.352 16.516 1 98.69 389 VAL A N 1
ATOM 2990 C CA . VAL A 1 389 ? 20.109 8.93 17.344 1 98.69 389 VAL A CA 1
ATOM 2991 C C . VAL A 1 389 ? 20.328 10.438 17.484 1 98.69 389 VAL A C 1
ATOM 2993 O O . VAL A 1 389 ? 19.391 11.227 17.328 1 98.69 389 VAL A O 1
ATOM 2996 N N . LYS A 1 390 ? 21.531 10.852 17.688 1 98.69 390 LYS A N 1
ATOM 2997 C CA . LYS A 1 390 ? 21.859 12.258 17.906 1 98.69 390 LYS A CA 1
ATOM 2998 C C . LYS A 1 390 ? 21.547 13.086 16.656 1 98.69 390 LYS A C 1
ATOM 3000 O O . LYS A 1 390 ? 20.984 14.172 16.75 1 98.69 390 LYS A O 1
ATOM 3005 N N . GLY A 1 391 ? 22.031 12.586 15.508 1 98.56 391 GLY A N 1
ATOM 3006 C CA . GLY A 1 391 ? 21.734 13.289 14.266 1 98.56 391 GLY A CA 1
ATOM 3007 C C . GLY A 1 391 ? 20.25 13.375 13.977 1 98.56 391 GLY A C 1
ATOM 3008 O O . GLY A 1 391 ? 19.766 14.398 13.477 1 98.56 391 GLY A O 1
ATOM 3009 N N . PHE A 1 392 ? 19.562 12.336 14.266 1 98.81 392 PHE A N 1
ATOM 3010 C CA . PHE A 1 392 ? 18.109 12.312 14.102 1 98.81 392 PHE A CA 1
ATOM 3011 C C . PHE A 1 392 ? 17.453 13.359 14.984 1 98.81 392 PHE A C 1
ATOM 3013 O O . PHE A 1 392 ? 16.609 14.125 14.523 1 98.81 392 PHE A O 1
ATOM 3020 N N . GLN A 1 393 ? 17.828 13.422 16.234 1 98.88 393 GLN A N 1
ATOM 3021 C CA . GLN A 1 393 ? 17.312 14.391 17.188 1 98.88 393 GLN A CA 1
ATOM 3022 C C . GLN A 1 393 ? 17.641 15.812 16.766 1 98.88 393 GLN A C 1
ATOM 3024 O O . GLN A 1 393 ? 16.797 16.703 16.875 1 98.88 393 GLN A O 1
ATOM 3029 N N . GLN A 1 394 ? 18.812 16.031 16.281 1 98.62 394 GLN A N 1
ATOM 3030 C CA . GLN A 1 394 ? 19.219 17.375 15.844 1 98.62 394 GLN A CA 1
ATOM 3031 C C . GLN A 1 394 ? 18.344 17.859 14.695 1 98.62 394 GLN A C 1
ATOM 3033 O O . GLN A 1 394 ? 18.016 19.047 14.633 1 98.62 394 GLN A O 1
ATOM 3038 N N . HIS A 1 395 ? 18.062 16.969 13.828 1 98.5 395 HIS A N 1
ATOM 3039 C CA . HIS A 1 395 ? 17.172 17.328 12.727 1 98.5 395 HIS A CA 1
ATOM 3040 C C . HIS A 1 395 ? 15.82 17.812 13.242 1 98.5 395 HIS A C 1
ATOM 3042 O O . HIS A 1 395 ? 15.32 18.859 12.805 1 98.5 395 HIS A O 1
ATOM 3048 N N . LEU A 1 396 ? 15.242 17.094 14.133 1 98.81 396 LEU A N 1
ATOM 3049 C CA . LEU A 1 396 ? 13.938 17.469 14.688 1 98.81 396 LEU A CA 1
ATOM 3050 C C . LEU A 1 396 ? 14.031 18.781 15.445 1 98.81 396 LEU A C 1
ATOM 3052 O O . LEU A 1 396 ? 13.172 19.656 15.281 1 98.81 396 LEU A O 1
ATOM 3056 N N . LEU A 1 397 ? 15.07 18.922 16.219 1 98.69 397 LEU A N 1
ATOM 3057 C CA . LEU A 1 397 ? 15.25 20.125 17.016 1 98.69 397 LEU A CA 1
ATOM 3058 C C . LEU A 1 397 ? 15.383 21.359 16.125 1 98.69 397 LEU A C 1
ATOM 3060 O O . LEU A 1 397 ? 14.883 22.438 16.469 1 98.69 397 LEU A O 1
ATOM 3064 N N . ARG A 1 398 ? 16.062 21.234 15.062 1 98.44 398 ARG A N 1
ATOM 3065 C CA . ARG A 1 398 ? 16.219 22.344 14.141 1 98.44 398 ARG A CA 1
ATOM 3066 C C . ARG A 1 398 ? 14.867 22.859 13.656 1 98.44 398 ARG A C 1
ATOM 3068 O O . ARG A 1 398 ? 14.641 24.062 13.586 1 98.44 398 ARG A O 1
ATOM 3075 N N . GLY A 1 399 ? 13.992 21.938 13.258 1 98.44 399 GLY A N 1
ATOM 3076 C CA . GLY A 1 399 ? 12.656 22.344 12.859 1 98.44 399 GLY A CA 1
ATOM 3077 C C . GLY A 1 399 ? 11.898 23.078 13.953 1 98.44 399 GLY A C 1
ATOM 3078 O O . GLY A 1 399 ? 11.234 24.078 13.695 1 98.44 399 GLY A O 1
ATOM 3079 N N . ILE A 1 400 ? 12.023 22.578 15.148 1 98.69 400 ILE A N 1
ATOM 3080 C CA . ILE A 1 400 ? 11.352 23.172 16.297 1 98.69 400 ILE A CA 1
ATOM 3081 C C . ILE A 1 400 ? 11.93 24.562 16.562 1 98.69 400 ILE A C 1
ATOM 3083 O O . ILE A 1 400 ? 11.188 25.516 16.844 1 98.69 400 ILE A O 1
ATOM 3087 N N . GLU A 1 401 ? 13.195 24.672 16.5 1 98.62 401 GLU A N 1
ATOM 3088 C CA . GLU A 1 401 ? 13.875 25.953 16.719 1 98.62 401 GLU A CA 1
ATOM 3089 C C . GLU A 1 401 ? 13.445 26.984 15.672 1 98.62 401 GLU A C 1
ATOM 3091 O O . GLU A 1 401 ? 13.234 28.156 16 1 98.62 401 GLU A O 1
ATOM 3096 N N . HIS A 1 402 ? 13.414 26.578 14.414 1 98.75 402 HIS A N 1
ATOM 3097 C CA . HIS A 1 402 ? 12.914 27.469 13.375 1 98.75 402 HIS A CA 1
ATOM 3098 C C . HIS A 1 402 ? 11.531 28.016 13.727 1 98.75 402 HIS A C 1
ATOM 3100 O O . HIS A 1 402 ? 11.258 29.203 13.562 1 98.75 402 HIS A O 1
ATOM 3106 N N . CYS A 1 403 ? 10.68 27.141 14.188 1 98.69 403 CYS A N 1
ATOM 3107 C CA . CYS A 1 403 ? 9.312 27.516 14.531 1 98.69 403 CYS A CA 1
ATOM 3108 C C . CYS A 1 403 ? 9.297 28.5 15.695 1 98.69 403 CYS A C 1
ATOM 3110 O O . CYS A 1 403 ? 8.547 29.469 15.672 1 98.69 403 CYS A O 1
ATOM 3112 N N . GLN A 1 404 ? 10.094 28.266 16.719 1 98.44 404 GLN A N 1
ATOM 3113 C CA . GLN A 1 404 ? 10.188 29.141 17.875 1 98.44 404 GLN A CA 1
ATOM 3114 C C . GLN A 1 404 ? 10.672 30.531 17.484 1 98.44 404 GLN A C 1
ATOM 3116 O O . GLN A 1 404 ? 10.156 31.547 17.969 1 98.44 404 GLN A O 1
ATOM 3121 N N . GLN A 1 405 ? 11.641 30.547 16.641 1 98.62 405 GLN A N 1
ATOM 3122 C CA . GLN A 1 405 ? 12.156 31.828 16.156 1 98.62 405 GLN A CA 1
ATOM 3123 C C . GLN A 1 405 ? 11.102 32.562 15.352 1 98.62 405 GLN A C 1
ATOM 3125 O O . GLN A 1 405 ? 10.938 33.781 15.5 1 98.62 405 GLN A O 1
ATOM 3130 N N . LEU A 1 406 ? 10.406 31.859 14.5 1 98.75 406 LEU A N 1
ATOM 3131 C CA . LEU A 1 406 ? 9.352 32.5 13.711 1 98.75 406 LEU A CA 1
ATOM 3132 C C . LEU A 1 406 ? 8.227 33 14.617 1 98.75 406 LEU A C 1
ATOM 3134 O O . LEU A 1 406 ? 7.648 34.062 14.359 1 98.75 406 LEU A O 1
ATOM 3138 N N . GLU A 1 407 ? 7.871 32.188 15.609 1 98.62 407 GLU A N 1
ATOM 3139 C CA . GLU A 1 407 ? 6.852 32.594 16.578 1 98.62 407 GLU A CA 1
ATOM 3140 C C . GLU A 1 407 ? 7.164 33.969 17.156 1 98.62 407 GLU A C 1
ATOM 3142 O O . GLU A 1 407 ? 6.277 34.812 17.266 1 98.62 407 GLU A O 1
ATOM 3147 N N . LYS A 1 408 ? 8.375 34.188 17.531 1 98.12 408 LYS A N 1
ATOM 3148 C CA . LYS A 1 408 ? 8.789 35.469 18.094 1 98.12 408 LYS A CA 1
ATOM 3149 C C . LYS A 1 408 ? 8.57 36.594 17.094 1 98.12 408 LYS A C 1
ATOM 3151 O O . LYS A 1 408 ? 8.117 37.688 17.469 1 98.12 408 LYS A O 1
ATOM 3156 N N . ILE A 1 409 ? 8.875 36.344 15.914 1 97.81 409 ILE A N 1
ATOM 3157 C CA . ILE A 1 409 ? 8.727 37.344 14.867 1 97.81 409 ILE A CA 1
ATOM 3158 C C . ILE A 1 409 ? 7.242 37.656 14.656 1 97.81 409 ILE A C 1
ATOM 3160 O O . ILE A 1 409 ? 6.852 38.812 14.594 1 97.81 409 ILE A O 1
ATOM 3164 N N . VAL A 1 410 ? 6.402 36.656 14.562 1 97.5 410 VAL A N 1
ATOM 3165 C CA . VAL A 1 410 ? 4.977 36.844 14.289 1 97.5 410 VAL A CA 1
ATOM 3166 C C . VAL A 1 410 ? 4.312 37.562 15.445 1 97.5 410 VAL A C 1
ATOM 3168 O O . VAL A 1 410 ? 3.426 38.406 15.234 1 97.5 410 VAL A O 1
ATOM 3171 N N . LYS A 1 411 ? 4.703 37.281 16.656 1 95.75 411 LYS A N 1
ATOM 3172 C CA . LYS A 1 411 ? 4.121 37.906 17.828 1 95.75 411 LYS A CA 1
ATOM 3173 C C . LYS A 1 411 ? 4.391 39.406 17.844 1 95.75 411 LYS A C 1
ATOM 3175 O O . LYS A 1 411 ? 3.635 40.156 18.453 1 95.75 411 LYS A O 1
ATOM 3180 N N . GLN A 1 412 ? 5.375 39.812 17.172 1 94.19 412 GLN A N 1
ATOM 3181 C CA . GLN A 1 412 ? 5.727 41.219 17.109 1 94.19 412 GLN A CA 1
ATOM 3182 C C . GLN A 1 412 ? 4.934 41.938 16.031 1 94.19 412 GLN A C 1
ATOM 3184 O O . GLN A 1 412 ? 4.887 43.156 16 1 94.19 412 GLN A O 1
ATOM 3189 N N . SER A 1 413 ? 4.332 41.188 15.219 1 93.06 413 SER A N 1
ATOM 3190 C CA . SER A 1 413 ? 3.557 41.781 14.141 1 93.06 413 SER A CA 1
ATOM 3191 C C . SER A 1 413 ? 2.268 42.406 14.672 1 93.06 413 SER A C 1
ATOM 3193 O O . SER A 1 413 ? 1.609 41.844 15.547 1 93.06 413 SER A O 1
ATOM 3195 N N . SER A 1 414 ? 1.862 43.562 14.141 1 91.94 414 SER A N 1
ATOM 3196 C CA . SER A 1 414 ? 0.605 44.219 14.508 1 91.94 414 SER A CA 1
ATOM 3197 C C . SER A 1 414 ? -0.536 43.75 13.609 1 91.94 414 SER A C 1
ATOM 3199 O O . SER A 1 414 ? -1.696 44.094 13.836 1 91.94 414 SER A O 1
ATOM 3201 N N . LYS A 1 415 ? -0.247 42.938 12.688 1 93.56 415 LYS A N 1
ATOM 3202 C CA . LYS A 1 415 ? -1.241 42.594 11.672 1 93.56 415 LYS A CA 1
ATOM 3203 C C . LYS A 1 415 ? -1.576 41.094 11.719 1 93.56 415 LYS A C 1
ATOM 3205 O O . LYS A 1 415 ? -2.605 40.656 11.188 1 93.56 415 LYS A O 1
ATOM 3210 N N . PHE A 1 416 ? -0.684 40.344 12.266 1 96.56 416 PHE A N 1
ATOM 3211 C CA . PHE A 1 416 ? -0.876 38.875 12.266 1 96.56 416 PHE A CA 1
ATOM 3212 C C . PHE A 1 416 ? -1.004 38.344 13.688 1 96.56 416 PHE A C 1
ATOM 3214 O O . PHE A 1 416 ? -0.386 38.875 14.609 1 96.56 416 PHE A O 1
ATOM 3221 N N . GLU A 1 417 ? -1.816 37.375 13.844 1 95.75 417 GLU A N 1
ATOM 3222 C CA . GLU A 1 417 ? -1.921 36.688 15.125 1 95.75 417 GLU A CA 1
ATOM 3223 C C . GLU A 1 417 ? -1.68 35.188 14.961 1 95.75 417 GLU A C 1
ATOM 3225 O O . GLU A 1 417 ? -1.971 34.625 13.906 1 95.75 417 GLU A O 1
ATOM 3230 N N . ILE A 1 418 ? -1.108 34.594 15.93 1 97.25 418 ILE A N 1
ATOM 3231 C CA . ILE A 1 418 ? -1.016 33.156 16.062 1 97.25 418 ILE A CA 1
ATOM 3232 C C . ILE A 1 418 ? -2.299 32.625 16.688 1 97.25 418 ILE A C 1
ATOM 3234 O O . ILE A 1 418 ? -2.713 33.062 17.75 1 97.25 418 ILE A O 1
ATOM 3238 N N . VAL A 1 419 ? -2.928 31.688 16.016 1 96 419 VAL A N 1
ATOM 3239 C CA . VAL A 1 419 ? -4.289 31.281 16.359 1 96 419 VAL A CA 1
ATOM 3240 C C . VAL A 1 419 ? -4.25 30.203 17.453 1 96 419 VAL A C 1
ATOM 3242 O O . VAL A 1 419 ? -5.109 30.188 18.328 1 96 419 VAL A O 1
ATOM 3245 N N . THR A 1 420 ? -3.379 29.234 17.344 1 96.5 420 THR A N 1
ATOM 3246 C CA . THR A 1 420 ? -3.107 28.234 18.359 1 96.5 420 THR A CA 1
ATOM 3247 C C . THR A 1 420 ? -1.631 28.234 18.75 1 96.5 420 THR A C 1
ATOM 3249 O O . THR A 1 420 ? -0.778 28.625 17.953 1 96.5 420 THR A O 1
ATOM 3252 N N . PRO A 1 421 ? -1.383 27.844 20 1 95.94 421 PRO A N 1
ATOM 3253 C CA . PRO A 1 421 ? 0.044 27.734 20.312 1 95.94 421 PRO A CA 1
ATOM 3254 C C . PRO A 1 421 ? 0.813 26.891 19.297 1 95.94 421 PRO A C 1
ATOM 3256 O O . PRO A 1 421 ? 0.323 25.859 18.859 1 95.94 421 PRO A O 1
ATOM 3259 N N . PRO A 1 422 ? 1.99 27.469 18.922 1 97.31 422 PRO A N 1
ATOM 3260 C CA . PRO A 1 422 ? 2.783 26.641 18 1 97.31 422 PRO A CA 1
ATOM 3261 C C . PRO A 1 422 ? 3.006 25.219 18.516 1 97.31 422 PRO A C 1
ATOM 3263 O O . PRO A 1 422 ? 3.205 25.016 19.719 1 97.31 422 PRO A O 1
ATOM 3266 N N . SER A 1 423 ? 2.939 24.25 17.641 1 98 423 SER A N 1
ATOM 3267 C CA . SER A 1 423 ? 3.148 22.844 17.953 1 98 423 SER A CA 1
ATOM 3268 C C . SER A 1 423 ? 4.344 22.281 17.188 1 98 423 SER A C 1
ATOM 3270 O O . SER A 1 423 ? 4.262 22.031 15.984 1 98 423 SER A O 1
ATOM 3272 N N . LEU A 1 424 ? 5.477 22.062 17.953 1 98.44 424 LEU A N 1
ATOM 3273 C CA . LEU A 1 424 ? 6.703 21.531 17.359 1 98.44 424 LEU A CA 1
ATOM 3274 C C . LEU A 1 424 ? 7.172 22.422 16.203 1 98.44 424 LEU A C 1
ATOM 3276 O O . LEU A 1 424 ? 7.574 23.562 16.406 1 98.44 424 LEU A O 1
ATOM 3280 N N . ALA A 1 425 ? 7.02 22 14.945 1 98.56 425 ALA A N 1
ATOM 3281 C CA . ALA A 1 425 ? 7.523 22.734 13.797 1 98.56 425 ALA A CA 1
ATOM 3282 C C . ALA A 1 425 ? 6.379 23.281 12.945 1 98.56 425 ALA A C 1
ATOM 3284 O O . ALA A 1 425 ? 6.523 23.469 11.734 1 98.56 425 ALA A O 1
ATOM 3285 N N . LEU A 1 426 ? 5.227 23.5 13.562 1 98.69 426 LEU A N 1
ATOM 3286 C CA . LEU A 1 426 ? 4.035 24 12.875 1 98.69 426 LEU A CA 1
ATOM 3287 C C . LEU A 1 426 ? 3.531 25.281 13.523 1 98.69 426 LEU A C 1
ATOM 3289 O O . LEU A 1 426 ? 3.404 25.359 14.742 1 98.69 426 LEU A O 1
ATOM 3293 N N . ILE A 1 427 ? 3.273 26.312 12.742 1 98.31 427 ILE A N 1
ATOM 3294 C CA . ILE A 1 427 ? 2.637 27.531 13.219 1 98.31 427 ILE A CA 1
ATOM 3295 C C . ILE A 1 427 ? 1.374 27.812 12.406 1 98.31 427 ILE A C 1
ATOM 3297 O O . ILE A 1 427 ? 1.348 27.594 11.195 1 98.31 427 ILE A O 1
ATOM 3301 N N . VAL A 1 428 ? 0.299 28.125 13.062 1 98.25 428 VAL A N 1
ATOM 3302 C CA . VAL A 1 428 ? -0.996 28.453 12.477 1 98.25 428 VAL A CA 1
ATOM 3303 C C . VAL A 1 428 ? -1.333 29.922 12.75 1 98.25 428 VAL A C 1
ATOM 3305 O O . VAL A 1 428 ? -1.364 30.344 13.906 1 98.25 428 VAL A O 1
ATOM 3308 N N . PHE A 1 429 ? -1.598 30.688 11.672 1 98.19 429 PHE A N 1
ATOM 3309 C CA . PHE A 1 429 ? -1.729 32.125 11.844 1 98.19 429 PHE A CA 1
ATOM 3310 C C . PHE A 1 429 ? -2.814 32.688 10.938 1 98.19 429 PHE A C 1
ATOM 3312 O O . PHE A 1 429 ? -3.312 31.984 10.055 1 98.19 429 PHE A O 1
ATOM 3319 N N . ARG A 1 430 ? -3.236 33.875 11.203 1 97.38 430 ARG A N 1
ATOM 3320 C CA . ARG A 1 430 ? -4.148 34.594 10.32 1 97.38 430 ARG A CA 1
ATOM 3321 C C . ARG A 1 430 ? -3.922 36.094 10.406 1 97.38 430 ARG A C 1
ATOM 3323 O O . ARG A 1 430 ? -3.289 36.594 11.344 1 97.38 430 ARG A O 1
ATOM 3330 N N . LEU A 1 431 ? -4.262 36.75 9.344 1 96.06 431 LEU A N 1
ATOM 3331 C CA . LEU A 1 431 ? -4.293 38.188 9.281 1 96.06 431 LEU A CA 1
ATOM 3332 C C . LEU A 1 431 ? -5.445 38.75 10.102 1 96.06 431 LEU A C 1
ATOM 3334 O O . LEU A 1 431 ? -6.582 38.281 9.984 1 96.06 431 LEU A O 1
ATOM 3338 N N . ASN A 1 432 ? -5.117 39.625 11.016 1 93.25 432 ASN A N 1
ATOM 3339 C CA . ASN A 1 432 ? -6.121 40.281 11.852 1 93.25 432 ASN A CA 1
ATOM 3340 C C . ASN A 1 432 ? -5.875 41.781 11.977 1 93.25 432 ASN A C 1
ATOM 3342 O O . ASN A 1 432 ? -5.133 42.219 12.852 1 93.25 432 ASN A O 1
ATOM 3346 N N . PRO A 1 433 ? -6.59 42.562 11.195 1 84.88 433 PRO A N 1
ATOM 3347 C CA . PRO A 1 433 ? -6.391 44.031 11.234 1 84.88 433 PRO A CA 1
ATOM 3348 C C . PRO A 1 433 ? -6.754 44.625 12.586 1 84.88 433 PRO A C 1
ATOM 3350 O O . PRO A 1 433 ? -6.352 45.75 12.883 1 84.88 433 PRO A O 1
ATOM 3353 N N . ALA A 1 434 ? -7.566 44 13.328 1 74.25 434 ALA A N 1
ATOM 3354 C CA . ALA A 1 434 ? -8.023 44.531 14.609 1 74.25 434 ALA A CA 1
ATOM 3355 C C . ALA A 1 434 ? -6.895 44.531 15.641 1 74.25 434 ALA A C 1
ATOM 3357 O O . ALA A 1 434 ? -6.996 45.156 16.688 1 74.25 434 ALA A O 1
ATOM 3358 N N . LYS A 1 435 ? -5.941 43.781 15.289 1 72.44 435 LYS A N 1
ATOM 3359 C CA . LYS A 1 435 ? -4.816 43.781 16.219 1 72.44 435 LYS A CA 1
ATOM 3360 C C . LYS A 1 435 ? -4.195 45.156 16.375 1 72.44 435 LYS A C 1
ATOM 3362 O O . LYS A 1 435 ? -3.766 45.531 17.469 1 72.44 435 LYS A O 1
ATOM 3367 N N . SER A 1 436 ? -4.086 45.906 15.336 1 60.75 436 SER A N 1
ATOM 3368 C CA . SER A 1 436 ? -3.492 47.25 15.359 1 60.75 436 SER A CA 1
ATOM 3369 C C . SER A 1 436 ? -4.555 48.312 15.555 1 60.75 436 SER A C 1
ATOM 3371 O O . SER A 1 436 ? -4.254 49.406 16.031 1 60.75 436 SER A O 1
ATOM 3373 N N . GLN A 1 437 ? -5.785 48 14.992 1 58.59 437 GLN A N 1
ATOM 3374 C CA . GLN A 1 437 ? -6.762 49.094 14.992 1 58.59 437 GLN A CA 1
ATOM 3375 C C . GLN A 1 437 ? -7.711 48.969 16.172 1 58.59 437 GLN A C 1
ATOM 3377 O O . GLN A 1 437 ? -8.359 47.938 16.359 1 58.59 437 GLN A O 1
ATOM 3382 N N . GLU A 1 438 ? -7.52 49.719 17.203 1 51.41 438 GLU A N 1
ATOM 3383 C CA . GLU A 1 438 ? -8.312 49.812 18.438 1 51.41 438 GLU A CA 1
ATOM 3384 C C . GLU A 1 438 ? -9.781 49.469 18.172 1 51.41 438 GLU A C 1
ATOM 3386 O O . GLU A 1 438 ? -10.438 48.812 18.969 1 51.41 438 GLU A O 1
ATOM 3391 N N . ASN A 1 439 ? -10.484 50.156 17.141 1 49.19 439 ASN A N 1
ATOM 3392 C CA . ASN A 1 439 ? -11.945 50.156 17.062 1 49.19 439 ASN A CA 1
ATOM 3393 C C . ASN A 1 439 ? -12.453 49.25 15.961 1 49.19 439 ASN A C 1
ATOM 3395 O O . ASN A 1 439 ? -13.562 49.438 15.453 1 49.19 439 ASN A O 1
ATOM 3399 N N . ALA A 1 440 ? -11.648 48.312 15.492 1 58.69 440 ALA A N 1
ATOM 3400 C CA . ALA A 1 440 ? -12.195 47.594 14.352 1 58.69 440 ALA A CA 1
ATOM 3401 C C . ALA A 1 440 ? -13.008 46.375 14.797 1 58.69 440 ALA A C 1
ATOM 3403 O O . ALA A 1 440 ? -12.5 45.531 15.531 1 58.69 440 ALA A O 1
ATOM 3404 N N . ASN A 1 441 ? -14.312 46.5 14.891 1 68.38 441 ASN A N 1
ATOM 3405 C CA . ASN A 1 441 ? -15.258 45.406 15.102 1 68.38 441 ASN A CA 1
ATOM 3406 C C . ASN A 1 441 ? -15.328 44.5 13.883 1 68.38 441 ASN A C 1
ATOM 3408 O O . ASN A 1 441 ? -16.094 44.75 12.953 1 68.38 441 ASN A O 1
ATOM 3412 N N . ILE A 1 442 ? -14.375 43.625 13.75 1 83.75 442 ILE A N 1
ATOM 3413 C CA . ILE A 1 442 ? -14.406 42.656 12.641 1 83.75 442 ILE A CA 1
ATOM 3414 C C . ILE A 1 442 ? -14.914 41.312 13.133 1 83.75 442 ILE A C 1
ATOM 3416 O O . ILE A 1 442 ? -14.414 40.781 14.133 1 83.75 442 ILE A O 1
ATOM 3420 N N . ASP A 1 443 ? -15.984 40.906 12.57 1 86.88 443 ASP A N 1
ATOM 3421 C CA . ASP A 1 443 ? -16.531 39.594 12.992 1 86.88 443 ASP A CA 1
ATOM 3422 C C . ASP A 1 443 ? -15.773 38.438 12.328 1 86.88 443 ASP A C 1
ATOM 3424 O O . ASP A 1 443 ? -14.898 38.656 11.492 1 86.88 443 ASP A O 1
ATOM 3428 N N . ASP A 1 444 ? -16.062 37.25 12.734 1 88.12 444 ASP A N 1
ATOM 3429 C CA . ASP A 1 444 ? -15.344 36.062 12.312 1 88.12 444 ASP A CA 1
ATOM 3430 C C . ASP A 1 444 ? -15.492 35.844 10.812 1 88.12 444 ASP A C 1
ATOM 3432 O O . ASP A 1 444 ? -14.547 35.375 10.156 1 88.12 444 ASP A O 1
ATOM 3436 N N . ASP A 1 445 ? -16.609 36.094 10.312 1 92.5 445 ASP A N 1
ATOM 3437 C CA . ASP A 1 445 ? -16.859 35.875 8.891 1 92.5 445 ASP A CA 1
ATOM 3438 C C . ASP A 1 445 ? -15.992 36.812 8.039 1 92.5 445 ASP A C 1
ATOM 3440 O O . ASP A 1 445 ? -15.438 36.375 7.02 1 92.5 445 ASP A O 1
ATOM 3444 N N . GLU A 1 446 ? -16.016 38.031 8.445 1 92.31 446 GLU A N 1
ATOM 3445 C CA . GLU A 1 446 ? -15.188 39 7.738 1 92.31 446 GLU A CA 1
ATOM 3446 C C . GLU A 1 446 ? -13.711 38.625 7.836 1 92.31 446 GLU A C 1
ATOM 3448 O O . GLU A 1 446 ? -12.977 38.75 6.855 1 92.31 446 GLU A O 1
ATOM 3453 N N . LEU A 1 447 ? -13.273 38.281 8.984 1 94.31 447 LEU A N 1
ATOM 3454 C CA . LEU A 1 447 ? -11.891 37.844 9.172 1 94.31 447 LEU A CA 1
ATOM 3455 C C . LEU A 1 447 ? -11.57 36.625 8.297 1 94.31 447 LEU A C 1
ATOM 3457 O O . LEU A 1 447 ? -10.469 36.531 7.75 1 94.31 447 LEU A O 1
ATOM 3461 N N . ASN A 1 448 ? -12.484 35.719 8.227 1 96.56 448 ASN A N 1
ATOM 3462 C CA . ASN A 1 448 ? -12.312 34.562 7.363 1 96.56 448 ASN A CA 1
ATOM 3463 C C . ASN A 1 448 ? -12.141 34.969 5.902 1 96.56 448 ASN A C 1
ATOM 3465 O O . ASN A 1 448 ? -11.297 34.406 5.191 1 96.56 448 ASN A O 1
ATOM 3469 N N . LEU A 1 449 ? -12.961 35.906 5.477 1 95.81 449 LEU A N 1
ATOM 3470 C CA . LEU A 1 449 ? -12.891 36.344 4.094 1 95.81 449 LEU A CA 1
ATOM 3471 C C . LEU A 1 449 ? -11.539 37 3.811 1 95.81 449 LEU A C 1
ATOM 3473 O O . LEU A 1 449 ? -10.953 36.812 2.746 1 95.81 449 LEU A O 1
ATOM 3477 N N . ILE A 1 450 ? -11.062 37.875 4.734 1 96 450 ILE A N 1
ATOM 3478 C CA . ILE A 1 450 ? -9.781 38.531 4.59 1 96 450 ILE A CA 1
ATOM 3479 C C . ILE A 1 450 ? -8.664 37.5 4.461 1 96 450 ILE A C 1
ATOM 3481 O O . ILE A 1 450 ? -7.762 37.656 3.633 1 96 450 ILE A O 1
ATOM 3485 N N . ASN A 1 451 ? -8.719 36.5 5.227 1 97.75 451 ASN A N 1
ATOM 3486 C CA . ASN A 1 451 ? -7.668 35.5 5.219 1 97.75 451 ASN A CA 1
ATOM 3487 C C . ASN A 1 451 ? -7.793 34.562 4.012 1 97.75 451 ASN A C 1
ATOM 3489 O O . ASN A 1 451 ? -6.789 34.031 3.518 1 97.75 451 ASN A O 1
ATOM 3493 N N . GLN A 1 452 ? -9 34.344 3.527 1 97.56 452 GLN A N 1
ATOM 3494 C CA . GLN A 1 452 ? -9.156 33.656 2.254 1 97.56 452 GLN A CA 1
ATOM 3495 C C . GLN A 1 452 ? -8.477 34.406 1.124 1 97.56 452 GLN A C 1
ATOM 3497 O O . GLN A 1 452 ? -7.832 33.812 0.262 1 97.56 452 GLN A O 1
ATOM 3502 N N . LYS A 1 453 ? -8.656 35.719 1.116 1 97.62 453 LYS A N 1
ATOM 3503 C CA . LYS A 1 453 ? -8 36.562 0.117 1 97.62 453 LYS A CA 1
ATOM 3504 C C . LYS A 1 453 ? -6.484 36.469 0.244 1 97.62 453 LYS A C 1
ATOM 3506 O O . LYS A 1 453 ? -5.773 36.406 -0.762 1 97.62 453 LYS A O 1
ATOM 3511 N N . LEU A 1 454 ? -6.008 36.562 1.478 1 98.31 454 LEU A N 1
ATOM 3512 C CA . LEU A 1 454 ? -4.57 36.438 1.702 1 98.31 454 LEU A CA 1
ATOM 3513 C C . LEU A 1 454 ? -4.051 35.125 1.168 1 98.31 454 LEU A C 1
ATOM 3515 O O . LEU A 1 454 ? -3.033 35.094 0.47 1 98.31 454 LEU A O 1
ATOM 3519 N N . PHE A 1 455 ? -4.723 34.062 1.497 1 97.88 455 PHE A N 1
ATOM 3520 C CA . PHE A 1 455 ? -4.27 32.75 1.04 1 97.88 455 PHE A CA 1
ATOM 3521 C C . PHE A 1 455 ? -4.289 32.656 -0.482 1 97.88 455 PHE A C 1
ATOM 3523 O O . PHE A 1 455 ? -3.381 32.094 -1.09 1 97.88 455 PHE A O 1
ATOM 3530 N N . THR A 1 456 ? -5.355 33.125 -1.065 1 97.19 456 THR A N 1
ATOM 3531 C CA . THR A 1 456 ? -5.441 33.125 -2.521 1 97.19 456 THR A CA 1
ATOM 3532 C C . THR A 1 456 ? -4.227 33.812 -3.135 1 97.19 456 THR A C 1
ATOM 3534 O O . THR A 1 456 ? -3.656 33.344 -4.109 1 97.19 456 THR A O 1
ATOM 3537 N N . ALA A 1 457 ? -3.859 34.969 -2.58 1 97.81 457 ALA A N 1
ATOM 3538 C CA . ALA A 1 457 ? -2.689 35.688 -3.064 1 97.81 457 ALA A CA 1
ATOM 3539 C C . ALA A 1 457 ? -1.422 34.875 -2.92 1 97.81 457 ALA A C 1
ATOM 3541 O O . ALA A 1 457 ? -0.585 34.844 -3.826 1 97.81 457 ALA A O 1
ATOM 3542 N N . LEU A 1 458 ? -1.23 34.25 -1.785 1 97.88 458 LEU A N 1
ATOM 3543 C CA . LEU A 1 458 ? -0.06 33.406 -1.53 1 97.88 458 LEU A CA 1
ATOM 3544 C C . LEU A 1 458 ? -0.049 32.188 -2.449 1 97.88 458 LEU A C 1
ATOM 3546 O O . LEU A 1 458 ? 1.009 31.781 -2.934 1 97.88 458 LEU A O 1
ATOM 3550 N N . ASP A 1 459 ? -1.251 31.625 -2.662 1 95.06 459 ASP A N 1
ATOM 3551 C CA . ASP A 1 459 ? -1.39 30.406 -3.445 1 95.06 459 ASP A CA 1
ATOM 3552 C C . ASP A 1 459 ? -1.052 30.656 -4.914 1 95.06 459 ASP A C 1
ATOM 3554 O O . ASP A 1 459 ? -0.709 29.719 -5.645 1 95.06 459 ASP A O 1
ATOM 3558 N N . LEU A 1 460 ? -1.132 31.828 -5.375 1 94.88 460 LEU A N 1
ATOM 3559 C CA . LEU A 1 460 ? -0.842 32.188 -6.758 1 94.88 460 LEU A CA 1
ATOM 3560 C C . LEU A 1 460 ? 0.663 32.281 -6.992 1 94.88 460 LEU A C 1
ATOM 3562 O O . LEU A 1 460 ? 1.114 32.281 -8.141 1 94.88 460 LEU A O 1
ATOM 3566 N N . ARG A 1 461 ? 1.381 32.312 -5.934 1 95.69 461 ARG A N 1
ATOM 3567 C CA . ARG A 1 461 ? 2.832 32.406 -6.062 1 95.69 461 ARG A CA 1
ATOM 3568 C C . ARG A 1 461 ? 3.443 31.031 -6.316 1 95.69 461 ARG A C 1
ATOM 3570 O O . ARG A 1 461 ? 2.83 30.016 -6.008 1 95.69 461 ARG A O 1
ATOM 3577 N N . TYR A 1 462 ? 4.703 31.062 -6.863 1 95.56 462 TYR A N 1
ATOM 3578 C CA . TYR A 1 462 ? 5.398 29.812 -7.145 1 95.56 462 TYR A CA 1
ATOM 3579 C C . TYR A 1 462 ? 6.664 29.688 -6.301 1 95.56 462 TYR A C 1
ATOM 3581 O O . TYR A 1 462 ? 7.262 28.609 -6.223 1 95.56 462 TYR A O 1
ATOM 3589 N N . ASP A 1 463 ? 7.09 30.719 -5.656 1 96.19 463 ASP A N 1
ATOM 3590 C CA . ASP A 1 463 ? 8.352 30.719 -4.926 1 96.19 463 ASP A CA 1
ATOM 3591 C C . ASP A 1 463 ? 8.141 30.375 -3.455 1 96.19 463 ASP A C 1
ATOM 3593 O O . ASP A 1 463 ? 9.094 30.344 -2.676 1 96.19 463 ASP A O 1
ATOM 3597 N N . ILE A 1 464 ? 6.875 30.188 -3.051 1 97 464 ILE A N 1
ATOM 3598 C CA . ILE A 1 464 ? 6.516 29.719 -1.719 1 97 464 ILE A CA 1
ATOM 3599 C C . ILE A 1 464 ? 5.309 28.781 -1.811 1 97 464 ILE A C 1
ATOM 3601 O O . ILE A 1 464 ? 4.52 28.875 -2.754 1 97 464 ILE A O 1
ATOM 3605 N N . PHE A 1 465 ? 5.207 27.859 -0.927 1 96.62 465 PHE A N 1
ATOM 3606 C CA . PHE A 1 465 ? 4.051 26.984 -0.883 1 96.62 465 PHE A CA 1
ATOM 3607 C C . PHE A 1 465 ? 3.572 26.781 0.551 1 96.62 465 PHE A C 1
ATOM 3609 O O . PHE A 1 465 ? 4.312 26.266 1.395 1 96.62 465 PHE A O 1
ATOM 3616 N N . LEU A 1 466 ? 2.391 27.234 0.883 1 97.25 466 LEU A N 1
ATOM 3617 C CA . LEU A 1 466 ? 1.716 27.078 2.166 1 97.25 466 LEU A CA 1
ATOM 3618 C C . LEU A 1 466 ? 0.372 26.375 1.989 1 97.25 466 LEU A C 1
ATOM 3620 O O . LEU A 1 466 ? -0.056 26.125 0.862 1 97.25 466 LEU A O 1
ATOM 3624 N N . THR A 1 467 ? -0.244 26.031 3.115 1 96.12 467 THR A N 1
ATOM 3625 C CA . THR A 1 467 ? -1.589 25.469 3.061 1 96.12 467 THR A CA 1
ATOM 3626 C C . THR A 1 467 ? -2.52 26.203 4.023 1 96.12 467 THR A C 1
ATOM 3628 O O . THR A 1 467 ? -2.064 26.969 4.871 1 96.12 467 THR A O 1
ATOM 3631 N N . GLN A 1 468 ? -3.814 26.031 3.725 1 96.38 468 GLN A N 1
ATOM 3632 C CA . GLN A 1 468 ? -4.863 26.594 4.574 1 96.38 468 GLN A CA 1
ATOM 3633 C C . GLN A 1 468 ? -5.715 25.484 5.188 1 96.38 468 GLN A C 1
ATOM 3635 O O . GLN A 1 468 ? -5.633 24.328 4.77 1 96.38 468 GLN A O 1
ATOM 3640 N N . THR A 1 469 ? -6.379 25.797 6.23 1 95.38 469 THR A N 1
ATOM 3641 C CA . THR A 1 469 ? -7.414 24.938 6.781 1 95.38 469 THR A CA 1
ATOM 3642 C C . THR A 1 469 ? -8.508 25.75 7.465 1 95.38 469 THR A C 1
ATOM 3644 O O . THR A 1 469 ? -8.406 26.984 7.547 1 95.38 469 THR A O 1
ATOM 3647 N N . VAL A 1 470 ? -9.625 25.125 7.727 1 94.56 470 VAL A N 1
ATOM 3648 C CA . VAL A 1 470 ? -10.68 25.703 8.555 1 94.56 470 VAL A CA 1
ATOM 3649 C C . VAL A 1 470 ? -10.758 24.969 9.883 1 94.56 470 VAL A C 1
ATOM 3651 O O . VAL A 1 470 ? -10.977 23.75 9.922 1 94.56 470 VAL A O 1
ATOM 3654 N N . LEU A 1 471 ? -10.484 25.688 10.93 1 94.81 471 LEU A N 1
ATOM 3655 C CA . LEU A 1 471 ? -10.57 25.125 12.266 1 94.81 471 LEU A CA 1
ATOM 3656 C C . LEU A 1 471 ? -12.016 25.125 12.773 1 94.81 471 LEU A C 1
ATOM 3658 O O . LEU A 1 471 ? -12.555 26.188 13.094 1 94.81 471 LEU A O 1
ATOM 3662 N N . HIS A 1 472 ? -12.5 23.953 12.852 1 91.31 472 HIS A N 1
ATOM 3663 C CA . HIS A 1 472 ? -13.859 23.812 13.375 1 91.31 472 HIS A CA 1
ATOM 3664 C C . HIS A 1 472 ? -13.844 23.547 14.883 1 91.31 472 HIS A C 1
ATOM 3666 O O . HIS A 1 472 ? -13.133 22.656 15.352 1 91.31 472 HIS A O 1
ATOM 3672 N N . SER A 1 473 ? -14.539 24.359 15.609 1 92.25 473 SER A N 1
ATOM 3673 C CA . SER A 1 473 ? -14.75 24.172 17.047 1 92.25 473 SER A CA 1
ATOM 3674 C C . SER A 1 473 ? -16.219 24.328 17.406 1 92.25 473 SER A C 1
ATOM 3676 O O . SER A 1 473 ? -17.062 24.594 16.547 1 92.25 473 SER A O 1
ATOM 3678 N N . LYS A 1 474 ? -16.5 24.062 18.703 1 89.88 474 LYS A N 1
ATOM 3679 C CA . LYS A 1 474 ? -17.859 24.25 19.203 1 89.88 474 LYS A CA 1
ATOM 3680 C C . LYS A 1 474 ? -18.281 25.719 19.141 1 89.88 474 LYS A C 1
ATOM 3682 O O . LYS A 1 474 ? -19.453 26.016 18.969 1 89.88 474 LYS A O 1
ATOM 3687 N N . GLU A 1 475 ? -17.328 26.531 19.141 1 88.81 475 GLU A N 1
ATOM 3688 C CA . GLU A 1 475 ? -17.578 27.953 19.297 1 88.81 475 GLU A CA 1
ATOM 3689 C C . GLU A 1 475 ? -17.688 28.641 17.938 1 88.81 475 GLU A C 1
ATOM 3691 O O . GLU A 1 475 ? -18.547 29.516 17.75 1 88.81 475 GLU A O 1
ATOM 3696 N N . ARG A 1 476 ? -16.828 28.234 17.031 1 91.5 476 ARG A N 1
ATOM 3697 C CA . ARG A 1 476 ? -16.797 28.938 15.758 1 91.5 476 ARG A CA 1
ATOM 3698 C C . ARG A 1 476 ? -15.914 28.203 14.758 1 91.5 476 ARG A C 1
ATOM 3700 O O . ARG A 1 476 ? -15.219 27.25 15.109 1 91.5 476 ARG A O 1
ATOM 3707 N N . ASN A 1 477 ? -15.992 28.641 13.484 1 93.06 477 ASN A N 1
ATOM 3708 C CA . ASN A 1 477 ? -15.125 28.203 12.398 1 93.06 477 ASN A CA 1
ATOM 3709 C C . ASN A 1 477 ? -14.141 29.297 11.984 1 93.06 477 ASN A C 1
ATOM 3711 O O . ASN A 1 477 ? -14.539 30.422 11.727 1 93.06 477 ASN A O 1
ATOM 3715 N N . MET A 1 478 ? -12.898 28.969 11.922 1 95.12 478 MET A N 1
ATOM 3716 C CA . MET A 1 478 ? -11.875 29.969 11.602 1 95.12 478 MET A CA 1
ATOM 3717 C C . MET A 1 478 ? -11.055 29.531 10.391 1 95.12 478 MET A C 1
ATOM 3719 O O . MET A 1 478 ? -10.461 28.453 10.398 1 95.12 478 MET A O 1
ATOM 3723 N N . PHE A 1 479 ? -11.047 30.328 9.359 1 96.69 479 PHE A N 1
ATOM 3724 C CA . PHE A 1 479 ? -10.125 30.125 8.25 1 96.69 479 PHE A CA 1
ATOM 3725 C C . PHE A 1 479 ? -8.719 30.562 8.633 1 96.69 479 PHE A C 1
ATOM 3727 O O . PHE A 1 479 ? -8.5 31.703 9.031 1 96.69 479 PHE A O 1
ATOM 3734 N N . VAL A 1 480 ? -7.762 29.672 8.508 1 97.56 480 VAL A N 1
ATOM 3735 C CA . VAL A 1 480 ? -6.406 29.969 8.961 1 97.56 480 VAL A CA 1
ATOM 3736 C C . VAL A 1 480 ? -5.395 29.453 7.934 1 97.56 480 VAL A C 1
ATOM 3738 O O . VAL A 1 480 ? -5.742 28.672 7.043 1 97.56 480 VAL A O 1
ATOM 3741 N N . ILE A 1 481 ? -4.184 29.953 8.008 1 98.31 481 ILE A N 1
ATOM 3742 C CA . ILE A 1 481 ? -3.074 29.547 7.152 1 98.31 481 ILE A CA 1
ATOM 3743 C C . ILE A 1 481 ? -2.025 28.812 7.988 1 98.31 481 ILE A C 1
ATOM 3745 O O . ILE A 1 481 ? -1.761 29.188 9.133 1 98.31 481 ILE A O 1
ATOM 3749 N N . ARG A 1 482 ? -1.485 27.797 7.426 1 98.12 482 ARG A N 1
ATOM 3750 C CA . ARG A 1 482 ? -0.512 26.953 8.117 1 98.12 482 ARG A CA 1
ATOM 3751 C C . ARG A 1 482 ? 0.869 27.094 7.48 1 98.12 482 ARG A C 1
ATOM 3753 O O . ARG A 1 482 ? 0.993 27.125 6.258 1 98.12 482 ARG A O 1
ATOM 3760 N N . LEU A 1 483 ? 1.86 27.172 8.258 1 98.56 483 LEU A N 1
ATOM 3761 C CA . LEU A 1 483 ? 3.26 27.094 7.852 1 98.56 483 LEU A CA 1
ATOM 3762 C C . LEU A 1 483 ? 3.963 25.953 8.562 1 98.56 483 LEU A C 1
ATOM 3764 O O . LEU A 1 483 ? 4.223 26.016 9.766 1 98.56 483 LEU A O 1
ATOM 3768 N N . ALA A 1 484 ? 4.234 24.859 7.836 1 98.19 484 ALA A N 1
ATOM 3769 C CA . ALA A 1 484 ? 4.852 23.641 8.375 1 98.19 484 ALA A CA 1
ATOM 3770 C C . ALA A 1 484 ? 6.34 23.594 8.031 1 98.19 484 ALA A C 1
ATOM 3772 O O . ALA A 1 484 ? 6.719 23.656 6.863 1 98.19 484 ALA A O 1
ATOM 3773 N N . MET A 1 485 ? 7.137 23.5 9.023 1 98.31 485 MET A N 1
ATOM 3774 C CA . MET A 1 485 ? 8.586 23.469 8.867 1 98.31 485 MET A CA 1
ATOM 3775 C C . MET A 1 485 ? 9.133 22.062 9.133 1 98.31 485 MET A C 1
ATOM 3777 O O . MET A 1 485 ? 8.367 21.141 9.414 1 98.31 485 MET A O 1
ATOM 3781 N N . GLY A 1 486 ? 10.422 21.875 8.938 1 97.5 486 GLY A N 1
ATOM 3782 C CA . GLY A 1 486 ? 11.031 20.594 9.227 1 97.5 486 GLY A CA 1
ATOM 3783 C C . GLY A 1 486 ? 11.695 19.969 8.016 1 97.5 486 GLY A C 1
ATOM 3784 O O . GLY A 1 486 ? 12.102 18.797 8.055 1 97.5 486 GLY A O 1
ATOM 3785 N N . GLY A 1 487 ? 11.875 20.688 6.898 1 96.88 487 GLY A N 1
ATOM 3786 C CA . GLY A 1 487 ? 12.602 20.188 5.742 1 96.88 487 GLY A CA 1
ATOM 3787 C C . GLY A 1 487 ? 14.086 20 6.004 1 96.88 487 GLY A C 1
ATOM 3788 O O . GLY A 1 487 ? 14.703 20.781 6.73 1 96.88 487 GLY A O 1
ATOM 3789 N N . VAL A 1 488 ? 14.672 19.016 5.391 1 95.88 488 VAL A N 1
ATOM 3790 C CA . VAL A 1 488 ? 16.062 18.641 5.629 1 95.88 488 VAL A CA 1
ATOM 3791 C C . VAL A 1 488 ? 16.984 19.734 5.133 1 95.88 488 VAL A C 1
ATOM 3793 O O . VAL A 1 488 ? 18.047 19.969 5.707 1 95.88 488 VAL A O 1
ATOM 3796 N N . HIS A 1 489 ? 16.547 20.516 4.188 1 95.25 489 HIS A N 1
ATOM 3797 C CA . HIS A 1 489 ? 17.422 21.5 3.557 1 95.25 489 HIS A CA 1
ATOM 3798 C C . HIS A 1 489 ? 17.047 22.922 3.959 1 95.25 489 HIS A C 1
ATOM 3800 O O . HIS A 1 489 ? 17.656 23.891 3.494 1 95.25 489 HIS A O 1
ATOM 3806 N N . THR A 1 490 ? 16.094 23.109 4.793 1 97.44 490 THR A N 1
ATOM 3807 C CA . THR A 1 490 ? 15.578 24.422 5.156 1 97.44 490 THR A CA 1
ATOM 3808 C C . THR A 1 490 ? 16.469 25.078 6.215 1 97.44 490 THR A C 1
ATOM 3810 O O . THR A 1 490 ? 16.797 24.453 7.223 1 97.44 490 THR A O 1
ATOM 3813 N N . LYS A 1 491 ? 16.906 26.266 5.961 1 97.69 491 LYS A N 1
ATOM 3814 C CA . LYS A 1 491 ? 17.562 27.141 6.934 1 97.69 491 LYS A CA 1
ATOM 3815 C C . LYS A 1 491 ? 16.609 28.219 7.43 1 97.69 491 LYS A C 1
ATOM 3817 O O . LYS A 1 491 ? 15.562 28.469 6.816 1 97.69 491 LYS A O 1
ATOM 3822 N N . PHE A 1 492 ? 17.016 28.781 8.555 1 98.44 492 PHE A N 1
ATOM 3823 C CA . PHE A 1 492 ? 16.125 29.781 9.117 1 98.44 492 PHE A CA 1
ATOM 3824 C C . PHE A 1 492 ? 15.953 30.953 8.148 1 98.44 492 PHE A C 1
ATOM 3826 O O . PHE A 1 492 ? 14.891 31.578 8.086 1 98.44 492 PHE A O 1
ATOM 3833 N N . SER A 1 493 ? 17.016 31.281 7.371 1 98.31 493 SER A N 1
ATOM 3834 C CA . SER A 1 493 ? 16.906 32.375 6.395 1 98.31 493 SER A CA 1
ATOM 3835 C C . SER A 1 493 ? 15.781 32.094 5.398 1 98.31 493 SER A C 1
ATOM 3837 O O . SER A 1 493 ? 15.125 33.031 4.922 1 98.31 493 SER A O 1
ATOM 3839 N N . ASP A 1 494 ? 15.539 30.828 5.02 1 98.06 494 ASP A N 1
ATOM 3840 C CA . ASP A 1 494 ? 14.43 30.453 4.145 1 98.06 494 ASP A CA 1
ATOM 3841 C C . ASP A 1 494 ? 13.086 30.703 4.824 1 98.06 494 ASP A C 1
ATOM 3843 O O . ASP A 1 494 ? 12.133 31.141 4.176 1 98.06 494 ASP A O 1
ATOM 3847 N N . VAL A 1 495 ? 12.961 30.438 6.121 1 98.56 495 VAL A N 1
ATOM 3848 C CA . VAL A 1 495 ? 11.758 30.672 6.91 1 98.56 495 VAL A CA 1
ATOM 3849 C C . VAL A 1 495 ? 11.469 32.156 6.988 1 98.56 495 VAL A C 1
ATOM 3851 O O . VAL A 1 495 ? 10.328 32.594 6.812 1 98.56 495 VAL A O 1
ATOM 3854 N N . GLU A 1 496 ? 12.5 32.906 7.242 1 98.12 496 GLU A N 1
ATOM 3855 C CA . GLU A 1 496 ? 12.359 34.375 7.297 1 98.12 496 GLU A CA 1
ATOM 3856 C C . GLU A 1 496 ? 11.867 34.938 5.965 1 98.12 496 GLU A C 1
ATOM 3858 O O . GLU A 1 496 ? 11.016 35.812 5.941 1 98.12 496 GLU A O 1
ATOM 3863 N N . ASN A 1 497 ? 12.477 34.438 4.945 1 97.75 497 ASN A N 1
ATOM 3864 C CA . ASN A 1 497 ? 12.055 34.875 3.619 1 97.75 497 ASN A CA 1
ATOM 3865 C C . ASN A 1 497 ? 10.586 34.562 3.361 1 97.75 497 ASN A C 1
ATOM 3867 O O . ASN A 1 497 ? 9.852 35.375 2.805 1 97.75 497 ASN A O 1
ATOM 3871 N N . ALA A 1 498 ? 10.156 33.375 3.727 1 98.25 498 ALA A N 1
ATOM 3872 C CA . ALA A 1 498 ? 8.75 32.969 3.588 1 98.25 498 ALA A CA 1
ATOM 3873 C C . ALA A 1 498 ? 7.84 33.938 4.352 1 98.25 498 ALA A C 1
ATOM 3875 O O . ALA A 1 498 ? 6.801 34.344 3.838 1 98.25 498 ALA A O 1
ATOM 3876 N N . TRP A 1 499 ? 8.234 34.281 5.535 1 98.38 499 TRP A N 1
ATOM 3877 C CA . TRP A 1 499 ? 7.414 35.156 6.359 1 98.38 499 TRP A CA 1
ATOM 3878 C C . TRP A 1 499 ? 7.355 36.562 5.762 1 98.38 499 TRP A C 1
ATOM 3880 O O . TRP A 1 499 ? 6.312 37.219 5.805 1 98.38 499 TRP A O 1
ATOM 3890 N N . ARG A 1 500 ? 8.461 37.031 5.246 1 98 500 ARG A N 1
ATOM 3891 C CA . ARG A 1 500 ? 8.484 38.344 4.586 1 98 500 ARG A CA 1
ATOM 3892 C C . ARG A 1 500 ? 7.465 38.406 3.449 1 98 500 ARG A C 1
ATOM 3894 O O . ARG A 1 500 ? 6.762 39.375 3.281 1 98 500 ARG A O 1
ATOM 3901 N N . ILE A 1 501 ? 7.402 37.312 2.699 1 98.19 501 ILE A N 1
ATOM 3902 C CA . ILE A 1 501 ? 6.441 37.219 1.606 1 98.19 501 ILE A CA 1
ATOM 3903 C C . ILE A 1 501 ? 5.02 37.281 2.164 1 98.19 501 ILE A C 1
ATOM 3905 O O . ILE A 1 501 ? 4.156 37.969 1.609 1 98.19 501 ILE A O 1
ATOM 3909 N N . VAL A 1 502 ? 4.746 36.594 3.248 1 98.62 502 VAL A N 1
ATOM 3910 C CA . VAL A 1 502 ? 3.438 36.562 3.895 1 98.62 502 VAL A CA 1
ATOM 3911 C C . VAL A 1 502 ? 3.062 37.969 4.332 1 98.62 502 VAL A C 1
ATOM 3913 O O . VAL A 1 502 ? 1.933 38.438 4.109 1 98.62 502 VAL A O 1
ATOM 3916 N N . GLU A 1 503 ? 3.98 38.688 4.914 1 97.44 503 GLU A N 1
ATOM 3917 C CA . GLU A 1 503 ? 3.738 40.062 5.371 1 97.44 503 GLU A CA 1
ATOM 3918 C C . GLU A 1 503 ? 3.445 40.969 4.195 1 97.44 503 GLU A C 1
ATOM 3920 O O . GLU A 1 503 ? 2.551 41.812 4.273 1 97.44 503 GLU A O 1
ATOM 3925 N N . GLU A 1 504 ? 4.234 40.812 3.172 1 97.56 504 GLU A N 1
ATOM 3926 C CA . GLU A 1 504 ? 4.043 41.625 1.985 1 97.56 504 GLU A CA 1
ATOM 3927 C C . GLU A 1 504 ? 2.648 41.438 1.396 1 97.56 504 GLU A C 1
ATOM 3929 O O . GLU A 1 504 ? 1.955 42.406 1.099 1 97.56 504 GLU A O 1
ATOM 3934 N N . GLU A 1 505 ? 2.258 40.219 1.19 1 98.19 505 GLU A N 1
ATOM 3935 C CA . GLU A 1 505 ? 0.929 39.938 0.657 1 98.19 505 GLU A CA 1
ATOM 3936 C C . GLU A 1 505 ? -0.162 40.375 1.634 1 98.19 505 GLU A C 1
ATOM 3938 O O . GLU A 1 505 ? -1.24 40.812 1.219 1 98.19 505 GLU A O 1
ATOM 3943 N N . GLY A 1 506 ? 0.064 40.188 2.939 1 97.44 506 GLY A N 1
ATOM 3944 C CA . GLY A 1 506 ? -0.873 40.656 3.953 1 97.44 506 GLY A CA 1
ATOM 3945 C C . GLY A 1 506 ? -1.129 42.156 3.893 1 97.44 506 GLY A C 1
ATOM 3946 O O . GLY A 1 506 ? -2.27 42.594 4.043 1 97.44 506 GLY A O 1
ATOM 3947 N N . GLU A 1 507 ? -0.11 42.906 3.652 1 96.12 507 GLU A N 1
ATOM 3948 C CA . GLU A 1 507 ? -0.231 44.375 3.547 1 96.12 507 GLU A CA 1
ATOM 3949 C C . GLU A 1 507 ? -1.097 44.75 2.354 1 96.12 507 GLU A C 1
ATOM 3951 O O . GLU A 1 507 ? -1.889 45.719 2.439 1 96.12 507 GLU A O 1
ATOM 3956 N N . LYS A 1 508 ? -0.867 44.094 1.308 1 96.88 508 LYS A N 1
ATOM 3957 C CA . LYS A 1 508 ? -1.662 44.375 0.116 1 96.88 508 LYS A CA 1
ATOM 3958 C C . LYS A 1 508 ? -3.141 44.094 0.36 1 96.88 508 LYS A C 1
ATOM 3960 O O . LYS A 1 508 ? -4.004 44.906 0.005 1 96.88 508 LYS A O 1
ATOM 3965 N N . VAL A 1 509 ? -3.418 42.938 0.921 1 96.56 509 VAL A N 1
ATOM 3966 C CA . VAL A 1 509 ? -4.789 42.5 1.171 1 96.56 509 VAL A CA 1
ATOM 3967 C C . VAL A 1 509 ? -5.465 43.469 2.141 1 96.56 509 VAL A C 1
ATOM 3969 O O . VAL A 1 509 ? -6.633 43.844 1.961 1 96.56 509 VAL A O 1
ATOM 3972 N N . LEU A 1 510 ? -4.789 43.938 3.172 1 93.5 510 LEU A N 1
ATOM 3973 C CA . LEU A 1 510 ? -5.34 44.875 4.156 1 93.5 510 LEU A CA 1
ATOM 3974 C C . LEU A 1 510 ? -5.629 46.219 3.521 1 93.5 510 LEU A C 1
ATOM 3976 O O . LEU A 1 510 ? -6.621 46.875 3.857 1 93.5 510 LEU A O 1
ATOM 3980 N N . SER A 1 511 ? -4.715 46.656 2.686 1 93.69 511 SER A N 1
ATOM 3981 C CA . SER A 1 511 ? -4.918 47.938 1.989 1 93.69 511 SER A CA 1
ATOM 3982 C C . SER A 1 511 ? -6.172 47.875 1.119 1 93.69 511 SER A C 1
ATOM 3984 O O . SER A 1 511 ? -6.953 48.844 1.101 1 93.69 511 SER A O 1
ATOM 3986 N N . GLU A 1 512 ? -6.297 46.812 0.448 1 93.62 512 GLU A N 1
ATOM 3987 C CA . GLU A 1 512 ? -7.484 46.625 -0.387 1 93.62 512 GLU A CA 1
ATOM 3988 C C . GLU A 1 512 ? -8.75 46.562 0.458 1 93.62 512 GLU A C 1
ATOM 3990 O O . GLU A 1 512 ? -9.789 47.125 0.073 1 93.62 512 GLU A O 1
ATOM 3995 N N . TRP A 1 513 ? -8.711 45.844 1.516 1 90.5 513 TRP A N 1
ATOM 3996 C CA . TRP A 1 513 ? -9.844 45.719 2.428 1 90.5 513 TRP A CA 1
ATOM 3997 C C . TRP A 1 513 ? -10.258 47.062 2.98 1 90.5 513 TRP A C 1
ATOM 3999 O O . TRP A 1 513 ? -11.445 47.406 3.037 1 90.5 513 TRP A O 1
ATOM 4009 N N . LYS A 1 514 ? -9.312 47.906 3.363 1 88.69 514 LYS A N 1
ATOM 4010 C CA . LYS A 1 514 ? -9.578 49.219 3.893 1 88.69 514 LYS A CA 1
ATOM 4011 C C . LYS A 1 514 ? -10.211 50.125 2.832 1 88.69 514 LYS A C 1
ATOM 4013 O O . LYS A 1 514 ? -11.102 50.906 3.135 1 88.69 514 LYS A O 1
ATOM 4018 N N . ALA A 1 515 ? -9.695 49.969 1.682 1 91.38 515 ALA A N 1
ATOM 4019 C CA . ALA A 1 515 ? -10.242 50.75 0.58 1 91.38 515 ALA A CA 1
ATOM 4020 C C . ALA A 1 515 ? -11.695 50.406 0.309 1 91.38 515 ALA A C 1
ATOM 4022 O O . ALA A 1 515 ? -12.523 51.281 0.034 1 91.38 515 ALA A O 1
ATOM 4023 N N . GLN A 1 516 ? -11.969 49.156 0.343 1 88.56 516 GLN A N 1
ATOM 4024 C CA . GLN A 1 516 ? -13.336 48.688 0.123 1 88.56 516 GLN A CA 1
ATOM 4025 C C . GLN A 1 516 ? -14.266 49.156 1.243 1 88.56 516 GLN A C 1
ATOM 4027 O O . GLN A 1 516 ? -15.422 49.5 0.996 1 88.56 516 GLN A O 1
ATOM 4032 N N . LYS A 1 517 ? -13.797 49.125 2.447 1 85.5 517 LYS A N 1
ATOM 4033 C CA . LYS A 1 517 ? -14.586 49.562 3.598 1 85.5 517 LYS A CA 1
ATOM 4034 C C . LYS A 1 517 ? -14.859 51.062 3.537 1 85.5 517 LYS A C 1
ATOM 4036 O O . LYS A 1 517 ? -15.906 51.5 3.996 1 85.5 517 LYS A O 1
ATOM 4041 N N . ALA A 1 518 ? -13.922 51.75 3.037 1 85.56 518 ALA A N 1
ATOM 4042 C CA . ALA A 1 518 ? -14.07 53.219 2.912 1 85.56 518 ALA A CA 1
ATOM 4043 C C . ALA A 1 518 ? -15.117 53.562 1.859 1 85.56 518 ALA A C 1
ATOM 4045 O O . ALA A 1 518 ? -15.758 54.625 1.938 1 85.56 518 ALA A O 1
ATOM 4046 N N . MET A 1 519 ? -15.312 52.719 0.98 1 86.94 519 MET A N 1
ATOM 4047 C CA . MET A 1 519 ? -16.281 52.938 -0.088 1 86.94 519 MET A CA 1
ATOM 4048 C C . MET A 1 519 ? -17.672 52.5 0.35 1 86.94 519 MET A C 1
ATOM 4050 O O . MET A 1 519 ? -18.672 52.969 -0.223 1 86.94 519 MET A O 1
ATOM 4054 N N . GLU A 1 520 ? -17.844 51.656 1.197 1 76.06 520 GLU A N 1
ATOM 4055 C CA . GLU A 1 520 ? -19.141 51.25 1.729 1 76.06 520 GLU A CA 1
ATOM 4056 C C . GLU A 1 520 ? -19.672 52.25 2.74 1 76.06 520 GLU A C 1
ATOM 4058 O O . GLU A 1 520 ? -20.875 52.469 2.816 1 76.06 520 GLU A O 1
ATOM 4063 N N . MET B 1 1 ? 25.062 13.117 4.918 1 91.38 1 MET B N 1
ATOM 4064 C CA . MET B 1 1 ? 25.844 13 3.689 1 91.38 1 MET B CA 1
ATOM 4065 C C . MET B 1 1 ? 25.672 14.234 2.816 1 91.38 1 MET B C 1
ATOM 4067 O O . MET B 1 1 ? 24.562 14.758 2.682 1 91.38 1 MET B O 1
ATOM 4071 N N . ASP B 1 2 ? 26.75 14.828 2.348 1 94.69 2 ASP B N 1
ATOM 4072 C CA . ASP B 1 2 ? 26.625 15.953 1.419 1 94.69 2 ASP B CA 1
ATOM 4073 C C . ASP B 1 2 ? 26.609 15.461 -0.028 1 94.69 2 ASP B C 1
ATOM 4075 O O . ASP B 1 2 ? 26.578 14.258 -0.281 1 94.69 2 ASP B O 1
ATOM 4079 N N . ILE B 1 3 ? 26.578 16.344 -0.979 1 97.69 3 ILE B N 1
ATOM 4080 C CA . ILE B 1 3 ? 26.359 16.031 -2.385 1 97.69 3 ILE B CA 1
ATOM 4081 C C . ILE B 1 3 ? 27.531 15.203 -2.908 1 97.69 3 ILE B C 1
ATOM 4083 O O . ILE B 1 3 ? 27.328 14.211 -3.611 1 97.69 3 ILE B O 1
ATOM 4087 N N . GLU B 1 4 ? 28.75 15.594 -2.564 1 97.5 4 GLU B N 1
ATOM 4088 C CA . GLU B 1 4 ? 29.922 14.867 -3.061 1 97.5 4 GLU B CA 1
ATOM 4089 C C . GLU B 1 4 ? 30.047 13.492 -2.41 1 97.5 4 GLU B C 1
ATOM 4091 O O . GLU B 1 4 ? 30.453 12.531 -3.057 1 97.5 4 GLU B O 1
ATOM 4096 N N . GLN B 1 5 ? 29.766 13.414 -1.145 1 97.38 5 GLN B N 1
ATOM 4097 C CA . GLN B 1 5 ? 29.703 12.117 -0.479 1 97.38 5 GLN B CA 1
ATOM 4098 C C . GLN B 1 5 ? 28.672 11.211 -1.137 1 97.38 5 GLN B C 1
ATOM 4100 O O . GLN B 1 5 ? 28.906 10.016 -1.309 1 97.38 5 GLN B O 1
ATOM 4105 N N . PHE B 1 6 ? 27.594 11.789 -1.527 1 97.94 6 PHE B N 1
ATOM 4106 C CA . PHE B 1 6 ? 26.562 11.039 -2.225 1 97.94 6 PHE B CA 1
ATOM 4107 C C . PHE B 1 6 ? 27.062 10.547 -3.576 1 97.94 6 PHE B C 1
ATOM 4109 O O . PHE B 1 6 ? 26.828 9.398 -3.953 1 97.94 6 PHE B O 1
ATOM 4116 N N . ARG B 1 7 ? 27.672 11.422 -4.297 1 98.19 7 ARG B N 1
ATOM 4117 C CA . ARG B 1 7 ? 28.203 11.039 -5.602 1 98.19 7 ARG B CA 1
ATOM 4118 C C . ARG B 1 7 ? 29.094 9.805 -5.492 1 98.19 7 ARG B C 1
ATOM 4120 O O . ARG B 1 7 ? 28.906 8.836 -6.234 1 98.19 7 ARG B O 1
ATOM 4127 N N . LYS B 1 8 ? 29.969 9.805 -4.566 1 97.94 8 LYS B N 1
ATOM 4128 C CA . LYS B 1 8 ? 30.891 8.688 -4.352 1 97.94 8 LYS B CA 1
ATOM 4129 C C . LYS B 1 8 ? 30.141 7.426 -3.943 1 97.94 8 LYS B C 1
ATOM 4131 O O . LYS B 1 8 ? 30.391 6.348 -4.484 1 97.94 8 LYS B O 1
ATOM 4136 N N . ALA B 1 9 ? 29.266 7.539 -2.973 1 98.19 9 ALA B N 1
ATOM 4137 C CA . ALA B 1 9 ? 28.5 6.402 -2.469 1 98.19 9 ALA B CA 1
ATOM 4138 C C . ALA B 1 9 ? 27.578 5.84 -3.547 1 98.19 9 ALA B C 1
ATOM 4140 O O . ALA B 1 9 ? 27.375 4.629 -3.625 1 98.19 9 ALA B O 1
ATOM 4141 N N . GLY B 1 10 ? 26.969 6.785 -4.348 1 98.44 10 GLY B N 1
ATOM 4142 C CA . GLY B 1 10 ? 26.109 6.367 -5.445 1 98.44 10 GLY B CA 1
ATOM 4143 C C . GLY B 1 10 ? 26.844 5.539 -6.488 1 98.44 10 GLY B C 1
ATOM 4144 O O . GLY B 1 10 ? 26.344 4.5 -6.922 1 98.44 10 GLY B O 1
ATOM 4145 N N . TYR B 1 11 ? 28.062 5.988 -6.875 1 98.5 11 TYR B N 1
ATOM 4146 C CA . TYR B 1 11 ? 28.875 5.227 -7.812 1 98.5 11 TYR B CA 1
ATOM 4147 C C . TYR B 1 11 ? 29.219 3.854 -7.246 1 98.5 11 TYR B C 1
ATOM 4149 O O . TYR B 1 11 ? 29.141 2.848 -7.953 1 98.5 11 TYR B O 1
ATOM 4157 N N . ALA B 1 12 ? 29.562 3.824 -5.996 1 98.19 12 ALA B N 1
ATOM 4158 C CA . ALA B 1 12 ? 29.906 2.566 -5.344 1 98.19 12 ALA B CA 1
ATOM 4159 C C . ALA B 1 12 ? 28.734 1.601 -5.34 1 98.19 12 ALA B C 1
ATOM 4161 O O . ALA B 1 12 ? 28.906 0.394 -5.52 1 98.19 12 ALA B O 1
ATOM 4162 N N . ALA B 1 13 ? 27.562 2.086 -5.062 1 98.19 13 ALA B N 1
ATOM 4163 C CA . ALA B 1 13 ? 26.359 1.253 -5.074 1 98.19 13 ALA B CA 1
ATOM 4164 C C . ALA B 1 13 ? 26.109 0.671 -6.465 1 98.19 13 ALA B C 1
ATOM 4166 O O . ALA B 1 13 ? 25.781 -0.509 -6.602 1 98.19 13 ALA B O 1
ATOM 4167 N N . VAL B 1 14 ? 26.234 1.515 -7.504 1 98.56 14 VAL B N 1
ATOM 4168 C CA . VAL B 1 14 ? 26.062 1.063 -8.883 1 98.56 14 VAL B CA 1
ATOM 4169 C C . VAL B 1 14 ? 27.062 -0.058 -9.18 1 98.56 14 VAL B C 1
ATOM 4171 O O . VAL B 1 14 ? 26.688 -1.089 -9.75 1 98.56 14 VAL B O 1
ATOM 4174 N N . ASP B 1 15 ? 28.312 0.099 -8.812 1 98.25 15 ASP B N 1
ATOM 4175 C CA . ASP B 1 15 ? 29.328 -0.914 -9.031 1 98.25 15 ASP B CA 1
ATOM 4176 C C . ASP B 1 15 ? 28.984 -2.211 -8.305 1 98.25 15 ASP B C 1
ATOM 4178 O O . ASP B 1 15 ? 29.188 -3.303 -8.844 1 98.25 15 ASP B O 1
ATOM 4182 N N . SER B 1 16 ? 28.547 -2.1 -7.082 1 97.62 16 SER B N 1
ATOM 4183 C CA . SER B 1 16 ? 28.188 -3.275 -6.297 1 97.62 16 SER B CA 1
ATOM 4184 C C . SER B 1 16 ? 27.062 -4.059 -6.961 1 97.62 16 SER B C 1
ATOM 4186 O O . SER B 1 16 ? 27.047 -5.289 -6.922 1 97.62 16 SER B O 1
ATOM 4188 N N . ILE B 1 17 ? 26.109 -3.408 -7.523 1 98.06 17 ILE B N 1
ATOM 4189 C CA . ILE B 1 17 ? 25 -4.055 -8.219 1 98.06 17 ILE B CA 1
ATOM 4190 C C . ILE B 1 17 ? 25.516 -4.773 -9.461 1 98.06 17 ILE B C 1
ATOM 4192 O O . ILE B 1 17 ? 25.109 -5.902 -9.75 1 98.06 17 ILE B O 1
ATOM 4196 N N . CYS B 1 18 ? 26.406 -4.09 -10.227 1 98.44 18 CYS B N 1
ATOM 4197 C CA . CYS B 1 18 ? 27.031 -4.727 -11.383 1 98.44 18 CYS B CA 1
ATOM 4198 C C . CYS B 1 18 ? 27.719 -6.023 -10.992 1 98.44 18 CYS B C 1
ATOM 4200 O O . CYS B 1 18 ? 27.547 -7.051 -11.656 1 98.44 18 CYS B O 1
ATOM 4202 N N . ASP B 1 19 ? 28.453 -5.988 -9.969 1 97.5 19 ASP B N 1
ATOM 4203 C CA . ASP B 1 19 ? 29.156 -7.176 -9.484 1 97.5 19 ASP B CA 1
ATOM 4204 C C . ASP B 1 19 ? 28.172 -8.266 -9.062 1 97.5 19 ASP B C 1
ATOM 4206 O O . ASP B 1 19 ? 28.391 -9.445 -9.344 1 97.5 19 ASP B O 1
ATOM 4210 N N . TYR B 1 20 ? 27.172 -7.918 -8.406 1 96.94 20 TYR B N 1
ATOM 4211 C CA . TYR B 1 20 ? 26.141 -8.844 -7.949 1 96.94 20 TYR B CA 1
ATOM 4212 C C . TYR B 1 20 ? 25.516 -9.586 -9.125 1 96.94 20 TYR B C 1
ATOM 4214 O O . TYR B 1 20 ? 25.422 -10.812 -9.117 1 96.94 20 TYR B O 1
ATOM 4222 N N . TYR B 1 21 ? 25.109 -8.898 -10.18 1 97.25 21 TYR B N 1
ATOM 4223 C CA . TYR B 1 21 ? 24.422 -9.508 -11.305 1 97.25 21 TYR B CA 1
ATOM 4224 C C . TYR B 1 21 ? 25.391 -10.281 -12.188 1 97.25 21 TYR B C 1
ATOM 4226 O O . TYR B 1 21 ? 25 -11.242 -12.859 1 97.25 21 TYR B O 1
ATOM 4234 N N . ALA B 1 22 ? 26.641 -9.844 -12.188 1 97.31 22 ALA B N 1
ATOM 4235 C CA . ALA B 1 22 ? 27.656 -10.602 -12.914 1 97.31 22 ALA B CA 1
ATOM 4236 C C . ALA B 1 22 ? 27.859 -11.977 -12.289 1 97.31 22 ALA B C 1
ATOM 4238 O O . ALA B 1 22 ? 28.25 -12.93 -12.969 1 97.31 22 ALA B O 1
ATOM 4239 N N . ASN B 1 23 ? 27.484 -12.133 -11.031 1 95.94 23 ASN B N 1
ATOM 4240 C CA . ASN B 1 23 ? 27.812 -13.359 -10.312 1 95.94 23 ASN B CA 1
ATOM 4241 C C . ASN B 1 23 ? 26.547 -14.086 -9.844 1 95.94 23 ASN B C 1
ATOM 4243 O O . ASN B 1 23 ? 26.641 -15.141 -9.211 1 95.94 23 ASN B O 1
ATOM 4247 N N . ILE B 1 24 ? 25.391 -13.664 -10.102 1 95.31 24 ILE B N 1
ATOM 4248 C CA . ILE B 1 24 ? 24.156 -14.125 -9.484 1 95.31 24 ILE B CA 1
ATOM 4249 C C . ILE B 1 24 ? 23.906 -15.586 -9.867 1 95.31 24 ILE B C 1
ATOM 4251 O O . ILE B 1 24 ? 23.281 -16.328 -9.117 1 95.31 24 ILE B O 1
ATOM 4255 N N . GLN B 1 25 ? 24.375 -16.047 -11.008 1 93.75 25 GLN B N 1
ATOM 4256 C CA . GLN B 1 25 ? 24.188 -17.422 -11.461 1 93.75 25 GLN B CA 1
ATOM 4257 C C . GLN B 1 25 ? 25.016 -18.406 -10.633 1 93.75 25 GLN B C 1
ATOM 4259 O O . GLN B 1 25 ? 24.75 -19.609 -10.633 1 93.75 25 GLN B O 1
ATOM 4264 N N . ASN B 1 26 ? 26 -17.844 -9.945 1 93.56 26 ASN B N 1
ATOM 4265 C CA . ASN B 1 26 ? 26.938 -18.688 -9.211 1 93.56 26 ASN B CA 1
ATOM 4266 C C . ASN B 1 26 ? 26.562 -18.797 -7.738 1 93.56 26 ASN B C 1
ATOM 4268 O O . ASN B 1 26 ? 27.234 -19.5 -6.977 1 93.56 26 ASN B O 1
ATOM 4272 N N . VAL B 1 27 ? 25.578 -18.156 -7.309 1 92.56 27 VAL B N 1
ATOM 4273 C CA . VAL B 1 27 ? 25.188 -18.219 -5.91 1 92.56 27 VAL B CA 1
ATOM 4274 C C . VAL B 1 27 ? 23.906 -19.047 -5.777 1 92.56 27 VAL B C 1
ATOM 4276 O O . VAL B 1 27 ? 23.078 -19.078 -6.695 1 92.56 27 VAL B O 1
ATOM 4279 N N . PRO B 1 28 ? 23.797 -19.75 -4.594 1 94.62 28 PRO B N 1
ATOM 4280 C CA . PRO B 1 28 ? 22.547 -20.484 -4.375 1 94.62 28 PRO B CA 1
ATOM 4281 C C . PRO B 1 28 ? 21.312 -19.578 -4.441 1 94.62 28 PRO B C 1
ATOM 4283 O O . PRO B 1 28 ? 21.344 -18.438 -3.967 1 94.62 28 PRO B O 1
ATOM 4286 N N . VAL B 1 29 ? 20.281 -20.156 -5.016 1 96.44 29 VAL B N 1
ATOM 4287 C CA . VAL B 1 29 ? 19.062 -19.375 -5.188 1 96.44 29 VAL B CA 1
ATOM 4288 C C . VAL B 1 29 ? 18.391 -19.156 -3.832 1 96.44 29 VAL B C 1
ATOM 4290 O O . VAL B 1 29 ? 17.875 -18.062 -3.557 1 96.44 29 VAL B O 1
ATOM 4293 N N . LYS B 1 30 ? 18.328 -20.109 -2.896 1 94.88 30 LYS B N 1
ATOM 4294 C CA . LYS B 1 30 ? 17.75 -19.984 -1.56 1 94.88 30 LYS B CA 1
ATOM 4295 C C . LYS B 1 30 ? 18.781 -19.5 -0.553 1 94.88 30 LYS B C 1
ATOM 4297 O O . LYS B 1 30 ? 19.938 -19.906 -0.604 1 94.88 30 LYS B O 1
ATOM 4302 N N . ALA B 1 31 ? 18.328 -18.641 0.291 1 93.12 31 ALA B N 1
ATOM 4303 C CA . ALA B 1 31 ? 19.203 -18.188 1.37 1 93.12 31 ALA B CA 1
ATOM 4304 C C . ALA B 1 31 ? 19.609 -19.359 2.266 1 93.12 31 ALA B C 1
ATOM 4306 O O . ALA B 1 31 ? 18.797 -20.234 2.572 1 93.12 31 ALA B O 1
ATOM 4307 N N . GLN B 1 32 ? 20.859 -19.375 2.58 1 92.81 32 GLN B N 1
ATOM 4308 C CA . GLN B 1 32 ? 21.375 -20.406 3.469 1 92.81 32 GLN B CA 1
ATOM 4309 C C . GLN B 1 32 ? 21.594 -19.859 4.879 1 92.81 32 GLN B C 1
ATOM 4311 O O . GLN B 1 32 ? 22.719 -19.828 5.379 1 92.81 32 GLN B O 1
ATOM 4316 N N . VAL B 1 33 ? 20.5 -19.438 5.477 1 94.06 33 VAL B N 1
ATOM 4317 C CA . VAL B 1 33 ? 20.562 -18.891 6.828 1 94.06 33 VAL B CA 1
ATOM 4318 C C . VAL B 1 33 ? 19.469 -19.531 7.688 1 94.06 33 VAL B C 1
ATOM 4320 O O . VAL B 1 33 ? 18.562 -20.203 7.168 1 94.06 33 VAL B O 1
ATOM 4323 N N . GLN B 1 34 ? 19.594 -19.422 8.977 1 93.81 34 GLN B N 1
ATOM 4324 C CA . GLN B 1 34 ? 18.594 -19.891 9.93 1 93.81 34 GLN B CA 1
ATOM 4325 C C . GLN B 1 34 ? 17.781 -18.734 10.484 1 93.81 34 GLN B C 1
ATOM 4327 O O . GLN B 1 34 ? 18.25 -17.594 10.516 1 93.81 34 GLN B O 1
ATOM 4332 N N . PRO B 1 35 ? 16.5 -19.047 10.922 1 94.19 35 PRO B N 1
ATOM 4333 C CA . PRO B 1 35 ? 15.719 -17.984 11.562 1 94.19 35 PRO B CA 1
ATOM 4334 C C . PRO B 1 35 ? 16.469 -17.312 12.711 1 94.19 35 PRO B C 1
ATOM 4336 O O . PRO B 1 35 ? 17.047 -18 13.555 1 94.19 35 PRO B O 1
ATOM 4339 N N . GLY B 1 36 ? 16.453 -15.984 12.641 1 95.12 36 GLY B N 1
ATOM 4340 C CA . GLY B 1 36 ? 17.094 -15.227 13.703 1 95.12 36 GLY B CA 1
ATOM 4341 C C . GLY B 1 36 ? 18.516 -14.812 13.367 1 95.12 36 GLY B C 1
ATOM 4342 O O . GLY B 1 36 ? 19.156 -14.07 14.117 1 95.12 36 GLY B O 1
ATOM 4343 N N . TYR B 1 37 ? 19.031 -15.164 12.234 1 95.88 37 TYR B N 1
ATOM 4344 C CA . TYR B 1 37 ? 20.438 -14.938 11.898 1 95.88 37 TYR B CA 1
ATOM 4345 C C . TYR B 1 37 ? 20.781 -13.453 11.93 1 95.88 37 TYR B C 1
ATOM 4347 O O . TYR B 1 37 ? 21.812 -13.062 12.484 1 95.88 37 TYR B O 1
ATOM 4355 N N . LEU B 1 38 ? 19.938 -12.664 11.312 1 96.94 38 LEU B N 1
ATOM 4356 C CA . LEU B 1 38 ? 20.234 -11.242 11.219 1 96.94 38 LEU B CA 1
ATOM 4357 C C . LEU B 1 38 ? 19.953 -10.539 12.547 1 96.94 38 LEU B C 1
ATOM 4359 O O . LEU B 1 38 ? 20.672 -9.617 12.93 1 96.94 38 LEU B O 1
ATOM 4363 N N . ILE B 1 39 ? 18.891 -10.922 13.258 1 96.25 39 ILE B N 1
ATOM 4364 C CA . ILE B 1 39 ? 18.531 -10.375 14.562 1 96.25 39 ILE B CA 1
ATOM 4365 C C . ILE B 1 39 ? 19.703 -10.523 15.523 1 96.25 39 ILE B C 1
ATOM 4367 O O . ILE B 1 39 ? 20.016 -9.594 16.266 1 96.25 39 ILE B O 1
ATOM 4371 N N . ASP B 1 40 ? 20.359 -11.648 15.461 1 95.44 40 ASP B N 1
ATOM 4372 C CA . ASP B 1 40 ? 21.484 -11.961 16.344 1 95.44 40 ASP B CA 1
ATOM 4373 C C . ASP B 1 40 ? 22.719 -11.148 15.984 1 95.44 40 ASP B C 1
ATOM 4375 O O . ASP B 1 40 ? 23.562 -10.883 16.844 1 95.44 40 ASP B O 1
ATOM 4379 N N . GLN B 1 41 ? 22.828 -10.75 14.789 1 96.19 41 GLN B N 1
ATOM 4380 C CA . GLN B 1 41 ? 24.047 -10.102 14.305 1 96.19 41 GLN B CA 1
ATOM 4381 C C . GLN B 1 41 ? 23.969 -8.586 14.461 1 96.19 41 GLN B C 1
ATOM 4383 O O . GLN B 1 41 ? 24.984 -7.906 14.477 1 96.19 41 GLN B O 1
ATOM 4388 N N . LEU B 1 42 ? 22.797 -8.039 14.531 1 97 42 LEU B N 1
ATOM 4389 C CA . LEU B 1 42 ? 22.625 -6.594 14.594 1 97 42 LEU B CA 1
ATOM 4390 C C . LEU B 1 42 ? 22.422 -6.133 16.031 1 97 42 LEU B C 1
ATOM 4392 O O . LEU B 1 42 ? 21.922 -6.887 16.859 1 97 42 LEU B O 1
ATOM 4396 N N . PRO B 1 43 ? 22.812 -4.863 16.312 1 96.81 43 PRO B N 1
ATOM 4397 C CA . PRO B 1 43 ? 22.562 -4.34 17.656 1 96.81 43 PRO B CA 1
ATOM 4398 C C . PRO B 1 43 ? 21.078 -4.25 18 1 96.81 43 PRO B C 1
ATOM 4400 O O . PRO B 1 43 ? 20.234 -4.223 17.094 1 96.81 43 PRO B O 1
ATOM 4403 N N . THR B 1 44 ? 20.75 -4.164 19.203 1 95.69 44 THR B N 1
ATOM 4404 C CA . THR B 1 44 ? 19.375 -4.152 19.688 1 95.69 44 THR B CA 1
ATOM 4405 C C . THR B 1 44 ? 18.781 -2.748 19.609 1 95.69 44 THR B C 1
ATOM 4407 O O . THR B 1 44 ? 17.578 -2.564 19.766 1 95.69 44 THR B O 1
ATOM 4410 N N . SER B 1 45 ? 19.625 -1.774 19.359 1 97.62 45 SER B N 1
ATOM 4411 C CA . SER B 1 45 ? 19.172 -0.396 19.234 1 97.62 45 SER B CA 1
ATOM 4412 C C . SER B 1 45 ? 19.953 0.345 18.156 1 97.62 45 SER B C 1
ATOM 4414 O O . SER B 1 45 ? 21.062 -0.065 17.797 1 97.62 45 SER B O 1
ATOM 4416 N N . ALA B 1 46 ? 19.359 1.401 17.625 1 98.06 46 ALA B N 1
ATOM 4417 C CA . ALA B 1 46 ? 20.062 2.258 16.672 1 98.06 46 ALA B CA 1
ATOM 4418 C C . ALA B 1 46 ? 21.312 2.863 17.312 1 98.06 46 ALA B C 1
ATOM 4420 O O . ALA B 1 46 ? 21.328 3.129 18.516 1 98.06 46 ALA B O 1
ATOM 4421 N N . PRO B 1 47 ? 22.359 3.086 16.531 1 98.38 47 PRO B N 1
ATOM 4422 C CA . PRO B 1 47 ? 23.547 3.709 17.109 1 98.38 47 PRO B CA 1
ATOM 4423 C C . PRO B 1 47 ? 23.312 5.148 17.547 1 98.38 47 PRO B C 1
ATOM 4425 O O . PRO B 1 47 ? 22.562 5.883 16.906 1 98.38 47 PRO B O 1
ATOM 4428 N N . GLU B 1 48 ? 23.953 5.527 18.625 1 98.31 48 GLU B N 1
ATOM 4429 C CA . GLU B 1 48 ? 23.828 6.891 19.141 1 98.31 48 GLU B CA 1
ATOM 4430 C C . GLU B 1 48 ? 24.453 7.898 18.172 1 98.31 48 GLU B C 1
ATOM 4432 O O . GLU B 1 48 ? 23.859 8.938 17.875 1 98.31 48 GLU B O 1
ATOM 4437 N N . ASP B 1 49 ? 25.672 7.605 17.766 1 98.25 49 ASP B N 1
ATOM 4438 C CA . ASP B 1 49 ? 26.391 8.461 16.828 1 98.25 49 ASP B CA 1
ATOM 4439 C C . ASP B 1 49 ? 26.297 7.93 15.406 1 98.25 49 ASP B C 1
ATOM 4441 O O . ASP B 1 49 ? 26.328 6.715 15.188 1 98.25 49 ASP B O 1
ATOM 4445 N N . GLY B 1 50 ? 26.188 8.852 14.453 1 97.88 50 GLY B N 1
ATOM 4446 C CA . GLY B 1 50 ? 26.172 8.453 13.055 1 97.88 50 GLY B CA 1
ATOM 4447 C C . GLY B 1 50 ? 27.406 7.676 12.641 1 97.88 50 GLY B C 1
ATOM 4448 O O . GLY B 1 50 ? 28.5 7.926 13.148 1 97.88 50 GLY B O 1
ATOM 4449 N N . GLN B 1 51 ? 27.203 6.762 11.727 1 97.69 51 GLN B N 1
ATOM 4450 C CA . GLN B 1 51 ? 28.297 5.945 11.203 1 97.69 51 GLN B CA 1
ATOM 4451 C C . GLN B 1 51 ? 28.641 6.359 9.773 1 97.69 51 GLN B C 1
ATOM 4453 O O . GLN B 1 51 ? 27.828 6.961 9.078 1 97.69 51 GLN B O 1
ATOM 4458 N N . GLU B 1 52 ? 29.922 6.051 9.406 1 96.44 52 GLU B N 1
ATOM 4459 C CA . GLU B 1 52 ? 30.328 6.309 8.031 1 96.44 52 GLU B CA 1
ATOM 4460 C C . GLU B 1 52 ? 29.469 5.52 7.047 1 96.44 52 GLU B C 1
ATOM 4462 O O . GLU B 1 52 ? 29.297 4.305 7.195 1 96.44 52 GLU B O 1
ATOM 4467 N N . PHE B 1 53 ? 29.031 6.203 5.996 1 96.06 53 PHE B N 1
ATOM 4468 C CA . PHE B 1 53 ? 28.062 5.578 5.105 1 96.06 53 PHE B CA 1
ATOM 4469 C C . PHE B 1 53 ? 28.688 4.43 4.332 1 96.06 53 PHE B C 1
ATOM 4471 O O . PHE B 1 53 ? 28.016 3.447 4.012 1 96.06 53 PHE B O 1
ATOM 4478 N N . SER B 1 54 ? 29.953 4.582 4.02 1 94.88 54 SER B N 1
ATOM 4479 C CA . SER B 1 54 ? 30.625 3.51 3.291 1 94.88 54 SER B CA 1
ATOM 4480 C C . SER B 1 54 ? 30.578 2.199 4.066 1 94.88 54 SER B C 1
ATOM 4482 O O . SER B 1 54 ? 30.422 1.127 3.479 1 94.88 54 SER B O 1
ATOM 4484 N N . THR B 1 55 ? 30.656 2.314 5.344 1 95.94 55 THR B N 1
ATOM 4485 C CA . THR B 1 55 ? 30.562 1.139 6.203 1 95.94 55 THR B CA 1
ATOM 4486 C C . THR B 1 55 ? 29.156 0.558 6.172 1 95.94 55 THR B C 1
ATOM 4488 O O . THR B 1 55 ? 28.984 -0.662 6.133 1 95.94 55 THR B O 1
ATOM 4491 N N . ILE B 1 56 ? 28.203 1.371 6.215 1 96.62 56 ILE B N 1
ATOM 4492 C CA . ILE B 1 56 ? 26.797 0.954 6.188 1 96.62 56 ILE B CA 1
ATOM 4493 C C . ILE B 1 56 ? 26.5 0.232 4.875 1 96.62 56 ILE B C 1
ATOM 4495 O O . ILE B 1 56 ? 25.875 -0.828 4.875 1 96.62 56 ILE B O 1
ATOM 4499 N N . GLN B 1 57 ? 26.938 0.837 3.83 1 95.12 57 GLN B N 1
ATOM 4500 C CA . GLN B 1 57 ? 26.719 0.249 2.512 1 95.12 57 GLN B CA 1
ATOM 4501 C C . GLN B 1 57 ? 27.391 -1.116 2.4 1 95.12 57 GLN B C 1
ATOM 4503 O O . GLN B 1 57 ? 26.844 -2.039 1.8 1 95.12 57 GLN B O 1
ATOM 4508 N N . GLN B 1 58 ? 28.578 -1.245 2.961 1 95.31 58 GLN B N 1
ATOM 4509 C CA . GLN B 1 58 ? 29.281 -2.518 2.947 1 95.31 58 GLN B CA 1
ATOM 4510 C C . GLN B 1 58 ? 28.531 -3.584 3.73 1 95.31 58 GLN B C 1
ATOM 4512 O O . GLN B 1 58 ? 28.562 -4.762 3.375 1 95.31 58 GLN B O 1
ATOM 4517 N N . ASP B 1 59 ? 27.891 -3.166 4.746 1 97 59 ASP B N 1
ATOM 4518 C CA . ASP B 1 59 ? 27.125 -4.098 5.582 1 97 59 ASP B CA 1
ATOM 4519 C C . ASP B 1 59 ? 25.938 -4.68 4.816 1 97 59 ASP B C 1
ATOM 4521 O O . ASP B 1 59 ? 25.438 -5.75 5.168 1 97 59 ASP B O 1
ATOM 4525 N N . PHE B 1 60 ? 25.453 -4.012 3.779 1 96.81 60 PHE B N 1
ATOM 4526 C CA . PHE B 1 60 ? 24.438 -4.602 2.924 1 96.81 60 PHE B CA 1
ATOM 4527 C C . PHE B 1 60 ? 24.922 -5.914 2.324 1 96.81 60 PHE B C 1
ATOM 4529 O O . PHE B 1 60 ? 24.203 -6.91 2.324 1 96.81 60 PHE B O 1
ATOM 4536 N N . GLY B 1 61 ? 26.094 -5.883 1.783 1 95.56 61 GLY B N 1
ATOM 4537 C CA . GLY B 1 61 ? 26.672 -7.086 1.202 1 95.56 61 GLY B CA 1
ATOM 4538 C C . GLY B 1 61 ? 27 -8.156 2.232 1 95.56 61 GLY B C 1
ATOM 4539 O O . GLY B 1 61 ? 26.703 -9.336 2.025 1 95.56 61 GLY B O 1
ATOM 4540 N N . LYS B 1 62 ? 27.484 -7.742 3.367 1 96.06 62 LYS B N 1
ATOM 4541 C CA . LYS B 1 62 ? 28 -8.656 4.383 1 96.06 62 LYS B CA 1
ATOM 4542 C C . LYS B 1 62 ? 26.875 -9.281 5.191 1 96.06 62 LYS B C 1
ATOM 4544 O O . LYS B 1 62 ? 26.938 -10.461 5.547 1 96.06 62 LYS B O 1
ATOM 4549 N N . LEU B 1 63 ? 25.891 -8.453 5.48 1 97.12 63 LEU B N 1
ATOM 4550 C CA . LEU B 1 63 ? 24.906 -8.891 6.461 1 97.12 63 LEU B CA 1
ATOM 4551 C C . LEU B 1 63 ? 23.578 -9.219 5.785 1 97.12 63 LEU B C 1
ATOM 4553 O O . LEU B 1 63 ? 22.859 -10.125 6.219 1 97.12 63 LEU B O 1
ATOM 4557 N N . ILE B 1 64 ? 23.172 -8.469 4.715 1 97 64 ILE B N 1
ATOM 4558 C CA . ILE B 1 64 ? 21.844 -8.578 4.129 1 97 64 ILE B CA 1
ATOM 4559 C C . ILE B 1 64 ? 21.844 -9.633 3.023 1 97 64 ILE B C 1
ATOM 4561 O O . ILE B 1 64 ? 21 -10.531 3.008 1 97 64 ILE B O 1
ATOM 4565 N N . LEU B 1 65 ? 22.797 -9.617 2.105 1 96 65 LEU B N 1
ATOM 4566 C CA . LEU B 1 65 ? 22.797 -10.445 0.902 1 96 65 LEU B CA 1
ATOM 4567 C C . LEU B 1 65 ? 22.797 -11.93 1.259 1 96 65 LEU B C 1
ATOM 4569 O O . LEU B 1 65 ? 22.125 -12.727 0.592 1 96 65 LEU B O 1
ATOM 4573 N N . PRO B 1 66 ? 23.469 -12.344 2.387 1 95.06 66 PRO B N 1
ATOM 4574 C CA . PRO B 1 66 ? 23.438 -13.773 2.73 1 95.06 66 PRO B CA 1
ATOM 4575 C C . PRO B 1 66 ? 22.016 -14.266 3.045 1 95.06 66 PRO B C 1
ATOM 4577 O O . PRO B 1 66 ? 21.75 -15.469 2.936 1 95.06 66 PRO B O 1
ATOM 4580 N N . GLY B 1 67 ? 21.172 -13.406 3.469 1 95.94 67 GLY B N 1
ATOM 4581 C CA . GLY B 1 67 ? 19.828 -13.789 3.836 1 95.94 67 GLY B CA 1
ATOM 4582 C C . GLY B 1 67 ? 18.812 -13.516 2.742 1 95.94 67 GLY B C 1
ATOM 4583 O O . GLY B 1 67 ? 17.609 -13.586 2.98 1 95.94 67 GLY B O 1
ATOM 4584 N N . ILE B 1 68 ? 19.25 -13.242 1.546 1 96.38 68 ILE B N 1
ATOM 4585 C CA . ILE B 1 68 ? 18.359 -12.961 0.425 1 96.38 68 ILE B CA 1
ATOM 4586 C C . ILE B 1 68 ? 18.094 -14.242 -0.354 1 96.38 68 ILE B C 1
ATOM 4588 O O . ILE B 1 68 ? 19.016 -14.984 -0.696 1 96.38 68 ILE B O 1
ATOM 4592 N N . THR B 1 69 ? 16.781 -14.602 -0.515 1 96.25 69 THR B N 1
ATOM 4593 C CA . THR B 1 69 ? 16.391 -15.484 -1.604 1 96.25 69 THR B CA 1
ATOM 4594 C C . THR B 1 69 ? 16.438 -14.75 -2.941 1 96.25 69 THR B C 1
ATOM 4596 O O . THR B 1 69 ? 15.766 -13.734 -3.127 1 96.25 69 THR B O 1
ATOM 4599 N N . HIS B 1 70 ? 17.266 -15.227 -3.822 1 96.56 70 HIS B N 1
ATOM 4600 C CA . HIS B 1 70 ? 17.578 -14.477 -5.031 1 96.56 70 HIS B CA 1
ATOM 4601 C C . HIS B 1 70 ? 16.547 -14.734 -6.121 1 96.56 70 HIS B C 1
ATOM 4603 O O . HIS B 1 70 ? 16.766 -15.562 -7.012 1 96.56 70 HIS B O 1
ATOM 4609 N N . TRP B 1 71 ? 15.539 -13.969 -6.156 1 96.5 71 TRP B N 1
ATOM 4610 C CA . TRP B 1 71 ? 14.43 -14.102 -7.102 1 96.5 71 TRP B CA 1
ATOM 4611 C C . TRP B 1 71 ? 14.898 -13.859 -8.531 1 96.5 71 TRP B C 1
ATOM 4613 O O . TRP B 1 71 ? 14.266 -14.305 -9.484 1 96.5 71 TRP B O 1
ATOM 4623 N N . GLN B 1 72 ? 15.992 -13.102 -8.695 1 96.5 72 GLN B N 1
ATOM 4624 C CA . GLN B 1 72 ? 16.484 -12.781 -10.031 1 96.5 72 GLN B CA 1
ATOM 4625 C C . GLN B 1 72 ? 17.469 -13.844 -10.523 1 96.5 72 GLN B C 1
ATOM 4627 O O . GLN B 1 72 ? 18.016 -13.742 -11.625 1 96.5 72 GLN B O 1
ATOM 4632 N N . SER B 1 73 ? 17.75 -14.812 -9.695 1 96.69 73 SER B N 1
ATOM 4633 C CA . SER B 1 73 ? 18.578 -15.93 -10.125 1 96.69 73 SER B CA 1
ATOM 4634 C C . SER B 1 73 ? 17.938 -16.672 -11.289 1 96.69 73 SER B C 1
ATOM 4636 O O . SER B 1 73 ? 16.719 -16.875 -11.312 1 96.69 73 SER B O 1
ATOM 4638 N N . PRO B 1 74 ? 18.766 -17.172 -12.25 1 96.75 74 PRO B N 1
ATOM 4639 C CA . PRO B 1 74 ? 18.219 -17.984 -13.336 1 96.75 74 PRO B CA 1
ATOM 4640 C C . PRO B 1 74 ? 17.641 -19.312 -12.852 1 96.75 74 PRO B C 1
ATOM 4642 O O . PRO B 1 74 ? 16.938 -19.984 -13.594 1 96.75 74 PRO B O 1
ATOM 4645 N N . SER B 1 75 ? 17.922 -19.703 -11.594 1 96.81 75 SER B N 1
ATOM 4646 C CA . SER B 1 75 ? 17.469 -20.984 -11.055 1 96.81 75 SER B CA 1
ATOM 4647 C C . SER B 1 75 ? 16.266 -20.797 -10.148 1 96.81 75 SER B C 1
ATOM 4649 O O . SER B 1 75 ? 15.898 -21.719 -9.398 1 96.81 75 SER B O 1
ATOM 4651 N N . PHE B 1 76 ? 15.742 -19.625 -10.125 1 97.31 76 PHE B N 1
ATOM 4652 C CA . PHE B 1 76 ? 14.508 -19.391 -9.383 1 97.31 76 PHE B CA 1
ATOM 4653 C C . PHE B 1 76 ? 13.289 -19.812 -10.203 1 97.31 76 PHE B C 1
ATOM 4655 O O . PHE B 1 76 ? 12.984 -19.188 -11.227 1 97.31 76 PHE B O 1
ATOM 4662 N N . PHE B 1 77 ? 12.531 -20.859 -9.703 1 97.94 77 PHE B N 1
ATOM 4663 C CA . PHE B 1 77 ? 11.359 -21.375 -10.406 1 97.94 77 PHE B CA 1
ATOM 4664 C C . PHE B 1 77 ? 10.18 -21.516 -9.461 1 97.94 77 PHE B C 1
ATOM 4666 O O . PHE B 1 77 ? 9.242 -22.281 -9.742 1 97.94 77 PHE B O 1
ATOM 4673 N N . ALA B 1 78 ? 10.336 -20.812 -8.25 1 94.88 78 ALA B N 1
ATOM 4674 C CA . ALA B 1 78 ? 9.289 -20.859 -7.238 1 94.88 78 ALA B CA 1
ATOM 4675 C C . ALA B 1 78 ? 8.328 -19.688 -7.395 1 94.88 78 ALA B C 1
ATOM 4677 O O . ALA B 1 78 ? 8.734 -18.594 -7.812 1 94.88 78 ALA B O 1
ATOM 4678 N N . TYR B 1 79 ? 7.137 -19.797 -7.09 1 92.94 79 TYR B N 1
ATOM 4679 C CA . TYR B 1 79 ? 6.152 -18.734 -7.199 1 92.94 79 TYR B CA 1
ATOM 4680 C C . TYR B 1 79 ? 6.191 -18.094 -8.586 1 92.94 79 TYR B C 1
ATOM 4682 O O . TYR B 1 79 ? 6.91 -18.562 -9.469 1 92.94 79 TYR B O 1
ATOM 4690 N N . PHE B 1 80 ? 5.391 -17.094 -8.867 1 95.31 80 PHE B N 1
ATOM 4691 C CA . PHE B 1 80 ? 5.504 -16.312 -10.094 1 95.31 80 PHE B CA 1
ATOM 4692 C C . PHE B 1 80 ? 6.621 -15.281 -9.984 1 95.31 80 PHE B C 1
ATOM 4694 O O . PHE B 1 80 ? 6.871 -14.742 -8.906 1 95.31 80 PHE B O 1
ATOM 4701 N N . PRO B 1 81 ? 7.262 -15.031 -11.133 1 93.06 81 PRO B N 1
ATOM 4702 C CA . PRO B 1 81 ? 8.453 -14.18 -11.086 1 93.06 81 PRO B CA 1
ATOM 4703 C C . PRO B 1 81 ? 8.188 -12.82 -10.438 1 93.06 81 PRO B C 1
ATOM 4705 O O . PRO B 1 81 ? 7.062 -12.312 -10.508 1 93.06 81 PRO B O 1
ATOM 4708 N N . SER B 1 82 ? 9 -12.18 -9.852 1 94.44 82 SER B N 1
ATOM 4709 C CA . SER B 1 82 ? 9.109 -10.797 -9.406 1 94.44 82 SER B CA 1
ATOM 4710 C C . SER B 1 82 ? 10.281 -10.086 -10.086 1 94.44 82 SER B C 1
ATOM 4712 O O . SER B 1 82 ? 11.242 -9.688 -9.43 1 94.44 82 SER B O 1
ATOM 4714 N N . ASN B 1 83 ? 10.125 -9.922 -11.359 1 96.38 83 ASN B N 1
ATOM 4715 C CA . ASN B 1 83 ? 11.211 -9.414 -12.188 1 96.38 83 ASN B CA 1
ATOM 4716 C C . ASN B 1 83 ? 11.617 -8.008 -11.773 1 96.38 83 ASN B C 1
ATOM 4718 O O . ASN B 1 83 ? 10.766 -7.188 -11.43 1 96.38 83 ASN B O 1
ATOM 4722 N N . SER B 1 84 ? 12.852 -7.781 -11.742 1 96.5 84 SER B N 1
ATOM 4723 C CA . SER B 1 84 ? 13.445 -6.453 -11.602 1 96.5 84 SER B CA 1
ATOM 4724 C C . SER B 1 84 ? 14.453 -6.18 -12.719 1 96.5 84 SER B C 1
ATOM 4726 O O . SER B 1 84 ? 15.281 -7.035 -13.031 1 96.5 84 SER B O 1
ATOM 4728 N N . THR B 1 85 ? 14.344 -5.012 -13.328 1 97.88 85 THR B N 1
ATOM 4729 C CA . THR B 1 85 ? 15.242 -4.652 -14.414 1 97.88 85 THR B CA 1
ATOM 4730 C C . THR B 1 85 ? 16.156 -3.496 -14.008 1 97.88 85 THR B C 1
ATOM 4732 O O . THR B 1 85 ? 15.859 -2.775 -13.055 1 97.88 85 THR B O 1
ATOM 4735 N N . PHE B 1 86 ? 17.312 -3.389 -14.742 1 98.19 86 PHE B N 1
ATOM 4736 C CA . PHE B 1 86 ? 18.234 -2.287 -14.508 1 98.19 86 PHE B CA 1
ATOM 4737 C C . PHE B 1 86 ? 17.547 -0.944 -14.695 1 98.19 86 PHE B C 1
ATOM 4739 O O . PHE B 1 86 ? 17.812 0.009 -13.961 1 98.19 86 PHE B O 1
ATOM 4746 N N . GLU B 1 87 ? 16.594 -0.875 -15.68 1 98.25 87 GLU B N 1
ATOM 4747 C CA . GLU B 1 87 ? 15.781 0.317 -15.914 1 98.25 87 GLU B CA 1
ATOM 4748 C C . GLU B 1 87 ? 15.023 0.726 -14.648 1 98.25 87 GLU B C 1
ATOM 4750 O O . GLU B 1 87 ? 15 1.904 -14.289 1 98.25 87 GLU B O 1
ATOM 4755 N N . CYS B 1 88 ? 14.477 -0.225 -13.977 1 98 88 CYS B N 1
ATOM 4756 C CA . CYS B 1 88 ? 13.641 0.033 -12.805 1 98 88 CYS B CA 1
ATOM 4757 C C . CYS B 1 88 ? 14.484 0.481 -11.625 1 98 88 CYS B C 1
ATOM 4759 O O . CYS B 1 88 ? 14.039 1.293 -10.805 1 98 88 CYS B O 1
ATOM 4761 N N . MET B 1 89 ? 15.703 -0.067 -11.469 1 98.31 89 MET B N 1
ATOM 4762 C CA . MET B 1 89 ? 16.594 0.332 -10.383 1 98.31 89 MET B CA 1
ATOM 4763 C C . MET B 1 89 ? 16.922 1.818 -10.469 1 98.31 89 MET B C 1
ATOM 4765 O O . MET B 1 89 ? 16.891 2.525 -9.461 1 98.31 89 MET B O 1
ATOM 4769 N N . ILE B 1 90 ? 17.203 2.287 -11.672 1 98.44 90 ILE B N 1
ATOM 4770 C CA . ILE B 1 90 ? 17.469 3.701 -11.906 1 98.44 90 ILE B CA 1
ATOM 4771 C C . ILE B 1 90 ? 16.203 4.516 -11.656 1 98.44 90 ILE B C 1
ATOM 4773 O O . ILE B 1 90 ? 16.25 5.566 -11.008 1 98.44 90 ILE B O 1
ATOM 4777 N N . ALA B 1 91 ? 15.047 4.023 -12.148 1 97.88 91 ALA B N 1
ATOM 4778 C CA . ALA B 1 91 ? 13.773 4.707 -11.969 1 97.88 91 ALA B CA 1
ATOM 4779 C C . ALA B 1 91 ? 13.461 4.906 -10.492 1 97.88 91 ALA B C 1
ATOM 4781 O O . ALA B 1 91 ? 13 5.977 -10.086 1 97.88 91 ALA B O 1
ATOM 4782 N N . ASP B 1 92 ? 13.688 3.885 -9.688 1 97.12 92 ASP B N 1
ATOM 4783 C CA . ASP B 1 92 ? 13.398 3.975 -8.266 1 97.12 92 ASP B CA 1
ATOM 4784 C C . ASP B 1 92 ? 14.297 5.004 -7.582 1 97.12 92 ASP B C 1
ATOM 4786 O O . ASP B 1 92 ? 13.852 5.73 -6.691 1 97.12 92 ASP B O 1
ATOM 4790 N N . MET B 1 93 ? 15.547 5.023 -7.926 1 97.94 93 MET B N 1
ATOM 4791 C CA . MET B 1 93 ? 16.453 6.027 -7.371 1 97.94 93 MET B CA 1
ATOM 4792 C C . MET B 1 93 ? 15.992 7.434 -7.734 1 97.94 93 MET B C 1
ATOM 4794 O O . MET B 1 93 ? 15.969 8.32 -6.879 1 97.94 93 MET B O 1
ATOM 4798 N N . LEU B 1 94 ? 15.594 7.672 -8.992 1 97.62 94 LEU B N 1
ATOM 4799 C CA . LEU B 1 94 ? 15.133 8.977 -9.445 1 97.62 94 LEU B CA 1
ATOM 4800 C C . LEU B 1 94 ? 13.82 9.359 -8.781 1 97.62 94 LEU B C 1
ATOM 4802 O O . LEU B 1 94 ? 13.625 10.516 -8.406 1 97.62 94 LEU B O 1
ATOM 4806 N N . ALA B 1 95 ? 12.914 8.406 -8.672 1 96.62 95 ALA B N 1
ATOM 4807 C CA . ALA B 1 95 ? 11.656 8.648 -7.977 1 96.62 95 ALA B CA 1
ATOM 4808 C C . ALA B 1 95 ? 11.906 9.133 -6.551 1 96.62 95 ALA B C 1
ATOM 4810 O O . ALA B 1 95 ? 11.227 10.039 -6.066 1 96.62 95 ALA B O 1
ATOM 4811 N N . SER B 1 96 ? 12.844 8.516 -5.848 1 96.62 96 SER B N 1
ATOM 4812 C CA . SER B 1 96 ? 13.172 8.875 -4.473 1 96.62 96 SER B CA 1
ATOM 4813 C C . SER B 1 96 ? 13.805 10.258 -4.391 1 96.62 96 SER B C 1
ATOM 4815 O O . SER B 1 96 ? 13.656 10.953 -3.385 1 96.62 96 SER B O 1
ATOM 4817 N N . SER B 1 97 ? 14.484 10.656 -5.438 1 96.75 97 SER B N 1
ATOM 4818 C CA . SER B 1 97 ? 15.18 11.938 -5.434 1 96.75 97 SER B CA 1
ATOM 4819 C C . SER B 1 97 ? 14.188 13.102 -5.453 1 96.75 97 SER B C 1
ATOM 4821 O O . SER B 1 97 ? 14.477 14.172 -4.914 1 96.75 97 SER B O 1
ATOM 4823 N N . VAL B 1 98 ? 12.953 12.914 -6.035 1 94.38 98 VAL B N 1
ATOM 4824 C CA . VAL B 1 98 ? 11.961 13.977 -6.102 1 94.38 98 VAL B CA 1
ATOM 4825 C C . VAL B 1 98 ? 10.812 13.672 -5.141 1 94.38 98 VAL B C 1
ATOM 4827 O O . VAL B 1 98 ? 9.773 14.344 -5.172 1 94.38 98 VAL B O 1
ATOM 4830 N N . SER B 1 99 ? 10.938 12.781 -4.258 1 80.31 99 SER B N 1
ATOM 4831 C CA . SER B 1 99 ? 9.938 12.195 -3.377 1 80.31 99 SER B CA 1
ATOM 4832 C C . SER B 1 99 ? 8.75 13.125 -3.186 1 80.31 99 SER B C 1
ATOM 4834 O O . SER B 1 99 ? 8.906 14.266 -2.738 1 80.31 99 SER B O 1
ATOM 4836 N N . ASN B 1 100 ? 7.559 12.68 -3.568 1 85.88 100 ASN B N 1
ATOM 4837 C CA . ASN B 1 100 ? 6.27 13.336 -3.373 1 85.88 100 ASN B CA 1
ATOM 4838 C C . ASN B 1 100 ? 5.168 12.328 -3.068 1 85.88 100 ASN B C 1
ATOM 4840 O O . ASN B 1 100 ? 5.129 11.25 -3.66 1 85.88 100 ASN B O 1
ATOM 4844 N N . PRO B 1 101 ? 4.332 12.594 -2.061 1 86.44 101 PRO B N 1
ATOM 4845 C CA . PRO B 1 101 ? 3.277 11.641 -1.705 1 86.44 101 PRO B CA 1
ATOM 4846 C C . PRO B 1 101 ? 2.156 11.586 -2.74 1 86.44 101 PRO B C 1
ATOM 4848 O O . PRO B 1 101 ? 1.37 10.633 -2.756 1 86.44 101 PRO B O 1
ATOM 4851 N N . GLY B 1 102 ? 2.023 12.469 -3.604 1 85.31 102 GLY B N 1
ATOM 4852 C CA . GLY B 1 102 ? 1.179 12.406 -4.785 1 85.31 102 GLY B CA 1
ATOM 4853 C C . GLY B 1 102 ? -0.289 12.203 -4.461 1 85.31 102 GLY B C 1
ATOM 4854 O O . GLY B 1 102 ? -0.985 11.453 -5.156 1 85.31 102 GLY B O 1
ATOM 4855 N N . PHE B 1 103 ? -0.79 12.734 -3.357 1 84 103 PHE B N 1
ATOM 4856 C CA . PHE B 1 103 ? -2.166 12.469 -2.961 1 84 103 PHE B CA 1
ATOM 4857 C C . PHE B 1 103 ? -3.139 13.336 -3.744 1 84 103 PHE B C 1
ATOM 4859 O O . PHE B 1 103 ? -4.332 13.039 -3.82 1 84 103 PHE B O 1
ATOM 4866 N N . ASN B 1 104 ? -2.719 14.406 -4.355 1 87.25 104 ASN B N 1
ATOM 4867 C CA . ASN B 1 104 ? -3.506 15.195 -5.301 1 87.25 104 ASN B CA 1
ATOM 4868 C C . ASN B 1 104 ? -2.629 15.805 -6.391 1 87.25 104 ASN B C 1
ATOM 4870 O O . ASN B 1 104 ? -1.405 15.664 -6.359 1 87.25 104 ASN B O 1
ATOM 4874 N N . TRP B 1 105 ? -3.291 16.391 -7.383 1 90 105 TRP B N 1
ATOM 4875 C CA . TRP B 1 105 ? -2.578 16.828 -8.578 1 90 105 TRP B CA 1
ATOM 4876 C C . TRP B 1 105 ? -1.555 17.906 -8.227 1 90 105 TRP B C 1
ATOM 4878 O O . TRP B 1 105 ? -0.401 17.844 -8.656 1 90 105 TRP B O 1
ATOM 4888 N N . ILE B 1 106 ? -1.873 18.844 -7.352 1 88.81 106 ILE B N 1
ATOM 4889 C CA . ILE B 1 106 ? -1.017 20 -7.074 1 88.81 106 ILE B CA 1
ATOM 4890 C C . ILE B 1 106 ? 0.222 19.547 -6.305 1 88.81 106 ILE B C 1
ATOM 4892 O O . ILE B 1 106 ? 1.271 20.188 -6.371 1 88.81 106 ILE B O 1
ATOM 4896 N N . CYS B 1 107 ? 0.157 18.469 -5.602 1 90.12 107 CYS B N 1
ATOM 4897 C CA . CYS B 1 107 ? 1.283 17.953 -4.828 1 90.12 107 CYS B CA 1
ATOM 4898 C C . CYS B 1 107 ? 2.383 17.438 -5.746 1 90.12 107 CYS B C 1
ATOM 4900 O O . CYS B 1 107 ? 3.541 17.328 -5.34 1 90.12 107 CYS B O 1
ATOM 4902 N N . SER B 1 108 ? 2.029 17.031 -6.941 1 91.44 108 SER B N 1
ATOM 4903 C CA . SER B 1 108 ? 2.99 16.641 -7.965 1 91.44 108 SER B CA 1
ATOM 4904 C C . SER B 1 108 ? 2.299 16.375 -9.297 1 91.44 108 SER B C 1
ATOM 4906 O O . SER B 1 108 ? 2.094 15.227 -9.68 1 91.44 108 SER B O 1
ATOM 4908 N N . PRO B 1 109 ? 2.104 17.359 -10.055 1 94.62 109 PRO B N 1
ATOM 4909 C CA . PRO B 1 109 ? 1.399 17.219 -11.328 1 94.62 109 PRO B CA 1
ATOM 4910 C C . PRO B 1 109 ? 1.994 16.125 -12.219 1 94.62 109 PRO B C 1
ATOM 4912 O O . PRO B 1 109 ? 1.257 15.312 -12.773 1 94.62 109 PRO B O 1
ATOM 4915 N N . ALA B 1 110 ? 3.312 16.094 -12.297 1 96.38 110 ALA B N 1
ATOM 4916 C CA . ALA B 1 110 ? 3.984 15.125 -13.164 1 96.38 110 ALA B CA 1
ATOM 4917 C C . ALA B 1 110 ? 3.703 13.695 -12.711 1 96.38 110 ALA B C 1
ATOM 4919 O O . ALA B 1 110 ? 3.525 12.797 -13.539 1 96.38 110 ALA B O 1
ATOM 4920 N N . CYS B 1 111 ? 3.688 13.453 -11.414 1 95.44 111 CYS B N 1
ATOM 4921 C CA . CYS B 1 111 ? 3.414 12.117 -10.891 1 95.44 111 CYS B CA 1
ATOM 4922 C C . CYS B 1 111 ? 2.012 11.664 -11.281 1 95.44 111 CYS B C 1
ATOM 4924 O O . CYS B 1 111 ? 1.819 10.516 -11.68 1 95.44 111 CYS B O 1
ATOM 4926 N N . THR B 1 112 ? 1.032 12.516 -11.156 1 95.25 112 THR B N 1
ATOM 4927 C CA . THR B 1 112 ? -0.355 12.195 -11.477 1 95.25 112 THR B CA 1
ATOM 4928 C C . THR B 1 112 ? -0.519 11.945 -12.969 1 95.25 112 THR B C 1
ATOM 4930 O O . THR B 1 112 ? -1.079 10.922 -13.375 1 95.25 112 THR B O 1
ATOM 4933 N N . GLU B 1 113 ? -0.002 12.82 -13.758 1 96.81 113 GLU B N 1
ATOM 4934 C CA . GLU B 1 113 ? -0.28 12.75 -15.188 1 96.81 113 GLU B CA 1
ATOM 4935 C C . GLU B 1 113 ? 0.539 11.648 -15.852 1 96.81 113 GLU B C 1
ATOM 4937 O O . GLU B 1 113 ? 0.079 11.016 -16.812 1 96.81 113 GLU B O 1
ATOM 4942 N N . LEU B 1 114 ? 1.772 11.438 -15.391 1 97.62 114 LEU B N 1
ATOM 4943 C CA . LEU B 1 114 ? 2.506 10.297 -15.938 1 97.62 114 LEU B CA 1
ATOM 4944 C C . LEU B 1 114 ? 1.761 8.992 -15.672 1 97.62 114 LEU B C 1
ATOM 4946 O O . LEU B 1 114 ? 1.743 8.102 -16.516 1 97.62 114 LEU B O 1
ATOM 4950 N N . GLU B 1 115 ? 1.243 8.867 -14.492 1 96.94 115 GLU B N 1
ATOM 4951 C CA . GLU B 1 115 ? 0.487 7.664 -14.164 1 96.94 115 GLU B CA 1
ATOM 4952 C C . GLU B 1 115 ? -0.719 7.504 -15.086 1 96.94 115 GLU B C 1
ATOM 4954 O O . GLU B 1 115 ? -1.016 6.398 -15.539 1 96.94 115 GLU B O 1
ATOM 4959 N N . GLN B 1 116 ? -1.408 8.562 -15.352 1 96.69 116 GLN B N 1
ATOM 4960 C CA . GLN B 1 116 ? -2.525 8.508 -16.281 1 96.69 116 GLN B CA 1
ATOM 4961 C C . GLN B 1 116 ? -2.08 7.973 -17.641 1 96.69 116 GLN B C 1
ATOM 4963 O O . GLN B 1 116 ? -2.727 7.086 -18.203 1 96.69 116 GLN B O 1
ATOM 4968 N N . VAL B 1 117 ? -0.971 8.477 -18.094 1 97.94 117 VAL B N 1
ATOM 4969 C CA . VAL B 1 117 ? -0.47 8.125 -19.422 1 97.94 117 VAL B CA 1
ATOM 4970 C C . VAL B 1 117 ? -0.013 6.668 -19.438 1 97.94 117 VAL B C 1
ATOM 4972 O O . VAL B 1 117 ? -0.404 5.895 -20.312 1 97.94 117 VAL B O 1
ATOM 4975 N N . VAL B 1 118 ? 0.722 6.336 -18.484 1 98.38 118 VAL B N 1
ATOM 4976 C CA . VAL B 1 118 ? 1.386 5.035 -18.484 1 98.38 118 VAL B CA 1
ATOM 4977 C C . VAL B 1 118 ? 0.36 3.934 -18.234 1 98.38 118 VAL B C 1
ATOM 4979 O O . VAL B 1 118 ? 0.473 2.834 -18.781 1 98.38 118 VAL B O 1
ATOM 4982 N N . VAL B 1 119 ? -0.585 4.148 -17.391 1 98.25 119 VAL B N 1
ATOM 4983 C CA . VAL B 1 119 ? -1.637 3.166 -17.156 1 98.25 119 VAL B CA 1
ATOM 4984 C C . VAL B 1 119 ? -2.439 2.943 -18.438 1 98.25 119 VAL B C 1
ATOM 4986 O O . VAL B 1 119 ? -2.822 1.813 -18.75 1 98.25 119 VAL B O 1
ATOM 4989 N N . GLU B 1 120 ? -2.713 3.99 -19.109 1 98.12 120 GLU B N 1
ATOM 4990 C CA . GLU B 1 120 ? -3.418 3.826 -20.375 1 98.12 120 GLU B CA 1
ATOM 4991 C C . GLU B 1 120 ? -2.547 3.105 -21.406 1 98.12 120 GLU B C 1
ATOM 4993 O O . GLU B 1 120 ? -3.043 2.301 -22.203 1 98.12 120 GLU B O 1
ATOM 4998 N N . TRP B 1 121 ? -1.172 3.447 -21.484 1 98.75 121 TRP B N 1
ATOM 4999 C CA . TRP B 1 121 ? -0.248 2.664 -22.297 1 98.75 121 TRP B CA 1
ATOM 5000 C C . TRP B 1 121 ? -0.395 1.175 -22.016 1 98.75 121 TRP B C 1
ATOM 5002 O O . TRP B 1 121 ? -0.466 0.36 -22.938 1 98.75 121 TRP B O 1
ATOM 5012 N N . ALA B 1 122 ? -0.446 0.874 -20.766 1 98.81 122 ALA B N 1
ATOM 5013 C CA . ALA B 1 122 ? -0.543 -0.52 -20.344 1 98.81 122 ALA B CA 1
ATOM 5014 C C . ALA B 1 122 ? -1.87 -1.136 -20.781 1 98.81 122 ALA B C 1
ATOM 5016 O O . ALA B 1 122 ? -1.905 -2.264 -21.266 1 98.81 122 ALA B O 1
ATOM 5017 N N . ALA B 1 123 ? -2.959 -0.398 -20.547 1 98.69 123 ALA B N 1
ATOM 5018 C CA . ALA B 1 123 ? -4.273 -0.887 -20.953 1 98.69 123 ALA B CA 1
ATOM 5019 C C . ALA B 1 123 ? -4.305 -1.195 -22.438 1 98.69 123 ALA B C 1
ATOM 5021 O O . ALA B 1 123 ? -4.797 -2.25 -22.859 1 98.69 123 ALA B O 1
ATOM 5022 N N . LYS B 1 124 ? -3.771 -0.32 -23.219 1 98.62 124 LYS B N 1
ATOM 5023 C CA . LYS B 1 124 ? -3.727 -0.502 -24.656 1 98.62 124 LYS B CA 1
ATOM 5024 C C . LYS B 1 124 ? -2.834 -1.68 -25.047 1 98.62 124 LYS B C 1
ATOM 5026 O O . LYS B 1 124 ? -3.189 -2.484 -25.906 1 98.62 124 LYS B O 1
ATOM 5031 N N . LEU B 1 125 ? -1.7 -1.729 -24.422 1 98.81 125 LEU B N 1
ATOM 5032 C CA . LEU B 1 125 ? -0.777 -2.836 -24.641 1 98.81 125 LEU B CA 1
ATOM 5033 C C . LEU B 1 125 ? -1.468 -4.176 -24.406 1 98.81 125 LEU B C 1
ATOM 5035 O O . LEU B 1 125 ? -1.236 -5.133 -25.156 1 98.81 125 LEU B O 1
ATOM 5039 N N . LEU B 1 126 ? -2.367 -4.254 -23.438 1 98.88 126 LEU B N 1
ATOM 5040 C CA . LEU B 1 126 ? -3.016 -5.5 -23.031 1 98.88 126 LEU B CA 1
ATOM 5041 C C . LEU B 1 126 ? -4.277 -5.742 -23.844 1 98.88 126 LEU B C 1
ATOM 5043 O O . LEU B 1 126 ? -4.898 -6.805 -23.734 1 98.88 126 LEU B O 1
ATOM 5047 N N . GLY B 1 127 ? -4.68 -4.836 -24.609 1 98.69 127 GLY B N 1
ATOM 5048 C CA . GLY B 1 127 ? -5.848 -5.016 -25.453 1 98.69 127 GLY B CA 1
ATOM 5049 C C . GLY B 1 127 ? -7.156 -4.723 -24.75 1 98.69 127 GLY B C 1
ATOM 5050 O O . GLY B 1 127 ? -8.227 -5.121 -25.219 1 98.69 127 GLY B O 1
ATOM 5051 N N . LEU B 1 128 ? -7.094 -4.039 -23.594 1 98.69 128 LEU B N 1
ATOM 5052 C CA . LEU B 1 128 ? -8.32 -3.598 -22.953 1 98.69 128 LEU B CA 1
ATOM 5053 C C . LEU B 1 128 ? -9.031 -2.539 -23.797 1 98.69 128 LEU B C 1
ATOM 5055 O O . LEU B 1 128 ? -8.383 -1.672 -24.375 1 98.69 128 LEU B O 1
ATOM 5059 N N . GLU B 1 129 ? -10.25 -2.607 -23.812 1 97.88 129 GLU B N 1
ATOM 5060 C CA . GLU B 1 129 ? -11.031 -1.726 -24.688 1 97.88 129 GLU B CA 1
ATOM 5061 C C . GLU B 1 129 ? -11.133 -0.323 -24.094 1 97.88 129 GLU B C 1
ATOM 5063 O O . GLU B 1 129 ? -10.758 -0.099 -22.938 1 97.88 129 GLU B O 1
ATOM 5068 N N . LYS B 1 130 ? -11.68 0.573 -24.891 1 97.5 130 LYS B N 1
ATOM 5069 C CA . LYS B 1 130 ? -11.719 2.004 -24.609 1 97.5 130 LYS B CA 1
ATOM 5070 C C . LYS B 1 130 ? -12.469 2.285 -23.312 1 97.5 130 LYS B C 1
ATOM 5072 O O . LYS B 1 130 ? -12.164 3.252 -22.609 1 97.5 130 LYS B O 1
ATOM 5077 N N . THR B 1 131 ? -13.336 1.481 -22.953 1 97.06 131 THR B N 1
ATOM 5078 C CA . THR B 1 131 ? -14.141 1.677 -21.75 1 97.06 131 THR B CA 1
ATOM 5079 C C . THR B 1 131 ? -13.266 1.632 -20.5 1 97.06 131 THR B C 1
ATOM 5081 O O . THR B 1 131 ? -13.648 2.143 -19.453 1 97.06 131 THR B O 1
ATOM 5084 N N . PHE B 1 132 ? -12.086 1.049 -20.625 1 98 132 PHE B N 1
ATOM 5085 C CA . PHE B 1 132 ? -11.172 0.976 -19.5 1 98 132 PHE B CA 1
ATOM 5086 C C . PHE B 1 132 ? -10.164 2.121 -19.531 1 98 132 PHE B C 1
ATOM 5088 O O . PHE B 1 132 ? -9.336 2.262 -18.641 1 98 132 PHE B O 1
ATOM 5095 N N . TRP B 1 133 ? -10.172 2.953 -20.594 1 97.56 133 TRP B N 1
ATOM 5096 C CA . TRP B 1 133 ? -9.164 3.992 -20.781 1 97.56 133 TRP B CA 1
ATOM 5097 C C . TRP B 1 133 ? -9.523 5.246 -19.984 1 97.56 133 TRP B C 1
ATOM 5099 O O . TRP B 1 133 ? -10.695 5.609 -19.891 1 97.56 133 TRP B O 1
ATOM 5109 N N . GLY B 1 134 ? -8.477 5.898 -19.469 1 94.12 134 GLY B N 1
ATOM 5110 C CA . GLY B 1 134 ? -8.695 7.18 -18.828 1 94.12 134 GLY B CA 1
ATOM 5111 C C . GLY B 1 134 ? -9.242 8.242 -19.766 1 94.12 134 GLY B C 1
ATOM 5112 O O . GLY B 1 134 ? -10.07 9.062 -19.359 1 94.12 134 GLY B O 1
ATOM 5113 N N . SER B 1 135 ? -8.852 8.227 -20.938 1 93.62 135 SER B N 1
ATOM 5114 C CA . SER B 1 135 ? -9.211 9.234 -21.938 1 93.62 135 SER B CA 1
ATOM 5115 C C . SER B 1 135 ? -10.68 9.125 -22.328 1 93.62 135 SER B C 1
ATOM 5117 O O . SER B 1 135 ? -11.227 10.023 -22.969 1 93.62 135 SER B O 1
ATOM 5119 N N . SER B 1 136 ? -11.312 8.016 -21.922 1 93.06 136 SER B N 1
ATOM 5120 C CA . SER B 1 136 ? -12.742 7.891 -22.188 1 93.06 136 SER B CA 1
ATOM 5121 C C . SER B 1 136 ? -13.555 8.867 -21.344 1 93.06 136 SER B C 1
ATOM 5123 O O . SER B 1 136 ? -14.711 9.156 -21.656 1 93.06 136 SER B O 1
ATOM 5125 N N . GLY B 1 137 ? -12.977 9.242 -20.25 1 91.81 137 GLY B N 1
ATOM 5126 C CA . GLY B 1 137 ? -13.68 10.109 -19.312 1 91.81 137 GLY B CA 1
ATOM 5127 C C . GLY B 1 137 ? -14.57 9.352 -18.344 1 91.81 137 GLY B C 1
ATOM 5128 O O . GLY B 1 137 ? -15.07 9.93 -17.375 1 91.81 137 GLY B O 1
ATOM 5129 N N . VAL B 1 138 ? -14.773 8.094 -18.609 1 94.44 138 VAL B N 1
ATOM 5130 C CA . VAL B 1 138 ? -15.656 7.297 -17.766 1 94.44 138 VAL B CA 1
ATOM 5131 C C . VAL B 1 138 ? -14.836 6.281 -16.969 1 94.44 138 VAL B C 1
ATOM 5133 O O . VAL B 1 138 ? -14.953 6.195 -15.742 1 94.44 138 VAL B O 1
ATOM 5136 N N . GLY B 1 139 ? -14.062 5.52 -17.672 1 96.38 139 GLY B N 1
ATOM 5137 C CA . GLY B 1 139 ? -13.211 4.539 -17.016 1 96.38 139 GLY B CA 1
ATOM 5138 C C . GLY B 1 139 ? -11.875 5.098 -16.578 1 96.38 139 GLY B C 1
ATOM 5139 O O . GLY B 1 139 ? -11.781 6.262 -16.188 1 96.38 139 GLY B O 1
ATOM 5140 N N . GLY B 1 140 ? -10.898 4.281 -16.484 1 96.5 140 GLY B N 1
ATOM 5141 C CA . GLY B 1 140 ? -9.547 4.676 -16.109 1 96.5 140 GLY B CA 1
ATOM 5142 C C . GLY B 1 140 ? -8.859 3.68 -15.195 1 96.5 140 GLY B C 1
ATOM 5143 O O . GLY B 1 140 ? -9.328 2.549 -15.039 1 96.5 140 GLY B O 1
ATOM 5144 N N . GLY B 1 141 ? -7.707 4.09 -14.742 1 96.81 141 GLY B N 1
ATOM 5145 C CA . GLY B 1 141 ? -6.969 3.18 -13.875 1 96.81 141 GLY B CA 1
ATOM 5146 C C . GLY B 1 141 ? -5.969 3.885 -12.984 1 96.81 141 GLY B C 1
ATOM 5147 O O . GLY B 1 141 ? -5.781 5.098 -13.086 1 96.81 141 GLY B O 1
ATOM 5148 N N . VAL B 1 142 ? -5.418 3.146 -12.086 1 96.94 142 VAL B N 1
ATOM 5149 C CA . VAL B 1 142 ? -4.426 3.602 -11.117 1 96.94 142 VAL B CA 1
ATOM 5150 C C . VAL B 1 142 ? -3.436 2.477 -10.82 1 96.94 142 VAL B C 1
ATOM 5152 O O . VAL B 1 142 ? -3.754 1.299 -11 1 96.94 142 VAL B O 1
ATOM 5155 N N . ILE B 1 143 ? -2.189 2.801 -10.469 1 97.12 143 ILE B N 1
ATOM 5156 C CA . ILE B 1 143 ? -1.201 1.806 -10.07 1 97.12 143 ILE B CA 1
ATOM 5157 C C . ILE B 1 143 ? -1.265 1.59 -8.562 1 97.12 143 ILE B C 1
ATOM 5159 O O . ILE B 1 143 ? -1.128 2.539 -7.785 1 97.12 143 ILE B O 1
ATOM 5163 N N . MET B 1 144 ? -1.486 0.36 -8.172 1 95.44 144 MET B N 1
ATOM 5164 C CA . MET B 1 144 ? -1.544 -0.002 -6.762 1 95.44 144 MET B CA 1
ATOM 5165 C C . MET B 1 144 ? -0.342 -0.856 -6.371 1 95.44 144 MET B C 1
ATOM 5167 O O . MET B 1 144 ? 0.477 -1.209 -7.219 1 95.44 144 MET B O 1
ATOM 5171 N N . GLY B 1 145 ? -0.26 -1.122 -5.082 1 93 145 GLY B N 1
ATOM 5172 C CA . GLY B 1 145 ? 0.88 -1.854 -4.559 1 93 145 GLY B CA 1
ATOM 5173 C C . GLY B 1 145 ? 0.815 -3.344 -4.84 1 93 145 GLY B C 1
ATOM 5174 O O . GLY B 1 145 ? 1.844 -3.98 -5.078 1 93 145 GLY B O 1
ATOM 5175 N N . SER B 1 146 ? -0.353 -3.945 -4.812 1 94 146 SER B N 1
ATOM 5176 C CA . SER B 1 146 ? -0.495 -5.387 -4.98 1 94 146 SER B CA 1
ATOM 5177 C C . SER B 1 146 ? -1.869 -5.75 -5.535 1 94 146 SER B C 1
ATOM 5179 O O . SER B 1 146 ? -2.781 -4.922 -5.531 1 94 146 SER B O 1
ATOM 5181 N N . ALA B 1 147 ? -1.924 -7 -5.98 1 96.31 147 ALA B N 1
ATOM 5182 C CA . ALA B 1 147 ? -3.217 -7.504 -6.43 1 96.31 147 ALA B CA 1
ATOM 5183 C C . ALA B 1 147 ? -4.223 -7.543 -5.281 1 96.31 147 ALA B C 1
ATOM 5185 O O . ALA B 1 147 ? -5.418 -7.332 -5.492 1 96.31 147 ALA B O 1
ATOM 5186 N N . SER B 1 148 ? -3.75 -7.785 -4.074 1 94.75 148 SER B N 1
ATOM 5187 C CA . SER B 1 148 ? -4.625 -7.777 -2.904 1 94.75 148 SER B CA 1
ATOM 5188 C C . SER B 1 148 ? -5.25 -6.402 -2.691 1 94.75 148 SER B C 1
ATOM 5190 O O . SER B 1 148 ? -6.434 -6.297 -2.363 1 94.75 148 SER B O 1
ATOM 5192 N N . ASP B 1 149 ? -4.449 -5.344 -2.865 1 94.88 149 ASP B N 1
ATOM 5193 C CA . ASP B 1 149 ? -4.98 -3.988 -2.764 1 94.88 149 ASP B CA 1
ATOM 5194 C C . ASP B 1 149 ? -6.07 -3.748 -3.807 1 94.88 149 ASP B C 1
ATOM 5196 O O . ASP B 1 149 ? -7.09 -3.113 -3.514 1 94.88 149 ASP B O 1
ATOM 5200 N N . CYS B 1 150 ? -5.828 -4.203 -4.984 1 97.31 150 CYS B N 1
ATOM 5201 C CA . CYS B 1 150 ? -6.797 -4.043 -6.062 1 97.31 150 CYS B CA 1
ATOM 5202 C C . CYS B 1 150 ? -8.094 -4.773 -5.746 1 97.31 150 CYS B C 1
ATOM 5204 O O . CYS B 1 150 ? -9.18 -4.211 -5.898 1 97.31 150 CYS B O 1
ATOM 5206 N N . ALA B 1 151 ? -7.941 -6.016 -5.305 1 97.5 151 ALA B N 1
ATOM 5207 C CA . ALA B 1 151 ? -9.109 -6.836 -4.988 1 97.5 151 ALA B CA 1
ATOM 5208 C C . ALA B 1 151 ? -9.938 -6.207 -3.871 1 97.5 151 ALA B C 1
ATOM 5210 O O . ALA B 1 151 ? -11.164 -6.164 -3.949 1 97.5 151 ALA B O 1
ATOM 5211 N N . PHE B 1 152 ? -9.273 -5.746 -2.891 1 96.69 152 PHE B N 1
ATOM 5212 C CA . PHE B 1 152 ? -9.953 -5.121 -1.763 1 96.69 152 PHE B CA 1
ATOM 5213 C C . PHE B 1 152 ? -10.656 -3.842 -2.195 1 96.69 152 PHE B C 1
ATOM 5215 O O . PHE B 1 152 ? -11.797 -3.588 -1.797 1 96.69 152 PHE B O 1
ATOM 5222 N N . THR B 1 153 ? -9.969 -3.021 -2.957 1 97.38 153 THR B N 1
ATOM 5223 C CA . THR B 1 153 ? -10.562 -1.787 -3.465 1 97.38 153 THR B CA 1
ATOM 5224 C C . THR B 1 153 ? -11.797 -2.086 -4.309 1 97.38 153 THR B C 1
ATOM 5226 O O . THR B 1 153 ? -12.82 -1.406 -4.184 1 97.38 153 THR B O 1
ATOM 5229 N N . ALA B 1 154 ? -11.695 -3.09 -5.152 1 98.31 154 ALA B N 1
ATOM 5230 C CA . ALA B 1 154 ? -12.852 -3.543 -5.91 1 98.31 154 ALA B CA 1
ATOM 5231 C C . ALA B 1 154 ? -13.984 -3.969 -4.98 1 98.31 154 ALA B C 1
ATOM 5233 O O . ALA B 1 154 ? -15.164 -3.713 -5.262 1 98.31 154 ALA B O 1
ATOM 5234 N N . GLY B 1 155 ? -13.625 -4.641 -3.906 1 98.19 155 GLY B N 1
ATOM 5235 C CA . GLY B 1 155 ? -14.617 -5.074 -2.936 1 98.19 155 GLY B CA 1
ATOM 5236 C C . GLY B 1 155 ? -15.383 -3.92 -2.311 1 98.19 155 GLY B C 1
ATOM 5237 O O . GLY B 1 155 ? -16.609 -3.979 -2.176 1 98.19 155 GLY B O 1
ATOM 5238 N N . ILE B 1 156 ? -14.695 -2.867 -1.92 1 97.69 156 ILE B N 1
ATOM 5239 C CA . ILE B 1 156 ? -15.344 -1.694 -1.341 1 97.69 156 ILE B CA 1
ATOM 5240 C C . ILE B 1 156 ? -16.281 -1.062 -2.365 1 97.69 156 ILE B C 1
ATOM 5242 O O . ILE B 1 156 ? -17.422 -0.731 -2.047 1 97.69 156 ILE B O 1
ATOM 5246 N N . ALA B 1 157 ? -15.75 -0.885 -3.57 1 97.31 157 ALA B N 1
ATOM 5247 C CA . ALA B 1 157 ? -16.547 -0.294 -4.645 1 97.31 157 ALA B CA 1
ATOM 5248 C C . ALA B 1 157 ? -17.812 -1.109 -4.902 1 97.31 157 ALA B C 1
ATOM 5250 O O . ALA B 1 157 ? -18.906 -0.548 -5.047 1 97.31 157 ALA B O 1
ATOM 5251 N N . ALA B 1 158 ? -17.625 -2.406 -4.973 1 98.5 158 ALA B N 1
ATOM 5252 C CA . ALA B 1 158 ? -18.734 -3.316 -5.234 1 98.5 158 ALA B CA 1
ATOM 5253 C C . ALA B 1 158 ? -19.797 -3.223 -4.137 1 98.5 158 ALA B C 1
ATOM 5255 O O . ALA B 1 158 ? -20.984 -3.182 -4.422 1 98.5 158 ALA B O 1
ATOM 5256 N N . ARG B 1 159 ? -19.344 -3.254 -2.883 1 97.88 159 ARG B N 1
ATOM 5257 C CA . ARG B 1 159 ? -20.281 -3.172 -1.758 1 97.88 159 ARG B CA 1
ATOM 5258 C C . ARG B 1 159 ? -21.109 -1.897 -1.827 1 97.88 159 ARG B C 1
ATOM 5260 O O . ARG B 1 159 ? -22.344 -1.943 -1.704 1 97.88 159 ARG B O 1
ATOM 5267 N N . GLU B 1 160 ? -20.438 -0.734 -1.987 1 96.5 160 GLU B N 1
ATOM 5268 C CA . GLU B 1 160 ? -21.141 0.545 -2.018 1 96.5 160 GLU B CA 1
ATOM 5269 C C . GLU B 1 160 ? -22.094 0.626 -3.211 1 96.5 160 GLU B C 1
ATOM 5271 O O . GLU B 1 160 ? -23.203 1.153 -3.094 1 96.5 160 GLU B O 1
ATOM 5276 N N . ARG B 1 161 ? -21.672 0.138 -4.352 1 96.5 161 ARG B N 1
ATOM 5277 C CA . ARG B 1 161 ? -22.547 0.112 -5.527 1 96.5 161 ARG B CA 1
ATOM 5278 C C . ARG B 1 161 ? -23.781 -0.74 -5.273 1 96.5 161 ARG B C 1
ATOM 5280 O O . ARG B 1 161 ? -24.891 -0.331 -5.594 1 96.5 161 ARG B O 1
ATOM 5287 N N . ALA B 1 162 ? -23.578 -1.954 -4.754 1 97.81 162 ALA B N 1
ATOM 5288 C CA . ALA B 1 162 ? -24.688 -2.854 -4.461 1 97.81 162 ALA B CA 1
ATOM 5289 C C . ALA B 1 162 ? -25.688 -2.199 -3.51 1 97.81 162 ALA B C 1
ATOM 5291 O O . ALA B 1 162 ? -26.906 -2.287 -3.717 1 97.81 162 ALA B O 1
ATOM 5292 N N . LEU B 1 163 ? -25.203 -1.562 -2.475 1 96.81 163 LEU B N 1
ATOM 5293 C CA . LEU B 1 163 ? -26.078 -0.923 -1.496 1 96.81 163 LEU B CA 1
ATOM 5294 C C . LEU B 1 163 ? -26.828 0.249 -2.121 1 96.81 163 LEU B C 1
ATOM 5296 O O . LEU B 1 163 ? -27.984 0.513 -1.768 1 96.81 163 LEU B O 1
ATOM 5300 N N . ARG B 1 164 ? -26.172 1.033 -2.963 1 94.81 164 ARG B N 1
ATOM 5301 C CA . ARG B 1 164 ? -26.875 2.094 -3.684 1 94.81 164 ARG B CA 1
ATOM 5302 C C . ARG B 1 164 ? -28 1.524 -4.543 1 94.81 164 ARG B C 1
ATOM 5304 O O . ARG B 1 164 ? -29.094 2.088 -4.594 1 94.81 164 ARG B O 1
ATOM 5311 N N . ASP B 1 165 ? -27.703 0.417 -5.23 1 95.06 165 ASP B N 1
ATOM 5312 C CA . ASP B 1 165 ? -28.719 -0.242 -6.047 1 95.06 165 ASP B CA 1
ATOM 5313 C C . ASP B 1 165 ? -29.906 -0.698 -5.191 1 95.06 165 ASP B C 1
ATOM 5315 O O . ASP B 1 165 ? -31.062 -0.53 -5.582 1 95.06 165 ASP B O 1
ATOM 5319 N N . LEU B 1 166 ? -29.594 -1.284 -4.102 1 96.38 166 LEU B N 1
ATOM 5320 C CA . LEU B 1 166 ? -30.641 -1.742 -3.193 1 96.38 166 LEU B CA 1
ATOM 5321 C C . LEU B 1 166 ? -31.438 -0.564 -2.643 1 96.38 166 LEU B C 1
ATOM 5323 O O . LEU B 1 166 ? -32.656 -0.661 -2.465 1 96.38 166 LEU B O 1
ATOM 5327 N N . ALA B 1 167 ? -30.719 0.514 -2.332 1 95.38 167 ALA B N 1
ATOM 5328 C CA . ALA B 1 167 ? -31.391 1.729 -1.89 1 95.38 167 ALA B CA 1
ATOM 5329 C C . ALA B 1 167 ? -32.375 2.219 -2.943 1 95.38 167 ALA B C 1
ATOM 5331 O O . ALA B 1 167 ? -33.531 2.564 -2.621 1 95.38 167 ALA B O 1
ATOM 5332 N N . LEU B 1 168 ? -31.969 2.221 -4.168 1 94 168 LEU B N 1
ATOM 5333 C CA . LEU B 1 168 ? -32.812 2.627 -5.277 1 94 168 LEU B CA 1
ATOM 5334 C C . LEU B 1 168 ? -34.031 1.71 -5.387 1 94 168 LEU B C 1
ATOM 5336 O O . LEU B 1 168 ? -35.156 2.178 -5.594 1 94 168 LEU B O 1
ATOM 5340 N N . GLN B 1 169 ? -33.844 0.479 -5.27 1 93.69 169 GLN B N 1
ATOM 5341 C CA . GLN B 1 169 ? -34.938 -0.508 -5.359 1 93.69 169 GLN B CA 1
ATOM 5342 C C . GLN B 1 169 ? -35.938 -0.336 -4.223 1 93.69 169 GLN B C 1
ATOM 5344 O O . GLN B 1 169 ? -37.094 -0.708 -4.359 1 93.69 169 GLN B O 1
ATOM 5349 N N . ASN B 1 170 ? -35.438 0.231 -3.158 1 94.25 170 ASN B N 1
ATOM 5350 C CA . ASN B 1 170 ? -36.312 0.444 -2.002 1 94.25 170 ASN B CA 1
ATOM 5351 C C . ASN B 1 170 ? -36.844 1.867 -1.966 1 94.25 170 ASN B C 1
ATOM 5353 O O . ASN B 1 170 ? -37.219 2.367 -0.903 1 94.25 170 ASN B O 1
ATOM 5357 N N . GLY B 1 171 ? -36.688 2.631 -3.018 1 92.19 171 GLY B N 1
ATOM 5358 C CA . GLY B 1 171 ? -37.406 3.887 -3.184 1 92.19 171 GLY B CA 1
ATOM 5359 C C . GLY B 1 171 ? -36.594 5.098 -2.807 1 92.19 171 GLY B C 1
ATOM 5360 O O . GLY B 1 171 ? -37.094 6.223 -2.787 1 92.19 171 GLY B O 1
ATOM 5361 N N . VAL B 1 172 ? -35.281 4.863 -2.471 1 91.5 172 VAL B N 1
ATOM 5362 C CA . VAL B 1 172 ? -34.438 6.008 -2.182 1 91.5 172 VAL B CA 1
ATOM 5363 C C . VAL B 1 172 ? -34.156 6.785 -3.467 1 91.5 172 VAL B C 1
ATOM 5365 O O . VAL B 1 172 ? -33.812 6.195 -4.492 1 91.5 172 VAL B O 1
ATOM 5368 N N . LYS B 1 173 ? -34.312 8.156 -3.445 1 88.38 173 LYS B N 1
ATOM 5369 C CA . LYS B 1 173 ? -34.125 9 -4.625 1 88.38 173 LYS B CA 1
ATOM 5370 C C . LYS B 1 173 ? -32.75 9.68 -4.59 1 88.38 173 LYS B C 1
ATOM 5372 O O . LYS B 1 173 ? -32.281 10.047 -3.52 1 88.38 173 LYS B O 1
ATOM 5377 N N . PRO B 1 174 ? -32.094 9.703 -5.832 1 83.06 174 PRO B N 1
ATOM 5378 C CA . PRO B 1 174 ? -30.828 10.422 -5.879 1 83.06 174 PRO B CA 1
ATOM 5379 C C . PRO B 1 174 ? -30.969 11.891 -5.461 1 83.06 174 PRO B C 1
ATOM 5381 O O . PRO B 1 174 ? -32.031 12.492 -5.645 1 83.06 174 PRO B O 1
ATOM 5384 N N . SER B 1 175 ? -29.828 12.266 -4.781 1 73.56 175 SER B N 1
ATOM 5385 C CA . SER B 1 175 ? -29.812 13.688 -4.465 1 73.56 175 SER B CA 1
ATOM 5386 C C . SER B 1 175 ? -29.719 14.539 -5.73 1 73.56 175 SER B C 1
ATOM 5388 O O . SER B 1 175 ? -29.172 14.086 -6.742 1 73.56 175 SER B O 1
ATOM 5390 N N . ASP B 1 176 ? -30.312 15.75 -5.859 1 58.88 176 ASP B N 1
ATOM 5391 C CA . ASP B 1 176 ? -30.391 16.656 -7 1 58.88 176 ASP B CA 1
ATOM 5392 C C . ASP B 1 176 ? -29 17.172 -7.395 1 58.88 176 ASP B C 1
ATOM 5394 O O . ASP B 1 176 ? -28.75 17.438 -8.57 1 58.88 176 ASP B O 1
ATOM 5398 N N . LYS B 1 177 ? -28.141 17.5 -6.566 1 56.09 177 LYS B N 1
ATOM 5399 C CA . LYS B 1 177 ? -26.938 18.266 -6.879 1 56.09 177 LYS B CA 1
ATOM 5400 C C . LYS B 1 177 ? -25.984 17.453 -7.738 1 56.09 177 LYS B C 1
ATOM 5402 O O . LYS B 1 177 ? -25.5 17.922 -8.773 1 56.09 177 LYS B O 1
ATOM 5407 N N . ASN B 1 178 ? -25.75 16.234 -7.395 1 60.72 178 ASN B N 1
ATOM 5408 C CA . ASN B 1 178 ? -24.734 15.531 -8.172 1 60.72 178 ASN B CA 1
ATOM 5409 C C . ASN B 1 178 ? -25.188 14.125 -8.547 1 60.72 178 ASN B C 1
ATOM 5411 O O . ASN B 1 178 ? -24.375 13.305 -8.984 1 60.72 178 ASN B O 1
ATOM 5415 N N . GLY B 1 179 ? -26.562 13.859 -8.383 1 65.75 179 GLY B N 1
ATOM 5416 C CA . GLY B 1 179 ? -27.078 12.547 -8.742 1 65.75 179 GLY B CA 1
ATOM 5417 C C . GLY B 1 179 ? -26.547 11.445 -7.84 1 65.75 179 GLY B C 1
ATOM 5418 O O . GLY B 1 179 ? -26.703 10.258 -8.156 1 65.75 179 GLY B O 1
ATOM 5419 N N . GLN B 1 180 ? -25.922 11.875 -6.797 1 74.25 180 GLN B N 1
ATOM 5420 C CA . GLN B 1 180 ? -25.359 10.875 -5.895 1 74.25 180 GLN B CA 1
ATOM 5421 C C . GLN B 1 180 ? -26.422 10.336 -4.941 1 74.25 180 GLN B C 1
ATOM 5423 O O . GLN B 1 180 ? -27.312 11.07 -4.523 1 74.25 180 GLN B O 1
ATOM 5428 N N . ILE B 1 181 ? -26.484 9.078 -4.824 1 80.5 181 ILE B N 1
ATOM 5429 C CA . ILE B 1 181 ? -27.375 8.406 -3.881 1 80.5 181 ILE B CA 1
ATOM 5430 C C . ILE B 1 181 ? -26.656 8.188 -2.557 1 80.5 181 ILE B C 1
ATOM 5432 O O . ILE B 1 181 ? -25.609 7.52 -2.514 1 80.5 181 ILE B O 1
ATOM 5436 N N . GLU B 1 182 ? -27.125 8.859 -1.588 1 84.5 182 GLU B N 1
ATOM 5437 C CA . GLU B 1 182 ? -26.641 8.555 -0.244 1 84.5 182 GLU B CA 1
ATOM 5438 C C . GLU B 1 182 ? -27.297 7.289 0.301 1 84.5 182 GLU B C 1
ATOM 5440 O O . GLU B 1 182 ? -28.531 7.16 0.27 1 84.5 182 GLU B O 1
ATOM 5445 N N . ILE B 1 183 ? -26.562 6.352 0.725 1 91.5 183 ILE B N 1
ATOM 5446 C CA . ILE B 1 183 ? -27.094 5.094 1.25 1 91.5 183 ILE B CA 1
ATOM 5447 C C . ILE B 1 183 ? -27.609 5.305 2.668 1 91.5 183 ILE B C 1
ATOM 5449 O O . ILE B 1 183 ? -26.828 5.57 3.59 1 91.5 183 ILE B O 1
ATOM 5453 N N . PRO B 1 184 ? -28.906 5.215 2.869 1 92 184 PRO B N 1
ATOM 5454 C CA . PRO B 1 184 ? -29.453 5.391 4.219 1 92 184 PRO B CA 1
ATOM 5455 C C . PRO B 1 184 ? -28.969 4.316 5.191 1 92 184 PRO B C 1
ATOM 5457 O O . PRO B 1 184 ? -28.734 3.176 4.793 1 92 184 PRO B O 1
ATOM 5460 N N . ASP B 1 185 ? -28.953 4.609 6.5 1 89.88 185 ASP B N 1
ATOM 5461 C CA . ASP B 1 185 ? -28.547 3.668 7.543 1 89.88 185 ASP B 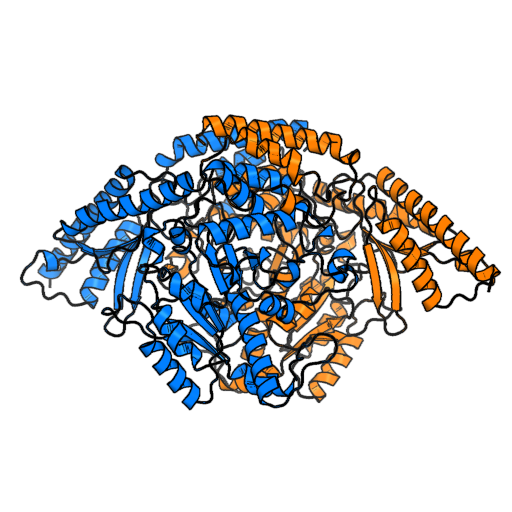CA 1
ATOM 5462 C C . ASP B 1 185 ? -29.484 2.455 7.57 1 89.88 185 ASP B C 1
ATOM 5464 O O . ASP B 1 185 ? -29.047 1.342 7.871 1 89.88 185 ASP B O 1
ATOM 5468 N N . THR B 1 186 ? -30.766 2.697 7.285 1 92.56 186 THR B N 1
ATOM 5469 C CA . THR B 1 186 ? -31.734 1.609 7.297 1 92.56 186 THR B CA 1
ATOM 5470 C C . THR B 1 186 ? -31.375 0.553 6.254 1 92.56 186 THR B C 1
ATOM 5472 O O . THR B 1 186 ? -31.547 -0.645 6.496 1 92.56 186 THR B O 1
ATOM 5475 N N . ILE B 1 187 ? -30.859 1.062 5.121 1 94.56 187 ILE B N 1
ATOM 5476 C CA . ILE B 1 187 ? -30.469 0.158 4.047 1 94.56 187 ILE B CA 1
ATOM 5477 C C . ILE B 1 187 ? -29.203 -0.593 4.449 1 94.56 187 ILE B C 1
ATOM 5479 O O . ILE B 1 187 ? -29.109 -1.811 4.277 1 94.56 187 ILE B O 1
ATOM 5483 N N . ARG B 1 188 ? -28.219 0.073 4.984 1 94.06 188 ARG B N 1
ATOM 5484 C CA . ARG B 1 188 ? -26.984 -0.56 5.445 1 94.06 188 ARG B CA 1
ATOM 5485 C C . ARG B 1 188 ? -27.266 -1.612 6.508 1 94.06 188 ARG B C 1
ATOM 5487 O O . ARG B 1 188 ? -26.734 -2.725 6.449 1 94.06 188 ARG B O 1
ATOM 5494 N N . ASN B 1 189 ? -28.125 -1.266 7.398 1 92.44 189 ASN B N 1
ATOM 5495 C CA . ASN B 1 189 ? -28.453 -2.16 8.5 1 92.44 189 ASN B CA 1
ATOM 5496 C C . ASN B 1 189 ? -29.156 -3.42 8.016 1 92.44 189 ASN B C 1
ATOM 5498 O O . ASN B 1 189 ? -28.953 -4.508 8.555 1 92.44 189 ASN B O 1
ATOM 5502 N N . GLU B 1 190 ? -29.922 -3.234 7.039 1 94.38 190 GLU B N 1
ATOM 5503 C CA . GLU B 1 190 ? -30.734 -4.348 6.57 1 94.38 190 GLU B CA 1
ATOM 5504 C C . GLU B 1 190 ? -29.938 -5.289 5.676 1 94.38 190 GLU B C 1
ATOM 5506 O O . GLU B 1 190 ? -30.094 -6.508 5.746 1 94.38 190 GLU B O 1
ATOM 5511 N N . TYR B 1 191 ? -29.062 -4.703 4.859 1 96.19 191 TYR B N 1
ATOM 5512 C CA . TYR B 1 191 ? -28.609 -5.512 3.732 1 96.19 191 TYR B CA 1
ATOM 5513 C C . TYR B 1 191 ? -27.109 -5.789 3.834 1 96.19 191 TYR B C 1
ATOM 5515 O O . TYR B 1 191 ? -26.594 -6.727 3.211 1 96.19 191 TYR B O 1
ATOM 5523 N N . SER B 1 192 ? -26.328 -5.062 4.586 1 95.56 192 SER B N 1
ATOM 5524 C CA . SER B 1 192 ? -24.875 -5.133 4.551 1 95.56 192 SER B CA 1
ATOM 5525 C C . SER B 1 192 ? -24.391 -6.531 4.891 1 95.56 192 SER B C 1
ATOM 5527 O O . SER B 1 192 ? -23.469 -7.047 4.242 1 95.56 192 SER B O 1
ATOM 5529 N N . GLN B 1 193 ? -24.969 -7.203 5.848 1 95.06 193 GLN B N 1
ATOM 5530 C CA . GLN B 1 193 ? -24.484 -8.492 6.32 1 95.06 193 GLN B CA 1
ATOM 5531 C C . GLN B 1 193 ? -25.078 -9.641 5.508 1 95.06 193 GLN B C 1
ATOM 5533 O O . GLN B 1 193 ? -24.812 -10.812 5.797 1 95.06 193 GLN B O 1
ATOM 5538 N N . LYS B 1 194 ? -25.906 -9.312 4.5 1 96.75 194 LYS B N 1
ATOM 5539 C CA . LYS B 1 194 ? -26.469 -10.328 3.615 1 96.75 194 LYS B CA 1
ATOM 5540 C C . LYS B 1 194 ? -25.656 -10.469 2.338 1 96.75 194 LYS B C 1
ATOM 5542 O O . LYS B 1 194 ? -25.891 -11.367 1.53 1 96.75 194 LYS B O 1
ATOM 5547 N N . LEU B 1 195 ? -24.703 -9.57 2.156 1 98.06 195 LEU B N 1
ATOM 5548 C CA . LEU B 1 195 ? -23.875 -9.547 0.95 1 98.06 195 LEU B CA 1
ATOM 5549 C C . LEU B 1 195 ? -22.875 -10.695 0.945 1 98.06 195 LEU B C 1
ATOM 5551 O O . LEU B 1 195 ? -22.312 -11.039 1.986 1 98.06 195 LEU B O 1
ATOM 5555 N N . VAL B 1 196 ? -22.656 -11.32 -0.256 1 98.12 196 VAL B N 1
ATOM 5556 C CA . VAL B 1 196 ? -21.75 -12.461 -0.36 1 98.12 196 VAL B CA 1
ATOM 5557 C C . VAL B 1 196 ? -20.781 -12.258 -1.523 1 98.12 196 VAL B C 1
ATOM 5559 O O . VAL B 1 196 ? -21.188 -11.781 -2.592 1 98.12 196 VAL B O 1
ATOM 5562 N N . ILE B 1 197 ? -19.516 -12.555 -1.296 1 98.69 197 ILE B N 1
ATOM 5563 C CA . ILE B 1 197 ? -18.469 -12.547 -2.312 1 98.69 197 ILE B CA 1
ATOM 5564 C C . ILE B 1 197 ? -18.266 -13.961 -2.852 1 98.69 197 ILE B C 1
ATOM 5566 O O . ILE B 1 197 ? -18.266 -14.93 -2.09 1 98.69 197 ILE B O 1
ATOM 5570 N N . TYR B 1 198 ? -18.078 -14.078 -4.18 1 98.81 198 TYR B N 1
ATOM 5571 C CA . TYR B 1 198 ? -17.875 -15.383 -4.797 1 98.81 198 TYR B CA 1
ATOM 5572 C C . TYR B 1 198 ? -16.516 -15.461 -5.469 1 98.81 198 TYR B C 1
ATOM 5574 O O . TYR B 1 198 ? -16.031 -14.469 -6.016 1 98.81 198 TYR B O 1
ATOM 5582 N N . GLY B 1 199 ? -15.875 -16.547 -5.52 1 98.12 199 GLY B N 1
ATOM 5583 C CA . GLY B 1 199 ? -14.727 -17.031 -6.277 1 98.12 199 GLY B CA 1
ATOM 5584 C C . GLY B 1 199 ? -14.688 -18.547 -6.406 1 98.12 199 GLY B C 1
ATOM 5585 O O . GLY B 1 199 ? -15.695 -19.219 -6.191 1 98.12 199 GLY B O 1
ATOM 5586 N N . SER B 1 200 ? -13.664 -19.109 -6.84 1 97.31 200 SER B N 1
ATOM 5587 C CA . SER B 1 200 ? -13.523 -20.562 -6.91 1 97.31 200 SER B CA 1
ATOM 5588 C C . SER B 1 200 ? -12.602 -21.078 -5.816 1 97.31 200 SER B C 1
ATOM 5590 O O . SER B 1 200 ? -11.977 -20.297 -5.094 1 97.31 200 SER B O 1
ATOM 5592 N N . THR B 1 201 ? -12.531 -22.391 -5.668 1 94.81 201 THR B N 1
ATOM 5593 C CA . THR B 1 201 ? -11.586 -23.031 -4.758 1 94.81 201 THR B CA 1
ATOM 5594 C C . THR B 1 201 ? -10.148 -22.797 -5.215 1 94.81 201 THR B C 1
ATOM 5596 O O . THR B 1 201 ? -9.211 -23.047 -4.461 1 94.81 201 THR B O 1
ATOM 5599 N N . GLN B 1 202 ? -9.984 -22.234 -6.422 1 95.12 202 GLN B N 1
ATOM 5600 C CA . GLN B 1 202 ? -8.656 -21.953 -6.957 1 95.12 202 GLN B CA 1
ATOM 5601 C C . GLN B 1 202 ? -8.359 -20.453 -6.941 1 95.12 202 GLN B C 1
ATOM 5603 O O . GLN B 1 202 ? -7.262 -20.016 -7.297 1 95.12 202 GLN B O 1
ATOM 5608 N N . THR B 1 203 ? -9.398 -19.656 -6.531 1 95.88 203 THR B N 1
ATOM 5609 C CA . THR B 1 203 ? -9.164 -18.234 -6.395 1 95.88 203 THR B CA 1
ATOM 5610 C C . THR B 1 203 ? -8.062 -17.953 -5.367 1 95.88 203 THR B C 1
ATOM 5612 O O . THR B 1 203 ? -8.031 -18.578 -4.301 1 95.88 203 THR B O 1
ATOM 5615 N N . HIS B 1 204 ? -7.129 -17.141 -5.789 1 94.75 204 HIS B N 1
ATOM 5616 C CA . HIS B 1 204 ? -6.059 -16.75 -4.875 1 94.75 204 HIS B CA 1
ATOM 5617 C C . HIS B 1 204 ? -6.617 -16.312 -3.523 1 94.75 204 HIS B C 1
ATOM 5619 O O . HIS B 1 204 ? -7.754 -15.844 -3.439 1 94.75 204 HIS B O 1
ATOM 5625 N N . SER B 1 205 ? -5.832 -16.391 -2.471 1 92.56 205 SER B N 1
ATOM 5626 C CA . SER B 1 205 ? -6.25 -16.109 -1.102 1 92.56 205 SER B CA 1
ATOM 5627 C C . SER B 1 205 ? -6.699 -14.664 -0.948 1 92.56 205 SER B C 1
ATOM 5629 O O . SER B 1 205 ? -7.363 -14.312 0.029 1 92.56 205 SER B O 1
ATOM 5631 N N . LEU B 1 206 ? -6.367 -13.797 -1.869 1 94.12 206 LEU B N 1
ATOM 5632 C CA . LEU B 1 206 ? -6.785 -12.406 -1.816 1 94.12 206 LEU B CA 1
ATOM 5633 C C . LEU B 1 206 ? -8.305 -12.289 -1.781 1 94.12 206 LEU B C 1
ATOM 5635 O O . LEU B 1 206 ? -8.852 -11.344 -1.216 1 94.12 206 LEU B O 1
ATOM 5639 N N . GLY B 1 207 ? -9.023 -13.234 -2.432 1 95 207 GLY B N 1
ATOM 5640 C CA . GLY B 1 207 ? -10.477 -13.234 -2.369 1 95 207 GLY B CA 1
ATOM 5641 C C . GLY B 1 207 ? -11.016 -13.414 -0.962 1 95 207 GLY B C 1
ATOM 5642 O O . GLY B 1 207 ? -11.75 -12.562 -0.462 1 95 207 GLY B O 1
ATOM 5643 N N . ALA B 1 208 ? -10.555 -14.508 -0.353 1 94.06 208 ALA B N 1
ATOM 5644 C CA . ALA B 1 208 ? -10.961 -14.773 1.023 1 94.06 208 ALA B CA 1
ATOM 5645 C C . ALA B 1 208 ? -10.516 -13.656 1.957 1 94.06 208 ALA B C 1
ATOM 5647 O O . ALA B 1 208 ? -11.234 -13.289 2.887 1 94.06 208 ALA B O 1
ATOM 5648 N N . LYS B 1 209 ? -9.391 -13.164 1.722 1 94.25 209 LYS B N 1
ATOM 5649 C CA . LYS B 1 209 ? -8.883 -12.094 2.57 1 94.25 209 LYS B CA 1
ATOM 5650 C C . LYS B 1 209 ? -9.734 -10.836 2.439 1 94.25 209 LYS B C 1
ATOM 5652 O O . LYS B 1 209 ? -9.977 -10.141 3.428 1 94.25 209 LYS B O 1
ATOM 5657 N N . THR B 1 210 ? -10.094 -10.477 1.238 1 96.31 210 THR B N 1
ATOM 5658 C CA . THR B 1 210 ? -10.992 -9.344 1.031 1 96.31 210 THR B CA 1
ATOM 5659 C C . THR B 1 210 ? -12.273 -9.516 1.837 1 96.31 210 THR B C 1
ATOM 5661 O O . THR B 1 210 ? -12.766 -8.562 2.451 1 96.31 210 THR B O 1
ATOM 5664 N N . ALA B 1 211 ? -12.805 -10.727 1.84 1 95.62 211 ALA B N 1
ATOM 5665 C CA . ALA B 1 211 ? -14.031 -11.023 2.588 1 95.62 211 ALA B CA 1
ATOM 5666 C C . ALA B 1 211 ? -13.828 -10.789 4.082 1 95.62 211 ALA B C 1
ATOM 5668 O O . ALA B 1 211 ? -14.664 -10.172 4.738 1 95.62 211 ALA B O 1
ATOM 5669 N N . VAL B 1 212 ? -12.719 -11.234 4.559 1 92.44 212 VAL B N 1
ATOM 5670 C CA . VAL B 1 212 ? -12.383 -11.047 5.965 1 92.44 212 VAL B CA 1
ATOM 5671 C C . VAL B 1 212 ? -12.266 -9.555 6.281 1 92.44 212 VAL B C 1
ATOM 5673 O O . VAL B 1 212 ? -12.789 -9.094 7.293 1 92.44 212 VAL B O 1
ATOM 5676 N N . MET B 1 213 ? -11.625 -8.82 5.473 1 95.5 213 MET B N 1
ATOM 5677 C CA . MET B 1 213 ? -11.406 -7.395 5.688 1 95.5 213 MET B CA 1
ATOM 5678 C C . MET B 1 213 ? -12.727 -6.637 5.684 1 95.5 213 MET B C 1
ATOM 5680 O O . MET B 1 213 ? -12.891 -5.66 6.418 1 95.5 213 MET B O 1
ATOM 5684 N N . LEU B 1 214 ? -13.641 -7.09 4.879 1 96.12 214 LEU B N 1
ATOM 5685 C CA . LEU B 1 214 ? -14.938 -6.426 4.785 1 96.12 214 LEU B CA 1
ATOM 5686 C C . LEU B 1 214 ? -15.906 -6.977 5.828 1 96.12 214 LEU B C 1
ATOM 5688 O O . LEU B 1 214 ? -17 -6.43 6.02 1 96.12 214 LEU B O 1
ATOM 5692 N N . GLY B 1 215 ? -15.555 -8.086 6.5 1 93.94 215 GLY B N 1
ATOM 5693 C CA . GLY B 1 215 ? -16.438 -8.727 7.457 1 93.94 215 GLY B CA 1
ATOM 5694 C C . GLY B 1 215 ? -17.594 -9.469 6.801 1 93.94 215 GLY B C 1
ATOM 5695 O O . GLY B 1 215 ? -18.719 -9.445 7.305 1 93.94 215 GLY B O 1
ATOM 5696 N N . LEU B 1 216 ? -17.359 -10.016 5.637 1 96.12 216 LEU B N 1
ATOM 5697 C CA . LEU B 1 216 ? -18.391 -10.664 4.844 1 96.12 216 LEU B CA 1
ATOM 5698 C C . LEU B 1 216 ? -18 -12.086 4.48 1 96.12 216 LEU B C 1
ATOM 5700 O O . LEU B 1 216 ? -16.828 -12.461 4.609 1 96.12 216 LEU B O 1
ATOM 5704 N N . PRO B 1 217 ? -18.938 -12.922 4.141 1 94.94 217 PRO B N 1
ATOM 5705 C CA . PRO B 1 217 ? -18.594 -14.289 3.766 1 94.94 217 PRO B CA 1
ATOM 5706 C C . PRO B 1 217 ? -18.016 -14.398 2.355 1 94.94 217 PRO B C 1
ATOM 5708 O O . PRO B 1 217 ? -18.344 -13.586 1.486 1 94.94 217 PRO B O 1
ATOM 5711 N N . PHE B 1 218 ? -17.172 -15.367 2.162 1 96.56 218 PHE B N 1
ATOM 5712 C CA . PHE B 1 218 ? -16.625 -15.75 0.87 1 96.56 218 PHE B CA 1
ATOM 5713 C C . PHE B 1 218 ? -17.062 -17.156 0.477 1 96.56 218 PHE B C 1
ATOM 5715 O O . PHE B 1 218 ? -16.859 -18.109 1.225 1 96.56 218 PHE B O 1
ATOM 5722 N N . ARG B 1 219 ? -17.75 -17.234 -0.63 1 97.56 219 ARG B N 1
ATOM 5723 C CA . ARG B 1 219 ? -18.172 -18.531 -1.161 1 97.56 219 ARG B CA 1
ATOM 5724 C C . ARG B 1 219 ? -17.172 -19.031 -2.199 1 97.56 219 ARG B C 1
ATOM 5726 O O . ARG B 1 219 ? -17.125 -18.531 -3.32 1 97.56 219 ARG B O 1
ATOM 5733 N N . ALA B 1 220 ? -16.422 -20.062 -1.816 1 96.69 220 ALA B N 1
ATOM 5734 C CA . ALA B 1 220 ? -15.516 -20.719 -2.752 1 96.69 220 ALA B CA 1
ATOM 5735 C C . ALA B 1 220 ? -16.25 -21.797 -3.555 1 96.69 220 ALA B C 1
ATOM 5737 O O . ALA B 1 220 ? -16.469 -22.906 -3.062 1 96.69 220 ALA B O 1
ATOM 5738 N N . VAL B 1 221 ? -16.531 -21.5 -4.781 1 98.12 221 VAL B N 1
ATOM 5739 C CA . VAL B 1 221 ? -17.25 -22.422 -5.652 1 98.12 221 VAL B CA 1
ATOM 5740 C C . VAL B 1 221 ? -16.312 -23.547 -6.105 1 98.12 221 VAL B C 1
ATOM 5742 O O . VAL B 1 221 ? -15.234 -23.281 -6.637 1 98.12 221 VAL B O 1
ATOM 5745 N N . PRO B 1 222 ? -16.672 -24.766 -5.906 1 96.44 222 PRO B N 1
ATOM 5746 C CA . PRO B 1 222 ? -15.797 -25.875 -6.328 1 96.44 222 PRO B CA 1
ATOM 5747 C C . PRO B 1 222 ? -15.609 -25.922 -7.844 1 96.44 222 PRO B C 1
ATOM 5749 O O . PRO B 1 222 ? -16.547 -25.672 -8.594 1 96.44 222 PRO B O 1
ATOM 5752 N N . VAL B 1 223 ? -14.445 -26.281 -8.258 1 97.31 223 VAL B N 1
ATOM 5753 C CA . VAL B 1 223 ? -14.125 -26.484 -9.664 1 97.31 223 VAL B CA 1
ATOM 5754 C C . VAL B 1 223 ? -13.898 -27.969 -9.945 1 97.31 223 VAL B C 1
ATOM 5756 O O . VAL B 1 223 ? -13.859 -28.781 -9.016 1 97.31 223 VAL B O 1
ATOM 5759 N N . SER B 1 224 ? -13.805 -28.375 -11.258 1 96.31 224 SER B N 1
ATOM 5760 C CA . SER B 1 224 ? -13.656 -29.781 -11.633 1 96.31 224 SER B CA 1
ATOM 5761 C C . SER B 1 224 ? -12.438 -29.984 -12.523 1 96.31 224 SER B C 1
ATOM 5763 O O . SER B 1 224 ? -11.945 -29.031 -13.141 1 96.31 224 SER B O 1
ATOM 5765 N N . ILE B 1 225 ? -11.922 -31.188 -12.555 1 95.38 225 ILE B N 1
ATOM 5766 C CA . ILE B 1 225 ? -10.812 -31.578 -13.414 1 95.38 225 ILE B CA 1
ATOM 5767 C C . ILE B 1 225 ? -11.211 -31.422 -14.875 1 95.38 225 ILE B C 1
ATOM 5769 O O . ILE B 1 225 ? -10.414 -30.969 -15.703 1 95.38 225 ILE B O 1
ATOM 5773 N N . GLU B 1 226 ? -12.484 -31.75 -15.172 1 95.12 226 GLU B N 1
ATOM 5774 C CA . GLU B 1 226 ? -12.984 -31.703 -16.547 1 95.12 226 GLU B CA 1
ATOM 5775 C C . GLU B 1 226 ? -12.938 -30.281 -17.094 1 95.12 226 GLU B C 1
ATOM 5777 O O . GLU B 1 226 ? -12.766 -30.094 -18.297 1 95.12 226 GLU B O 1
ATOM 5782 N N . ASP B 1 227 ? -13.07 -29.312 -16.203 1 95.69 227 ASP B N 1
ATOM 5783 C CA . ASP B 1 227 ? -13.039 -27.922 -16.625 1 95.69 227 ASP B CA 1
ATOM 5784 C C . ASP B 1 227 ? -11.656 -27.312 -16.438 1 95.69 227 ASP B C 1
ATOM 5786 O O . ASP B 1 227 ? -11.5 -26.094 -16.406 1 95.69 227 ASP B O 1
ATOM 5790 N N . ASN B 1 228 ? -10.656 -28.219 -16.219 1 95.56 228 ASN B N 1
ATOM 5791 C CA . ASN B 1 228 ? -9.273 -27.812 -15.984 1 95.56 228 ASN B CA 1
ATOM 5792 C C . ASN B 1 228 ? -9.156 -26.859 -14.797 1 95.56 228 ASN B C 1
ATOM 5794 O O . ASN B 1 228 ? -8.398 -25.891 -14.844 1 95.56 228 ASN B O 1
ATOM 5798 N N . TYR B 1 229 ? -10.039 -27.062 -13.805 1 97.25 229 TYR B N 1
ATOM 5799 C CA . TYR B 1 229 ? -10.016 -26.344 -12.531 1 97.25 229 TYR B CA 1
ATOM 5800 C C . TYR B 1 229 ? -10.461 -24.891 -12.719 1 97.25 229 TYR B C 1
ATOM 5802 O O . TYR B 1 229 ? -10.125 -24.031 -11.914 1 97.25 229 TYR B O 1
ATOM 5810 N N . ALA B 1 230 ? -11.141 -24.562 -13.797 1 98.12 230 ALA B N 1
ATOM 5811 C CA . ALA B 1 230 ? -11.68 -23.219 -14.055 1 98.12 230 ALA B CA 1
ATOM 5812 C C . ALA B 1 230 ? -13.078 -23.078 -13.469 1 98.12 230 ALA B C 1
ATOM 5814 O O . ALA B 1 230 ? -13.859 -24.031 -13.453 1 98.12 230 ALA B O 1
ATOM 5815 N N . LEU B 1 231 ? -13.367 -21.875 -12.961 1 98.56 231 LEU B N 1
ATOM 5816 C CA . LEU B 1 231 ? -14.734 -21.547 -12.586 1 98.56 231 LEU B CA 1
ATOM 5817 C C . LEU B 1 231 ? -15.617 -21.406 -13.82 1 98.56 231 LEU B C 1
ATOM 5819 O O . LEU B 1 231 ? -15.227 -20.766 -14.805 1 98.56 231 LEU B O 1
ATOM 5823 N N . THR B 1 232 ? -16.828 -22.078 -13.805 1 98.62 232 THR B N 1
ATOM 5824 C CA . THR B 1 232 ? -17.75 -22.016 -14.938 1 98.62 232 THR B CA 1
ATOM 5825 C C . THR B 1 232 ? -18.984 -21.203 -14.578 1 98.62 232 THR B C 1
ATOM 5827 O O . THR B 1 232 ? -19.297 -21.016 -13.398 1 98.62 232 THR B O 1
ATOM 5830 N N . GLY B 1 233 ? -19.641 -20.688 -15.656 1 98.62 233 GLY B N 1
ATOM 5831 C CA . GLY B 1 233 ? -20.906 -20.016 -15.422 1 98.62 233 GLY B CA 1
ATOM 5832 C C . GLY B 1 233 ? -21.938 -20.875 -14.719 1 98.62 233 GLY B C 1
ATOM 5833 O O . GLY B 1 233 ? -22.641 -20.406 -13.82 1 98.62 233 GLY B O 1
ATOM 5834 N N . ALA B 1 234 ? -22.016 -22.125 -15.117 1 98.25 234 ALA B N 1
ATOM 5835 C CA . ALA B 1 234 ? -23.016 -23.031 -14.562 1 98.25 234 ALA B CA 1
ATOM 5836 C C . ALA B 1 234 ? -22.781 -23.25 -13.07 1 98.25 234 ALA B C 1
ATOM 5838 O O . ALA B 1 234 ? -23.734 -23.188 -12.281 1 98.25 234 ALA B O 1
ATOM 5839 N N . SER B 1 235 ? -21.562 -23.531 -12.688 1 98.06 235 SER B N 1
ATOM 5840 C CA . SER B 1 235 ? -21.266 -23.75 -11.281 1 98.06 235 SER B CA 1
ATOM 5841 C C . SER B 1 235 ? -21.5 -22.5 -10.453 1 98.06 235 SER B C 1
ATOM 5843 O O . SER B 1 235 ? -21.969 -22.562 -9.32 1 98.06 235 SER B O 1
ATOM 5845 N N . LEU B 1 236 ? -21.141 -21.344 -10.992 1 98.69 236 LEU B N 1
ATOM 5846 C CA . LEU B 1 236 ? -21.375 -20.078 -10.305 1 98.69 236 LEU B CA 1
ATOM 5847 C C . LEU B 1 236 ? -22.859 -19.812 -10.125 1 98.69 236 LEU B C 1
ATOM 5849 O O . LEU B 1 236 ? -23.297 -19.406 -9.055 1 98.69 236 LEU B O 1
ATOM 5853 N N . LYS B 1 237 ? -23.625 -20.047 -11.195 1 98.75 237 LYS B N 1
ATOM 5854 C CA . LYS B 1 237 ? -25.078 -19.859 -11.141 1 98.75 237 LYS B CA 1
ATOM 5855 C C . LYS B 1 237 ? -25.688 -20.703 -10.031 1 98.75 237 LYS B C 1
ATOM 5857 O O . LYS B 1 237 ? -26.531 -20.219 -9.273 1 98.75 237 LYS B O 1
ATOM 5862 N N . GLU B 1 238 ? -25.312 -21.938 -9.969 1 98.5 238 GLU B N 1
ATOM 5863 C CA . GLU B 1 238 ? -25.828 -22.844 -8.938 1 98.5 238 GLU B CA 1
ATOM 5864 C C . GLU B 1 238 ? -25.531 -22.297 -7.539 1 98.5 238 GLU B C 1
ATOM 5866 O O . GLU B 1 238 ? -26.406 -22.297 -6.676 1 98.5 238 GLU B O 1
ATOM 5871 N N . ALA B 1 239 ? -24.312 -21.859 -7.309 1 98.44 239 ALA B N 1
ATOM 5872 C CA . ALA B 1 239 ? -23.922 -21.312 -6.012 1 98.44 239 ALA B CA 1
ATOM 5873 C C . ALA B 1 239 ? -24.734 -20.062 -5.676 1 98.44 239 ALA B C 1
ATOM 5875 O O . ALA B 1 239 ? -25.203 -19.906 -4.547 1 98.44 239 ALA B O 1
ATOM 5876 N N . ILE B 1 240 ? -24.875 -19.141 -6.625 1 98.62 240 ILE B N 1
ATOM 5877 C CA . ILE B 1 240 ? -25.594 -17.891 -6.434 1 98.62 240 ILE B CA 1
ATOM 5878 C C . ILE B 1 240 ? -27.047 -18.172 -6.078 1 98.62 240 ILE B C 1
ATOM 5880 O O . ILE B 1 240 ? -27.578 -17.609 -5.113 1 98.62 240 ILE B O 1
ATOM 5884 N N . GLU B 1 241 ? -27.703 -19.047 -6.828 1 98.56 241 GLU B N 1
ATOM 5885 C CA . GLU B 1 241 ? -29.109 -19.359 -6.602 1 98.56 241 GLU B CA 1
ATOM 5886 C C . GLU B 1 241 ? -29.328 -20 -5.234 1 98.56 241 GLU B C 1
ATOM 5888 O O . GLU B 1 241 ? -30.312 -19.719 -4.555 1 98.56 241 GLU B O 1
ATOM 5893 N N . ALA B 1 242 ? -28.438 -20.875 -4.848 1 98.38 242 ALA B N 1
ATOM 5894 C CA . ALA B 1 242 ? -28.516 -21.5 -3.525 1 98.38 242 ALA B CA 1
ATOM 5895 C C . ALA B 1 242 ? -28.453 -20.438 -2.426 1 98.38 242 ALA B C 1
ATOM 5897 O O . ALA B 1 242 ? -29.172 -20.531 -1.429 1 98.38 242 ALA B O 1
ATOM 5898 N N . ASP B 1 243 ? -27.578 -19.484 -2.551 1 98.06 243 ASP B N 1
ATOM 5899 C CA . ASP B 1 243 ? -27.406 -18.453 -1.54 1 98.06 243 ASP B CA 1
ATOM 5900 C C . ASP B 1 243 ? -28.594 -17.484 -1.535 1 98.06 243 ASP B C 1
ATOM 5902 O O . ASP B 1 243 ? -29.031 -17.047 -0.473 1 98.06 243 ASP B O 1
ATOM 5906 N N . ILE B 1 244 ? -29.078 -17.141 -2.727 1 98.12 244 ILE B N 1
ATOM 5907 C CA . ILE B 1 244 ? -30.266 -16.297 -2.814 1 98.12 244 ILE B CA 1
ATOM 5908 C C . ILE B 1 244 ? -31.422 -16.969 -2.092 1 98.12 244 ILE B C 1
ATOM 5910 O O . ILE B 1 244 ? -32.188 -16.312 -1.377 1 98.12 244 ILE B O 1
ATOM 5914 N N . ALA B 1 245 ? -31.562 -18.25 -2.211 1 98.06 245 ALA B N 1
ATOM 5915 C CA . ALA B 1 245 ? -32.625 -19.016 -1.554 1 98.06 245 ALA B CA 1
ATOM 5916 C C . ALA B 1 245 ? -32.5 -18.922 -0.035 1 98.06 245 ALA B C 1
ATOM 5918 O O . ALA B 1 245 ? -33.5 -19.094 0.683 1 98.06 245 ALA B O 1
ATOM 5919 N N . GLN B 1 246 ? -31.359 -18.656 0.45 1 96.75 246 GLN B N 1
ATOM 5920 C CA . GLN B 1 246 ? -31.125 -18.531 1.884 1 96.75 246 GLN B CA 1
ATOM 5921 C C . GLN B 1 246 ? -31.188 -17.078 2.33 1 96.75 246 GLN B C 1
ATOM 5923 O O . GLN B 1 246 ? -30.844 -16.766 3.471 1 96.75 246 GLN B O 1
ATOM 5928 N N . GLY B 1 247 ? -31.531 -16.188 1.417 1 96.06 247 GLY B N 1
ATOM 5929 C CA . GLY B 1 247 ? -31.734 -14.789 1.759 1 96.06 247 GLY B CA 1
ATOM 5930 C C . GLY B 1 247 ? -30.484 -13.945 1.613 1 96.06 247 GLY B C 1
ATOM 5931 O O . GLY B 1 247 ? -30.453 -12.789 2.035 1 96.06 247 GLY B O 1
ATOM 5932 N N . LEU B 1 248 ? -29.469 -14.531 1.036 1 97.62 248 LEU B N 1
ATOM 5933 C CA . LEU B 1 248 ? -28.219 -13.797 0.835 1 97.62 248 LEU B CA 1
ATOM 5934 C C . LEU B 1 248 ? -28.25 -13.047 -0.493 1 97.62 248 LEU B C 1
ATOM 5936 O O . LEU B 1 248 ? -29.094 -13.32 -1.352 1 97.62 248 LEU B O 1
ATOM 5940 N N . ILE B 1 249 ? -27.391 -12.016 -0.642 1 98.31 249 ILE B N 1
ATOM 5941 C CA . ILE B 1 249 ? -27.375 -11.148 -1.813 1 98.31 249 ILE B CA 1
ATOM 5942 C C . ILE B 1 249 ? -26 -11.203 -2.477 1 98.31 249 ILE B C 1
ATOM 5944 O O . ILE B 1 249 ? -25.031 -10.68 -1.938 1 98.31 249 ILE B O 1
ATOM 5948 N N . PRO B 1 250 ? -25.875 -11.828 -3.652 1 98.56 250 PRO B N 1
ATOM 5949 C CA . PRO B 1 250 ? -24.609 -11.766 -4.391 1 98.56 250 PRO B CA 1
ATOM 5950 C C . PRO B 1 250 ? -24.219 -10.336 -4.777 1 98.56 250 PRO B C 1
ATOM 5952 O O . PRO B 1 250 ? -25.047 -9.594 -5.297 1 98.56 250 PRO B O 1
ATOM 5955 N N . PHE B 1 251 ? -22.906 -9.914 -4.508 1 98.69 251 PHE B N 1
ATOM 5956 C CA . PHE B 1 251 ? -22.578 -8.539 -4.855 1 98.69 251 PHE B CA 1
ATOM 5957 C C . PHE B 1 251 ? -21.203 -8.445 -5.512 1 98.69 251 PHE B C 1
ATOM 5959 O O . PHE B 1 251 ? -20.875 -7.434 -6.125 1 98.69 251 PHE B O 1
ATOM 5966 N N . LEU B 1 252 ? -20.359 -9.43 -5.441 1 98.88 252 LEU B N 1
ATOM 5967 C CA . LEU B 1 252 ? -19.016 -9.406 -5.992 1 98.88 252 LEU B CA 1
ATOM 5968 C C . LEU B 1 252 ? -18.562 -10.797 -6.422 1 98.88 252 LEU B C 1
ATOM 5970 O O . LEU B 1 252 ? -18.75 -11.766 -5.684 1 98.88 252 LEU B O 1
ATOM 5974 N N . VAL B 1 253 ? -18.047 -10.938 -7.586 1 98.94 253 VAL B N 1
ATOM 5975 C CA . VAL B 1 253 ? -17.453 -12.172 -8.094 1 98.94 253 VAL B CA 1
ATOM 5976 C C . VAL B 1 253 ? -16.016 -11.914 -8.516 1 98.94 253 VAL B C 1
ATOM 5978 O O . VAL B 1 253 ? -15.727 -10.977 -9.266 1 98.94 253 VAL B O 1
ATOM 5981 N N . TYR B 1 254 ? -15.109 -12.688 -8.023 1 98.81 254 TYR B N 1
ATOM 5982 C CA . TYR B 1 254 ? -13.734 -12.719 -8.5 1 98.81 254 TYR B CA 1
ATOM 5983 C C . TYR B 1 254 ? -13.547 -13.805 -9.555 1 98.81 254 TYR B C 1
ATOM 5985 O O . TYR B 1 254 ? -13.648 -14.992 -9.25 1 98.81 254 TYR B O 1
ATOM 5993 N N . ALA B 1 255 ? -13.344 -13.406 -10.734 1 98.88 255 ALA B N 1
ATOM 5994 C CA . ALA B 1 255 ? -12.891 -14.32 -11.781 1 98.88 255 ALA B CA 1
ATOM 5995 C C . ALA B 1 255 ? -11.391 -14.195 -12.008 1 98.88 255 ALA B C 1
ATOM 5997 O O . ALA B 1 255 ? -10.828 -13.102 -11.914 1 98.88 255 ALA B O 1
ATOM 5998 N N . THR B 1 256 ? -10.781 -15.328 -12.367 1 98.75 256 THR B N 1
ATOM 5999 C CA . THR B 1 256 ? -9.32 -15.336 -12.414 1 98.75 256 THR B CA 1
ATOM 6000 C C . THR B 1 256 ? -8.828 -15.68 -13.82 1 98.75 256 THR B C 1
ATOM 6002 O O . THR B 1 256 ? -9.359 -16.594 -14.461 1 98.75 256 THR B O 1
ATOM 6005 N N . VAL B 1 257 ? -7.941 -14.891 -14.312 1 98.81 257 VAL B N 1
ATOM 6006 C CA . VAL B 1 257 ? -7.129 -15.25 -15.469 1 98.81 257 VAL B CA 1
ATOM 6007 C C . VAL B 1 257 ? -5.738 -15.688 -15.016 1 98.81 257 VAL B C 1
ATOM 6009 O O . VAL B 1 257 ? -4.879 -14.844 -14.734 1 98.81 257 VAL B O 1
ATOM 6012 N N . GLY B 1 258 ? -5.543 -17 -15.039 1 98.38 258 GLY B N 1
ATOM 6013 C CA . GLY B 1 258 ? -4.281 -17.531 -14.547 1 98.38 258 GLY B CA 1
ATOM 6014 C C . GLY B 1 258 ? -4.277 -17.766 -13.055 1 98.38 258 GLY B C 1
ATOM 6015 O O . GLY B 1 258 ? -3.564 -17.078 -12.312 1 98.38 258 GLY B O 1
ATOM 6016 N N . THR B 1 259 ? -5.047 -18.797 -12.578 1 97.69 259 THR B N 1
ATOM 6017 C CA . THR B 1 259 ? -5.039 -19.125 -11.164 1 97.69 259 THR B CA 1
ATOM 6018 C C . THR B 1 259 ? -3.631 -19.484 -10.703 1 97.69 259 THR B C 1
ATOM 6020 O O . THR B 1 259 ? -2.799 -19.922 -11.508 1 97.69 259 THR B O 1
ATOM 6023 N N . THR B 1 260 ? -3.387 -19.328 -9.445 1 95.62 260 THR B N 1
ATOM 6024 C CA . THR B 1 260 ? -2.051 -19.484 -8.883 1 95.62 260 THR B CA 1
ATOM 6025 C C . THR B 1 260 ? -1.572 -20.922 -9.047 1 95.62 260 THR B C 1
ATOM 6027 O O . THR B 1 260 ? -0.427 -21.172 -9.438 1 95.62 260 THR B O 1
ATOM 6030 N N . SER B 1 261 ? -2.408 -21.859 -8.836 1 96.19 261 SER B N 1
ATOM 6031 C CA . SER B 1 261 ? -1.996 -23.25 -8.719 1 96.19 261 SER B CA 1
ATOM 6032 C C . SER B 1 261 ? -1.717 -23.859 -10.086 1 96.19 261 SER B C 1
ATOM 6034 O O . SER B 1 261 ? -0.712 -24.562 -10.273 1 96.19 261 SER B O 1
ATOM 6036 N N . THR B 1 262 ? -2.635 -23.594 -11.062 1 97.19 262 THR B N 1
ATOM 6037 C CA . THR B 1 262 ? -2.543 -24.344 -12.312 1 97.19 262 THR B CA 1
ATOM 6038 C C . THR B 1 262 ? -2.473 -23.406 -13.508 1 97.19 262 THR B C 1
ATOM 6040 O O . THR B 1 262 ? -2.248 -23.844 -14.641 1 97.19 262 THR B O 1
ATOM 6043 N N . GLY B 1 263 ? -2.676 -22.125 -13.273 1 97.94 263 GLY B N 1
ATOM 6044 C CA . GLY B 1 263 ? -2.777 -21.203 -14.391 1 97.94 263 GLY B CA 1
ATOM 6045 C C . GLY B 1 263 ? -4.109 -21.281 -15.109 1 97.94 263 GLY B C 1
ATOM 6046 O O . GLY B 1 263 ? -4.234 -20.828 -16.25 1 97.94 263 GLY B O 1
ATOM 6047 N N . ALA B 1 264 ? -5.094 -21.781 -14.477 1 98.12 264 ALA B N 1
ATOM 6048 C CA . ALA B 1 264 ? -6.422 -21.922 -15.07 1 98.12 264 ALA B CA 1
ATOM 6049 C C . ALA B 1 264 ? -7.031 -20.562 -15.375 1 98.12 264 ALA B C 1
ATOM 6051 O O . ALA B 1 264 ? -6.781 -19.594 -14.664 1 98.12 264 ALA B O 1
ATOM 6052 N N . VAL B 1 265 ? -7.781 -20.484 -16.422 1 98.62 265 VAL B N 1
ATOM 6053 C CA . VAL B 1 265 ? -8.539 -19.297 -16.812 1 98.62 265 VAL B CA 1
ATOM 6054 C C . VAL B 1 265 ? -10.031 -19.547 -16.625 1 98.62 265 VAL B C 1
ATOM 6056 O O . VAL B 1 265 ? -10.609 -20.422 -17.297 1 98.62 265 VAL B O 1
ATOM 6059 N N . ASP B 1 266 ? -10.656 -18.844 -15.711 1 98.81 266 ASP B N 1
ATOM 6060 C CA . ASP B 1 266 ? -12.094 -18.984 -15.516 1 98.81 266 ASP B CA 1
ATOM 6061 C C . ASP B 1 266 ? -12.859 -18.641 -16.797 1 98.81 266 ASP B C 1
ATOM 6063 O O . ASP B 1 266 ? -12.375 -17.859 -17.625 1 98.81 266 ASP B O 1
ATOM 6067 N N . LYS B 1 267 ? -14.047 -19.281 -16.969 1 98.69 267 LYS B N 1
ATOM 6068 C CA . LYS B 1 267 ? -14.844 -19.047 -18.172 1 98.69 267 LYS B CA 1
ATOM 6069 C C . LYS B 1 267 ? -15.586 -17.719 -18.094 1 98.69 267 LYS B C 1
ATOM 6071 O O . LYS B 1 267 ? -16.797 -17.688 -17.875 1 98.69 267 LYS B O 1
ATOM 6076 N N . ILE B 1 268 ? -14.844 -16.609 -18.406 1 98.81 268 ILE B N 1
ATOM 6077 C CA . ILE B 1 268 ? -15.281 -15.25 -18.141 1 98.81 268 ILE B CA 1
ATOM 6078 C C . ILE B 1 268 ? -16.547 -14.945 -18.953 1 98.81 268 ILE B C 1
ATOM 6080 O O . ILE B 1 268 ? -17.469 -14.297 -18.453 1 98.81 268 ILE B O 1
ATOM 6084 N N . ASP B 1 269 ? -16.562 -15.398 -20.188 1 98.38 269 ASP B N 1
ATOM 6085 C CA . ASP B 1 269 ? -17.75 -15.164 -21.016 1 98.38 269 ASP B CA 1
ATOM 6086 C C . ASP B 1 269 ? -18.984 -15.82 -20.406 1 98.38 269 ASP B C 1
ATOM 6088 O O . ASP B 1 269 ? -20.047 -15.203 -20.359 1 98.38 269 ASP B O 1
ATOM 6092 N N . GLU B 1 270 ? -18.875 -17.109 -19.969 1 98.69 270 GLU B N 1
ATOM 6093 C CA . GLU B 1 270 ? -19.984 -17.812 -19.328 1 98.69 270 GLU B CA 1
ATOM 6094 C C . GLU B 1 270 ? -20.391 -17.109 -18.031 1 98.69 270 GLU B C 1
ATOM 6096 O O . GLU B 1 270 ? -21.578 -16.922 -17.781 1 98.69 270 GLU B O 1
ATOM 6101 N N . ILE B 1 271 ? -19.391 -16.734 -17.25 1 98.81 271 ILE B N 1
ATOM 6102 C CA . ILE B 1 271 ? -19.609 -16.094 -15.961 1 98.81 271 ILE B CA 1
ATOM 6103 C C . ILE B 1 271 ? -20.344 -14.766 -16.172 1 98.81 271 ILE B C 1
ATOM 6105 O O . ILE B 1 271 ? -21.344 -14.492 -15.508 1 98.81 271 ILE B O 1
ATOM 6109 N N . GLY B 1 272 ? -19.766 -13.969 -17.094 1 98.62 272 GLY B N 1
ATOM 6110 C CA . GLY B 1 272 ? -20.406 -12.703 -17.406 1 98.62 272 GLY B CA 1
ATOM 6111 C C . GLY B 1 272 ? -21.844 -12.867 -17.859 1 98.62 272 GLY B C 1
ATOM 6112 O O . GLY B 1 272 ? -22.719 -12.094 -17.469 1 98.62 272 GLY B O 1
ATOM 6113 N N . GLY B 1 273 ? -22.078 -13.836 -18.75 1 98.38 273 GLY B N 1
ATOM 6114 C CA . GLY B 1 273 ? -23.438 -14.109 -19.188 1 98.38 273 GLY B CA 1
ATOM 6115 C C . GLY B 1 273 ? -24.391 -14.406 -18.062 1 98.38 273 GLY B C 1
ATOM 6116 O O . GLY B 1 273 ? -25.516 -13.914 -18.047 1 98.38 273 GLY B O 1
ATOM 6117 N N . VAL B 1 274 ? -23.953 -15.172 -17.125 1 98.44 274 VAL B N 1
ATOM 6118 C CA . VAL B 1 274 ? -24.766 -15.516 -15.953 1 98.44 274 VAL B CA 1
ATOM 6119 C C . VAL B 1 274 ? -25.047 -14.258 -15.133 1 98.44 274 VAL B C 1
ATOM 6121 O O . VAL B 1 274 ? -26.172 -14.047 -14.68 1 98.44 274 VAL B O 1
ATOM 6124 N N . LEU B 1 275 ? -24.062 -13.398 -14.977 1 98.5 275 LEU B N 1
ATOM 6125 C CA . LEU B 1 275 ? -24.125 -12.289 -14.031 1 98.5 275 LEU B CA 1
ATOM 6126 C C . LEU B 1 275 ? -25.047 -11.18 -14.562 1 98.5 275 LEU B C 1
ATOM 6128 O O . LEU B 1 275 ? -25.484 -10.32 -13.805 1 98.5 275 LEU B O 1
ATOM 6132 N N . THR B 1 276 ? -25.375 -11.234 -15.836 1 97.44 276 THR B N 1
ATOM 6133 C CA . THR B 1 276 ? -26.281 -10.25 -16.406 1 97.44 276 THR B CA 1
ATOM 6134 C C . THR B 1 276 ? -27.656 -10.328 -15.727 1 97.44 276 THR B C 1
ATOM 6136 O O . THR B 1 276 ? -28.422 -9.359 -15.758 1 97.44 276 THR B O 1
ATOM 6139 N N . ASN B 1 277 ? -27.953 -11.422 -15.109 1 96.94 277 ASN B N 1
ATOM 6140 C CA . ASN B 1 277 ? -29.234 -11.625 -14.453 1 96.94 277 ASN B CA 1
ATOM 6141 C C . ASN B 1 277 ? -29.219 -11.125 -13.008 1 96.94 277 ASN B C 1
ATOM 6143 O O . ASN B 1 277 ? -30.25 -11.148 -12.328 1 96.94 277 ASN B O 1
ATOM 6147 N N . TYR B 1 278 ? -28.141 -10.672 -12.547 1 97 278 TYR B N 1
ATOM 6148 C CA . TYR B 1 278 ? -27.984 -10.219 -11.172 1 97 278 TYR B CA 1
ATOM 6149 C C . TYR B 1 278 ? -27.406 -8.805 -11.125 1 97 278 TYR B C 1
ATOM 6151 O O . TYR B 1 278 ? -26.203 -8.633 -10.906 1 97 278 TYR B O 1
ATOM 6159 N N . PRO B 1 279 ? -28.156 -7.836 -11.109 1 92.5 279 PRO B N 1
ATOM 6160 C CA . PRO B 1 279 ? -27.719 -6.453 -11.305 1 92.5 279 PRO B CA 1
ATOM 6161 C C . PRO B 1 279 ? -26.859 -5.941 -10.156 1 92.5 279 PRO B C 1
ATOM 6163 O O . PRO B 1 279 ? -26.094 -4.984 -10.328 1 92.5 279 PRO B O 1
ATOM 6166 N N . THR B 1 280 ? -26.891 -6.512 -9 1 95.94 280 THR B N 1
ATOM 6167 C CA . THR B 1 280 ? -26.125 -6.035 -7.859 1 95.94 280 THR B CA 1
ATOM 6168 C C . THR B 1 280 ? -24.688 -6.531 -7.938 1 95.94 280 THR B C 1
ATOM 6170 O O . THR B 1 280 ? -23.828 -6.082 -7.176 1 95.94 280 THR B O 1
ATOM 6173 N N . VAL B 1 281 ? -24.406 -7.391 -8.867 1 98.31 281 VAL B N 1
ATOM 6174 C CA . VAL B 1 281 ? -23.125 -8.094 -8.805 1 98.31 281 VAL B CA 1
ATOM 6175 C C . VAL B 1 281 ? -22.078 -7.312 -9.594 1 98.31 281 VAL B C 1
ATOM 6177 O O . VAL B 1 281 ? -22.328 -6.879 -10.719 1 98.31 281 VAL B O 1
ATOM 6180 N N . PHE B 1 282 ? -20.984 -7.055 -8.984 1 98.62 282 PHE B N 1
ATOM 6181 C CA . PHE B 1 282 ? -19.75 -6.492 -9.531 1 98.62 282 PHE B CA 1
ATOM 6182 C C . PHE B 1 282 ? -18.781 -7.598 -9.938 1 98.62 282 PHE B C 1
ATOM 6184 O O . PHE B 1 282 ? -18.531 -8.516 -9.156 1 98.62 282 PHE B O 1
ATOM 6191 N N . LEU B 1 283 ? -18.25 -7.625 -11.18 1 98.88 283 LEU B N 1
ATOM 6192 C CA . LEU B 1 283 ? -17.297 -8.625 -11.625 1 98.88 283 LEU B CA 1
ATOM 6193 C C . LEU B 1 283 ? -15.875 -8.055 -11.641 1 98.88 283 LEU B C 1
ATOM 6195 O O . LEU B 1 283 ? -15.57 -7.176 -12.453 1 98.88 283 LEU B O 1
ATOM 6199 N N . HIS B 1 284 ? -15.023 -8.477 -10.789 1 98.94 284 HIS B N 1
ATOM 6200 C CA . HIS B 1 284 ? -13.602 -8.156 -10.797 1 98.94 284 HIS B CA 1
ATOM 6201 C C . HIS B 1 284 ? -12.789 -9.297 -11.414 1 98.94 284 HIS B C 1
ATOM 6203 O O . HIS B 1 284 ? -12.906 -10.445 -10.984 1 98.94 284 HIS B O 1
ATOM 6209 N N . VAL B 1 285 ? -11.969 -9.016 -12.352 1 98.94 285 VAL B N 1
ATOM 6210 C CA . VAL B 1 285 ? -11.094 -10.023 -12.953 1 98.94 285 VAL B CA 1
ATOM 6211 C C . VAL B 1 285 ? -9.68 -9.859 -12.414 1 98.94 285 VAL B C 1
ATOM 6213 O O . VAL B 1 285 ? -9.031 -8.836 -12.664 1 98.94 285 VAL B O 1
ATOM 6216 N N . ASP B 1 286 ? -9.258 -10.844 -11.727 1 98.75 286 ASP B N 1
ATOM 6217 C CA . ASP B 1 286 ? -7.895 -10.93 -11.211 1 98.75 286 ASP B CA 1
ATOM 6218 C C . ASP B 1 286 ? -6.98 -11.656 -12.195 1 98.75 286 ASP B C 1
ATOM 6220 O O . ASP B 1 286 ? -7.02 -12.883 -12.289 1 98.75 286 ASP B O 1
ATOM 6224 N N . ALA B 1 287 ? -6.125 -10.938 -12.836 1 98.81 287 ALA B N 1
ATOM 6225 C CA . ALA B 1 287 ? -5.141 -11.477 -13.773 1 98.81 287 ALA B CA 1
ATOM 6226 C C . ALA B 1 287 ? -3.723 -11.109 -13.344 1 98.81 287 ALA B C 1
ATOM 6228 O O . ALA B 1 287 ? -2.924 -10.633 -14.156 1 98.81 287 ALA B O 1
ATOM 6229 N N . ALA B 1 288 ? -3.402 -11.359 -12.125 1 97.81 288 ALA B N 1
ATOM 6230 C CA . ALA B 1 288 ? -2.207 -10.82 -11.477 1 97.81 288 ALA B CA 1
ATOM 6231 C C . ALA B 1 288 ? -0.947 -11.234 -12.234 1 97.81 288 ALA B C 1
ATOM 6233 O O . ALA B 1 288 ? -0.166 -10.375 -12.664 1 97.81 288 ALA B O 1
ATOM 6234 N N . TRP B 1 289 ? -0.741 -12.516 -12.461 1 97.75 289 TRP B N 1
ATOM 6235 C CA . TRP B 1 289 ? 0.513 -12.891 -13.102 1 97.75 289 TRP B CA 1
ATOM 6236 C C . TRP B 1 289 ? 0.324 -13.062 -14.609 1 97.75 289 TRP B C 1
ATOM 6238 O O . TRP B 1 289 ? 1.214 -12.734 -15.391 1 97.75 289 TRP B O 1
ATOM 6248 N N . ALA B 1 290 ? -0.865 -13.5 -15.047 1 98.69 290 ALA B N 1
ATOM 6249 C CA . ALA B 1 290 ? -1.043 -13.93 -16.438 1 98.69 290 ALA B CA 1
ATOM 6250 C C . ALA B 1 290 ? -1.586 -12.797 -17.297 1 98.69 290 ALA B C 1
ATOM 6252 O O . ALA B 1 290 ? -1.535 -12.859 -18.531 1 98.69 290 ALA B O 1
ATOM 6253 N N . GLY B 1 291 ? -2.121 -11.742 -16.672 1 98.75 291 GLY B N 1
ATOM 6254 C CA . GLY B 1 291 ? -2.736 -10.656 -17.422 1 98.75 291 GLY B CA 1
ATOM 6255 C C . GLY B 1 291 ? -1.789 -9.992 -18.406 1 98.75 291 GLY B C 1
ATOM 6256 O O . GLY B 1 291 ? -2.213 -9.516 -19.453 1 98.75 291 GLY B O 1
ATOM 6257 N N . VAL B 1 292 ? -0.531 -9.961 -18.094 1 98.88 292 VAL B N 1
ATOM 6258 C CA . VAL B 1 292 ? 0.438 -9.297 -18.969 1 98.88 292 VAL B CA 1
ATOM 6259 C C . VAL B 1 292 ? 0.582 -10.07 -20.266 1 98.88 292 VAL B C 1
ATOM 6261 O O . VAL B 1 292 ? 1.048 -9.531 -21.281 1 98.88 292 VAL B O 1
ATOM 6264 N N . ALA B 1 293 ? 0.163 -11.305 -20.312 1 98.88 293 ALA B N 1
ATOM 6265 C CA . ALA B 1 293 ? 0.233 -12.117 -21.531 1 98.88 293 ALA B CA 1
ATOM 6266 C C . ALA B 1 293 ? -0.743 -11.609 -22.594 1 98.88 293 ALA B C 1
ATOM 6268 O O . ALA B 1 293 ? -0.636 -11.961 -23.766 1 98.88 293 ALA B O 1
ATOM 6269 N N . TYR B 1 294 ? -1.73 -10.797 -22.172 1 98.88 294 TYR B N 1
ATOM 6270 C CA . TYR B 1 294 ? -2.615 -10.164 -23.141 1 98.88 294 TYR B CA 1
ATOM 6271 C C . TYR B 1 294 ? -1.823 -9.297 -24.109 1 98.88 294 TYR B C 1
ATOM 6273 O O . TYR B 1 294 ? -2.33 -8.922 -25.172 1 98.88 294 TYR B O 1
ATOM 6281 N N . ALA B 1 295 ? -0.577 -8.93 -23.734 1 98.88 295 ALA B N 1
ATOM 6282 C CA . ALA B 1 295 ? 0.277 -8.18 -24.656 1 98.88 295 ALA B CA 1
ATOM 6283 C C . ALA B 1 295 ? 0.553 -8.977 -25.922 1 98.88 295 ALA B C 1
ATOM 6285 O O . ALA B 1 295 ? 0.992 -8.422 -26.938 1 98.88 295 ALA B O 1
ATOM 6286 N N . LEU B 1 296 ? 0.393 -10.273 -25.875 1 98.81 296 LEU B N 1
ATOM 6287 C CA . LEU B 1 296 ? 0.528 -11.164 -27.031 1 98.81 296 LEU B CA 1
ATOM 6288 C C . LEU B 1 296 ? -0.826 -11.414 -27.688 1 98.81 296 LEU B C 1
ATOM 6290 O O . LEU B 1 296 ? -1.632 -12.195 -27.172 1 98.81 296 LEU B O 1
ATOM 6294 N N . PRO B 1 297 ? -1.047 -10.898 -28.828 1 98.12 297 PRO B N 1
ATOM 6295 C CA . PRO B 1 297 ? -2.365 -10.969 -29.469 1 98.12 297 PRO B CA 1
ATOM 6296 C C . PRO B 1 297 ? -2.879 -12.406 -29.594 1 98.12 297 PRO B C 1
ATOM 6298 O O . PRO B 1 297 ? -4.078 -12.648 -29.422 1 98.12 297 PRO B O 1
ATOM 6301 N N . GLU B 1 298 ? -2.049 -13.336 -29.891 1 98 298 GLU B N 1
ATOM 6302 C CA . GLU B 1 298 ? -2.455 -14.719 -30.125 1 98 298 GLU B CA 1
ATOM 6303 C C . GLU B 1 298 ? -2.971 -15.367 -28.844 1 98 298 GLU B C 1
ATOM 6305 O O . GLU B 1 298 ? -3.627 -16.406 -28.891 1 98 298 GLU B O 1
ATOM 6310 N N . TYR B 1 299 ? -2.736 -14.828 -27.703 1 98.44 299 TYR B N 1
ATOM 6311 C CA . TYR B 1 299 ? -3.152 -15.422 -26.438 1 98.44 299 TYR B CA 1
ATOM 6312 C C . TYR B 1 299 ? -4.395 -14.734 -25.891 1 98.44 299 TYR B C 1
ATOM 6314 O O . TYR B 1 299 ? -4.988 -15.195 -24.906 1 98.44 299 TYR B O 1
ATOM 6322 N N . ARG B 1 300 ? -4.852 -13.625 -26.5 1 98.69 300 ARG B N 1
ATOM 6323 C CA . ARG B 1 300 ? -5.965 -12.828 -25.984 1 98.69 300 ARG B CA 1
ATOM 6324 C C . ARG B 1 300 ? -7.258 -13.641 -25.984 1 98.69 300 ARG B C 1
ATOM 6326 O O . ARG B 1 300 ? -7.98 -13.656 -24.984 1 98.69 300 ARG B O 1
ATOM 6333 N N . ALA B 1 301 ? -7.504 -14.375 -27.016 1 98.19 301 ALA B N 1
ATOM 6334 C CA . ALA B 1 301 ? -8.727 -15.164 -27.094 1 98.19 301 ALA B CA 1
ATOM 6335 C C . ALA B 1 301 ? -8.695 -16.328 -26.109 1 98.19 301 ALA B C 1
ATOM 6337 O O . ALA B 1 301 ? -9.625 -16.5 -25.328 1 98.19 301 ALA B O 1
ATOM 6338 N N . PRO B 1 302 ? -7.57 -17.125 -26.109 1 97.62 302 PRO B N 1
ATOM 6339 C CA . PRO B 1 302 ? -7.512 -18.234 -25.172 1 97.62 302 PRO B CA 1
ATOM 6340 C C . PRO B 1 302 ? -7.617 -17.766 -23.719 1 97.62 302 PRO B C 1
ATOM 6342 O O . PRO B 1 302 ? -8.109 -18.516 -22.859 1 97.62 302 PRO B O 1
ATOM 6345 N N . LEU B 1 303 ? -7.223 -16.578 -23.453 1 98.62 303 LEU B N 1
ATOM 6346 C CA . LEU B 1 303 ? -7.246 -16.062 -22.094 1 98.62 303 LEU B CA 1
ATOM 6347 C C . LEU B 1 303 ? -8.5 -15.242 -21.844 1 98.62 303 LEU B C 1
ATOM 6349 O O . LEU B 1 303 ? -8.594 -14.523 -20.844 1 98.62 303 LEU B O 1
ATOM 6353 N N . GLU B 1 304 ? -9.43 -15.305 -22.734 1 98.56 304 GLU B N 1
ATOM 6354 C CA . GLU B 1 304 ? -10.789 -14.812 -22.547 1 98.56 304 GLU B CA 1
ATOM 6355 C C . GLU B 1 304 ? -10.82 -13.289 -22.484 1 98.56 304 GLU B C 1
ATOM 6357 O O . GLU B 1 304 ? -11.594 -12.711 -21.719 1 98.56 304 GLU B O 1
ATOM 6362 N N . LEU B 1 305 ? -9.945 -12.562 -23.219 1 98.81 305 LEU B N 1
ATOM 6363 C CA . LEU B 1 305 ? -9.922 -11.109 -23.188 1 98.81 305 LEU B CA 1
ATOM 6364 C C . LEU B 1 305 ? -11.273 -10.531 -23.609 1 98.81 305 LEU B C 1
ATOM 6366 O O . LEU B 1 305 ? -11.711 -9.508 -23.094 1 98.81 305 LEU B O 1
ATOM 6370 N N . ASN B 1 306 ? -11.914 -11.117 -24.625 1 98.56 306 ASN B N 1
ATOM 6371 C CA . ASN B 1 306 ? -13.211 -10.625 -25.078 1 98.56 306 ASN B CA 1
ATOM 6372 C C . ASN B 1 306 ? -14.219 -10.594 -23.922 1 98.56 306 ASN B C 1
ATOM 6374 O O . ASN B 1 306 ? -14.984 -9.633 -23.797 1 98.56 306 ASN B O 1
ATOM 6378 N N . GLY B 1 307 ? -14.273 -11.688 -23.156 1 98.75 307 GLY B N 1
ATOM 6379 C CA . GLY B 1 307 ? -15.141 -11.711 -22 1 98.75 307 GLY B CA 1
ATOM 6380 C C . GLY B 1 307 ? -14.789 -10.648 -20.969 1 98.75 307 GLY B C 1
ATOM 6381 O O . GLY B 1 307 ? -15.68 -10.016 -20.391 1 98.75 307 GLY B O 1
ATOM 6382 N N . VAL B 1 308 ? -13.492 -10.43 -20.781 1 98.88 308 VAL B N 1
ATOM 6383 C CA . VAL B 1 308 ? -13.023 -9.398 -19.859 1 98.88 308 VAL B CA 1
ATOM 6384 C C . VAL B 1 308 ? -13.523 -8.031 -20.328 1 98.88 308 VAL B C 1
ATOM 6386 O O . VAL B 1 308 ? -14.141 -7.293 -19.547 1 98.88 308 VAL B O 1
ATOM 6389 N N . ASN B 1 309 ? -13.273 -7.73 -21.578 1 98.81 309 ASN B N 1
ATOM 6390 C CA . ASN B 1 309 ? -13.656 -6.441 -22.141 1 98.81 309 ASN B CA 1
ATOM 6391 C C . ASN B 1 309 ? -15.164 -6.234 -22.078 1 98.81 309 ASN B C 1
ATOM 6393 O O . ASN B 1 309 ? -15.633 -5.113 -21.859 1 98.81 309 ASN B O 1
ATOM 6397 N N . LYS B 1 310 ? -15.875 -7.262 -22.219 1 98.56 310 LYS B N 1
ATOM 6398 C CA . LYS B 1 310 ? -17.328 -7.152 -22.297 1 98.56 310 LYS B CA 1
ATOM 6399 C C . LYS B 1 310 ? -17.953 -7.051 -20.906 1 98.56 310 LYS B C 1
ATOM 6401 O O . LYS B 1 310 ? -18.844 -6.23 -20.688 1 98.56 310 LYS B O 1
ATOM 6406 N N . TYR B 1 311 ? -17.469 -7.848 -19.953 1 98.62 311 TYR B N 1
ATOM 6407 C CA . TYR B 1 311 ? -18.297 -8.07 -18.781 1 98.62 311 TYR B CA 1
ATOM 6408 C C . TYR B 1 311 ? -17.625 -7.516 -17.531 1 98.62 311 TYR B C 1
ATOM 6410 O O . TYR B 1 311 ? -18.281 -7.234 -16.531 1 98.62 311 TYR B O 1
ATOM 6418 N N . ALA B 1 312 ? -16.297 -7.406 -17.453 1 98.81 312 ALA B N 1
ATOM 6419 C CA . ALA B 1 312 ? -15.602 -7.051 -16.219 1 98.81 312 ALA B CA 1
ATOM 6420 C C . ALA B 1 312 ? -15.906 -5.613 -15.812 1 98.81 312 ALA B C 1
ATOM 6422 O O . ALA B 1 312 ? -15.938 -4.715 -16.656 1 98.81 312 ALA B O 1
ATOM 6423 N N . ASP B 1 313 ? -16.172 -5.375 -14.516 1 98.75 313 ASP B N 1
ATOM 6424 C CA . ASP B 1 313 ? -16.25 -4.023 -13.977 1 98.75 313 ASP B CA 1
ATOM 6425 C C . ASP B 1 313 ? -14.867 -3.471 -13.641 1 98.75 313 ASP B C 1
ATOM 6427 O O . ASP B 1 313 ? -14.648 -2.262 -13.719 1 98.75 313 ASP B O 1
ATOM 6431 N N . SER B 1 314 ? -14.016 -4.293 -13.258 1 98.81 314 SER B N 1
ATOM 6432 C CA . SER B 1 314 ? -12.633 -3.918 -12.969 1 98.81 314 SER B CA 1
ATOM 6433 C C . SER B 1 314 ? -11.664 -5.039 -13.336 1 98.81 314 SER B C 1
ATOM 6435 O O . SER B 1 314 ? -12.078 -6.195 -13.492 1 98.81 314 SER B O 1
ATOM 6437 N N . PHE B 1 315 ? -10.406 -4.691 -13.531 1 98.88 315 PHE B N 1
ATOM 6438 C CA . PHE B 1 315 ? -9.352 -5.574 -14.016 1 98.88 315 PHE B CA 1
ATOM 6439 C C . PHE B 1 315 ? -8.023 -5.234 -13.344 1 98.88 315 PHE B C 1
ATOM 6441 O O . PHE B 1 315 ? -7.695 -4.062 -13.156 1 98.88 315 PHE B O 1
ATOM 6448 N N . CYS B 1 316 ? -7.266 -6.312 -12.938 1 98.69 316 CYS B N 1
ATOM 6449 C CA . CYS B 1 316 ? -5.961 -6.102 -12.32 1 98.69 316 CYS B CA 1
ATOM 6450 C C . CYS B 1 316 ? -4.898 -6.973 -12.969 1 98.69 316 CYS B C 1
ATOM 6452 O O . CYS B 1 316 ? -5.129 -8.164 -13.219 1 98.69 316 CYS B O 1
ATOM 6454 N N . ALA B 1 317 ? -3.744 -6.445 -13.258 1 98.75 317 ALA B N 1
ATOM 6455 C CA . ALA B 1 317 ? -2.555 -7.172 -13.695 1 98.75 317 ALA B CA 1
ATOM 6456 C C . ALA B 1 317 ? -1.302 -6.641 -13.008 1 98.75 317 ALA B C 1
ATOM 6458 O O . ALA B 1 317 ? -1.121 -5.426 -12.883 1 98.75 317 ALA B O 1
ATOM 6459 N N . ASN B 1 318 ? -0.466 -7.551 -12.555 1 98 318 ASN B N 1
ATOM 6460 C CA . ASN B 1 318 ? 0.778 -7.168 -11.898 1 98 318 ASN B CA 1
ATOM 6461 C C . ASN B 1 318 ? 1.946 -7.137 -12.883 1 98 318 ASN B C 1
ATOM 6463 O O . ASN B 1 318 ? 2.533 -8.172 -13.188 1 98 318 ASN B O 1
ATOM 6467 N N . PHE B 1 319 ? 2.377 -5.938 -13.188 1 98.5 319 PHE B N 1
ATOM 6468 C CA . PHE B 1 319 ? 3.566 -5.832 -14.023 1 98.5 319 PHE B CA 1
ATOM 6469 C C . PHE B 1 319 ? 4.816 -6.207 -13.234 1 98.5 319 PHE B C 1
ATOM 6471 O O . PHE B 1 319 ? 5.863 -6.488 -13.82 1 98.5 319 PHE B O 1
ATOM 6478 N N . HIS B 1 320 ? 4.715 -6.238 -11.875 1 97.44 320 HIS B N 1
ATOM 6479 C CA . HIS B 1 320 ? 5.879 -6.551 -11.055 1 97.44 320 HIS B CA 1
ATOM 6480 C C . HIS B 1 320 ? 6.055 -8.062 -10.906 1 97.44 320 HIS B C 1
ATOM 6482 O O . HIS B 1 320 ? 6.988 -8.516 -10.234 1 97.44 320 HIS B O 1
ATOM 6488 N N . LYS B 1 321 ? 5.18 -8.875 -11.422 1 97.06 321 LYS B N 1
ATOM 6489 C CA . LYS B 1 321 ? 5.41 -10.312 -11.508 1 97.06 321 LYS B CA 1
ATOM 6490 C C . LYS B 1 321 ? 6.125 -10.68 -12.805 1 97.06 321 LYS B C 1
ATOM 6492 O O . LYS B 1 321 ? 7.352 -10.602 -12.891 1 97.06 321 LYS B O 1
ATOM 6497 N N . TRP B 1 322 ? 5.43 -10.828 -13.867 1 98.31 322 TRP B N 1
ATOM 6498 C CA . TRP B 1 322 ? 5.969 -11.328 -15.125 1 98.31 322 TRP B CA 1
ATOM 6499 C C . TRP B 1 322 ? 6.227 -10.188 -16.094 1 98.31 322 TRP B C 1
ATOM 6501 O O . TRP B 1 322 ? 6.809 -10.391 -17.172 1 98.31 322 TRP B O 1
ATOM 6511 N N . GLY B 1 323 ? 5.852 -8.875 -15.75 1 98.19 323 GLY B N 1
ATOM 6512 C CA . GLY B 1 323 ? 5.828 -7.758 -16.688 1 98.19 323 GLY B CA 1
ATOM 6513 C C . GLY B 1 323 ? 7.066 -6.891 -16.609 1 98.19 323 GLY B C 1
ATOM 6514 O O . GLY B 1 323 ? 7.004 -5.684 -16.859 1 98.19 323 GLY B O 1
ATOM 6515 N N . LEU B 1 324 ? 8.18 -7.379 -16.141 1 98.25 324 LEU B N 1
ATOM 6516 C CA . LEU B 1 324 ? 9.516 -6.793 -16.234 1 98.25 324 LEU B CA 1
ATOM 6517 C C . LEU B 1 324 ? 9.656 -5.617 -15.281 1 98.25 324 LEU B C 1
ATOM 6519 O O . LEU B 1 324 ? 10.727 -4.996 -15.203 1 98.25 324 LEU B O 1
ATOM 6523 N N . THR B 1 325 ? 8.641 -5.262 -14.531 1 98.12 325 THR B N 1
ATOM 6524 C CA . THR B 1 325 ? 8.656 -4.09 -13.664 1 98.12 325 THR B CA 1
ATOM 6525 C C . THR B 1 325 ? 8.898 -4.492 -12.211 1 98.12 325 THR B C 1
ATOM 6527 O O . THR B 1 325 ? 8.266 -5.426 -11.703 1 98.12 325 THR B O 1
ATOM 6530 N N . THR B 1 326 ? 9.82 -3.795 -11.586 1 97.12 326 THR B N 1
ATOM 6531 C CA . THR B 1 326 ? 10.18 -4.113 -10.203 1 97.12 326 THR B CA 1
ATOM 6532 C C . THR B 1 326 ? 9 -3.867 -9.273 1 97.12 326 THR B C 1
ATOM 6534 O O . THR B 1 326 ? 8.266 -2.891 -9.43 1 97.12 326 THR B O 1
ATOM 6537 N N . PHE B 1 327 ? 8.82 -4.699 -8.266 1 95.12 327 PHE B N 1
ATOM 6538 C CA . PHE B 1 327 ? 7.84 -4.535 -7.199 1 95.12 327 PHE B CA 1
ATOM 6539 C C . PHE B 1 327 ? 7.996 -3.184 -6.52 1 95.12 327 PHE B C 1
ATOM 6541 O O . PHE B 1 327 ? 9.109 -2.779 -6.176 1 95.12 327 PHE B O 1
ATOM 6548 N N . ASP B 1 328 ? 6.828 -2.467 -6.449 1 94.81 328 ASP B N 1
ATOM 6549 C CA . ASP B 1 328 ? 5.426 -2.826 -6.625 1 94.81 328 ASP B CA 1
ATOM 6550 C C . ASP B 1 328 ? 4.816 -2.082 -7.812 1 94.81 328 ASP B C 1
ATOM 6552 O O . ASP B 1 328 ? 5.094 -0.899 -8.016 1 94.81 328 ASP B O 1
ATOM 6556 N N . CYS B 1 329 ? 4.074 -2.74 -8.594 1 97.25 329 CYS B N 1
ATOM 6557 C CA . CYS B 1 329 ? 3.428 -2.174 -9.773 1 97.25 329 CYS B CA 1
ATOM 6558 C C . CYS B 1 329 ? 2.244 -3.031 -10.211 1 97.25 329 CYS B C 1
ATOM 6560 O O . CYS B 1 329 ? 2.371 -3.854 -11.117 1 97.25 329 CYS B O 1
ATOM 6562 N N . SER B 1 330 ? 1.076 -2.832 -9.641 1 97.31 330 SER B N 1
ATOM 6563 C CA . SER B 1 330 ? -0.171 -3.479 -10.031 1 97.31 330 SER B CA 1
ATOM 6564 C C . SER B 1 330 ? -1.111 -2.496 -10.719 1 97.31 330 SER B C 1
ATOM 6566 O O . SER B 1 330 ? -1.526 -1.502 -10.117 1 97.31 330 SER B O 1
ATOM 6568 N N . ILE B 1 331 ? -1.464 -2.74 -11.945 1 98.38 331 ILE B N 1
ATOM 6569 C CA . ILE B 1 331 ? -2.414 -1.864 -12.625 1 98.38 331 ILE B CA 1
ATOM 6570 C C . ILE B 1 331 ? -3.84 -2.283 -12.273 1 98.38 331 ILE B C 1
ATOM 6572 O O . ILE B 1 331 ? -4.168 -3.473 -12.305 1 98.38 331 ILE B O 1
ATOM 6576 N N . PHE B 1 332 ? -4.586 -1.375 -11.844 1 98.56 332 PHE B N 1
ATOM 6577 C CA . PHE B 1 332 ? -5.996 -1.545 -11.508 1 98.56 332 PHE B CA 1
ATOM 6578 C C . PHE B 1 332 ? -6.871 -0.666 -12.391 1 98.56 332 PHE B C 1
ATOM 6580 O O . PHE B 1 332 ? -6.902 0.555 -12.227 1 98.56 332 PHE B O 1
ATOM 6587 N N . CYS B 1 333 ? -7.594 -1.266 -13.312 1 98.69 333 CYS B N 1
ATOM 6588 C CA . CYS B 1 333 ? -8.453 -0.546 -14.25 1 98.69 333 CYS B CA 1
ATOM 6589 C C . CYS B 1 333 ? -9.922 -0.784 -13.93 1 98.69 333 CYS B C 1
ATOM 6591 O O . CYS B 1 333 ? -10.305 -1.882 -13.516 1 98.69 333 CYS B O 1
ATOM 6593 N N . VAL B 1 334 ? -10.734 0.232 -14.125 1 98.5 334 VAL B N 1
ATOM 6594 C CA . VAL B 1 334 ? -12.18 0.139 -13.922 1 98.5 334 VAL B CA 1
ATOM 6595 C C . VAL B 1 334 ? -12.906 0.684 -15.148 1 98.5 334 VAL B C 1
ATOM 6597 O O . VAL B 1 334 ? -12.391 1.56 -15.852 1 98.5 334 VAL B O 1
ATOM 6600 N N . LYS B 1 335 ? -14.07 0.221 -15.422 1 97.94 335 LYS B N 1
ATOM 6601 C CA . LYS B 1 335 ? -14.906 0.72 -16.516 1 97.94 335 LYS B CA 1
ATOM 6602 C C . LYS B 1 335 ? -15.594 2.023 -16.125 1 97.94 335 LYS B C 1
ATOM 6604 O O . LYS B 1 335 ? -15.922 2.838 -17 1 97.94 335 LYS B O 1
ATOM 6609 N N . ASN B 1 336 ? -15.898 2.154 -14.859 1 97 336 ASN B N 1
ATOM 6610 C CA . ASN B 1 336 ? -16.547 3.348 -14.328 1 97 336 ASN B CA 1
ATOM 6611 C C . ASN B 1 336 ? -15.805 3.881 -13.102 1 97 336 ASN B C 1
ATOM 6613 O O . ASN B 1 336 ? -15.977 3.365 -11.992 1 97 336 ASN B O 1
ATOM 6617 N N . ARG B 1 337 ? -15.086 4.969 -13.289 1 95.38 337 ARG B N 1
ATOM 6618 C CA . ARG B 1 337 ? -14.258 5.488 -12.211 1 95.38 337 ARG B CA 1
ATOM 6619 C C . ARG B 1 337 ? -15.109 6.008 -11.062 1 95.38 337 ARG B C 1
ATOM 6621 O O . ARG B 1 337 ? -14.648 6.07 -9.922 1 95.38 337 ARG B O 1
ATOM 6628 N N . LYS B 1 338 ? -16.391 6.312 -11.242 1 92.94 338 LYS B N 1
ATOM 6629 C CA . LYS B 1 338 ? -17.281 6.777 -10.188 1 92.94 338 LYS B CA 1
ATOM 6630 C C . LYS B 1 338 ? -17.516 5.688 -9.148 1 92.94 338 LYS B C 1
ATOM 6632 O O . LYS B 1 338 ? -17.859 5.98 -7.996 1 92.94 338 LYS B O 1
ATOM 6637 N N . ASP B 1 339 ? -17.438 4.406 -9.562 1 94.44 339 ASP B N 1
ATOM 6638 C CA . ASP B 1 339 ? -17.531 3.324 -8.594 1 94.44 339 ASP B CA 1
ATOM 6639 C C . ASP B 1 339 ? -16.484 3.48 -7.484 1 94.44 339 ASP B C 1
ATOM 6641 O O . ASP B 1 339 ? -16.734 3.098 -6.336 1 94.44 339 ASP B O 1
ATOM 6645 N N . LEU B 1 340 ? -15.305 4.055 -7.887 1 94.88 340 LEU B N 1
ATOM 6646 C CA . LEU B 1 340 ? -14.25 4.262 -6.902 1 94.88 340 LEU B CA 1
ATOM 6647 C C . LEU B 1 340 ? -14.461 5.562 -6.141 1 94.88 340 LEU B C 1
ATOM 6649 O O . LEU B 1 340 ? -14.461 5.574 -4.906 1 94.88 340 LEU B O 1
ATOM 6653 N N . THR B 1 341 ? -14.688 6.703 -6.805 1 92 341 THR B N 1
ATOM 6654 C CA . THR B 1 341 ? -14.711 8.023 -6.188 1 92 341 THR B CA 1
ATOM 6655 C C . THR B 1 341 ? -15.938 8.18 -5.289 1 92 341 THR B C 1
ATOM 6657 O O . THR B 1 341 ? -15.867 8.828 -4.242 1 92 341 THR B O 1
ATOM 6660 N N . GLN B 1 342 ? -17.047 7.57 -5.656 1 89.25 342 GLN B N 1
ATOM 6661 C CA . GLN B 1 342 ? -18.234 7.652 -4.824 1 89.25 342 GLN B CA 1
ATOM 6662 C C . GLN B 1 342 ? -18.094 6.805 -3.566 1 89.25 342 GLN B C 1
ATOM 6664 O O . GLN B 1 342 ? -18.734 7.074 -2.549 1 89.25 342 GLN B O 1
ATOM 6669 N N . ALA B 1 343 ? -17.281 5.852 -3.689 1 90.56 343 ALA B N 1
ATOM 6670 C CA . ALA B 1 343 ? -17.109 4.934 -2.564 1 90.56 343 ALA B CA 1
ATOM 6671 C C . ALA B 1 343 ? -16.062 5.441 -1.589 1 90.56 343 ALA B C 1
ATOM 6673 O O . ALA B 1 343 ? -16.172 5.223 -0.38 1 90.56 343 ALA B O 1
ATOM 6674 N N . LEU B 1 344 ? -15.031 6.172 -2.125 1 89.75 344 LEU B N 1
ATOM 6675 C CA . LEU B 1 344 ? -13.836 6.328 -1.307 1 89.75 344 LEU B CA 1
ATOM 6676 C C . LEU B 1 344 ? -13.523 7.805 -1.071 1 89.75 344 LEU B C 1
ATOM 6678 O O . LEU B 1 344 ? -12.57 8.133 -0.362 1 89.75 344 LEU B O 1
ATOM 6682 N N . ASP B 1 345 ? -14.227 8.719 -1.519 1 85.81 345 ASP B N 1
ATOM 6683 C CA . ASP B 1 345 ? -13.922 10.141 -1.395 1 85.81 345 ASP B CA 1
ATOM 6684 C C . ASP B 1 345 ? -14.297 10.664 -0.008 1 85.81 345 ASP B C 1
ATOM 6686 O O . ASP B 1 345 ? -15.453 10.57 0.408 1 85.81 345 ASP B O 1
ATOM 6690 N N . VAL B 1 346 ? -13.328 11.164 0.73 1 81.88 346 VAL B N 1
ATOM 6691 C CA . VAL B 1 346 ? -13.5 11.828 2.018 1 81.88 346 VAL B CA 1
ATOM 6692 C C . VAL B 1 346 ? -12.672 13.117 2.049 1 81.88 346 VAL B C 1
ATOM 6694 O O . VAL B 1 346 ? -12.156 13.5 3.102 1 81.88 346 VAL B O 1
ATOM 6697 N N . THR B 1 347 ? -12.617 13.859 1.07 1 77.5 347 THR B N 1
ATOM 6698 C CA . THR B 1 347 ? -11.688 14.969 0.883 1 77.5 347 THR B CA 1
ATOM 6699 C C . THR B 1 347 ? -11.984 16.094 1.867 1 77.5 347 THR B C 1
ATOM 6701 O O . THR B 1 347 ? -13.047 16.719 1.795 1 77.5 347 THR B O 1
ATOM 6704 N N . PRO B 1 348 ? -11.031 16.406 2.693 1 72.81 348 PRO B N 1
ATOM 6705 C CA . PRO B 1 348 ? -11.188 17.547 3.604 1 72.81 348 PRO B CA 1
ATOM 6706 C C . PRO B 1 348 ? -10.867 18.875 2.938 1 72.81 348 PRO B C 1
ATOM 6708 O O . PRO B 1 348 ? -10.359 18.906 1.814 1 72.81 348 PRO B O 1
ATOM 6711 N N . THR B 1 349 ? -11.117 19.891 3.613 1 63.97 349 THR B N 1
ATOM 6712 C CA . THR B 1 349 ? -10.961 21.234 3.08 1 63.97 349 THR B CA 1
ATOM 6713 C C . THR B 1 349 ? -9.5 21.516 2.74 1 63.97 349 THR B C 1
ATOM 6715 O O . THR B 1 349 ? -9.203 22.109 1.701 1 63.97 349 THR B O 1
ATOM 6718 N N . TYR B 1 350 ? -8.539 21.125 3.525 1 69.69 350 TYR B N 1
ATOM 6719 C CA . TYR B 1 350 ? -7.133 21.453 3.33 1 69.69 350 TYR B CA 1
ATOM 6720 C C . TYR B 1 350 ? -6.57 20.734 2.102 1 69.69 350 TYR B C 1
ATOM 6722 O O . TYR B 1 350 ? -5.48 21.078 1.628 1 69.69 350 TYR B O 1
ATOM 6730 N N . LEU B 1 351 ? -7.254 19.781 1.612 1 75.62 351 LEU B N 1
ATOM 6731 C CA . LEU B 1 351 ? -6.816 19.047 0.434 1 75.62 351 LEU B CA 1
ATOM 6732 C C . LEU B 1 351 ? -7.562 19.516 -0.811 1 75.62 351 LEU B C 1
ATOM 6734 O O . LEU B 1 351 ? -7.344 18.984 -1.905 1 75.62 351 LEU B O 1
ATOM 6738 N N . ARG B 1 352 ? -8.43 20.438 -0.616 1 70.44 352 ARG B N 1
ATOM 6739 C CA . ARG B 1 352 ? -9.172 20.953 -1.764 1 70.44 352 ARG B CA 1
ATOM 6740 C C . ARG B 1 352 ? -8.328 21.922 -2.584 1 70.44 352 ARG B C 1
ATOM 6742 O O . ARG B 1 352 ? -7.578 22.719 -2.027 1 70.44 352 ARG B O 1
ATOM 6749 N N . SER B 1 353 ? -8.273 21.828 -3.828 1 72.56 353 SER B N 1
ATOM 6750 C CA . SER B 1 353 ? -7.566 22.703 -4.762 1 72.56 353 SER B CA 1
ATOM 6751 C C . SER B 1 353 ? -8.508 23.234 -5.832 1 72.56 353 SER B C 1
ATOM 6753 O O . SER B 1 353 ? -9.57 22.672 -6.074 1 72.56 353 SER B O 1
ATOM 6755 N N . LYS B 1 354 ? -8.102 24.266 -6.426 1 75.06 354 LYS B N 1
ATOM 6756 C CA . LYS B 1 354 ? -8.891 24.875 -7.496 1 75.06 354 LYS B CA 1
ATOM 6757 C C . LYS B 1 354 ? -9.07 23.906 -8.656 1 75.06 354 LYS B C 1
ATOM 6759 O O . LYS B 1 354 ? -10.148 23.844 -9.258 1 75.06 354 LYS B O 1
ATOM 6764 N N . GLU B 1 355 ? -7.988 23.188 -8.953 1 80.31 355 GLU B N 1
ATOM 6765 C CA . GLU B 1 355 ? -8.023 22.266 -10.078 1 80.31 355 GLU B CA 1
ATOM 6766 C C . GLU B 1 355 ? -8.992 21.109 -9.812 1 80.31 355 GLU B C 1
ATOM 6768 O O . GLU B 1 355 ? -9.742 20.703 -10.703 1 80.31 355 GLU B O 1
ATOM 6773 N N . ALA B 1 356 ? -8.969 20.609 -8.68 1 79.75 356 ALA B N 1
ATOM 6774 C CA . ALA B 1 356 ? -9.867 19.531 -8.281 1 79.75 356 ALA B CA 1
ATOM 6775 C C . ALA B 1 356 ? -11.32 20 -8.242 1 79.75 356 ALA B C 1
ATOM 6777 O O . ALA B 1 356 ? -12.219 19.312 -8.727 1 79.75 356 ALA B O 1
ATOM 6778 N N . ASP B 1 357 ? -11.562 21.125 -7.715 1 72.69 357 ASP B N 1
ATOM 6779 C CA . ASP B 1 357 ? -12.898 21.688 -7.602 1 72.69 357 ASP B CA 1
ATOM 6780 C C . ASP B 1 357 ? -13.5 21.969 -8.977 1 72.69 357 ASP B C 1
ATOM 6782 O O . ASP B 1 357 ? -14.711 21.828 -9.172 1 72.69 357 ASP B O 1
ATOM 6786 N N . ALA B 1 358 ? -12.586 22.312 -9.891 1 74.94 358 ALA B N 1
ATOM 6787 C CA . ALA B 1 358 ? -13.016 22.594 -11.258 1 74.94 358 ALA B CA 1
ATOM 6788 C C . ALA B 1 358 ? -13.273 21.312 -12.031 1 74.94 358 ALA B C 1
ATOM 6790 O O . ALA B 1 358 ? -13.812 21.344 -13.141 1 74.94 358 ALA B O 1
ATOM 6791 N N . GLY B 1 359 ? -12.867 20.141 -11.469 1 76.56 359 GLY B N 1
ATOM 6792 C CA . GLY B 1 359 ? -13.055 18.859 -12.141 1 76.56 359 GLY B CA 1
ATOM 6793 C C . GLY B 1 359 ? -12.086 18.641 -13.289 1 76.56 359 GLY B C 1
ATOM 6794 O O . GLY B 1 359 ? -12.336 17.812 -14.164 1 76.56 359 GLY B O 1
ATOM 6795 N N . THR B 1 360 ? -10.93 19.297 -13.273 1 79.88 360 THR B N 1
ATOM 6796 C CA . THR B 1 360 ? -10.016 19.234 -14.406 1 79.88 360 THR B CA 1
ATOM 6797 C C . THR B 1 360 ? -8.898 18.234 -14.156 1 79.88 360 THR B C 1
ATOM 6799 O O . THR B 1 360 ? -8.133 17.906 -15.07 1 79.88 360 THR B O 1
ATOM 6802 N N . VAL B 1 361 ? -8.883 17.75 -12.906 1 85.19 361 VAL B N 1
ATOM 6803 C CA . VAL B 1 361 ? -7.758 16.859 -12.609 1 85.19 361 VAL B CA 1
ATOM 6804 C C . VAL B 1 361 ? -8.25 15.633 -11.852 1 85.19 361 VAL B C 1
ATOM 6806 O O . VAL B 1 361 ? -9.367 15.617 -11.344 1 85.19 361 VAL B O 1
ATOM 6809 N N . ILE B 1 362 ? -7.41 14.625 -11.859 1 84.31 362 ILE B N 1
ATOM 6810 C CA . ILE B 1 362 ? -7.637 13.398 -11.102 1 84.31 362 ILE B CA 1
ATOM 6811 C C . ILE B 1 362 ? -6.887 13.469 -9.773 1 84.31 362 ILE B C 1
ATOM 6813 O O . ILE B 1 362 ? -5.699 13.805 -9.742 1 84.31 362 ILE B O 1
ATOM 6817 N N . ASP B 1 363 ? -7.586 13.234 -8.664 1 85.69 363 ASP B N 1
ATOM 6818 C CA . ASP B 1 363 ? -6.973 13.008 -7.355 1 85.69 363 ASP B CA 1
ATOM 6819 C C . ASP B 1 363 ? -7.02 11.531 -6.98 1 85.69 363 ASP B C 1
ATOM 6821 O O . ASP B 1 363 ? -8.047 11.039 -6.496 1 85.69 363 ASP B O 1
ATOM 6825 N N . TYR B 1 364 ? -5.918 10.914 -7.008 1 85.25 364 TYR B N 1
ATOM 6826 C CA . TYR B 1 364 ? -5.859 9.461 -6.879 1 85.25 364 TYR B CA 1
ATOM 6827 C C . TYR B 1 364 ? -6.117 9.031 -5.438 1 85.25 364 TYR B C 1
ATOM 6829 O O . TYR B 1 364 ? -6.395 7.859 -5.172 1 85.25 364 TYR B O 1
ATOM 6837 N N . ARG B 1 365 ? -5.984 9.914 -4.488 1 82.88 365 ARG B N 1
ATOM 6838 C CA . ARG B 1 365 ? -6.34 9.594 -3.107 1 82.88 365 ARG B CA 1
ATOM 6839 C C . ARG B 1 365 ? -7.789 9.125 -3.012 1 82.88 365 ARG B C 1
ATOM 6841 O O . ARG B 1 365 ? -8.156 8.422 -2.068 1 82.88 365 ARG B O 1
ATOM 6848 N N . ASN B 1 366 ? -8.656 9.5 -3.969 1 86.38 366 ASN B N 1
ATOM 6849 C CA . ASN B 1 366 ? -10.07 9.141 -3.973 1 86.38 366 ASN B CA 1
ATOM 6850 C C . ASN B 1 366 ? -10.32 7.828 -4.707 1 86.38 366 ASN B C 1
ATOM 6852 O O . ASN B 1 366 ? -11.453 7.355 -4.773 1 86.38 366 ASN B O 1
ATOM 6856 N N . TRP B 1 367 ? -9.242 7.246 -5.281 1 88.56 367 TRP B N 1
ATOM 6857 C CA . TRP B 1 367 ? -9.398 6.039 -6.082 1 88.56 367 TRP B CA 1
ATOM 6858 C C . TRP B 1 367 ? -8.953 4.805 -5.301 1 88.56 367 TRP B C 1
ATOM 6860 O O . TRP B 1 367 ? -9.055 3.68 -5.793 1 88.56 367 TRP B O 1
ATOM 6870 N N . GLN B 1 368 ? -8.422 4.988 -4.113 1 88.44 368 GLN B N 1
ATOM 6871 C CA . GLN B 1 368 ? -7.793 3.9 -3.369 1 88.44 368 GLN B CA 1
ATOM 6872 C C . GLN B 1 368 ? -7.812 4.176 -1.869 1 88.44 368 GLN B C 1
ATOM 6874 O O . GLN B 1 368 ? -8.086 5.297 -1.441 1 88.44 368 GLN B O 1
ATOM 6879 N N . PRO B 1 369 ? -7.469 3.168 -1.057 1 85.5 369 PRO B N 1
ATOM 6880 C CA . PRO B 1 369 ? -7.473 3.336 0.399 1 85.5 369 PRO B CA 1
ATOM 6881 C C . PRO B 1 369 ? -6.391 4.297 0.884 1 85.5 369 PRO B C 1
ATOM 6883 O O . PRO B 1 369 ? -6.648 5.133 1.755 1 85.5 369 PRO B O 1
ATOM 6886 N N . ALA B 1 370 ? -5.242 4.215 0.32 1 81.75 370 ALA B N 1
ATOM 6887 C CA . ALA B 1 370 ? -4.137 5.078 0.739 1 81.75 370 ALA B CA 1
ATOM 6888 C C . ALA B 1 370 ? -4.352 6.512 0.26 1 81.75 370 ALA B C 1
ATOM 6890 O O . ALA B 1 370 ? -4.906 6.734 -0.818 1 81.75 370 ALA B O 1
ATOM 6891 N N . LEU B 1 371 ? -3.887 7.504 1.035 1 84.12 371 LEU B N 1
ATOM 6892 C CA . LEU B 1 371 ? -3.92 8.891 0.585 1 84.12 371 LEU B CA 1
ATOM 6893 C C . LEU B 1 371 ? -2.637 9.25 -0.157 1 84.12 371 LEU B C 1
ATOM 6895 O O . LEU B 1 371 ? -2.68 9.625 -1.331 1 84.12 371 LEU B O 1
ATOM 6899 N N . GLY B 1 372 ? -1.539 9.039 0.502 1 87.56 372 GLY B N 1
ATOM 6900 C CA . GLY B 1 372 ? -0.26 9.219 -0.166 1 87.56 372 GLY B CA 1
ATOM 6901 C C . GLY B 1 372 ? 0.144 8.031 -1.017 1 87.56 372 GLY B C 1
ATOM 6902 O O . GLY B 1 372 ? -0.155 6.887 -0.674 1 87.56 372 GLY B O 1
ATOM 6903 N N . ARG B 1 373 ? 0.86 8.328 -2.111 1 88.81 373 ARG B N 1
ATOM 6904 C CA . ARG B 1 373 ? 1.298 7.277 -3.025 1 88.81 373 ARG B CA 1
ATOM 6905 C C . ARG B 1 373 ? 2.715 7.539 -3.523 1 88.81 373 ARG B C 1
ATOM 6907 O O . ARG B 1 373 ? 3.08 8.688 -3.793 1 88.81 373 ARG B O 1
ATOM 6914 N N . ARG B 1 374 ? 3.377 6.469 -3.658 1 91.94 374 ARG B N 1
ATOM 6915 C CA . ARG B 1 374 ? 4.719 6.555 -4.227 1 91.94 374 ARG B CA 1
ATOM 6916 C C . ARG B 1 374 ? 4.66 6.77 -5.738 1 91.94 374 ARG B C 1
ATOM 6918 O O . ARG B 1 374 ? 3.67 6.418 -6.383 1 91.94 374 ARG B O 1
ATOM 6925 N N . PHE B 1 375 ? 5.68 7.414 -6.324 1 95.06 375 PHE B N 1
ATOM 6926 C CA . PHE B 1 375 ? 5.812 7.656 -7.758 1 95.06 375 PHE B CA 1
ATOM 6927 C C . PHE B 1 375 ? 6.137 6.363 -8.492 1 95.06 375 PHE B C 1
ATOM 6929 O O . PHE B 1 375 ? 7.219 6.223 -9.07 1 95.06 375 PHE B O 1
ATOM 6936 N N . ARG B 1 376 ? 5.195 5.508 -8.648 1 95.44 376 ARG B N 1
ATOM 6937 C CA . ARG B 1 376 ? 5.402 4.156 -9.156 1 95.44 376 ARG B CA 1
ATOM 6938 C C . ARG B 1 376 ? 5.422 4.141 -10.68 1 95.44 376 ARG B C 1
ATOM 6940 O O . ARG B 1 376 ? 6.09 3.301 -11.289 1 95.44 376 ARG B O 1
ATOM 6947 N N . SER B 1 377 ? 4.781 5.055 -11.336 1 97.38 377 SER B N 1
ATOM 6948 C CA . SER B 1 377 ? 4.551 5.008 -12.773 1 97.38 377 SER B CA 1
ATOM 6949 C C . SER B 1 377 ? 5.852 5.164 -13.547 1 97.38 377 SER B C 1
ATOM 6951 O O . SER B 1 377 ? 5.961 4.707 -14.688 1 97.38 377 SER B O 1
ATOM 6953 N N . ILE B 1 378 ? 6.848 5.75 -12.93 1 97.56 378 ILE B N 1
ATOM 6954 C CA . ILE B 1 378 ? 8.102 6.031 -13.625 1 97.56 378 ILE B CA 1
ATOM 6955 C C . ILE B 1 378 ? 8.797 4.719 -13.984 1 97.56 378 ILE B C 1
ATOM 6957 O O . ILE B 1 378 ? 9.453 4.625 -15.023 1 97.56 378 ILE B O 1
ATOM 6961 N N . LYS B 1 379 ? 8.711 3.684 -13.18 1 97.5 379 LYS B N 1
ATOM 6962 C CA . LYS B 1 379 ? 9.32 2.391 -13.477 1 97.5 379 LYS B CA 1
ATOM 6963 C C . LYS B 1 379 ? 8.711 1.774 -14.734 1 97.5 379 LYS B C 1
ATOM 6965 O O . LYS B 1 379 ? 9.438 1.323 -15.625 1 97.5 379 LYS B O 1
ATOM 6970 N N . LEU B 1 380 ? 7.422 1.771 -14.703 1 98.56 380 LEU B N 1
ATOM 6971 C CA . LEU B 1 380 ? 6.73 1.187 -15.844 1 98.56 380 LEU B CA 1
ATOM 6972 C C . LEU B 1 380 ? 6.996 1.991 -17.109 1 98.56 380 LEU B C 1
ATOM 6974 O O . LEU B 1 380 ? 7.137 1.422 -18.203 1 98.56 380 LEU B O 1
ATOM 6978 N N . TRP B 1 381 ? 7.055 3.348 -16.984 1 98.75 381 TRP B N 1
ATOM 6979 C CA . TRP B 1 381 ? 7.379 4.23 -18.094 1 98.75 381 TRP B CA 1
ATOM 6980 C C . TRP B 1 381 ? 8.742 3.877 -18.688 1 98.75 381 TRP B C 1
ATOM 6982 O O . TRP B 1 381 ? 8.875 3.736 -19.906 1 98.75 381 TRP B O 1
ATOM 6992 N N . PHE B 1 382 ? 9.75 3.682 -17.859 1 98.62 382 PHE B N 1
ATOM 6993 C CA . PHE B 1 382 ? 11.094 3.344 -18.312 1 98.62 382 PHE B CA 1
ATOM 6994 C C . PHE B 1 382 ? 11.117 1.978 -18.984 1 98.62 382 PHE B C 1
ATOM 6996 O O . PHE B 1 382 ? 11.719 1.814 -20.047 1 98.62 382 PHE B O 1
ATOM 7003 N N . VAL B 1 383 ? 10.422 1.021 -18.453 1 98.56 383 VAL B N 1
ATOM 7004 C CA . VAL B 1 383 ? 10.422 -0.345 -18.969 1 98.56 383 VAL B CA 1
ATOM 7005 C C . VAL B 1 383 ? 9.766 -0.377 -20.359 1 98.56 383 VAL B C 1
ATOM 7007 O O . VAL B 1 383 ? 10.344 -0.908 -21.312 1 98.56 383 VAL B O 1
ATOM 7010 N N . LEU B 1 384 ? 8.586 0.218 -20.438 1 98.75 384 LEU B N 1
ATOM 7011 C CA . LEU B 1 384 ? 7.84 0.146 -21.688 1 98.75 384 LEU B CA 1
ATOM 7012 C C . LEU B 1 384 ? 8.562 0.904 -22.797 1 98.75 384 LEU B C 1
ATOM 7014 O O . LEU B 1 384 ? 8.484 0.528 -23.969 1 98.75 384 LEU B O 1
ATOM 7018 N N . ARG B 1 385 ? 9.281 1.979 -22.438 1 98.69 385 ARG B N 1
ATOM 7019 C CA . ARG B 1 385 ? 10.039 2.717 -23.453 1 98.69 385 ARG B CA 1
ATOM 7020 C C . ARG B 1 385 ? 11.32 1.977 -23.812 1 98.69 385 ARG B C 1
ATOM 7022 O O . ARG B 1 385 ? 11.68 1.901 -25 1 98.69 385 ARG B O 1
ATOM 7029 N N . SER B 1 386 ? 12.039 1.432 -22.875 1 98.56 386 SER B N 1
ATOM 7030 C CA . SER B 1 386 ? 13.328 0.782 -23.094 1 98.56 386 SER B CA 1
ATOM 7031 C C . SER B 1 386 ? 13.156 -0.522 -23.875 1 98.56 386 SER B C 1
ATOM 7033 O O . SER B 1 386 ? 13.93 -0.814 -24.781 1 98.56 386 SER B O 1
ATOM 7035 N N . TYR B 1 387 ? 12.164 -1.332 -23.531 1 98.38 387 TYR B N 1
ATOM 7036 C CA . TYR B 1 387 ? 11.93 -2.617 -24.172 1 98.38 387 TYR B CA 1
ATOM 7037 C C . TYR B 1 387 ? 11.094 -2.449 -25.438 1 98.38 387 TYR B C 1
ATOM 7039 O O . TYR B 1 387 ? 11.266 -3.193 -26.406 1 98.38 387 TYR B O 1
ATOM 7047 N N . GLY B 1 388 ? 10.242 -1.398 -25.422 1 98.44 388 GLY B N 1
ATOM 7048 C CA . GLY B 1 388 ? 9.219 -1.345 -26.453 1 98.44 388 GLY B CA 1
ATOM 7049 C C . GLY B 1 388 ? 8.227 -2.494 -26.375 1 98.44 388 GLY B C 1
ATOM 7050 O O . GLY B 1 388 ? 8.445 -3.449 -25.625 1 98.44 388 GLY B O 1
ATOM 7051 N N . VAL B 1 389 ? 7.156 -2.357 -27.125 1 98.69 389 VAL B N 1
ATOM 7052 C CA . VAL B 1 389 ? 6.145 -3.404 -27.156 1 98.69 389 VAL B CA 1
ATOM 7053 C C . VAL B 1 389 ? 6.773 -4.715 -27.625 1 98.69 389 VAL B C 1
ATOM 7055 O O . VAL B 1 389 ? 6.531 -5.77 -27.031 1 98.69 389 VAL B O 1
ATOM 7058 N N . LYS B 1 390 ? 7.613 -4.66 -28.594 1 98.69 390 LYS B N 1
ATOM 7059 C CA . LYS B 1 390 ? 8.227 -5.859 -29.172 1 98.69 390 LYS B CA 1
ATOM 7060 C C . LYS B 1 390 ? 9.125 -6.555 -28.141 1 98.69 390 LYS B C 1
ATOM 7062 O O . LYS B 1 390 ? 9.086 -7.777 -28.016 1 98.69 390 LYS B O 1
ATOM 7067 N N . GLY B 1 391 ? 9.977 -5.75 -27.5 1 98.62 391 GLY B N 1
ATOM 7068 C CA . GLY B 1 391 ? 10.828 -6.328 -26.469 1 98.62 391 GLY B CA 1
ATOM 7069 C C . GLY B 1 391 ? 10.039 -6.93 -25.328 1 98.62 391 GLY B C 1
ATOM 7070 O O . GLY B 1 391 ? 10.414 -7.973 -24.781 1 98.62 391 GLY B O 1
ATOM 7071 N N . PHE B 1 392 ? 9.008 -6.273 -24.969 1 98.75 392 PHE B N 1
ATOM 7072 C CA . PHE B 1 392 ? 8.125 -6.777 -23.922 1 98.75 392 PHE B CA 1
ATOM 7073 C C . PHE B 1 392 ? 7.516 -8.117 -24.328 1 98.75 392 PHE B C 1
ATOM 7075 O O . PHE B 1 392 ? 7.523 -9.07 -23.547 1 98.75 392 PHE B O 1
ATOM 7082 N N . GLN B 1 393 ? 7.008 -8.203 -25.516 1 98.88 393 GLN B N 1
ATOM 7083 C CA . GLN B 1 393 ? 6.414 -9.422 -26.062 1 98.88 393 GLN B CA 1
ATOM 7084 C C . GLN B 1 393 ? 7.441 -10.547 -26.141 1 98.88 393 GLN B C 1
ATOM 7086 O O . GLN B 1 393 ? 7.141 -11.695 -25.828 1 98.88 393 GLN B O 1
ATOM 7091 N N . GLN B 1 394 ? 8.625 -10.234 -26.547 1 98.62 394 GLN B N 1
ATOM 7092 C CA . GLN B 1 394 ? 9.688 -11.234 -26.672 1 98.62 394 GLN B CA 1
ATOM 7093 C C . GLN B 1 394 ? 10.008 -11.859 -25.312 1 98.62 394 GLN B C 1
ATOM 7095 O O . GLN B 1 394 ? 10.266 -13.055 -25.219 1 98.62 394 GLN B O 1
ATOM 7100 N N . HIS B 1 395 ? 10.016 -11.023 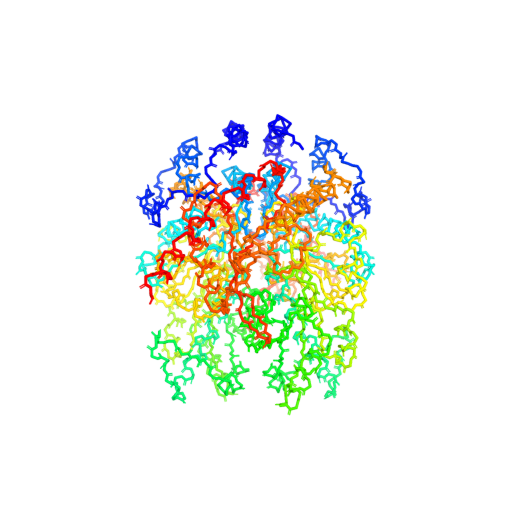-24.328 1 98.56 395 HIS B N 1
ATOM 7101 C CA . HIS B 1 395 ? 10.25 -11.523 -22.984 1 98.56 395 HIS B CA 1
ATOM 7102 C C . HIS B 1 395 ? 9.195 -12.562 -22.594 1 98.56 395 HIS B C 1
ATOM 7104 O O . HIS B 1 395 ? 9.523 -13.633 -22.094 1 98.56 395 HIS B O 1
ATOM 7110 N N . LEU B 1 396 ? 7.965 -12.25 -22.812 1 98.81 396 LEU B N 1
ATOM 7111 C CA . LEU B 1 396 ? 6.875 -13.164 -22.469 1 98.81 396 LEU B CA 1
ATOM 7112 C C . LEU B 1 396 ? 6.957 -14.445 -23.281 1 98.81 396 LEU B C 1
ATOM 7114 O O . LEU B 1 396 ? 6.809 -15.539 -22.734 1 98.81 396 LEU B O 1
ATOM 7118 N N . LEU B 1 397 ? 7.223 -14.289 -24.547 1 98.69 397 LEU B N 1
ATOM 7119 C CA . LEU B 1 397 ? 7.301 -15.438 -25.453 1 98.69 397 LEU B CA 1
ATOM 7120 C C . LEU B 1 397 ? 8.414 -16.375 -25.031 1 98.69 397 LEU B C 1
ATOM 7122 O O . LEU B 1 397 ? 8.266 -17.609 -25.109 1 98.69 397 LEU B O 1
ATOM 7126 N N . ARG B 1 398 ? 9.5 -15.852 -24.625 1 98.44 398 ARG B N 1
ATOM 7127 C CA . ARG B 1 398 ? 10.609 -16.688 -24.172 1 98.44 398 ARG B CA 1
ATOM 7128 C C . ARG B 1 398 ? 10.188 -17.594 -23.016 1 98.44 398 ARG B C 1
ATOM 7130 O O . ARG B 1 398 ? 10.531 -18.766 -23 1 98.44 398 ARG B O 1
ATOM 7137 N N . GLY B 1 399 ? 9.492 -17.031 -22.031 1 98.44 399 GLY B N 1
ATOM 7138 C CA . GLY B 1 399 ? 8.992 -17.844 -20.953 1 98.44 399 GLY B CA 1
ATOM 7139 C C . GLY B 1 399 ? 8.062 -18.953 -21.406 1 98.44 399 GLY B C 1
ATOM 7140 O O . GLY B 1 399 ? 8.156 -20.094 -20.938 1 98.44 399 GLY B O 1
ATOM 7141 N N . ILE B 1 400 ? 7.215 -18.625 -22.328 1 98.69 400 ILE B N 1
ATOM 7142 C CA . ILE B 1 400 ? 6.262 -19.594 -22.859 1 98.69 400 ILE B CA 1
ATOM 7143 C C . ILE B 1 400 ? 7.004 -20.672 -23.625 1 98.69 400 ILE B C 1
ATOM 7145 O O . ILE B 1 400 ? 6.684 -21.859 -23.5 1 98.69 400 ILE B O 1
ATOM 7149 N N . GLU B 1 401 ? 7.957 -20.281 -24.391 1 98.62 401 GLU B N 1
ATOM 7150 C CA . GLU B 1 401 ? 8.758 -21.234 -25.172 1 98.62 401 GLU B CA 1
ATOM 7151 C C . GLU B 1 401 ? 9.516 -22.188 -24.25 1 98.62 401 GLU B C 1
ATOM 7153 O O . GLU B 1 401 ? 9.609 -23.391 -24.547 1 98.62 401 GLU B O 1
ATOM 7158 N N . HIS B 1 402 ? 10.133 -21.656 -23.219 1 98.75 402 HIS B N 1
ATOM 7159 C CA . HIS B 1 402 ? 10.789 -22.516 -22.234 1 98.75 402 HIS B CA 1
ATOM 7160 C C . HIS B 1 402 ? 9.828 -23.578 -21.703 1 98.75 402 HIS B C 1
ATOM 7162 O O . HIS B 1 402 ? 10.203 -24.75 -21.578 1 98.75 402 HIS B O 1
ATOM 7168 N N . CYS B 1 403 ? 8.633 -23.156 -21.391 1 98.69 403 CYS B N 1
ATOM 7169 C CA . CYS B 1 403 ? 7.633 -24.078 -20.844 1 98.69 403 CYS B CA 1
ATOM 7170 C C . CYS B 1 403 ? 7.262 -25.141 -21.859 1 98.69 403 CYS B C 1
ATOM 7172 O O . CYS B 1 403 ? 7.137 -26.328 -21.516 1 98.69 403 CYS B O 1
ATOM 7174 N N . GLN B 1 404 ? 7.078 -24.781 -23.109 1 98.44 404 GLN B N 1
ATOM 7175 C CA . GLN B 1 404 ? 6.738 -25.719 -24.172 1 98.44 404 GLN B CA 1
ATOM 7176 C C . GLN B 1 404 ? 7.848 -26.75 -24.375 1 98.44 404 GLN B C 1
ATOM 7178 O O . GLN B 1 404 ? 7.57 -27.938 -24.562 1 98.44 404 GLN B O 1
ATOM 7183 N N . GLN B 1 405 ? 9.031 -26.281 -24.359 1 98.62 405 GLN B N 1
ATOM 7184 C CA . GLN B 1 405 ? 10.172 -27.172 -24.5 1 98.62 405 GLN B CA 1
ATOM 7185 C C . GLN B 1 405 ? 10.258 -28.141 -23.312 1 98.62 405 GLN B C 1
ATOM 7187 O O . GLN B 1 405 ? 10.508 -29.344 -23.5 1 98.62 405 GLN B O 1
ATOM 7192 N N . LEU B 1 406 ? 10.055 -27.641 -22.141 1 98.75 406 LEU B N 1
ATOM 7193 C CA . LEU B 1 406 ? 10.07 -28.5 -20.953 1 98.75 406 LEU B CA 1
ATOM 7194 C C . LEU B 1 406 ? 8.93 -29.516 -21.016 1 98.75 406 LEU B C 1
ATOM 7196 O O . LEU B 1 406 ? 9.102 -30.672 -20.594 1 98.75 406 LEU B O 1
ATOM 7200 N N . GLU B 1 407 ? 7.754 -29.047 -21.422 1 98.62 407 GLU B N 1
ATOM 7201 C CA . GLU B 1 407 ? 6.613 -29.953 -21.578 1 98.62 407 GLU B CA 1
ATOM 7202 C C . GLU B 1 407 ? 6.977 -31.172 -22.406 1 98.62 407 GLU B C 1
ATOM 7204 O O . GLU B 1 407 ? 6.629 -32.312 -22.062 1 98.62 407 GLU B O 1
ATOM 7209 N N . LYS B 1 408 ? 7.633 -30.953 -23.5 1 98.12 408 LYS B N 1
ATOM 7210 C CA . LYS B 1 408 ? 8.047 -32.062 -24.375 1 98.12 408 LYS B CA 1
ATOM 7211 C C . LYS B 1 408 ? 8.961 -33.031 -23.625 1 98.12 408 LYS B C 1
ATOM 7213 O O . LYS B 1 408 ? 8.836 -34.25 -23.781 1 98.12 408 LYS B O 1
ATOM 7218 N N . ILE B 1 409 ? 9.812 -32.531 -22.891 1 97.81 409 ILE B N 1
ATOM 7219 C CA . ILE B 1 409 ? 10.758 -33.344 -22.125 1 97.81 409 ILE B CA 1
ATOM 7220 C C . ILE B 1 409 ? 10.008 -34.156 -21.078 1 97.81 409 ILE B C 1
ATOM 7222 O O . ILE B 1 409 ? 10.227 -35.375 -20.953 1 97.81 409 ILE B O 1
ATOM 7226 N N . VAL B 1 410 ? 9.117 -33.562 -20.344 1 97.5 410 VAL B N 1
ATOM 7227 C CA . VAL B 1 410 ? 8.391 -34.219 -19.25 1 97.5 410 VAL B CA 1
ATOM 7228 C C . VAL B 1 410 ? 7.492 -35.312 -19.828 1 97.5 410 VAL B C 1
ATOM 7230 O O . VAL B 1 410 ? 7.348 -36.375 -19.219 1 97.5 410 VAL B O 1
ATOM 7233 N N . LYS B 1 411 ? 6.879 -35.062 -20.938 1 95.81 411 LYS B N 1
ATOM 7234 C CA . LYS B 1 411 ? 5.977 -36 -21.562 1 95.81 411 LYS B CA 1
ATOM 7235 C C . LYS B 1 411 ? 6.715 -37.281 -21.969 1 95.81 411 LYS B C 1
ATOM 7237 O O . LYS B 1 411 ? 6.113 -38.344 -22.062 1 95.81 411 LYS B O 1
ATOM 7242 N N . GLN B 1 412 ? 7.965 -37.156 -22.125 1 94.31 412 GLN B N 1
ATOM 7243 C CA . GLN B 1 412 ? 8.773 -38.312 -22.516 1 94.31 412 GLN B CA 1
ATOM 7244 C C . GLN B 1 412 ? 9.195 -39.125 -21.281 1 94.31 412 GLN B C 1
ATOM 7246 O O . GLN B 1 412 ? 9.648 -40.281 -21.406 1 94.31 412 GLN B O 1
ATOM 7251 N N . SER B 1 413 ? 9.016 -38.562 -20.188 1 93.12 413 SER B N 1
ATOM 7252 C CA . SER B 1 413 ? 9.398 -39.281 -18.953 1 93.12 413 SER B CA 1
ATOM 7253 C C . SER B 1 413 ? 8.43 -40.406 -18.641 1 93.12 413 SER B C 1
ATOM 7255 O O . SER B 1 413 ? 7.219 -40.25 -18.797 1 93.12 413 SER B O 1
ATOM 7257 N N . SER B 1 414 ? 8.922 -41.531 -18.141 1 92.06 414 SER B N 1
ATOM 7258 C CA . SER B 1 414 ? 8.086 -42.656 -17.719 1 92.06 414 SER B CA 1
ATOM 7259 C C . SER B 1 414 ? 7.707 -42.531 -16.234 1 92.06 414 SER B C 1
ATOM 7261 O O . SER B 1 414 ? 6.906 -43.344 -15.734 1 92.06 414 SER B O 1
ATOM 7263 N N . LYS B 1 415 ? 8.188 -41.531 -15.602 1 93.62 415 LYS B N 1
ATOM 7264 C CA . LYS B 1 415 ? 8.023 -41.469 -14.148 1 93.62 415 LYS B CA 1
ATOM 7265 C C . LYS B 1 415 ? 7.207 -40.219 -13.758 1 93.62 415 LYS B C 1
ATOM 7267 O O . LYS B 1 415 ? 6.691 -40.156 -12.641 1 93.62 415 LYS B O 1
ATOM 7272 N N . PHE B 1 416 ? 7.164 -39.281 -14.633 1 96.62 416 PHE B N 1
ATOM 7273 C CA . PHE B 1 416 ? 6.488 -38.031 -14.297 1 96.62 416 PHE B CA 1
ATOM 7274 C C . PHE B 1 416 ? 5.301 -37.781 -15.227 1 96.62 416 PHE B C 1
ATOM 7276 O O . PHE B 1 416 ? 5.332 -38.188 -16.391 1 96.62 416 PHE B O 1
ATOM 7283 N N . GLU B 1 417 ? 4.273 -37.219 -14.703 1 95.75 417 GLU B N 1
ATOM 7284 C CA . GLU B 1 417 ? 3.133 -36.812 -15.508 1 95.75 417 GLU B CA 1
ATOM 7285 C C . GLU B 1 417 ? 2.834 -35.312 -15.32 1 95.75 417 GLU B C 1
ATOM 7287 O O . GLU B 1 417 ? 3.088 -34.75 -14.258 1 95.75 417 GLU B O 1
ATOM 7292 N N . ILE B 1 418 ? 2.404 -34.719 -16.344 1 97.25 418 ILE B N 1
ATOM 7293 C CA . ILE B 1 418 ? 1.834 -33.375 -16.297 1 97.25 418 ILE B CA 1
ATOM 7294 C C . ILE B 1 418 ? 0.367 -33.438 -15.875 1 97.25 418 ILE B C 1
ATOM 7296 O O . ILE B 1 418 ? -0.426 -34.156 -16.5 1 97.25 418 ILE B O 1
ATOM 7300 N N . VAL B 1 419 ? 0.011 -32.75 -14.828 1 96 419 VAL B N 1
ATOM 7301 C CA . VAL B 1 419 ? -1.275 -32.938 -14.172 1 96 419 VAL B CA 1
ATOM 7302 C C . VAL B 1 419 ? -2.346 -32.125 -14.867 1 96 419 VAL B C 1
ATOM 7304 O O . VAL B 1 419 ? -3.492 -32.531 -15 1 96 419 VAL B O 1
ATOM 7307 N N . THR B 1 420 ? -2.059 -30.875 -15.195 1 96.44 420 THR B N 1
ATOM 7308 C CA . THR B 1 420 ? -2.904 -30 -16 1 96.44 420 THR B CA 1
ATOM 7309 C C . THR B 1 420 ? -2.145 -29.484 -17.219 1 96.44 420 THR B C 1
ATOM 7311 O O . THR B 1 420 ? -0.915 -29.406 -17.203 1 96.44 420 THR B O 1
ATOM 7314 N N . PRO B 1 421 ? -2.916 -29.203 -18.281 1 95.81 421 PRO B N 1
ATOM 7315 C CA . PRO B 1 421 ? -2.191 -28.609 -19.406 1 95.81 421 PRO B CA 1
ATOM 7316 C C . PRO B 1 421 ? -1.349 -27.406 -19 1 95.81 421 PRO B C 1
ATOM 7318 O O . PRO B 1 421 ? -1.794 -26.578 -18.203 1 95.81 421 PRO B O 1
ATOM 7321 N N . PRO B 1 422 ? -0.101 -27.422 -19.547 1 97.25 422 PRO B N 1
ATOM 7322 C CA . PRO B 1 422 ? 0.708 -26.25 -19.219 1 97.25 422 PRO B CA 1
ATOM 7323 C C . PRO B 1 422 ? -0.006 -24.938 -19.547 1 97.25 422 PRO B C 1
ATOM 7325 O O . PRO B 1 422 ? -0.713 -24.844 -20.562 1 97.25 422 PRO B O 1
ATOM 7328 N N . SER B 1 423 ? 0.138 -23.953 -18.703 1 97.94 423 SER B N 1
ATOM 7329 C CA . SER B 1 423 ? -0.456 -22.625 -18.875 1 97.94 423 SER B CA 1
ATOM 7330 C C . SER B 1 423 ? 0.616 -21.547 -18.984 1 97.94 423 SER B C 1
ATOM 7332 O O . SER B 1 423 ? 1.225 -21.172 -17.984 1 97.94 423 SER B O 1
ATOM 7334 N N . LEU B 1 424 ? 0.827 -21.047 -20.25 1 98.44 424 LEU B N 1
ATOM 7335 C CA . LEU B 1 424 ? 1.827 -20.016 -20.5 1 98.44 424 LEU B CA 1
ATOM 7336 C C . LEU B 1 424 ? 3.207 -20.469 -20.047 1 98.44 424 LEU B C 1
ATOM 7338 O O . LEU B 1 424 ? 3.783 -21.391 -20.625 1 98.44 424 LEU B O 1
ATOM 7342 N N . ALA B 1 425 ? 3.738 -19.969 -18.922 1 98.56 425 ALA B N 1
ATOM 7343 C CA . ALA B 1 425 ? 5.09 -20.281 -18.469 1 98.56 425 ALA B CA 1
ATOM 7344 C C . ALA B 1 425 ? 5.055 -21.094 -17.172 1 98.56 425 ALA B C 1
ATOM 7346 O O . ALA B 1 425 ? 5.988 -21.031 -16.375 1 98.56 425 ALA B O 1
ATOM 7347 N N . LEU B 1 426 ? 3.963 -21.812 -16.938 1 98.69 426 LEU B N 1
ATOM 7348 C CA . LEU B 1 426 ? 3.779 -22.609 -15.734 1 98.69 426 LEU B CA 1
ATOM 7349 C C . LEU B 1 426 ? 3.518 -24.078 -16.094 1 98.69 426 LEU B C 1
ATOM 7351 O O . LEU B 1 426 ? 2.684 -24.359 -16.953 1 98.69 426 LEU B O 1
ATOM 7355 N N . ILE B 1 427 ? 4.223 -25 -15.492 1 98.31 427 ILE B N 1
ATOM 7356 C CA . ILE B 1 427 ? 3.957 -26.422 -15.633 1 98.31 427 ILE B CA 1
ATOM 7357 C C . ILE B 1 427 ? 3.723 -27.047 -14.258 1 98.31 427 ILE B C 1
ATOM 7359 O O . ILE B 1 427 ? 4.391 -26.688 -13.281 1 98.31 427 ILE B O 1
ATOM 7363 N N . VAL B 1 428 ? 2.705 -27.844 -14.125 1 98.25 428 VAL B N 1
ATOM 7364 C CA . VAL B 1 428 ? 2.326 -28.562 -12.906 1 98.25 428 VAL B CA 1
ATOM 7365 C C . VAL B 1 428 ? 2.479 -30.062 -13.109 1 98.25 428 VAL B C 1
ATOM 7367 O O . VAL B 1 428 ? 1.89 -30.625 -14.031 1 98.25 428 VAL B O 1
ATOM 7370 N N . PHE B 1 429 ? 3.273 -30.703 -12.227 1 98.19 429 PHE B N 1
ATOM 7371 C CA . PHE B 1 429 ? 3.621 -32.094 -12.484 1 98.19 429 PHE B CA 1
ATOM 7372 C C . PHE B 1 429 ? 3.674 -32.875 -11.18 1 98.19 429 PHE B C 1
ATOM 7374 O O . PHE B 1 429 ? 3.627 -32.312 -10.094 1 98.19 429 PHE B O 1
ATOM 7381 N N . ARG B 1 430 ? 3.664 -34.188 -11.289 1 97.38 430 ARG B N 1
ATOM 7382 C CA . ARG B 1 430 ? 3.881 -35.062 -10.133 1 97.38 430 ARG B CA 1
ATOM 7383 C C . ARG B 1 430 ? 4.551 -36.344 -10.555 1 97.38 430 ARG B C 1
ATOM 7385 O O . ARG B 1 430 ? 4.562 -36.688 -11.734 1 97.38 430 ARG B O 1
ATOM 7392 N N . LEU B 1 431 ? 5.227 -36.906 -9.633 1 96.06 431 LEU B N 1
ATOM 7393 C CA . LEU B 1 431 ? 5.805 -38.25 -9.766 1 96.06 431 LEU B CA 1
ATOM 7394 C C . LEU B 1 431 ? 4.719 -39.312 -9.742 1 96.06 431 LEU B C 1
ATOM 7396 O O . LEU B 1 431 ? 3.848 -39.312 -8.867 1 96.06 431 LEU B O 1
ATOM 7400 N N . ASN B 1 432 ? 4.695 -40.125 -10.758 1 93.31 432 ASN B N 1
ATOM 7401 C CA . ASN B 1 432 ? 3.727 -41.219 -10.859 1 93.31 432 ASN B CA 1
ATOM 7402 C C . ASN B 1 432 ? 4.383 -42.5 -11.32 1 93.31 432 ASN B C 1
ATOM 7404 O O . ASN B 1 432 ? 4.516 -42.75 -12.523 1 93.31 432 ASN B O 1
ATOM 7408 N N . PRO B 1 433 ? 4.691 -43.406 -10.398 1 85.25 433 PRO B N 1
ATOM 7409 C CA . PRO B 1 433 ? 5.352 -44.656 -10.758 1 85.25 433 PRO B CA 1
ATOM 7410 C C . PRO B 1 433 ? 4.484 -45.531 -11.648 1 85.25 433 PRO B C 1
ATOM 7412 O O . PRO B 1 433 ? 4.992 -46.469 -12.297 1 85.25 433 PRO B O 1
ATOM 7415 N N . ALA B 1 434 ? 3.217 -45.375 -11.602 1 75 434 ALA B N 1
ATOM 7416 C CA . ALA B 1 434 ? 2.305 -46.219 -12.359 1 75 434 ALA B CA 1
ATOM 7417 C C . ALA B 1 434 ? 2.422 -45.938 -13.859 1 75 434 ALA B C 1
ATOM 7419 O O . ALA B 1 434 ? 1.942 -46.75 -14.68 1 75 434 ALA B O 1
ATOM 7420 N N . LYS B 1 435 ? 3.014 -44.875 -14.102 1 73.19 435 LYS B N 1
ATOM 7421 C CA . LYS B 1 435 ? 3.182 -44.562 -15.516 1 73.19 435 LYS B CA 1
ATOM 7422 C C . LYS B 1 435 ? 4.043 -45.594 -16.219 1 73.19 435 LYS B C 1
ATOM 7424 O O . LYS B 1 435 ? 3.801 -45.938 -17.375 1 73.19 435 LYS B O 1
ATOM 7429 N N . SER B 1 436 ? 5.055 -46.125 -15.586 1 61.75 436 SER B N 1
ATOM 7430 C CA . SER B 1 436 ? 5.969 -47.094 -16.156 1 61.75 436 SER B CA 1
ATOM 7431 C C . SER B 1 436 ? 5.555 -48.5 -15.789 1 61.75 436 SER B C 1
ATOM 7433 O O . SER B 1 436 ? 5.895 -49.469 -16.484 1 61.75 436 SER B O 1
ATOM 7435 N N . GLN B 1 437 ? 4.922 -48.625 -14.586 1 59.59 437 GLN B N 1
ATOM 7436 C CA . GLN B 1 437 ? 4.688 -49.969 -14.109 1 59.59 437 GLN B CA 1
ATOM 7437 C C . GLN B 1 437 ? 3.262 -50.438 -14.414 1 59.59 437 GLN B C 1
ATOM 7439 O O . GLN B 1 437 ? 2.299 -49.75 -14.031 1 59.59 437 GLN B O 1
ATOM 7444 N N . GLU B 1 438 ? 2.975 -51.25 -15.414 1 51.88 438 GLU B N 1
ATOM 7445 C CA . GLU B 1 438 ? 1.717 -51.812 -15.898 1 51.88 438 GLU B CA 1
ATOM 7446 C C . GLU B 1 438 ? 0.746 -52.062 -14.75 1 51.88 438 GLU B C 1
ATOM 7448 O O . GLU B 1 438 ? -0.463 -51.875 -14.898 1 51.88 438 GLU B O 1
ATOM 7453 N N . ASN B 1 439 ? 1.295 -52.625 -13.516 1 49.78 439 ASN B N 1
ATOM 7454 C CA . ASN B 1 439 ? 0.359 -53.156 -12.539 1 49.78 439 ASN B CA 1
ATOM 7455 C C . ASN B 1 439 ? 0.38 -52.375 -11.242 1 49.78 439 ASN B C 1
ATOM 7457 O O . ASN B 1 439 ? 0.023 -52.875 -10.18 1 49.78 439 ASN B O 1
ATOM 7461 N N . ALA B 1 440 ? 0.812 -51.156 -11.289 1 59.38 440 ALA B N 1
ATOM 7462 C CA . ALA B 1 440 ? 0.888 -50.5 -9.984 1 59.38 440 ALA B CA 1
ATOM 7463 C C . ALA B 1 440 ? -0.411 -49.781 -9.656 1 59.38 440 ALA B C 1
ATOM 7465 O O . ALA B 1 440 ? -0.847 -48.906 -10.414 1 59.38 440 ALA B O 1
ATOM 7466 N N . ASN B 1 441 ? -1.302 -50.406 -8.906 1 68.38 441 ASN B N 1
ATOM 7467 C CA . ASN B 1 441 ? -2.492 -49.781 -8.336 1 68.38 441 ASN B CA 1
ATOM 7468 C C . ASN B 1 441 ? -2.133 -48.812 -7.223 1 68.38 441 ASN B C 1
ATOM 7470 O O . ASN B 1 441 ? -1.968 -49.188 -6.07 1 68.38 441 ASN B O 1
ATOM 7474 N N . ILE B 1 442 ? -1.764 -47.625 -7.59 1 83.75 442 ILE B N 1
ATOM 7475 C CA . ILE B 1 442 ? -1.441 -46.625 -6.59 1 83.75 442 ILE B CA 1
ATOM 7476 C C . ILE B 1 442 ? -2.605 -45.656 -6.449 1 83.75 442 ILE B C 1
ATOM 7478 O O . ILE B 1 442 ? -3.094 -45.094 -7.441 1 83.75 442 ILE B O 1
ATOM 7482 N N . ASP B 1 443 ? -3.154 -45.594 -5.285 1 86.75 443 ASP B N 1
ATOM 7483 C CA . ASP B 1 443 ? -4.273 -44.688 -5.078 1 86.75 443 ASP B CA 1
ATOM 7484 C C . ASP B 1 443 ? -3.781 -43.25 -4.887 1 86.75 443 ASP B C 1
ATOM 7486 O O . ASP B 1 443 ? -2.574 -43 -4.832 1 86.75 443 ASP B O 1
ATOM 7490 N N . ASP B 1 444 ? -4.672 -42.344 -4.844 1 87.88 444 ASP B N 1
ATOM 7491 C CA . ASP B 1 444 ? -4.371 -40.906 -4.805 1 87.88 444 ASP B CA 1
ATOM 7492 C C . ASP B 1 444 ? -3.613 -40.531 -3.533 1 87.88 444 ASP B C 1
ATOM 7494 O O . ASP B 1 444 ? -2.73 -39.688 -3.559 1 87.88 444 ASP B O 1
ATOM 7498 N N . ASP B 1 445 ? -3.967 -41.125 -2.48 1 92.31 445 ASP B N 1
ATOM 7499 C CA . ASP B 1 445 ? -3.316 -40.844 -1.208 1 92.31 445 ASP B CA 1
ATOM 7500 C C . ASP B 1 445 ? -1.84 -41.219 -1.241 1 92.31 445 ASP B C 1
ATOM 7502 O O . ASP B 1 445 ? -0.985 -40.5 -0.75 1 92.31 445 ASP B O 1
ATOM 7506 N N . GLU B 1 446 ? -1.658 -42.406 -1.711 1 92.31 446 GLU B N 1
ATOM 7507 C CA . GLU B 1 446 ? -0.281 -42.875 -1.83 1 92.31 446 GLU B CA 1
ATOM 7508 C C . GLU B 1 446 ? 0.519 -42 -2.787 1 92.31 446 GLU B C 1
ATOM 7510 O O . GLU B 1 446 ? 1.681 -41.688 -2.523 1 92.31 446 GLU B O 1
ATOM 7515 N N . LEU B 1 447 ? -0.041 -41.688 -3.889 1 94.31 447 LEU B N 1
ATOM 7516 C CA . LEU B 1 447 ? 0.615 -40.781 -4.844 1 94.31 447 LEU B CA 1
ATOM 7517 C C . LEU B 1 447 ? 0.92 -39.438 -4.211 1 94.31 447 LEU B C 1
ATOM 7519 O O . LEU B 1 447 ? 1.97 -38.844 -4.473 1 94.31 447 LEU B O 1
ATOM 7523 N N . ASN B 1 448 ? -0.009 -38.938 -3.445 1 96.56 448 ASN B N 1
ATOM 7524 C CA . ASN B 1 448 ? 0.219 -37.688 -2.727 1 96.56 448 ASN B CA 1
ATOM 7525 C C . ASN B 1 448 ? 1.413 -37.781 -1.782 1 96.56 448 ASN B C 1
ATOM 7527 O O . ASN B 1 448 ? 2.229 -36.875 -1.7 1 96.56 448 ASN B O 1
ATOM 7531 N N . LEU B 1 449 ? 1.487 -38.875 -1.071 1 95.75 449 LEU B N 1
ATOM 7532 C CA . LEU B 1 449 ? 2.584 -39.094 -0.13 1 95.75 449 LEU B CA 1
ATOM 7533 C C . LEU B 1 449 ? 3.922 -39.125 -0.858 1 95.75 449 LEU B C 1
ATOM 7535 O O . LEU B 1 449 ? 4.91 -38.562 -0.387 1 95.75 449 LEU B O 1
ATOM 7539 N N . ILE B 1 450 ? 3.984 -39.875 -1.982 1 95.94 450 ILE B N 1
ATOM 7540 C CA . ILE B 1 450 ? 5.199 -39.969 -2.783 1 95.94 450 ILE B CA 1
ATOM 7541 C C . ILE B 1 450 ? 5.641 -38.594 -3.238 1 95.94 450 ILE B C 1
ATOM 7543 O O . ILE B 1 450 ? 6.828 -38.25 -3.197 1 95.94 450 ILE B O 1
ATOM 7547 N N . ASN B 1 451 ? 4.734 -37.781 -3.65 1 97.75 451 ASN B N 1
ATOM 7548 C CA . ASN B 1 451 ? 5.066 -36.469 -4.164 1 97.75 451 ASN B CA 1
ATOM 7549 C C . ASN B 1 451 ? 5.398 -35.5 -3.037 1 97.75 451 ASN B C 1
ATOM 7551 O O . ASN B 1 451 ? 6.195 -34.594 -3.219 1 97.75 451 ASN B O 1
ATOM 7555 N N . GLN B 1 452 ? 4.801 -35.688 -1.87 1 97.56 452 GLN B N 1
ATOM 7556 C CA . GLN B 1 452 ? 5.234 -34.938 -0.701 1 97.56 452 GLN B CA 1
ATOM 7557 C C . GLN B 1 452 ? 6.703 -35.219 -0.382 1 97.56 452 GLN B C 1
ATOM 7559 O O . GLN B 1 452 ? 7.453 -34.281 -0.044 1 97.56 452 GLN B O 1
ATOM 7564 N N . LYS B 1 453 ? 7.078 -36.469 -0.449 1 97.62 453 LYS B N 1
ATOM 7565 C CA . LYS B 1 453 ? 8.469 -36.844 -0.22 1 97.62 453 LYS B CA 1
ATOM 7566 C C . LYS B 1 453 ? 9.391 -36.219 -1.264 1 97.62 453 LYS B C 1
ATOM 7568 O O . LYS B 1 453 ? 10.477 -35.75 -0.935 1 97.62 453 LYS B O 1
ATOM 7573 N N . LEU B 1 454 ? 8.961 -36.281 -2.514 1 98.31 454 LEU B N 1
ATOM 7574 C CA . LEU B 1 454 ? 9.75 -35.688 -3.574 1 98.31 454 LEU B CA 1
ATOM 7575 C C . LEU B 1 454 ? 9.93 -34.188 -3.307 1 98.31 454 LEU B C 1
ATOM 7577 O O . LEU B 1 454 ? 11.047 -33.656 -3.412 1 98.31 454 LEU B O 1
ATOM 7581 N N . PHE B 1 455 ? 8.867 -33.531 -2.984 1 97.88 455 PHE B N 1
ATOM 7582 C CA . PHE B 1 455 ? 8.961 -32.094 -2.736 1 97.88 455 PHE B CA 1
ATOM 7583 C C . PHE B 1 455 ? 9.883 -31.797 -1.554 1 97.88 455 PHE B C 1
ATOM 7585 O O . PHE B 1 455 ? 10.656 -30.844 -1.58 1 97.88 455 PHE B O 1
ATOM 7592 N N . THR B 1 456 ? 9.711 -32.531 -0.494 1 97.19 456 THR B N 1
ATOM 7593 C CA . THR B 1 456 ? 10.57 -32.375 0.67 1 97.19 456 THR B CA 1
ATOM 7594 C C . THR B 1 456 ? 12.039 -32.438 0.27 1 97.19 456 THR B C 1
ATOM 7596 O O . THR B 1 456 ? 12.859 -31.641 0.721 1 97.19 456 THR B O 1
ATOM 7599 N N . ALA B 1 457 ? 12.375 -33.438 -0.56 1 97.81 457 ALA B N 1
ATOM 7600 C CA . ALA B 1 457 ? 13.75 -33.594 -1.036 1 97.81 457 ALA B CA 1
ATOM 7601 C C . ALA B 1 457 ? 14.195 -32.375 -1.826 1 97.81 457 ALA B C 1
ATOM 7603 O O . ALA B 1 457 ? 15.32 -31.891 -1.661 1 97.81 457 ALA B O 1
ATOM 7604 N N . LEU B 1 458 ? 13.375 -31.891 -2.727 1 97.88 458 LEU B N 1
ATOM 7605 C CA . LEU B 1 458 ? 13.688 -30.719 -3.539 1 97.88 458 LEU B CA 1
ATOM 7606 C C . LEU B 1 458 ? 13.812 -29.469 -2.672 1 97.88 458 LEU B C 1
ATOM 7608 O O . LEU B 1 458 ? 14.68 -28.625 -2.914 1 97.88 458 LEU B O 1
ATOM 7612 N N . ASP B 1 459 ? 12.922 -29.391 -1.667 1 95 459 ASP B N 1
ATOM 7613 C CA . ASP B 1 459 ? 12.859 -28.203 -0.807 1 95 459 ASP B CA 1
ATOM 7614 C C . ASP B 1 459 ? 14.109 -28.094 0.064 1 95 459 ASP B C 1
ATOM 7616 O O . ASP B 1 459 ? 14.453 -27.016 0.539 1 95 459 ASP B O 1
ATOM 7620 N N . LEU B 1 460 ? 14.797 -29.125 0.303 1 94.88 460 LEU B N 1
ATOM 7621 C CA . LEU B 1 460 ? 16 -29.156 1.118 1 94.88 460 LEU B CA 1
ATOM 7622 C C . LEU B 1 460 ? 17.203 -28.625 0.339 1 94.88 460 LEU B C 1
ATOM 7624 O O . LEU B 1 460 ? 18.234 -28.297 0.927 1 94.88 460 LEU B O 1
ATOM 7628 N N . ARG B 1 461 ? 17.031 -28.562 -0.94 1 95.62 461 ARG B N 1
ATOM 7629 C CA . ARG B 1 461 ? 18.125 -28.062 -1.771 1 95.62 461 ARG B CA 1
ATOM 7630 C C . ARG B 1 461 ? 18.172 -26.547 -1.767 1 95.62 461 ARG B C 1
ATOM 7632 O O . ARG B 1 461 ? 17.188 -25.891 -1.462 1 95.62 461 ARG B O 1
ATOM 7639 N N . TYR B 1 462 ? 19.391 -26.016 -2.152 1 95.5 462 TYR B N 1
ATOM 7640 C CA . TYR B 1 462 ? 19.562 -24.562 -2.195 1 95.5 462 TYR B CA 1
ATOM 7641 C C . TYR B 1 462 ? 19.828 -24.094 -3.617 1 95.5 462 TYR B C 1
ATOM 7643 O O . TYR B 1 462 ? 19.781 -22.891 -3.898 1 95.5 462 TYR B O 1
ATOM 7651 N N . ASP B 1 463 ? 20.094 -24.953 -4.535 1 96.19 463 ASP B N 1
ATOM 7652 C CA . ASP B 1 463 ? 20.5 -24.594 -5.891 1 96.19 463 ASP B CA 1
ATOM 7653 C C . ASP B 1 463 ? 19.297 -24.562 -6.828 1 96.19 463 ASP B C 1
ATOM 7655 O O . ASP B 1 463 ? 19.438 -24.266 -8.016 1 96.19 463 ASP B O 1
ATOM 7659 N N . ILE B 1 464 ? 18.109 -24.922 -6.301 1 97 464 ILE B N 1
ATOM 7660 C CA . ILE B 1 464 ? 16.844 -24.812 -7.023 1 97 464 ILE B CA 1
ATOM 7661 C C . ILE B 1 464 ? 15.742 -24.406 -6.055 1 97 464 ILE B C 1
ATOM 7663 O O . ILE B 1 464 ? 15.836 -24.656 -4.852 1 97 464 ILE B O 1
ATOM 7667 N N . PHE B 1 465 ? 14.766 -23.734 -6.535 1 96.62 465 PHE B N 1
ATOM 7668 C CA . PHE B 1 465 ? 13.625 -23.375 -5.711 1 96.62 465 PHE B CA 1
ATOM 7669 C C . PHE B 1 465 ? 12.32 -23.578 -6.473 1 96.62 465 PHE B C 1
ATOM 7671 O O . PHE B 1 465 ? 12.094 -22.953 -7.508 1 96.62 465 PHE B O 1
ATOM 7678 N N . LEU B 1 466 ? 11.484 -24.484 -6.043 1 97.31 466 LEU B N 1
ATOM 7679 C CA . LEU B 1 466 ? 10.156 -24.781 -6.57 1 97.31 466 LEU B CA 1
ATOM 7680 C C . LEU B 1 466 ? 9.094 -24.625 -5.488 1 97.31 466 LEU B C 1
ATOM 7682 O O . LEU B 1 466 ? 9.422 -24.406 -4.32 1 97.31 466 LEU B O 1
ATOM 7686 N N . THR B 1 467 ? 7.832 -24.688 -5.902 1 96.12 467 THR B N 1
ATOM 7687 C CA . THR B 1 467 ? 6.746 -24.672 -4.93 1 96.12 467 THR B CA 1
ATOM 7688 C C . THR B 1 467 ? 5.785 -25.844 -5.176 1 96.12 467 THR B C 1
ATOM 7690 O O . THR B 1 467 ? 5.84 -26.484 -6.223 1 96.12 467 THR B O 1
ATOM 7693 N N . GLN B 1 468 ? 5.035 -26.141 -4.105 1 96.38 468 GLN B N 1
ATOM 7694 C CA . GLN B 1 468 ? 3.998 -27.156 -4.164 1 96.38 468 GLN B CA 1
ATOM 7695 C C . GLN B 1 468 ? 2.615 -26.562 -3.945 1 96.38 468 GLN B C 1
ATOM 7697 O O . GLN B 1 468 ? 2.496 -25.406 -3.521 1 96.38 468 GLN B O 1
ATOM 7702 N N . THR B 1 469 ? 1.633 -27.266 -4.359 1 95.38 469 THR B N 1
ATOM 7703 C CA . THR B 1 469 ? 0.257 -26.938 -4.004 1 95.38 469 THR B CA 1
ATOM 7704 C C . THR B 1 469 ? -0.602 -28.203 -3.951 1 95.38 469 THR B C 1
ATOM 7706 O O . THR B 1 469 ? -0.119 -29.297 -4.238 1 95.38 469 THR B O 1
ATOM 7709 N N . VAL B 1 470 ? -1.767 -28.094 -3.363 1 94.62 470 VAL B N 1
ATOM 7710 C CA . VAL B 1 470 ? -2.785 -29.125 -3.402 1 94.62 470 VAL B CA 1
ATOM 7711 C C . VAL B 1 470 ? -3.961 -28.672 -4.266 1 94.62 470 VAL B C 1
ATOM 7713 O O . VAL B 1 470 ? -4.59 -27.656 -3.979 1 94.62 470 VAL B O 1
ATOM 7716 N N . LEU B 1 471 ? -4.164 -29.406 -5.332 1 94.88 471 LEU B N 1
ATOM 7717 C CA . LEU B 1 471 ? -5.289 -29.109 -6.211 1 94.88 471 LEU B CA 1
ATOM 7718 C C . LEU B 1 471 ? -6.574 -29.734 -5.68 1 94.88 471 LEU B C 1
ATOM 7720 O O . LEU B 1 471 ? -6.742 -30.953 -5.73 1 94.88 471 LEU B O 1
ATOM 7724 N N . HIS B 1 472 ? -7.406 -28.844 -5.262 1 91.31 472 HIS B N 1
ATOM 7725 C CA . HIS B 1 472 ? -8.703 -29.297 -4.781 1 91.31 472 HIS B CA 1
ATOM 7726 C C . HIS B 1 472 ? -9.742 -29.281 -5.898 1 91.31 472 HIS B C 1
ATOM 7728 O O . HIS B 1 472 ? -9.906 -28.266 -6.586 1 91.31 472 HIS B O 1
ATOM 7734 N N . SER B 1 473 ? -10.367 -30.391 -6.125 1 92.19 473 SER B N 1
ATOM 7735 C CA . SER B 1 473 ? -11.492 -30.5 -7.051 1 92.19 473 SER B CA 1
ATOM 7736 C C . SER B 1 473 ? -12.656 -31.25 -6.422 1 92.19 473 SER B C 1
ATOM 7738 O O . SER B 1 473 ? -12.57 -31.703 -5.273 1 92.19 473 SER B O 1
ATOM 7740 N N . LYS B 1 474 ? -13.773 -31.312 -7.195 1 89.44 474 LYS B N 1
ATOM 7741 C CA . LYS B 1 474 ? -14.938 -32.062 -6.742 1 89.44 474 LYS B CA 1
ATOM 7742 C C . LYS B 1 474 ? -14.617 -33.562 -6.629 1 89.44 474 LYS B C 1
ATOM 7744 O O . LYS B 1 474 ? -15.195 -34.25 -5.797 1 89.44 474 LYS B O 1
ATOM 7749 N N . GLU B 1 475 ? -13.664 -33.938 -7.355 1 88.56 475 GLU B N 1
ATOM 7750 C CA . GLU B 1 475 ? -13.398 -35.375 -7.512 1 88.56 475 GLU B CA 1
ATOM 7751 C C . GLU B 1 475 ? -12.352 -35.844 -6.508 1 88.56 475 GLU B C 1
ATOM 7753 O O . GLU B 1 475 ? -12.477 -36.938 -5.953 1 88.56 475 GLU B O 1
ATOM 7758 N N . ARG B 1 476 ? -11.352 -35 -6.324 1 91.38 476 ARG B N 1
ATOM 7759 C CA . ARG B 1 476 ? -10.25 -35.438 -5.477 1 91.38 476 ARG B CA 1
ATOM 7760 C C . ARG B 1 476 ? -9.297 -34.312 -5.164 1 91.38 476 ARG B C 1
ATOM 7762 O O . ARG B 1 476 ? -9.414 -33.219 -5.742 1 91.38 476 ARG B O 1
ATOM 7769 N N . ASN B 1 477 ? -8.383 -34.562 -4.211 1 93 477 ASN B N 1
ATOM 7770 C CA . ASN B 1 477 ? -7.277 -33.656 -3.875 1 93 477 ASN B CA 1
ATOM 7771 C C . ASN B 1 477 ? -5.938 -34.219 -4.34 1 93 477 ASN B C 1
ATOM 7773 O O . ASN B 1 477 ? -5.613 -35.375 -4.055 1 93 477 ASN B O 1
ATOM 7777 N N . MET B 1 478 ? -5.18 -33.438 -5.023 1 95.06 478 MET B N 1
ATOM 7778 C CA . MET B 1 478 ? -3.91 -33.938 -5.566 1 95.06 478 MET B CA 1
ATOM 7779 C C . MET B 1 478 ? -2.756 -33.031 -5.105 1 95.06 478 MET B C 1
ATOM 7781 O O . MET B 1 478 ? -2.773 -31.828 -5.324 1 95.06 478 MET B O 1
ATOM 7785 N N . PHE B 1 479 ? -1.793 -33.625 -4.445 1 96.69 479 PHE B N 1
ATOM 7786 C CA . PHE B 1 479 ? -0.549 -32.938 -4.156 1 96.69 479 PHE B CA 1
ATOM 7787 C C . PHE B 1 479 ? 0.331 -32.844 -5.398 1 96.69 479 PHE B C 1
ATOM 7789 O O . PHE B 1 479 ? 0.654 -33.875 -6 1 96.69 479 PHE B O 1
ATOM 7796 N N . VAL B 1 480 ? 0.722 -31.656 -5.777 1 97.56 480 VAL B N 1
ATOM 7797 C CA . VAL B 1 480 ? 1.464 -31.469 -7.023 1 97.56 480 VAL B CA 1
ATOM 7798 C C . VAL B 1 480 ? 2.605 -30.484 -6.805 1 97.56 480 VAL B C 1
ATOM 7800 O O . VAL B 1 480 ? 2.635 -29.766 -5.801 1 97.56 480 VAL B O 1
ATOM 7803 N N . ILE B 1 481 ? 3.564 -30.484 -7.699 1 98.31 481 ILE B N 1
ATOM 7804 C CA . ILE B 1 481 ? 4.699 -29.562 -7.691 1 98.31 481 ILE B CA 1
ATOM 7805 C C . ILE B 1 481 ? 4.605 -28.609 -8.891 1 98.31 481 ILE B C 1
ATOM 7807 O O . ILE B 1 481 ? 4.207 -29.031 -9.984 1 98.31 481 ILE B O 1
ATOM 7811 N N . ARG B 1 482 ? 4.941 -27.406 -8.656 1 98.19 482 ARG B N 1
ATOM 7812 C CA . ARG B 1 482 ? 4.844 -26.375 -9.68 1 98.19 482 ARG B CA 1
ATOM 7813 C C . ARG B 1 482 ? 6.223 -25.875 -10.086 1 98.19 482 ARG B C 1
ATOM 7815 O O . ARG B 1 482 ? 7.102 -25.703 -9.242 1 98.19 482 ARG B O 1
ATOM 7822 N N . LEU B 1 483 ? 6.441 -25.688 -11.312 1 98.56 483 LEU B N 1
ATOM 7823 C CA . LEU B 1 483 ? 7.609 -25.016 -11.875 1 98.56 483 LEU B CA 1
ATOM 7824 C C . LEU B 1 483 ? 7.199 -23.812 -12.703 1 98.56 483 LEU B C 1
ATOM 7826 O O . LEU B 1 483 ? 6.645 -23.953 -13.789 1 98.56 483 LEU B O 1
ATOM 7830 N N . ALA B 1 484 ? 7.418 -22.594 -12.164 1 98.19 484 ALA B N 1
ATOM 7831 C CA . ALA B 1 484 ? 7.039 -21.328 -12.789 1 98.19 484 ALA B CA 1
ATOM 7832 C C . ALA B 1 484 ? 8.234 -20.672 -13.461 1 98.19 484 ALA B C 1
ATOM 7834 O O . ALA B 1 484 ? 9.25 -20.406 -12.812 1 98.19 484 ALA B O 1
ATOM 7835 N N . MET B 1 485 ? 8.125 -20.422 -14.695 1 98.31 485 MET B N 1
ATOM 7836 C CA . MET B 1 485 ? 9.195 -19.828 -15.492 1 98.31 485 MET B CA 1
ATOM 7837 C C . MET B 1 485 ? 8.867 -18.375 -15.844 1 98.31 485 MET B C 1
ATOM 7839 O O . MET B 1 485 ? 7.82 -17.859 -15.453 1 98.31 485 MET B O 1
ATOM 7843 N N . GLY B 1 486 ? 9.789 -17.703 -16.484 1 97.5 486 GLY B N 1
ATOM 7844 C CA . GLY B 1 486 ? 9.531 -16.328 -16.906 1 97.5 486 GLY B CA 1
ATOM 7845 C C . GLY B 1 486 ? 10.508 -15.328 -16.312 1 97.5 486 GLY B C 1
ATOM 7846 O O . GLY B 1 486 ? 10.32 -14.117 -16.438 1 97.5 486 GLY B O 1
ATOM 7847 N N . GLY B 1 487 ? 11.617 -15.766 -15.664 1 96.88 487 GLY B N 1
ATOM 7848 C CA . GLY B 1 487 ? 12.648 -14.875 -15.172 1 96.88 487 GLY B CA 1
ATOM 7849 C C . GLY B 1 487 ? 13.414 -14.18 -16.281 1 96.88 487 GLY B C 1
ATOM 7850 O O . GLY B 1 487 ? 13.672 -14.766 -17.328 1 96.88 487 GLY B O 1
ATOM 7851 N N . VAL B 1 488 ? 13.805 -12.969 -16.062 1 95.88 488 VAL B N 1
ATOM 7852 C CA . VAL B 1 488 ? 14.445 -12.133 -17.062 1 95.88 488 VAL B CA 1
ATOM 7853 C C . VAL B 1 488 ? 15.812 -12.711 -17.422 1 95.88 488 VAL B C 1
ATOM 7855 O O . VAL B 1 488 ? 16.266 -12.602 -18.562 1 95.88 488 VAL B O 1
ATOM 7858 N N . HIS B 1 489 ? 16.406 -13.461 -16.531 1 95.31 489 HIS B N 1
ATOM 7859 C CA . HIS B 1 489 ? 17.766 -13.938 -16.75 1 95.31 489 HIS B CA 1
ATOM 7860 C C . HIS B 1 489 ? 17.797 -15.438 -17.016 1 95.31 489 HIS B C 1
ATOM 7862 O O . HIS B 1 489 ? 18.875 -16.016 -17.188 1 95.31 489 HIS B O 1
ATOM 7868 N N . THR B 1 490 ? 16.719 -16.094 -17.078 1 97.44 490 THR B N 1
ATOM 7869 C CA . THR B 1 490 ? 16.625 -17.547 -17.219 1 97.44 490 THR B CA 1
ATOM 7870 C C . THR B 1 490 ? 16.812 -17.953 -18.672 1 97.44 490 THR B C 1
ATOM 7872 O O . THR B 1 490 ? 16.172 -17.406 -19.578 1 97.44 490 THR B O 1
ATOM 7875 N N . LYS B 1 491 ? 17.703 -18.844 -18.938 1 97.69 491 LYS B N 1
ATOM 7876 C CA . LYS B 1 491 ? 17.875 -19.516 -20.219 1 97.69 491 LYS B CA 1
ATOM 7877 C C . LYS B 1 491 ? 17.328 -20.953 -20.141 1 97.69 491 LYS B C 1
ATOM 7879 O O . LYS B 1 491 ? 17.094 -21.484 -19.062 1 97.69 491 LYS B O 1
ATOM 7884 N N . PHE B 1 492 ? 17.109 -21.469 -21.344 1 98.44 492 PHE B N 1
ATOM 7885 C CA . PHE B 1 492 ? 16.531 -22.797 -21.344 1 98.44 492 PHE B CA 1
ATOM 7886 C C . PHE B 1 492 ? 17.469 -23.797 -20.688 1 98.44 492 PHE B C 1
ATOM 7888 O O . PHE B 1 492 ? 17.016 -24.75 -20.047 1 98.44 492 PHE B O 1
ATOM 7895 N N . SER B 1 493 ? 18.797 -23.594 -20.797 1 98.25 493 SER B N 1
ATOM 7896 C CA . SER B 1 493 ? 19.75 -24.484 -20.141 1 98.25 493 SER B CA 1
ATOM 7897 C C . SER B 1 493 ? 19.516 -24.516 -18.625 1 98.25 493 SER B C 1
ATOM 7899 O O . SER B 1 493 ? 19.719 -25.547 -17.984 1 98.25 493 SER B O 1
ATOM 7901 N N . ASP B 1 494 ? 19.109 -23.375 -18.016 1 98.06 494 ASP B N 1
ATOM 7902 C CA . ASP B 1 494 ? 18.781 -23.328 -16.594 1 98.06 494 ASP B CA 1
ATOM 7903 C C . ASP B 1 494 ? 17.531 -24.172 -16.297 1 98.06 494 ASP B C 1
ATOM 7905 O O . ASP B 1 494 ? 17.469 -24.844 -15.266 1 98.06 494 ASP B O 1
ATOM 7909 N N . VAL B 1 495 ? 16.531 -24.156 -17.172 1 98.56 495 VAL B N 1
ATOM 7910 C CA . VAL B 1 495 ? 15.305 -24.938 -17.031 1 98.56 495 VAL B CA 1
ATOM 7911 C C . VAL B 1 495 ? 15.625 -26.422 -17.125 1 98.56 495 VAL B C 1
ATOM 7913 O O . VAL B 1 495 ? 15.125 -27.219 -16.328 1 98.56 495 VAL B O 1
ATOM 7916 N N . GLU B 1 496 ? 16.453 -26.766 -18.078 1 98.12 496 GLU B N 1
ATOM 7917 C CA . GLU B 1 496 ? 16.859 -28.156 -18.234 1 98.12 496 GLU B CA 1
ATOM 7918 C C . GLU B 1 496 ? 17.578 -28.656 -17 1 98.12 496 GLU B C 1
ATOM 7920 O O . GLU B 1 496 ? 17.359 -29.797 -16.562 1 98.12 496 GLU B O 1
ATOM 7925 N N . ASN B 1 497 ? 18.453 -27.844 -16.547 1 97.81 497 ASN B N 1
ATOM 7926 C CA . ASN B 1 497 ? 19.172 -28.219 -15.328 1 97.81 497 ASN B CA 1
ATOM 7927 C C . ASN B 1 497 ? 18.219 -28.438 -14.156 1 97.81 497 ASN B C 1
ATOM 7929 O O . ASN B 1 497 ? 18.375 -29.375 -13.391 1 97.81 497 ASN B O 1
ATOM 7933 N N . ALA B 1 498 ? 17.25 -27.562 -13.984 1 98.25 498 ALA B N 1
ATOM 7934 C CA . ALA B 1 498 ? 16.25 -27.719 -12.938 1 98.25 498 ALA B CA 1
ATOM 7935 C C . ALA B 1 498 ? 15.508 -29.047 -13.078 1 98.25 498 ALA B C 1
ATOM 7937 O O . ALA B 1 498 ? 15.289 -29.75 -12.094 1 98.25 498 ALA B O 1
ATOM 7938 N N . TRP B 1 499 ? 15.148 -29.359 -14.273 1 98.38 499 TRP B N 1
ATOM 7939 C CA . TRP B 1 499 ? 14.406 -30.594 -14.508 1 98.38 499 TRP B CA 1
ATOM 7940 C C . TRP B 1 499 ? 15.273 -31.828 -14.219 1 98.38 499 TRP B C 1
ATOM 7942 O O . TRP B 1 499 ? 14.789 -32.812 -13.688 1 98.38 499 TRP B O 1
ATOM 7952 N N . ARG B 1 500 ? 16.531 -31.781 -14.602 1 98.06 500 ARG B N 1
ATOM 7953 C CA . ARG B 1 500 ? 17.453 -32.875 -14.297 1 98.06 500 ARG B CA 1
ATOM 7954 C C . ARG B 1 500 ? 17.516 -33.125 -12.797 1 98.06 500 ARG B C 1
ATOM 7956 O O . ARG B 1 500 ? 17.516 -34.281 -12.367 1 98.06 500 ARG B O 1
ATOM 7963 N N . ILE B 1 501 ? 17.547 -32.094 -12.047 1 98.19 501 ILE B N 1
ATOM 7964 C CA . ILE B 1 501 ? 17.547 -32.188 -10.594 1 98.19 501 ILE B CA 1
ATOM 7965 C C . ILE B 1 501 ? 16.25 -32.875 -10.125 1 98.19 501 ILE B C 1
ATOM 7967 O O . ILE B 1 501 ? 16.281 -33.719 -9.25 1 98.19 501 ILE B O 1
ATOM 7971 N N . VAL B 1 502 ? 15.117 -32.469 -10.664 1 98.62 502 VAL B N 1
ATOM 7972 C CA . VAL B 1 502 ? 13.82 -33.062 -10.328 1 98.62 502 VAL B CA 1
ATOM 7973 C C . VAL B 1 502 ? 13.828 -34.562 -10.625 1 98.62 502 VAL B C 1
ATOM 7975 O O . VAL B 1 502 ? 13.375 -35.344 -9.805 1 98.62 502 VAL B O 1
ATOM 7978 N N . GLU B 1 503 ? 14.344 -34.938 -11.75 1 97.44 503 GLU B N 1
ATOM 7979 C CA . GLU B 1 503 ? 14.414 -36.344 -12.141 1 97.44 503 GLU B CA 1
ATOM 7980 C C . GLU B 1 503 ? 15.305 -37.125 -11.195 1 97.44 503 GLU B C 1
ATOM 7982 O O . GLU B 1 503 ? 14.977 -38.25 -10.805 1 97.44 503 GLU B O 1
ATOM 7987 N N . GLU B 1 504 ? 16.422 -36.531 -10.891 1 97.56 504 GLU B N 1
ATOM 7988 C CA . GLU B 1 504 ? 17.359 -37.188 -9.984 1 97.56 504 GLU B CA 1
ATOM 7989 C C . GLU B 1 504 ? 16.703 -37.438 -8.625 1 97.56 504 GLU B C 1
ATOM 7991 O O . GLU B 1 504 ? 16.797 -38.562 -8.102 1 97.56 504 GLU B O 1
ATOM 7996 N N . GLU B 1 505 ? 16.125 -36.469 -8.047 1 98.19 505 GLU B N 1
ATOM 7997 C CA . GLU B 1 505 ? 15.453 -36.625 -6.758 1 98.19 505 GLU B CA 1
ATOM 7998 C C . GLU B 1 505 ? 14.258 -37.562 -6.875 1 98.19 505 GLU B C 1
ATOM 8000 O O . GLU B 1 505 ? 13.961 -38.312 -5.938 1 98.19 505 GLU B O 1
ATOM 8005 N N . GLY B 1 506 ? 13.523 -37.5 -7.984 1 97.44 506 GLY B N 1
ATOM 8006 C CA . GLY B 1 506 ? 12.422 -38.438 -8.227 1 97.44 506 GLY B CA 1
ATOM 8007 C C . GLY B 1 506 ? 12.852 -39.875 -8.234 1 97.44 506 GLY B C 1
ATOM 8008 O O . GLY B 1 506 ? 12.156 -40.75 -7.691 1 97.44 506 GLY B O 1
ATOM 8009 N N . GLU B 1 507 ? 13.977 -40.156 -8.812 1 96.06 507 GLU B N 1
ATOM 8010 C CA . GLU B 1 507 ? 14.508 -41.531 -8.867 1 96.06 507 GLU B CA 1
ATOM 8011 C C . GLU B 1 507 ? 14.828 -42.031 -7.469 1 96.06 507 GLU B C 1
ATOM 8013 O O . GLU B 1 507 ? 14.586 -43.219 -7.168 1 96.06 507 GLU B O 1
ATOM 8018 N N . LYS B 1 508 ? 15.391 -41.219 -6.723 1 96.94 508 LYS B N 1
ATOM 8019 C CA . LYS B 1 508 ? 15.711 -41.594 -5.352 1 96.94 508 LYS B CA 1
ATOM 8020 C C . LYS B 1 508 ? 14.453 -41.938 -4.562 1 96.94 508 LYS B C 1
ATOM 8022 O O . LYS B 1 508 ? 14.398 -42.938 -3.861 1 96.94 508 LYS B O 1
ATOM 8027 N N . VAL B 1 509 ? 13.477 -41.062 -4.645 1 96.44 509 VAL B N 1
ATOM 8028 C CA . VAL B 1 509 ? 12.227 -41.219 -3.904 1 96.44 509 VAL B CA 1
ATOM 8029 C C . VAL B 1 509 ? 11.523 -42.5 -4.355 1 96.44 509 VAL B C 1
ATOM 8031 O O . VAL B 1 509 ? 10.984 -43.25 -3.531 1 96.44 509 VAL B O 1
ATOM 8034 N N . LEU B 1 510 ? 11.5 -42.812 -5.633 1 93.5 510 LEU B N 1
ATOM 8035 C CA . LEU B 1 510 ? 10.859 -44 -6.168 1 93.5 510 LEU B CA 1
ATOM 8036 C C . LEU B 1 510 ? 11.57 -45.25 -5.699 1 93.5 510 LEU B C 1
ATOM 8038 O O . LEU B 1 510 ? 10.93 -46.281 -5.418 1 93.5 510 LEU B O 1
ATOM 8042 N N . SER B 1 511 ? 12.883 -45.188 -5.719 1 93.69 511 SER B N 1
ATOM 8043 C CA . SER B 1 511 ? 13.664 -46.344 -5.242 1 93.69 511 SER B CA 1
ATOM 8044 C C . SER B 1 511 ? 13.352 -46.656 -3.783 1 93.69 511 SER B C 1
ATOM 8046 O O . SER B 1 511 ? 13.195 -47.812 -3.414 1 93.69 511 SER B O 1
ATOM 8048 N N . GLU B 1 512 ? 13.273 -45.625 -3.039 1 93.56 512 GLU B N 1
ATOM 8049 C CA . GLU B 1 512 ? 12.938 -45.812 -1.629 1 93.56 512 GLU B CA 1
ATOM 8050 C C . GLU B 1 512 ? 11.523 -46.344 -1.462 1 93.56 512 GLU B C 1
ATOM 8052 O O . GLU B 1 512 ? 11.266 -47.188 -0.591 1 93.56 512 GLU B O 1
ATOM 8057 N N . TRP B 1 513 ? 10.609 -45.812 -2.176 1 90.44 513 TRP B N 1
ATOM 8058 C CA . TRP B 1 513 ? 9.219 -46.25 -2.135 1 90.44 513 TRP B CA 1
ATOM 8059 C C . TRP B 1 513 ? 9.102 -47.719 -2.496 1 90.44 513 TRP B C 1
ATOM 8061 O O . TRP B 1 513 ? 8.383 -48.469 -1.833 1 90.44 513 TRP B O 1
ATOM 8071 N N . LYS B 1 514 ? 9.82 -48.156 -3.504 1 88.81 514 LYS B N 1
ATOM 8072 C CA . LYS B 1 514 ? 9.805 -49.562 -3.932 1 88.81 514 LYS B CA 1
ATOM 8073 C C . LYS B 1 514 ? 10.383 -50.469 -2.854 1 88.81 514 LYS B C 1
ATOM 8075 O O . LYS B 1 514 ? 9.883 -51.594 -2.633 1 88.81 514 LYS B O 1
ATOM 8080 N N . ALA B 1 515 ? 11.406 -49.969 -2.289 1 91.25 515 ALA B N 1
ATOM 8081 C CA . ALA B 1 515 ? 12.039 -50.75 -1.219 1 91.25 515 ALA B CA 1
ATOM 8082 C C . ALA B 1 515 ? 11.086 -50.938 -0.039 1 91.25 515 ALA B C 1
ATOM 8084 O O . ALA B 1 515 ? 11.023 -52 0.565 1 91.25 515 ALA B O 1
ATOM 8085 N N . GLN B 1 516 ? 10.383 -49.906 0.293 1 88.44 516 GLN B N 1
ATOM 8086 C CA . GLN B 1 516 ? 9.43 -49.969 1.391 1 88.44 516 GLN B CA 1
ATOM 8087 C C . GLN B 1 516 ? 8.266 -50.906 1.056 1 88.44 516 GLN B C 1
ATOM 8089 O O . GLN B 1 516 ? 7.777 -51.625 1.922 1 88.44 516 GLN B O 1
ATOM 8094 N N . LYS B 1 517 ? 7.805 -50.875 -0.154 1 85.38 517 LYS B N 1
ATOM 8095 C CA . LYS B 1 517 ? 6.707 -51.719 -0.596 1 85.38 517 LYS B CA 1
ATOM 8096 C C . LYS B 1 517 ? 7.125 -53.188 -0.593 1 85.38 517 LYS B C 1
ATOM 8098 O O . LYS B 1 517 ? 6.305 -54.062 -0.338 1 85.38 517 LYS B O 1
ATOM 8103 N N . ALA B 1 518 ? 8.359 -53.406 -0.913 1 85.56 518 ALA B N 1
ATOM 8104 C CA . ALA B 1 518 ? 8.875 -54.781 -0.931 1 85.56 518 ALA B CA 1
ATOM 8105 C C . ALA B 1 518 ? 8.969 -55.344 0.482 1 85.56 518 ALA B C 1
ATOM 8107 O O . ALA B 1 518 ? 8.875 -56.562 0.674 1 85.56 518 ALA B O 1
ATOM 8108 N N . MET B 1 519 ? 9.07 -54.5 1.392 1 86.94 519 MET B N 1
ATOM 8109 C CA . MET B 1 519 ? 9.172 -54.938 2.785 1 86.94 519 MET B CA 1
ATOM 8110 C C . MET B 1 519 ? 7.793 -55.125 3.398 1 86.94 519 MET B C 1
ATOM 8112 O O . MET B 1 519 ? 7.652 -55.844 4.395 1 86.94 519 MET B O 1
ATOM 8116 N N . GLU B 1 520 ? 6.812 -54.531 2.988 1 75.38 520 GLU B N 1
ATOM 8117 C CA . GLU B 1 520 ? 5.445 -54.719 3.463 1 75.38 520 GLU B CA 1
ATOM 8118 C C . GLU B 1 520 ? 4.82 -55.969 2.881 1 75.38 520 GLU B C 1
ATOM 8120 O O . GLU B 1 520 ? 4.047 -56.656 3.555 1 75.38 520 GLU B O 1
#

InterPro domains:
  IPR002129 Pyridoxal phosphate-dependent decarboxylase, major domain [PF00282] (35-431)
  IPR010977 Aromatic-L-amino-acid decarboxylase [PR00800] (6-25)
  IPR010977 Aromatic-L-amino-acid decarboxylase [PR00800] (29-46)
  IPR010977 Aromatic-L-amino-acid decarboxylase [PR00800] (47-66)
  IPR010977 Aromatic-L-amino-acid decarboxylase [PR00800] (73-92)
  IPR010977 Aromatic-L-amino-acid decarboxylase [PR00800] (94-112)
  IPR010977 Aromatic-L-amino-acid decarboxylase [PR00800] (113-132)
  IPR010977 Aromatic-L-amino-acid decarboxylase [PR00800] (139-159)
  IPR010977 Aromatic-L-amino-acid decarboxylase [PR00800] (370-385)
  IPR010977 Aromatic-L-amino-acid decarboxylase [PR00800] (413-432)
  IPR010977 Aromatic-L-amino-acid decarboxylase [PTHR11999] (1-512)
  IPR015421 Pyridoxal phosphate-dependent transferase, major domain [G3DSA:3.40.640.10] (83-396)
  IPR015422 Pyridoxal phosphate-dependent transferase, small domain [G3DSA:3.90.1150.10] (398-519)
  IPR015424 Pyridoxal phosphate-dependent transferase [SSF53383] (1-509)
  IPR021115 Pyridoxal-phosphate binding site [PS00392] (314-335)

Radius of gyration: 28.8 Å; Cα contacts (8 Å, |Δi|>4): 2242; chains: 2; bounding box: 68×108×62 Å

Solvent-accessible surface area (backbone atoms only — not comparable to full-atom values): 52290 Å² total; per-residue (Å²): 130,56,61,68,57,40,48,55,52,43,46,51,50,42,51,52,49,43,55,47,67,74,43,38,80,77,46,58,25,42,43,84,66,59,89,58,55,58,53,72,70,45,74,85,55,64,41,58,64,46,43,63,57,71,59,56,57,51,41,43,62,70,61,37,51,56,23,36,21,36,52,73,22,39,43,41,21,39,63,76,36,45,26,55,37,72,58,27,25,52,31,44,26,54,39,40,72,56,30,45,49,44,36,35,37,82,50,13,42,32,56,49,38,47,33,51,47,43,49,37,20,50,36,53,51,37,64,51,47,64,56,40,24,47,89,64,73,43,16,14,62,50,78,38,68,33,64,38,49,45,51,36,49,50,48,43,23,22,51,50,50,28,48,39,51,51,32,45,76,70,67,53,70,57,40,84,89,78,63,49,60,78,69,50,67,71,50,50,63,68,44,59,80,31,38,34,35,36,34,30,68,53,50,55,54,49,57,53,40,36,19,49,62,55,70,40,53,59,46,60,40,76,22,34,72,93,56,58,52,18,48,44,22,67,58,49,49,54,54,50,52,56,38,43,76,72,67,33,40,67,22,35,35,51,43,36,32,34,25,78,78,62,34,25,50,30,40,40,50,46,36,37,62,54,46,69,78,38,86,42,47,34,36,36,35,45,9,39,57,45,37,60,50,27,48,36,70,88,44,23,64,86,60,34,42,65,25,44,59,71,50,40,43,28,40,33,30,25,31,15,24,61,52,55,23,38,70,52,35,12,42,34,32,24,42,48,40,59,47,33,39,74,49,45,57,59,83,51,73,61,74,60,46,71,53,54,75,68,65,72,53,70,46,58,26,23,64,40,85,43,46,60,36,68,62,52,44,52,29,52,46,42,44,40,36,43,35,4,51,53,44,50,40,50,54,52,48,49,18,29,49,45,35,54,55,48,50,58,56,44,70,69,39,53,44,42,43,72,76,50,76,69,31,68,27,33,43,32,31,38,61,34,68,47,68,64,37,89,82,55,88,71,52,64,67,56,41,27,52,55,30,49,52,37,47,53,59,52,66,72,43,38,71,42,41,64,38,49,40,67,50,69,37,78,85,51,68,42,51,35,38,35,44,28,48,46,45,88,64,43,48,62,70,41,54,51,51,52,48,51,52,51,51,53,49,44,52,53,47,50,52,51,51,51,54,53,59,72,69,104,131,54,63,68,56,38,47,54,52,43,45,51,52,43,51,52,51,43,53,47,65,76,43,37,81,78,46,60,23,41,43,84,66,59,89,61,55,58,52,73,71,46,76,86,53,64,41,56,62,47,43,64,58,70,59,56,59,49,42,43,63,70,60,37,51,56,21,36,21,37,54,75,22,40,43,40,20,38,61,76,34,47,24,54,36,72,59,26,25,52,31,43,24,54,40,40,72,57,30,44,48,43,36,35,38,83,51,14,42,32,56,48,38,48,32,53,47,44,48,36,21,49,37,54,52,36,62,51,46,65,55,39,23,48,89,63,72,44,15,13,61,48,77,39,69,33,63,36,49,44,50,35,49,50,47,44,21,23,52,50,50,27,46,39,52,52,32,45,75,71,68,52,69,59,41,83,89,77,61,47,62,77,67,51,68,71,50,49,64,70,45,58,78,33,38,33,35,37,34,30,67,54,50,55,56,48,57,53,40,34,18,49,64,54,70,39,53,61,46,59,40,75,21,34,72,93,55,58,51,18,46,43,23,67,57,49,48,53,54,51,53,57,39,43,74,72,67,35,40,66,22,35,37,50,40,36,33,35,25,77,80,62,34,24,52,29,38,40,50,45,36,39,61,54,47,70,79,38,85,42,47,34,35,36,35,44,11,39,59,44,38,61,50,26,48,36,72,87,43,23,64,84,60,34,42,66,25,44,61,70,49,41,45,29,41,33,27,26,30,14,24,59,50,55,24,37,70,53,37,13,43,35,32,23,42,48,42,60,47,32,39,74,47,44,58,59,82,51,74,61,72,61,45,72,52,54,75,69,64,71,54,69,47,57,25,24,63,40,85,43,46,60,37,70,62,52,44,53,27,52,46,43,44,39,36,42,34,4,52,53,45,50,41,49,54,53,49,51,18,28,48,44,36,53,54,49,50,56,55,45,69,69,38,53,42,43,44,72,75,50,74,67,30,68,26,34,44,33,31,38,62,36,67,46,68,62,36,94,79,55,88,71,52,64,67,57,41,26,52,55,31,51,52,37,48,53,59,52,65,72,44,39,69,42,41,65,37,49,40,68,50,69,37,76,85,48,70,44,51,35,38,36,45,27,48,46,45,89,64,4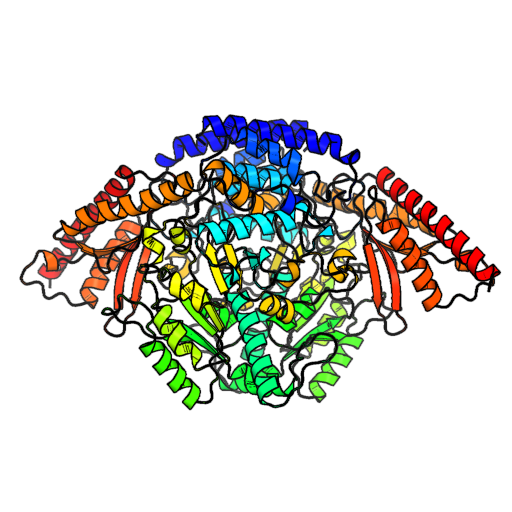2,47,62,70,42,53,51,51,52,49,50,52,52,51,53,49,43,51,54,48,51,52,51,51,51,54,51,58,72,70,105

Secondary structure (DSSP, 8-state):
--HHHHHHHHHHHHHHHHHHHHHGGGS-SS----TTHHHHHS-SS--SS---HHHHHHHIIIIIGGG---TTSTTB-SSS-----HHHHHHHHHHHHT----SSTTT-HHHHHHHHHHHHHHHHHHT--GGG-GGGSS-EEEEES-HHHHHHHHHHHHHHHHHHHHHHHTTPPPPTTT------HHHHHHHGGGEEEEEETTS-HHHHHHHHHHT--EEEE---TTTTT---HHHHHHHHHHHHHTT-EEEEEEEEBS-TTT--B--HHHHHHHHTT-TT-EEEEE-TTGGGGGGSHHHHTTTTHHHHHHH-SEEEEETTTTSSPPS--EEEEES-THHHHHHH----GGG--HHHHTT-S--GGGSSS-SS---THHHHHHHHHHHHHHHHHHHHHHHHHHHHHHHHHHHH-SSEEESS--BTTEEEEEE-GGGT-TT----HHHHHHHHHHHHHHHHT-SS-B-EEEEEE-SS-EEEEEEEE---TT--HHHHHHHHHHHHHHHHHHHHHHHHHHHH-/--HHHHHHHHHHHHHHHHHHHHHGGGS-SS----TTHHHHHS-SS--SS---HHHHHHHIIIIIGGG---TTSTTB-SSS-----HHHHHHHHHHHHT----SSTTT-HHHHHHHHHHHHHHHHHHT--GGG-GGGSS-EEEEES-HHHHHHHHHHHHHHHHHHHHHHHTTPPPPTTT------HHHHHHHGGGEEEEEETTS-THHHHHHHHHT--EEEE---TTTTT---HHHHHHHHHHHHHTT-EEEEEEEEBS-TTT--B--HHHHHHHHTT-TT-EEEEE-TTTGGGGGSHHHHTTTTHHHHHHH-SEEEEETTTTSSPPSS-EEEEES-THHHHHHH----GGG--HHHHTT-S--GGGSSS-SS---THHHHHHHHHHHHHHHHHHHHHHHHHHHHHHHHHHHH-SSEEESS--BTTEEEEEE-GGGT-TT----HHHHHHHHHHHHHHHHT-SS-B-EEEEEE-SS-EEEEEEEE---TT--HHHHHHHHHHHHHHHHHHHHHHHHHHHH-

pLDDT: mean 94.39, std 7.38, range [49.19, 98.94]

Sequence (1040 aa):
MDIEQFRKAGYAAVDSICDYYANIQNVPVKAQVQPGYLIDQLPTSAPEDGQEFSTIQQDFGKLILPGITHWQSPSFFAYFPSNSTFECMIADMLASSVSNPGFNWICSPACTELEQVVVEWAAKLLGLEKTFWGSSGVGGGVIMGSASDCAFTAGIAARERALRDLALQNGVKPSDKNGQIEIPDTIRNEYSQKLVIYGSTQTHSLGAKTAVMLGLPFRAVPVSIEDNYALTGASLKEAIEADIAQGLIPFLVYATVGTTSTGAVDKIDEIGGVLTNYPTVFLHVDAAWAGVAYALPEYRAPLELNGVNKYADSFCANFHKWGLTTFDCSIFCVKNRKDLTQALDVTPTYLRSKEADAGTVIDYRNWQPALGRRFRSIKLWFVLRSYGVKGFQQHLLRGIEHCQQLEKIVKQSSKFEIVTPPSLALIVFRLNPAKSQENANIDDDELNLINQKLFTALDLRYDIFLTQTVLHSKERNMFVIRLAMGGVHTKFSDVENAWRIVEEEGEKVLSEWKAQKAMEMDIEQFRKAGYAAVDSICDYYANIQNVPVKAQVQPGYLIDQLPTSAPEDGQEFSTIQQDFGKLILPGITHWQSPSFFAYFPSNSTFECMIADMLASSVSNPGFNWICSPACTELEQVVVEWAAKLLGLEKTFWGSSGVGGGVIMGSASDCAFTAGIAARERALRDLALQNGVKPSDKNGQIEIPDTIRNEYSQKLVIYGSTQTHSLGAKTAVMLGLPFRAVPVSIEDNYALTGASLKEAIEADIAQGLIPFLVYATVGTTSTGAVDKIDEIGGVLTNYPTVFLHVDAAWAGVAYALPEYRAPLELNGVNKYADSFCANFHKWGLTTFDCSIFCVKNRKDLTQALDVTPTYLRSKEADAGTVIDYRNWQPALGRRFRSIKLWFVLRSYGVKGFQQHLLRGIEHCQQLEKIVKQSSKFEIVTPPSLALIVFRLNPAKSQENANIDDDELNLINQKLFTALDLRYDIFLTQTVLHSKERNMFVIRLAMGGVHTKFSDVENAWRIVEEEGEKVLSEWKAQKAME